Protein AF-0000000087743882 (afdb_homodimer)

Radius of gyration: 32.38 Å; Cα contacts (8 Å, |Δi|>4): 3368; chains: 2; bounding box: 68×99×79 Å

Solvent-accessible surface area (backbone atoms only — not comparable to full-atom values): 58977 Å² total; per-residue (Å²): 121,78,68,43,85,44,66,36,33,25,42,68,77,52,37,39,28,51,47,67,29,34,46,81,47,64,54,74,9,44,48,43,69,55,40,41,80,77,45,72,63,84,41,35,37,33,28,38,40,97,46,34,36,40,37,30,35,43,33,73,54,90,77,29,32,39,19,24,23,38,42,33,29,70,34,90,53,73,42,43,32,35,33,52,26,9,34,21,38,34,47,38,72,57,49,32,41,37,36,31,28,17,46,59,53,46,40,31,45,72,40,76,44,46,36,44,70,68,63,44,63,58,23,80,94,42,56,32,48,28,76,52,72,54,56,22,38,13,62,33,27,22,47,56,24,44,59,42,42,34,37,29,15,79,90,78,44,42,27,44,28,39,40,44,34,51,58,22,38,26,30,40,34,40,37,23,32,46,95,42,32,29,47,36,30,32,55,25,30,34,73,64,21,41,14,35,47,72,33,44,51,71,32,68,50,71,46,51,42,27,40,34,20,60,32,70,36,74,50,54,18,19,43,47,52,25,67,66,54,69,51,46,59,17,76,85,50,70,81,65,63,32,36,35,39,51,35,71,59,50,73,37,57,63,37,59,67,60,50,48,47,48,47,63,64,44,58,90,51,81,56,39,36,41,29,45,37,54,29,55,40,21,53,89,97,50,60,38,81,41,29,33,49,59,64,47,75,16,56,86,57,25,73,82,40,64,44,56,52,34,50,52,40,41,73,57,69,28,44,28,22,37,46,44,48,83,59,31,16,7,72,70,17,71,52,47,69,43,55,91,53,34,36,26,43,92,83,32,67,48,37,39,64,60,30,33,38,52,30,43,73,36,63,67,50,53,52,49,44,43,50,53,43,55,47,44,34,63,74,43,60,47,40,29,38,37,40,40,44,86,61,45,73,11,51,35,20,56,91,51,86,21,35,20,38,19,34,43,50,32,48,50,26,47,54,51,49,50,50,48,50,41,69,75,36,58,62,41,33,37,28,44,31,15,62,17,37,22,50,57,38,51,56,50,42,28,65,20,36,29,26,42,47,46,61,32,47,86,46,91,38,42,50,61,33,45,56,37,34,51,50,64,37,47,30,57,27,28,32,27,54,26,59,43,49,53,84,52,51,69,50,53,49,24,26,39,52,38,37,16,66,58,27,28,42,24,39,28,28,44,69,74,61,36,50,70,69,57,48,52,49,48,51,49,49,53,54,49,44,70,72,44,45,68,38,45,55,69,29,45,60,78,42,80,50,59,85,57,66,38,70,90,64,47,42,28,39,37,39,36,33,28,37,39,91,60,33,33,40,38,39,37,38,27,20,44,88,30,51,61,68,72,58,62,74,77,44,63,79,46,45,79,78,46,73,49,61,46,75,66,83,42,61,45,17,8,26,31,36,39,32,31,94,120,77,68,40,84,44,66,36,32,25,42,68,78,52,38,38,29,50,47,67,30,34,46,80,46,64,54,72,10,44,49,43,68,56,40,41,79,76,46,73,63,84,41,36,36,33,28,37,40,97,46,33,36,39,36,30,35,43,34,74,53,89,76,28,32,40,18,24,25,37,43,34,28,69,33,90,52,74,43,43,34,36,34,53,25,8,35,22,39,35,48,39,72,55,49,32,43,36,36,31,28,18,47,58,53,45,40,32,46,73,42,75,44,46,36,45,70,67,63,43,64,58,24,78,93,42,56,31,49,29,74,52,72,53,54,22,39,12,63,33,27,23,45,58,22,44,58,43,43,32,37,29,16,78,90,77,44,42,27,44,28,41,39,45,33,53,56,24,39,27,31,41,34,40,36,22,32,44,94,42,33,30,46,34,29,32,54,25,27,33,71,65,21,41,15,36,46,72,34,44,53,71,31,68,50,69,46,51,43,27,39,33,19,60,33,70,38,74,51,54,18,19,44,46,52,25,66,66,54,70,51,46,58,17,75,86,48,69,81,64,63,32,35,33,38,52,34,71,59,51,75,37,56,65,38,60,67,60,49,47,48,48,45,64,65,45,57,90,51,79,56,38,34,43,28,45,38,53,29,56,40,22,53,90,97,49,58,38,79,40,29,33,48,60,64,48,75,16,56,86,57,26,74,82,38,65,44,56,50,36,49,51,40,41,74,55,69,28,43,28,22,38,46,44,48,82,60,32,16,7,71,70,17,71,52,46,70,43,55,92,52,34,36,26,44,92,83,31,66,48,37,40,66,61,31,34,37,52,29,43,72,37,64,66,50,52,53,50,44,43,50,53,44,54,47,43,32,62,74,44,61,47,41,28,38,36,40,41,44,87,63,46,74,11,53,35,20,57,91,51,89,20,34,21,37,19,34,43,51,33,47,50,26,48,54,50,49,51,50,48,52,41,70,75,36,59,62,40,34,36,29,43,30,16,62,15,37,21,50,59,38,51,55,49,43,28,66,20,39,28,26,41,49,45,60,32,45,85,44,92,38,42,50,60,35,46,58,36,34,51,48,63,35,47,30,57,27,28,35,27,55,26,60,45,50,54,84,54,50,69,50,54,51,23,26,39,53,38,38,14,67,58,28,29,42,24,38,30,28,45,68,72,61,37,50,67,68,55,49,53,49,49,52,50,49,55,53,50,44,70,72,43,46,68,38,44,54,69,30,45,59,79,41,79,49,60,85,59,66,37,69,90,64,50,41,29,38,36,39,36,33,27,36,40,92,60,32,33,41,40,38,36,38,30,21,43,94,32,58,65,68,71,57,62,74,75,44,63,78,46,45,78,75,47,72,48,62,46,73,66,82,50,64,45,19,8,26,33,36,38,33,31,93

Secondary structure (DSSP, 8-state):
---EEE--EEETTSPBPTTTTTTT--TT-HHHHT-EEEEE-SSEEEEE-SSEEEEEEEEEETTEEEEEEEEEE-SSS-EEEEEEEEEEEEEE--SEEEEEEEETTEEEEEEEEETTTTT-SPPGGG-SPEEEEEEE-SS-S-BEEEEEEEEEETTTTEEEEEEEE-SS-EEEEEEESSSSEEEEEEE--HHHH---EEEPTT-EEEPPEEEEEEESSHHHHHHHHHHT------GGGTT--EEEETHHHHSS---HHHHHHHHHHHTTS-EEEEEE-TTTTPPTTS-GGGSTTS-PPPTTT-TT-HHHHHHHHHHTTPEEEEEE-TTEEETTSSGGG-GGGB-EETTEE-EETTEEEB-TT-HHHHHHHIIIIIIHHHHHT--EEEE---S---S--SSSSSHHHHHHHHHHHHHHHHHHHHHHSTT-EEEE-BTTBTT-SHHHHTT-SEEE--S-TTSTTHHHHHHHHTTTS-GGGEEEEEEE-TT--HHHHHHHHHHGGGSEEEEEE-GGGS-HHHHHHHHHHHHHHHHHHHHHHH-EEEEEEE----TTS-BSEEEEEEEETTEEEEEEEE-BT-----THHHHTT-EEEEEEE--SSSTT-EEEEEEE-/---EEE--EEETTSPBPTTTTTTT--TT-HHHHT-EEEEE-SSEEEEE-SSEEEEEEEEEETTEEEEEEEEEE-SSS-EEEEEEEEEEEEEE--SEEEEEEEETTEEEEEEEEETTTTT-SPPGGG-SPEEEEEEE-SS-S-BEEEEEEEEEETTTTEEEEEEEE-SS-EEEEEEESSSSEEEEEEE--HHHH---EEEPTT-EEEPPEEEEEEESSHHHHHHHHHHT------GGGTT--EEEETHHHHSS---HHHHHHHHHHHTTS-EEEEEE-TTTTPPTTS-GGGSTTS-PPPTTT-TT-HHHHHHHHHHTTPEEEEEE-TTEEETTSSGGG-GGGB-EETTEE-EETTEEEB-TT-HHHHHHHIIIIIIHHHHHT--EEEE---S---S--SSSSSHHHHHHHHHHHHHHHHHHHHHHSTT-EEEE-BTTBTT-SHHHHTT-SEEE--S-TTSTTHHHHHHHGGGTS-GGGEEEEEEE-TT--HHHHHHHHHHGGGSEEEEEE-TTTS-HHHHHHHHHHHHHHHHHHHHHHH-EEEEEEE----TTS-BSEEEEEEEETTEEEEEEEE-BT-----THHHHTT-EEEEEEE--SSSTT-EEEEEEE-

Foldseek 3Di:
DDKDKDKFWAWPPFAADDLPCPLPDRGPTVVRVQWDFDDDDPFWTWTDHPFKIKIWGFHDDVQKTKIKMKIWGAHQFKIKIQDIWRIKIPQDAFFKKWWFFDAAQFGQFIDIDGCVVVVQDADPVLRHKDKDKDADAFQLRHHGGAQKMKTANPVVLKIKMKAFQARHTKMWMWMGSDPDIMIIMFHDGCSGLVDMAIAHHGGMDMTGMMMMGMDRDLQVRLLVRQVPQAAQAFPVCVLQAEEEEACQAPVQQDALVLLLLVLVLCLPARHAEYEDEHNQCDEPPDDRQQAAEQLHGYCVRPVPDCLVSQVSSVVSVHAYEYEHQHQKGFQNYPRNVVQVQWFAAPRHFQDDPRMTGGQLLDVVSLVSCCVSPQVVCVVSRHQEYEHEAEDTSGSATDDHPTRSVRRSVSSVSVLVSLQVSCVSPVNHAYEYYYSACSRVRRNSRRSHQAYRNHPNQPALLQLVSLQSCSSGHQLARYEREQEDEQPDDQQLLQLSLLSRLSHRYYYYYSLSNHDPVSVVLVSVSSVVCSVCVVQSHPWRWDDWDAPDSDRNAGAEKTWIWTDDVQKIKIKMWAAPVHDDPPCCVVCPPWDFPDKGWDDRPDHSTIMMTIIGD/DDKDKDKFWAWPPFAADDLPCPLPDRGPTVVRVQWDFDDDDPFWTWTDHPFKIKIWGFHDDVQKTKIKMKIWGAHQFKIKIQDIWRIKIPQDAFFKKWWFFDDAQFGQFIDIDGCVVVVQDADPVLRHKDKDKDADAFQLRHHGGAQKMKTAHPVVLKIKMKAFQARHTKMWMWMGSDPDIMIIMFHDGCSGLVDMAIAHHGGMDMTGMMMMHMDRDLQVRLLVRQVPQAAQAFP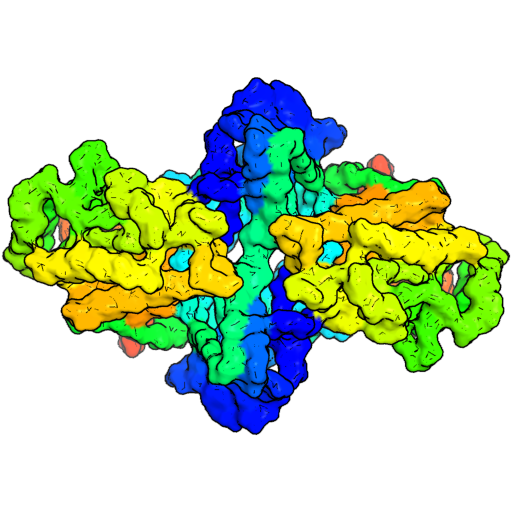VCVLQAEEEEACQAPVQQDALVLLLLVLVLCLPARHAEYEDEFNQCDEPPDDRQQAAEQLHGYCVRPVPDCLVSQVSSVVSVHAYEYEHQHQKGFQNYPRNVVQVQWFAAPRHFQDDPRMTGGQLLDPVSLVSCCVSPQVVCVVSRHQEYEHEAEDTSGSATDDHPTRSVRRSVSSVSVLVSLVVSCVSPVNRAYEYYYSACSRVGRNSRRSHQAYRNHPNQPALLQLVSLQSCSSGHQLARYEREQEDEQPDDQQSLQLSLLSRLSHRYYYYYSLSNHDPSSVVLVRVSSVVCSVCVVQSHPWRWDDWDADDSDRNAGAAKTWIWTDDVQKIKIKMWHAPVHDQPPCCVVCPPWDFPDKGWDDRPDHSTIMMTIIGD

Structure (mmCIF, N/CA/C/O backbone):
data_AF-0000000087743882-model_v1
#
loop_
_entity.id
_entity.type
_entity.pdbx_description
1 polymer Alpha-galactosidase
#
loop_
_atom_site.group_PDB
_atom_site.id
_atom_site.type_symbol
_atom_site.label_atom_id
_atom_site.label_alt_id
_atom_site.label_comp_id
_atom_site.label_asym_id
_atom_site.label_entity_id
_atom_site.label_seq_id
_atom_site.pdbx_PDB_ins_code
_atom_site.Cartn_x
_atom_site.Cartn_y
_atom_site.Cartn_z
_atom_site.occupancy
_atom_site.B_iso_or_equiv
_atom_site.auth_seq_id
_atom_site.auth_comp_id
_atom_site.auth_asym_id
_atom_site.auth_atom_id
_atom_site.pdbx_PDB_model_num
ATOM 1 N N . MET A 1 1 ? -28.25 -4.316 8.422 1 62.91 1 MET A N 1
ATOM 2 C CA . MET A 1 1 ? -28.641 -3.99 7.051 1 62.91 1 MET A CA 1
ATOM 3 C C . MET A 1 1 ? -28.016 -4.969 6.062 1 62.91 1 MET A C 1
ATOM 5 O O . MET A 1 1 ? -26.891 -5.434 6.273 1 62.91 1 MET A O 1
ATOM 9 N N . GLU A 1 2 ? -28.766 -5.387 5.074 1 79.06 2 GLU A N 1
ATOM 10 C CA . GLU A 1 2 ? -28.297 -6.324 4.059 1 79.06 2 GLU A CA 1
ATOM 11 C C . GLU A 1 2 ? -27.25 -5.68 3.162 1 79.06 2 GLU A C 1
ATOM 13 O O . GLU A 1 2 ? -27.312 -4.484 2.873 1 79.06 2 GLU A O 1
ATOM 18 N N . GLU A 1 3 ? -26.219 -6.473 2.826 1 83 3 GLU A N 1
ATOM 19 C CA . GLU A 1 3 ? -25.188 -6.012 1.894 1 83 3 GLU A CA 1
ATOM 20 C C . GLU A 1 3 ? -25.797 -5.605 0.556 1 83 3 GLU A C 1
ATOM 22 O O . GLU A 1 3 ? -26.75 -6.238 0.082 1 83 3 GLU A O 1
ATOM 27 N N . VAL A 1 4 ? -25.266 -4.516 0.013 1 85 4 VAL A N 1
ATOM 28 C CA . VAL A 1 4 ? -25.719 -3.994 -1.268 1 85 4 VAL A CA 1
ATOM 29 C C . VAL A 1 4 ? -24.625 -4.121 -2.311 1 85 4 VAL A C 1
ATOM 31 O O . VAL A 1 4 ? -23.5 -3.637 -2.102 1 85 4 VAL A O 1
ATOM 34 N N . TYR A 1 5 ? -24.922 -4.91 -3.295 1 87.69 5 TYR A N 1
ATOM 35 C CA . TYR A 1 5 ? -24.016 -5.004 -4.43 1 87.69 5 TYR A CA 1
ATOM 36 C C . TYR A 1 5 ? -24.172 -3.814 -5.367 1 87.69 5 TYR A C 1
ATOM 38 O O . TYR A 1 5 ? -25.281 -3.531 -5.828 1 87.69 5 TYR A O 1
ATOM 46 N N . ALA A 1 6 ? -23.016 -3.096 -5.523 1 93.94 6 ALA A N 1
ATOM 47 C CA . ALA A 1 6 ? -23 -1.857 -6.297 1 93.94 6 ALA A CA 1
ATOM 48 C C . ALA A 1 6 ? -21.797 -1.813 -7.238 1 93.94 6 ALA A C 1
ATOM 50 O O . ALA A 1 6 ? -21.375 -2.846 -7.766 1 93.94 6 ALA A O 1
ATOM 51 N N . PHE A 1 7 ? -21.438 -0.624 -7.672 1 97.31 7 PHE A N 1
ATOM 52 C CA . PHE A 1 7 ? -20.297 -0.404 -8.562 1 97.31 7 PHE A CA 1
ATOM 53 C C . PHE A 1 7 ? -19.625 0.923 -8.258 1 97.31 7 PHE A C 1
ATOM 55 O O . PHE A 1 7 ? -20.141 1.734 -7.492 1 97.31 7 PHE A O 1
ATOM 62 N N . GLN A 1 8 ? -18.438 1.075 -8.68 1 98.44 8 GLN A N 1
ATOM 63 C CA . GLN A 1 8 ? -17.75 2.361 -8.734 1 98.44 8 GLN A CA 1
ATOM 64 C C . GLN A 1 8 ? -17.266 2.668 -10.148 1 98.44 8 GLN A C 1
ATOM 66 O O . GLN A 1 8 ? -16.828 1.77 -10.867 1 98.44 8 GLN A O 1
ATOM 71 N N . VAL A 1 9 ? -17.344 3.854 -10.586 1 98.62 9 VAL A N 1
ATOM 72 C CA . VAL A 1 9 ? -16.891 4.309 -11.891 1 98.62 9 VAL A CA 1
ATOM 73 C C . VAL A 1 9 ? -16.375 5.742 -11.789 1 98.62 9 VAL A C 1
ATOM 75 O O . VAL A 1 9 ? -16.812 6.512 -10.938 1 98.62 9 VAL A O 1
ATOM 78 N N . LYS A 1 10 ? -15.391 6.117 -12.484 1 98.69 10 LYS A N 1
ATOM 79 C CA . LYS A 1 10 ? -14.898 7.484 -12.641 1 98.69 10 LYS A CA 1
ATOM 80 C C . LYS A 1 10 ? -14.734 7.844 -14.117 1 98.69 10 LYS A C 1
ATOM 82 O O . LYS A 1 10 ? -13.828 7.348 -14.781 1 98.69 10 LYS A O 1
ATOM 87 N N . VAL A 1 11 ? -15.609 8.664 -14.641 1 98.44 11 VAL A N 1
ATOM 88 C CA . VAL A 1 11 ? -15.5 9.195 -15.992 1 98.44 11 VAL A CA 1
ATOM 89 C C . VAL A 1 11 ? -14.57 10.414 -15.992 1 98.44 11 VAL A C 1
ATOM 91 O O . VAL A 1 11 ? -14.719 11.312 -15.164 1 98.44 11 VAL A O 1
ATOM 94 N N . ARG A 1 12 ? -13.594 10.43 -16.938 1 97.62 12 ARG A N 1
ATOM 95 C CA . ARG A 1 12 ? -12.656 11.539 -17.031 1 97.62 12 ARG A CA 1
ATOM 96 C C . ARG A 1 12 ? -13.391 12.859 -17.25 1 97.62 12 ARG A C 1
ATOM 98 O O . ARG A 1 12 ? -14.297 12.945 -18.062 1 97.62 12 ARG A O 1
ATOM 105 N N . GLY A 1 13 ? -13.016 13.844 -16.453 1 95.69 13 GLY A N 1
ATOM 106 C CA . GLY A 1 13 ? -13.656 15.148 -16.531 1 95.69 13 GLY A CA 1
ATOM 107 C C . GLY A 1 13 ? -14.672 15.398 -15.438 1 95.69 13 GLY A C 1
ATOM 108 O O . GLY A 1 13 ? -14.93 16.547 -15.07 1 95.69 13 GLY A O 1
ATOM 109 N N . ASP A 1 14 ? -15.312 14.281 -14.93 1 97.19 14 ASP A N 1
ATOM 110 C CA . ASP A 1 14 ? -16.234 14.422 -13.797 1 97.19 14 ASP A CA 1
ATOM 111 C C . ASP A 1 14 ? -15.477 14.773 -12.523 1 97.19 14 ASP A C 1
ATOM 113 O O . ASP A 1 14 ? -14.281 14.492 -12.398 1 97.19 14 ASP A O 1
ATOM 117 N N . SER A 1 15 ? -16.188 15.367 -11.578 1 97.62 15 SER A N 1
ATOM 118 C CA . SER A 1 15 ? -15.602 15.789 -10.305 1 97.62 15 SER A CA 1
ATOM 119 C C . SER A 1 15 ? -15.125 14.586 -9.5 1 97.62 15 SER A C 1
ATOM 121 O O . SER A 1 15 ? -15.719 13.508 -9.57 1 97.62 15 SER A O 1
ATOM 123 N N . PHE A 1 16 ? -14.023 14.789 -8.82 1 97.62 16 PHE A N 1
ATOM 124 C CA . PHE A 1 16 ? -13.555 13.805 -7.852 1 97.62 16 PHE A CA 1
ATOM 125 C C . PHE A 1 16 ? -14.344 13.906 -6.547 1 97.62 16 PHE A C 1
ATOM 127 O O . PHE A 1 16 ? -15.031 14.898 -6.312 1 97.62 16 PHE A O 1
ATOM 134 N N . ASN A 1 17 ? -14.211 12.797 -5.805 1 94.56 17 ASN A N 1
ATOM 135 C CA . ASN A 1 17 ? -14.875 12.805 -4.504 1 94.56 17 ASN A CA 1
ATOM 136 C C . ASN A 1 17 ? -14.133 13.688 -3.502 1 94.56 17 ASN A C 1
ATOM 138 O O . ASN A 1 17 ? -12.906 13.781 -3.537 1 94.56 17 ASN A O 1
ATOM 142 N N . GLY A 1 18 ? -14.898 14.344 -2.625 1 95.12 18 GLY A N 1
ATOM 143 C CA . GLY A 1 18 ? -14.312 15.023 -1.484 1 95.12 18 GLY A CA 1
ATOM 144 C C . GLY A 1 18 ? -13.898 14.086 -0.371 1 95.12 18 GLY A C 1
ATOM 145 O O . GLY A 1 18 ? -13.453 12.961 -0.633 1 95.12 18 GLY A O 1
ATOM 146 N N . HIS A 1 19 ? -13.883 14.641 0.815 1 95.62 19 HIS A N 1
ATOM 147 C CA . HIS A 1 19 ? -13.609 13.875 2.025 1 95.62 19 HIS A CA 1
ATOM 148 C C . HIS A 1 19 ? -12.164 13.391 2.059 1 95.62 19 HIS A C 1
ATOM 150 O O . HIS A 1 19 ? -11.867 12.344 2.625 1 95.62 19 HIS A O 1
ATOM 156 N N . TYR A 1 20 ? -11.32 14.055 1.33 1 97.06 20 TYR A N 1
ATOM 157 C CA . TYR A 1 20 ? -9.867 13.922 1.358 1 97.06 20 TYR A CA 1
ATOM 158 C C . TYR A 1 20 ? -9.422 12.625 0.704 1 97.06 20 TYR A C 1
ATOM 160 O O . TYR A 1 20 ? -8.438 12.016 1.126 1 97.06 20 TYR A O 1
ATOM 168 N N . THR A 1 21 ? -10.148 12.148 -0.32 1 96.69 21 THR A N 1
ATOM 169 C CA . THR A 1 21 ? -9.875 10.812 -0.832 1 96.69 21 THR A CA 1
ATOM 170 C C . THR A 1 21 ? -9.102 10.883 -2.148 1 96.69 21 THR A C 1
ATOM 172 O O . THR A 1 21 ? -8.523 9.891 -2.59 1 96.69 21 THR A O 1
ATOM 175 N N . ASN A 1 22 ? -9.164 12.078 -2.889 1 97 22 ASN A N 1
ATOM 176 C CA . ASN A 1 22 ? -8.539 12.172 -4.207 1 97 22 ASN A CA 1
ATOM 177 C C . ASN A 1 22 ? -7.047 11.867 -4.141 1 97 22 ASN A C 1
ATOM 179 O O . ASN A 1 22 ? -6.336 12.406 -3.291 1 97 22 ASN A O 1
ATOM 183 N N . GLY A 1 23 ? -6.566 10.992 -4.945 1 96.56 23 GLY A N 1
ATOM 184 C CA . GLY A 1 23 ? -5.188 10.539 -4.891 1 96.56 23 GLY A CA 1
ATOM 185 C C . GLY A 1 23 ? -5.027 9.195 -4.199 1 96.56 23 GLY A C 1
ATOM 186 O O . GLY A 1 23 ? -4.059 8.477 -4.449 1 96.56 23 GLY A O 1
ATOM 187 N N . ILE A 1 24 ? -5.988 8.828 -3.328 1 96.88 24 ILE A N 1
ATOM 188 C CA . ILE A 1 24 ? -5.992 7.52 -2.676 1 96.88 24 ILE A CA 1
ATOM 189 C C . ILE A 1 24 ? -7.035 6.617 -3.332 1 96.88 24 ILE A C 1
ATOM 191 O O . ILE A 1 24 ? -6.789 5.426 -3.537 1 96.88 24 ILE A O 1
ATOM 195 N N . SER A 1 25 ? -8.172 7.215 -3.672 1 97.5 25 SER A N 1
ATOM 196 C CA . SER A 1 25 ? -9.258 6.461 -4.285 1 97.5 25 SER A CA 1
ATOM 197 C C . SER A 1 25 ? -10.008 7.305 -5.312 1 97.5 25 SER A C 1
ATOM 199 O O . SER A 1 25 ? -10.172 8.516 -5.125 1 97.5 25 SER A O 1
ATOM 201 N N . LEU A 1 26 ? -10.453 6.684 -6.359 1 97.94 26 LEU A N 1
ATOM 202 C CA . LEU A 1 26 ? -11.312 7.328 -7.348 1 97.94 26 LEU A CA 1
ATOM 203 C C . LEU A 1 26 ? -12.773 6.957 -7.121 1 97.94 26 LEU A C 1
ATOM 205 O O . LEU A 1 26 ? -13.648 7.387 -7.871 1 97.94 26 LEU A O 1
ATOM 209 N N . ALA A 1 27 ? -13.016 6.227 -6.043 1 95.94 27 ALA A N 1
ATOM 210 C CA . ALA A 1 27 ? -14.375 5.781 -5.746 1 95.94 27 ALA A CA 1
ATOM 211 C C . ALA A 1 27 ? -15.242 6.949 -5.273 1 95.94 27 ALA A C 1
ATOM 213 O O . ALA A 1 27 ? -14.727 8.023 -4.953 1 95.94 27 ALA A O 1
ATOM 214 N N . ASN A 1 28 ? -16.469 6.789 -5.332 1 95.5 28 ASN A N 1
ATOM 215 C CA . ASN A 1 28 ? -17.469 7.73 -4.859 1 95.5 28 ASN A CA 1
ATOM 216 C C . ASN A 1 28 ? -17.391 9.062 -5.594 1 95.5 28 ASN A C 1
ATOM 218 O O . ASN A 1 28 ? -17.625 10.117 -5.004 1 95.5 28 ASN A O 1
ATOM 222 N N . SER A 1 29 ? -16.984 9.016 -6.824 1 95.69 29 SER A N 1
ATOM 223 C CA . SER A 1 29 ? -16.891 10.219 -7.645 1 95.69 29 SER A CA 1
ATOM 224 C C . SER A 1 29 ? -18.266 10.719 -8.062 1 95.69 29 SER A C 1
ATOM 226 O O . SER A 1 29 ? -19.266 10.055 -7.812 1 95.69 29 SER A O 1
ATOM 228 N N . GLU A 1 30 ? -18.266 11.875 -8.664 1 97 30 GLU A N 1
ATOM 229 C CA . GLU A 1 30 ? -19.484 12.43 -9.25 1 97 30 GLU A CA 1
ATOM 230 C C . GLU A 1 30 ? -20.094 11.469 -10.258 1 97 30 GLU A C 1
ATOM 232 O O . GLU A 1 30 ? -21.328 11.391 -10.375 1 97 30 GLU A O 1
ATOM 237 N N . SER A 1 31 ? -19.25 10.672 -10.969 1 97.94 31 SER A N 1
ATOM 238 C CA . SER A 1 31 ? -19.719 9.734 -11.984 1 97.94 31 SER A CA 1
ATOM 239 C C . SER A 1 31 ? -20.703 8.727 -11.398 1 97.94 31 SER A C 1
ATOM 241 O O . SER A 1 31 ? -21.641 8.305 -12.07 1 97.94 31 SER A O 1
ATOM 243 N N . VAL A 1 32 ? -20.422 8.266 -10.188 1 97.62 32 VAL A N 1
ATOM 244 C CA . VAL A 1 32 ? -21.312 7.328 -9.508 1 97.62 32 VAL A CA 1
ATOM 245 C C . VAL A 1 32 ? -22.594 8.047 -9.078 1 97.62 32 VAL A C 1
ATOM 247 O O . VAL A 1 32 ? -23.688 7.512 -9.242 1 97.62 32 VAL A O 1
ATOM 250 N N . ARG A 1 33 ? -22.453 9.258 -8.578 1 95.81 33 ARG A N 1
ATOM 251 C CA . ARG A 1 33 ? -23.578 10.016 -8.031 1 95.81 33 ARG A CA 1
ATOM 252 C C . ARG A 1 33 ? -24.562 10.398 -9.133 1 95.81 33 ARG A C 1
ATOM 254 O O . ARG A 1 33 ? -25.75 10.578 -8.867 1 95.81 33 ARG A O 1
ATOM 261 N N . ARG A 1 34 ? -24.078 10.516 -10.336 1 97.12 34 ARG A N 1
ATOM 262 C CA . ARG A 1 34 ? -24.922 10.875 -11.469 1 97.12 34 ARG A CA 1
ATOM 263 C C . ARG A 1 34 ? -25.828 9.711 -11.875 1 97.12 34 ARG A C 1
ATOM 265 O O . ARG A 1 34 ? -26.797 9.898 -12.609 1 97.12 34 ARG A O 1
ATOM 272 N N . CYS A 1 35 ? -25.5 8.547 -11.398 1 97.69 35 CYS A N 1
ATOM 273 C CA . CYS A 1 35 ? -26.219 7.352 -11.812 1 97.69 35 CYS A CA 1
ATOM 274 C C . CYS A 1 35 ? -27.484 7.164 -10.992 1 97.69 35 CYS A C 1
ATOM 276 O O . CYS A 1 35 ? -27.469 7.344 -9.773 1 97.69 35 CYS A O 1
ATOM 278 N N . LYS A 1 36 ? -28.562 6.875 -11.68 1 97.75 36 LYS A N 1
ATOM 279 C CA . LYS A 1 36 ? -29.812 6.492 -11.047 1 97.75 36 LYS A CA 1
ATOM 280 C C . LYS A 1 36 ? -30.156 5.035 -11.336 1 97.75 36 LYS A C 1
ATOM 282 O O . LYS A 1 36 ? -30.047 4.582 -12.477 1 97.75 36 LYS A O 1
ATOM 287 N N . GLN A 1 37 ? -30.484 4.332 -10.305 1 97.75 37 GLN A N 1
ATOM 288 C CA . GLN A 1 37 ? -30.922 2.955 -10.5 1 97.75 37 GLN A CA 1
ATOM 289 C C . GLN A 1 37 ? -32.219 2.902 -11.312 1 97.75 37 GLN A C 1
ATOM 291 O O . GLN A 1 37 ? -33.219 3.529 -10.953 1 97.75 37 GLN A O 1
ATOM 296 N N . VAL A 1 38 ? -32.25 2.146 -12.367 1 98 38 VAL A N 1
ATOM 297 C CA . VAL A 1 38 ? -33.438 2.135 -13.219 1 98 38 VAL A CA 1
ATOM 298 C C . VAL A 1 38 ? -34.031 0.728 -13.258 1 98 38 VAL A C 1
ATOM 300 O O . VAL A 1 38 ? -35.188 0.545 -13.648 1 98 38 VAL A O 1
ATOM 303 N N . TYR A 1 39 ? -33.25 -0.217 -12.93 1 97.75 39 TYR A N 1
ATOM 304 C CA . TYR A 1 39 ? -33.688 -1.604 -12.945 1 97.75 39 TYR A CA 1
ATOM 305 C C . TYR A 1 39 ? -32.875 -2.449 -11.969 1 97.75 39 TYR A C 1
ATOM 307 O O . TYR A 1 39 ? -31.688 -2.215 -11.766 1 97.75 39 TYR A O 1
ATOM 315 N N . LYS A 1 40 ? -33.531 -3.357 -11.305 1 97.31 40 LYS A N 1
ATOM 316 C CA . LYS A 1 40 ? -32.875 -4.297 -10.406 1 97.31 40 LYS A CA 1
ATOM 317 C C . LYS A 1 40 ? -33.594 -5.641 -10.383 1 97.31 40 LYS A C 1
ATOM 319 O O . LYS A 1 40 ? -34.812 -5.691 -10.359 1 97.31 40 LYS A O 1
ATOM 324 N N . ASP A 1 41 ? -32.906 -6.719 -10.469 1 96.81 41 ASP A N 1
ATOM 325 C CA . ASP A 1 41 ? -33.406 -8.062 -10.188 1 96.81 41 ASP A CA 1
ATOM 326 C C . ASP A 1 41 ? -32.375 -8.867 -9.391 1 96.81 41 ASP A C 1
ATOM 328 O O . ASP A 1 41 ? -31.484 -8.297 -8.742 1 96.81 41 ASP A O 1
ATOM 332 N N . ASP A 1 42 ? -32.5 -10.141 -9.359 1 95 42 ASP A N 1
ATOM 333 C CA . ASP A 1 42 ? -31.688 -10.977 -8.492 1 95 42 ASP A CA 1
ATOM 334 C C . ASP A 1 42 ? -30.266 -11.086 -9.031 1 95 42 ASP A C 1
ATOM 336 O O . ASP A 1 42 ? -29.344 -11.469 -8.297 1 95 42 ASP A O 1
ATOM 340 N N . GLU A 1 43 ? -30.047 -10.695 -10.281 1 97.81 43 GLU A N 1
ATOM 341 C CA . GLU A 1 43 ? -28.75 -10.984 -10.906 1 97.81 43 GLU A CA 1
ATOM 342 C C . GLU A 1 43 ? -28.031 -9.695 -11.305 1 97.81 43 GLU A C 1
ATOM 344 O O . GLU A 1 43 ? -26.828 -9.711 -11.57 1 97.81 43 GLU A O 1
ATOM 349 N N . LYS A 1 44 ? -28.75 -8.602 -11.383 1 98.19 44 LYS A N 1
ATOM 350 C CA . LYS A 1 44 ? -28.109 -7.387 -11.859 1 98.19 44 LYS A CA 1
ATOM 351 C C . LYS A 1 44 ? -28.859 -6.145 -11.391 1 98.19 44 LYS A C 1
ATOM 353 O O . LYS A 1 44 ? -30.047 -6.223 -11.047 1 98.19 44 LYS A O 1
ATOM 358 N N . THR A 1 45 ? -28.203 -5.094 -11.273 1 98.38 45 THR A N 1
ATOM 359 C CA . THR A 1 45 ? -28.734 -3.748 -11.086 1 98.38 45 THR A CA 1
ATOM 360 C C . THR A 1 45 ? -28.25 -2.816 -12.188 1 98.38 45 THR A C 1
ATOM 362 O O . THR A 1 45 ? -27.062 -2.781 -12.5 1 98.38 45 THR A O 1
ATOM 365 N N . VAL A 1 46 ? -29.141 -2.096 -12.82 1 98.5 46 VAL A N 1
ATOM 366 C CA . VAL A 1 46 ? -28.828 -1.201 -13.93 1 98.5 46 VAL A CA 1
ATOM 367 C C . VAL A 1 46 ? -28.938 0.251 -13.469 1 98.5 46 VAL A C 1
ATOM 369 O O . VAL A 1 46 ? -29.938 0.64 -12.859 1 98.5 46 VAL A O 1
ATOM 372 N N . TYR A 1 47 ? -27.953 0.97 -13.719 1 98.44 47 TYR A N 1
ATOM 373 C CA . TYR A 1 47 ? -27.891 2.396 -13.422 1 98.44 47 TYR A CA 1
ATOM 374 C C . TYR A 1 47 ? -27.719 3.215 -14.695 1 98.44 47 TYR A C 1
ATOM 376 O O . TYR A 1 47 ? -27.078 2.773 -15.648 1 98.44 47 TYR A O 1
ATOM 384 N N . GLU A 1 48 ? -28.297 4.414 -14.719 1 98.25 48 GLU A N 1
ATOM 385 C CA . GLU A 1 48 ? -28.188 5.281 -15.891 1 98.25 48 GLU A CA 1
ATOM 386 C C . GLU A 1 48 ? -27.812 6.707 -15.484 1 98.25 48 GLU A C 1
ATOM 388 O O . GLU A 1 48 ? -28.297 7.211 -14.469 1 98.25 48 GLU A O 1
ATOM 393 N N . ALA A 1 49 ? -26.875 7.234 -16.125 1 97.88 49 ALA A N 1
ATOM 394 C CA . ALA A 1 49 ? -26.609 8.672 -16.125 1 97.88 49 ALA A CA 1
ATOM 395 C C . ALA A 1 49 ? -27 9.305 -17.453 1 97.88 49 ALA A C 1
ATOM 397 O O . ALA A 1 49 ? -27.609 8.648 -18.312 1 97.88 49 ALA A O 1
ATOM 398 N N . ASP A 1 50 ? -26.734 10.641 -17.703 1 95.12 50 ASP A N 1
ATOM 399 C CA . ASP A 1 50 ? -27.156 11.359 -18.906 1 95.12 50 ASP A CA 1
ATOM 400 C C . ASP A 1 50 ? -26.5 10.766 -20.156 1 95.12 50 ASP A C 1
ATOM 402 O O . ASP A 1 50 ? -27.109 10.758 -21.219 1 95.12 50 ASP A O 1
ATOM 406 N N . ASN A 1 51 ? -25.312 10.281 -19.984 1 96.12 51 ASN A N 1
ATOM 407 C CA . ASN A 1 51 ? -24.609 9.93 -21.203 1 96.12 51 ASN A CA 1
ATOM 408 C C . ASN A 1 51 ? -24.062 8.508 -21.156 1 96.12 51 ASN A C 1
ATOM 410 O O . ASN A 1 51 ? -23.375 8.062 -22.078 1 96.12 51 ASN A O 1
ATOM 414 N N . TYR A 1 52 ? -24.266 7.699 -20.156 1 98.62 52 TYR A N 1
ATOM 415 C CA . TYR A 1 52 ? -23.797 6.32 -20.078 1 98.62 52 TYR A CA 1
ATOM 416 C C . TYR A 1 52 ? -24.703 5.488 -19.172 1 98.62 52 TYR A C 1
ATOM 418 O O . TYR A 1 52 ? -25.547 6.031 -18.453 1 98.62 52 TYR A O 1
ATOM 426 N N . LYS A 1 53 ? -24.609 4.238 -19.328 1 98.62 53 LYS A N 1
ATOM 427 C CA . LYS A 1 53 ? -25.297 3.219 -18.547 1 98.62 53 LYS A CA 1
ATOM 428 C C . LYS A 1 53 ? -24.297 2.25 -17.906 1 98.62 53 LYS A C 1
ATOM 430 O O . LYS A 1 53 ? -23.297 1.875 -18.531 1 98.62 53 LYS A O 1
ATOM 435 N N . VAL A 1 54 ? -24.531 1.912 -16.625 1 98.81 54 VAL A N 1
ATOM 436 C CA . VAL A 1 54 ? -23.688 0.953 -15.93 1 98.81 54 VAL A CA 1
ATOM 437 C C . VAL A 1 54 ? -24.547 -0.19 -15.383 1 98.81 54 VAL A C 1
ATOM 439 O O . VAL A 1 54 ? -25.531 0.043 -14.68 1 98.81 54 VAL A O 1
ATOM 442 N N . THR A 1 55 ? -24.219 -1.36 -15.719 1 98.81 55 THR A N 1
ATOM 443 C CA . THR A 1 55 ? -24.891 -2.541 -15.188 1 98.81 55 THR A CA 1
ATOM 444 C C . THR A 1 55 ? -23.953 -3.309 -14.25 1 98.81 55 THR A C 1
ATOM 446 O O . THR A 1 55 ? -22.891 -3.762 -14.656 1 98.81 55 THR A O 1
ATOM 449 N N . ALA A 1 56 ? -24.344 -3.395 -13 1 98.69 56 ALA A N 1
ATOM 450 C CA . ALA A 1 56 ? -23.625 -4.215 -12.023 1 98.69 56 ALA A CA 1
ATOM 451 C C . ALA A 1 56 ? -24.25 -5.605 -11.922 1 98.69 56 ALA A C 1
ATOM 453 O O . ALA A 1 56 ? -25.375 -5.754 -11.461 1 98.69 56 ALA A O 1
ATOM 454 N N . TYR A 1 57 ? -23.531 -6.523 -12.359 1 98.75 57 TYR A N 1
ATOM 455 C CA . TYR A 1 57 ? -23.984 -7.906 -12.273 1 98.75 57 TYR A CA 1
ATOM 456 C C . TYR A 1 57 ? -23.547 -8.539 -10.961 1 98.75 57 TYR A C 1
ATOM 458 O O . TYR A 1 57 ? -22.438 -8.32 -10.492 1 98.75 57 TYR A O 1
ATOM 466 N N . HIS A 1 58 ? -24.359 -9.242 -10.266 1 98.38 58 HIS A N 1
ATOM 467 C CA . HIS A 1 58 ? -24.156 -10.023 -9.047 1 98.38 58 HIS A CA 1
ATOM 468 C C . HIS A 1 58 ? -24.891 -11.359 -9.125 1 98.38 58 HIS A C 1
ATOM 470 O O . HIS A 1 58 ? -25.859 -11.586 -8.383 1 98.38 58 HIS A O 1
ATOM 476 N N . ILE A 1 59 ? -24.453 -12.266 -9.812 1 98.5 59 ILE A N 1
ATOM 477 C CA . ILE A 1 59 ? -25.141 -13.484 -10.219 1 98.5 59 ILE A CA 1
ATOM 478 C C . ILE A 1 59 ? -24.859 -14.594 -9.211 1 98.5 59 ILE A C 1
ATOM 480 O O . ILE A 1 59 ? -23.719 -15.039 -9.07 1 98.5 59 ILE A O 1
ATOM 484 N N . PRO A 1 60 ? -25.875 -15.062 -8.562 1 97.75 60 PRO A N 1
ATOM 485 C CA . PRO A 1 60 ? -25.656 -16.203 -7.676 1 97.75 60 PRO A CA 1
ATOM 486 C C . PRO A 1 60 ? -25.219 -17.453 -8.43 1 97.75 60 PRO A C 1
ATOM 488 O O . PRO A 1 60 ? -25.828 -17.812 -9.445 1 97.75 60 PRO A O 1
ATOM 491 N N . LYS A 1 61 ? -24.203 -18 -8.016 1 97.12 61 LYS A N 1
ATOM 492 C CA . LYS A 1 61 ? -23.672 -19.266 -8.516 1 97.12 61 LYS A CA 1
ATOM 493 C C . LYS A 1 61 ? -23.344 -20.219 -7.371 1 97.12 61 LYS A C 1
ATOM 495 O O . LYS A 1 61 ? -22.203 -20.281 -6.914 1 97.12 61 LYS A O 1
ATOM 500 N N . GLY A 1 62 ? -24.297 -21.094 -6.992 1 95.38 62 GLY A N 1
ATOM 501 C CA . GLY A 1 62 ? -24.078 -21.953 -5.844 1 95.38 62 GLY A CA 1
ATOM 502 C C . GLY A 1 62 ? -23.906 -21.188 -4.543 1 95.38 62 GLY A C 1
ATOM 503 O O . GLY A 1 62 ? -24.781 -20.422 -4.145 1 95.38 62 GLY A O 1
ATOM 504 N N . ASP A 1 63 ? -22.688 -21.391 -4.027 1 96.38 63 ASP A N 1
ATOM 505 C CA . ASP A 1 63 ? -22.422 -20.828 -2.709 1 96.38 63 ASP A CA 1
ATOM 506 C C . ASP A 1 63 ? -21.734 -19.469 -2.83 1 96.38 63 ASP A C 1
ATOM 508 O O . ASP A 1 63 ? -21.281 -18.906 -1.83 1 96.38 63 ASP A O 1
ATOM 512 N N . VAL A 1 64 ? -21.625 -18.984 -4.078 1 98.44 64 VAL A N 1
ATOM 513 C CA . VAL A 1 64 ? -20.922 -17.734 -4.27 1 98.44 64 VAL A CA 1
ATOM 514 C C . VAL A 1 64 ? -21.734 -16.797 -5.152 1 98.44 64 VAL A C 1
ATOM 516 O O . VAL A 1 64 ? -22.797 -17.172 -5.66 1 98.44 64 VAL A O 1
ATOM 519 N N . ILE A 1 65 ? -21.359 -15.547 -5.176 1 98.69 65 ILE A N 1
ATOM 520 C CA . ILE A 1 65 ? -21.922 -14.539 -6.062 1 98.69 65 ILE A CA 1
ATOM 521 C C . ILE A 1 65 ? -20.859 -14.055 -7.043 1 98.69 65 ILE A C 1
ATOM 523 O O . ILE A 1 65 ? -19.812 -13.555 -6.637 1 98.69 65 ILE A O 1
ATOM 527 N N . GLN A 1 66 ? -21.094 -14.312 -8.312 1 98.69 66 GLN A N 1
ATOM 528 C CA . GLN A 1 66 ? -20.219 -13.781 -9.344 1 98.69 66 GLN A CA 1
ATOM 529 C C . GLN A 1 66 ? -20.578 -12.344 -9.688 1 98.69 66 GLN A C 1
ATOM 531 O O . GLN A 1 66 ? -21.734 -12.039 -9.953 1 98.69 66 GLN A O 1
ATOM 536 N N . CYS A 1 67 ? -19.578 -11.469 -9.711 1 98.81 67 CYS A N 1
ATOM 537 C CA . CYS A 1 67 ? -19.797 -10.055 -9.961 1 98.81 67 CYS A CA 1
ATOM 538 C C . CYS A 1 67 ? -18.984 -9.57 -11.148 1 98.81 67 CYS A C 1
ATOM 540 O O . CYS A 1 67 ? -17.859 -10.016 -11.359 1 98.81 67 CYS A O 1
ATOM 542 N N . TYR A 1 68 ? -19.438 -8.758 -11.938 1 98.81 68 TYR A N 1
ATOM 543 C CA . TYR A 1 68 ? -18.75 -7.934 -12.93 1 98.81 68 TYR A CA 1
ATOM 544 C C . TYR A 1 68 ? -19.594 -6.719 -13.305 1 98.81 68 TYR A C 1
ATOM 546 O O . TYR A 1 68 ? -20.766 -6.621 -12.914 1 98.81 68 TYR A O 1
ATOM 554 N N . THR A 1 69 ? -19.031 -5.73 -13.922 1 98.88 69 THR A N 1
ATOM 555 C CA . THR A 1 69 ? -19.703 -4.492 -14.289 1 98.88 69 THR A CA 1
ATOM 556 C C . THR A 1 69 ? -19.578 -4.227 -15.789 1 98.88 69 THR A C 1
ATOM 558 O O . THR A 1 69 ? -18.516 -4.488 -16.375 1 98.88 69 THR A O 1
ATOM 561 N N . VAL A 1 70 ? -20.594 -3.787 -16.422 1 98.88 70 VAL A N 1
ATOM 562 C CA . VAL A 1 70 ? -20.594 -3.383 -17.828 1 98.88 70 VAL A CA 1
ATOM 563 C C . VAL A 1 70 ? -20.875 -1.887 -17.938 1 98.88 70 VAL A C 1
ATOM 565 O O . VAL A 1 70 ? -21.859 -1.396 -17.391 1 98.88 70 VAL A O 1
ATOM 568 N N . PHE A 1 71 ? -19.984 -1.172 -18.531 1 98.88 71 PHE A N 1
ATOM 569 C CA . PHE A 1 71 ? -20.172 0.239 -18.859 1 98.88 71 PHE A CA 1
ATOM 570 C C . PHE A 1 71 ? -20.547 0.414 -20.328 1 98.88 71 PHE A C 1
ATOM 572 O O . PHE A 1 71 ? -19.859 -0.086 -21.219 1 98.88 71 PHE A O 1
ATOM 579 N N . GLU A 1 72 ? -21.594 1.089 -20.609 1 98.81 72 GLU A N 1
ATOM 580 C CA . GLU A 1 72 ? -22.047 1.362 -21.969 1 98.81 72 GLU A CA 1
ATOM 581 C C . GLU A 1 72 ? -22.094 2.863 -22.234 1 98.81 72 GLU A C 1
ATOM 583 O O . GLU A 1 72 ? -22.734 3.615 -21.5 1 98.81 72 GLU A O 1
ATOM 588 N N . ASN A 1 73 ? -21.453 3.32 -23.266 1 98.81 73 ASN A N 1
ATOM 589 C CA . ASN A 1 73 ? -21.531 4.707 -23.719 1 98.81 73 ASN A CA 1
ATOM 590 C C . ASN A 1 73 ? -22.781 4.953 -24.562 1 98.81 73 ASN A C 1
ATOM 592 O O . ASN A 1 73 ? -22.875 4.52 -25.703 1 98.81 73 ASN A O 1
ATOM 596 N N . THR A 1 74 ? -23.688 5.672 -24 1 98.31 74 THR A N 1
ATOM 597 C CA . THR A 1 74 ? -24.953 5.902 -24.688 1 98.31 74 THR A CA 1
ATOM 598 C C . THR A 1 74 ? -24.953 7.273 -25.359 1 98.31 74 THR A C 1
ATOM 600 O O . THR A 1 74 ? -26 7.727 -25.828 1 98.31 74 THR A O 1
ATOM 603 N N . SER A 1 75 ? -23.906 7.965 -25.328 1 97.56 75 SER A N 1
ATOM 604 C CA . SER A 1 75 ? -23.812 9.297 -25.922 1 97.56 75 SER A CA 1
ATOM 605 C C . SER A 1 75 ? -23.188 9.234 -27.312 1 97.56 75 SER A C 1
ATOM 607 O O . SER A 1 75 ? -22.906 8.156 -27.828 1 97.56 75 SER A O 1
ATOM 609 N N . SER A 1 76 ? -23.047 10.414 -28 1 97.62 76 SER A N 1
ATOM 610 C CA . SER A 1 76 ? -22.5 10.508 -29.359 1 97.62 76 SER A CA 1
ATOM 611 C C . SER A 1 76 ? -21 10.828 -29.312 1 97.62 76 SER A C 1
ATOM 613 O O . SER A 1 76 ? -20.344 10.883 -30.359 1 97.62 76 SER A O 1
ATOM 615 N N . LYS A 1 77 ? -20.5 10.992 -28.125 1 97.5 77 LYS A N 1
ATOM 616 C CA . LYS A 1 77 ? -19.078 11.328 -27.969 1 97.5 77 LYS A CA 1
ATOM 617 C C . LYS A 1 77 ? -18.328 10.203 -27.266 1 97.5 77 LYS A C 1
ATOM 619 O O . LYS A 1 77 ? -18.938 9.344 -26.625 1 97.5 77 LYS A O 1
ATOM 624 N N . ASP A 1 78 ? -17.031 10.242 -27.453 1 98.12 78 ASP A N 1
ATOM 625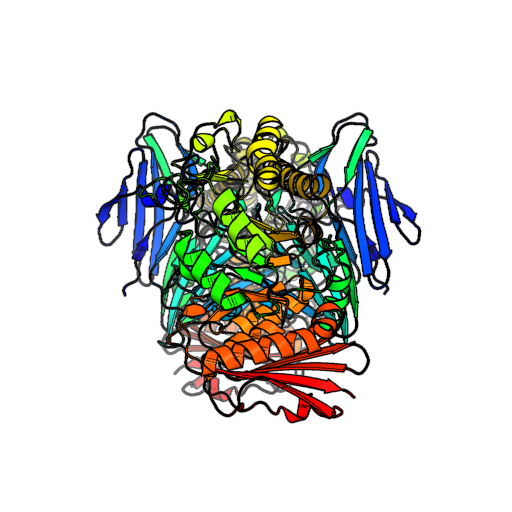 C CA . ASP A 1 78 ? -16.188 9.289 -26.734 1 98.12 78 ASP A CA 1
ATOM 626 C C . ASP A 1 78 ? -16.172 9.594 -25.25 1 98.12 78 ASP A C 1
ATOM 628 O O . ASP A 1 78 ? -16.203 10.758 -24.844 1 98.12 78 ASP A O 1
ATOM 632 N N . ILE A 1 79 ? -16.188 8.555 -24.438 1 98.44 79 ILE A N 1
ATOM 633 C CA . ILE A 1 79 ? -16.078 8.695 -23 1 98.44 79 ILE A CA 1
ATOM 634 C C . ILE A 1 79 ? -14.859 7.914 -22.5 1 98.44 79 ILE A C 1
ATOM 636 O O . ILE A 1 79 ? -14.695 6.734 -22.828 1 98.44 79 ILE A O 1
ATOM 640 N N . THR A 1 80 ? -13.953 8.586 -21.812 1 98.69 80 THR A N 1
ATOM 641 C CA . THR A 1 80 ? -12.828 7.898 -21.172 1 98.69 80 THR A CA 1
ATOM 642 C C . THR A 1 80 ? -13.141 7.617 -19.703 1 98.69 80 THR A C 1
ATOM 644 O O . THR A 1 80 ? -13.562 8.516 -18.969 1 98.69 80 THR A O 1
ATOM 647 N N . ILE A 1 81 ? -12.984 6.379 -19.266 1 98.75 81 ILE A N 1
ATOM 648 C CA . ILE A 1 81 ? -13.18 6.039 -17.859 1 98.75 81 ILE A CA 1
ATOM 649 C C . ILE A 1 81 ? -11.836 5.73 -17.203 1 98.75 81 ILE A C 1
ATOM 651 O O . ILE A 1 81 ? -10.977 5.086 -17.812 1 98.75 81 ILE A O 1
ATOM 655 N N . ASP A 1 82 ? -11.625 6.273 -15.977 1 98.69 82 ASP A N 1
ATOM 656 C CA . ASP A 1 82 ? -10.391 6.125 -15.219 1 98.69 82 ASP A CA 1
ATOM 657 C C . ASP A 1 82 ? -10.523 5.055 -14.141 1 98.69 82 ASP A C 1
ATOM 659 O O . ASP A 1 82 ? -9.547 4.688 -13.492 1 98.69 82 ASP A O 1
ATOM 663 N N . LEU A 1 83 ? -11.688 4.574 -13.891 1 98.81 83 LEU A N 1
ATOM 664 C CA . LEU A 1 83 ? -12 3.531 -12.922 1 98.81 83 LEU A CA 1
ATOM 665 C C . LEU A 1 83 ? -13.289 2.809 -13.289 1 98.81 83 LEU A C 1
ATOM 667 O O . LEU A 1 83 ? -14.273 3.447 -13.672 1 98.81 83 LEU A O 1
ATOM 671 N N . LEU A 1 84 ? -13.312 1.584 -13.242 1 98.81 84 LEU A N 1
ATOM 672 C CA . LEU A 1 84 ? -14.508 0.757 -13.266 1 98.81 84 LEU A CA 1
ATOM 673 C C . LEU A 1 84 ? -14.336 -0.483 -12.398 1 98.81 84 LEU A C 1
ATOM 675 O O . LEU A 1 84 ? -13.5 -1.339 -12.688 1 98.81 84 LEU A O 1
ATOM 679 N N . SER A 1 85 ? -15.07 -0.593 -11.336 1 98.81 85 SER A N 1
ATOM 680 C CA . SER A 1 85 ? -14.922 -1.712 -10.414 1 98.81 85 SER A CA 1
ATOM 681 C C . SER A 1 85 ? -15.641 -2.955 -10.93 1 98.81 85 SER A C 1
ATOM 683 O O . SER A 1 85 ? -16.688 -2.854 -11.578 1 98.81 85 SER A O 1
ATOM 685 N N . SER A 1 86 ? -15.062 -4.141 -10.633 1 98.88 86 SER A N 1
ATOM 686 C CA . SER A 1 86 ? -15.734 -5.406 -10.906 1 98.88 86 SER A CA 1
ATOM 687 C C . SER A 1 86 ? -16.844 -5.664 -9.891 1 98.88 86 SER A C 1
ATOM 689 O O . SER A 1 86 ? -17.828 -6.336 -10.203 1 98.88 86 SER A O 1
ATOM 691 N N . PHE A 1 87 ? -16.641 -5.23 -8.695 1 98.69 87 PHE A N 1
ATOM 692 C CA . PHE A 1 87 ? -17.594 -5.387 -7.602 1 98.69 87 PHE A CA 1
ATOM 693 C C . PHE A 1 87 ? -17.484 -4.238 -6.609 1 98.69 87 PHE A C 1
ATOM 695 O O . PHE A 1 87 ? -16.438 -3.59 -6.523 1 98.69 87 PHE A O 1
ATOM 702 N N . CYS A 1 88 ? -18.484 -3.918 -5.965 1 98.5 88 CYS A N 1
ATOM 703 C CA . CYS A 1 88 ? -18.531 -3.092 -4.766 1 98.5 88 CYS A CA 1
ATOM 704 C C . CYS A 1 88 ? -19.641 -3.555 -3.83 1 98.5 88 CYS A C 1
ATOM 706 O O . CYS A 1 88 ? -20.812 -3.619 -4.227 1 98.5 88 CYS A O 1
ATOM 708 N N . ILE A 1 89 ? -19.281 -3.914 -2.664 1 98.19 89 ILE A N 1
ATOM 709 C CA . ILE A 1 89 ? -20.25 -4.348 -1.656 1 98.19 89 ILE A CA 1
ATOM 710 C C . ILE A 1 89 ? -20.281 -3.334 -0.514 1 98.19 89 ILE A C 1
ATOM 712 O O . ILE A 1 89 ? -19.266 -3.074 0.13 1 98.19 89 ILE A O 1
ATOM 716 N N . ASP A 1 90 ? -21.438 -2.777 -0.273 1 96.44 90 ASP A N 1
ATOM 717 C CA . ASP A 1 90 ? -21.641 -1.803 0.793 1 96.44 90 ASP A CA 1
ATOM 718 C C . ASP A 1 90 ? -22.297 -2.451 2.012 1 96.44 90 ASP A C 1
ATOM 720 O O . ASP A 1 90 ? -22.781 -3.58 1.934 1 96.44 90 ASP A O 1
ATOM 724 N N . ASN A 1 91 ? -22.266 -1.766 3.125 1 96.5 91 ASN A N 1
ATOM 725 C CA . ASN A 1 91 ? -22.969 -2.123 4.352 1 96.5 91 ASN A CA 1
ATOM 726 C C . ASN A 1 91 ? -22.422 -3.408 4.961 1 96.5 91 ASN A C 1
ATOM 728 O O . ASN A 1 91 ? -23.172 -4.289 5.367 1 96.5 91 ASN A O 1
ATOM 732 N N . ILE A 1 92 ? -21.109 -3.508 4.938 1 97.5 92 ILE A N 1
ATOM 733 C CA . ILE A 1 92 ? -20.484 -4.668 5.551 1 97.5 92 ILE A CA 1
ATOM 734 C C . ILE A 1 92 ? -20.078 -4.336 6.988 1 97.5 92 ILE A C 1
ATOM 736 O O . ILE A 1 92 ? -19.219 -3.477 7.215 1 97.5 92 ILE A O 1
ATOM 740 N N . GLU A 1 93 ? -20.672 -4.98 7.926 1 96.44 93 GLU A N 1
ATOM 741 C CA . GLU A 1 93 ? -20.203 -4.883 9.305 1 96.44 93 GLU A CA 1
ATOM 742 C C . GLU A 1 93 ? -18.969 -5.754 9.531 1 96.44 93 GLU A C 1
ATOM 744 O O . GLU A 1 93 ? -19.047 -6.984 9.453 1 96.44 93 GLU A O 1
ATOM 749 N N . ALA A 1 94 ? -17.844 -5.141 9.742 1 96.81 94 ALA A N 1
ATOM 750 C CA . ALA A 1 94 ? -16.594 -5.875 9.922 1 96.81 94 ALA A CA 1
ATOM 751 C C . ALA A 1 94 ? -15.602 -5.074 10.766 1 96.81 94 ALA A C 1
ATOM 753 O O . ALA A 1 94 ? -15.703 -3.848 10.844 1 96.81 94 ALA A O 1
ATOM 754 N N . ASP A 1 95 ? -14.648 -5.766 11.414 1 96.75 95 ASP A N 1
ATOM 755 C CA . ASP A 1 95 ? -13.633 -5.074 12.195 1 96.75 95 ASP A CA 1
ATOM 756 C C . ASP A 1 95 ? -12.25 -5.672 11.961 1 96.75 95 ASP A C 1
ATOM 758 O O . ASP A 1 95 ? -11.258 -5.195 12.516 1 96.75 95 ASP A O 1
ATOM 762 N N . VAL A 1 96 ? -12.156 -6.723 11.148 1 98.31 96 VAL A N 1
ATOM 763 C CA . VAL A 1 96 ? -10.875 -7.352 10.844 1 98.31 96 VAL A CA 1
ATOM 764 C C . VAL A 1 96 ? -10.742 -7.555 9.336 1 98.31 96 VAL A C 1
ATOM 766 O O . VAL A 1 96 ? -11.719 -7.91 8.672 1 98.31 96 VAL A O 1
ATOM 769 N N . LEU A 1 97 ? -9.594 -7.285 8.781 1 98.75 97 LEU A N 1
ATOM 770 C CA . LEU A 1 97 ? -9.258 -7.508 7.375 1 98.75 97 LEU A CA 1
ATOM 771 C C . LEU A 1 97 ? -8.172 -8.57 7.242 1 98.75 97 LEU A C 1
ATOM 773 O O . LEU A 1 97 ? -7.109 -8.469 7.859 1 98.75 97 LEU A O 1
ATOM 777 N N . HIS A 1 98 ? -8.492 -9.672 6.547 1 98.81 98 HIS A N 1
ATOM 778 C CA . HIS A 1 98 ? -7.531 -10.711 6.191 1 98.81 98 HIS A CA 1
ATOM 779 C C . HIS A 1 98 ? -7.086 -10.57 4.738 1 98.81 98 HIS A C 1
ATOM 781 O O . HIS A 1 98 ? -7.918 -10.453 3.84 1 98.81 98 HIS A O 1
ATOM 787 N N . ARG A 1 99 ? -5.789 -10.539 4.488 1 98.62 99 ARG A N 1
ATOM 788 C CA . ARG A 1 99 ? -5.199 -10.523 3.154 1 98.62 99 ARG A CA 1
ATOM 789 C C . ARG A 1 99 ? -4.129 -11.609 3.021 1 98.62 99 ARG A C 1
ATOM 791 O O . ARG A 1 99 ? -3.549 -12.039 4.02 1 98.62 99 ARG A O 1
ATOM 798 N N . ALA A 1 100 ? -3.939 -12.086 1.829 1 98.5 100 ALA A N 1
ATOM 799 C CA . ALA A 1 100 ? -2.879 -13.047 1.558 1 98.5 100 ALA A CA 1
ATOM 800 C C . ALA A 1 100 ? -1.716 -12.391 0.819 1 98.5 100 ALA A C 1
ATOM 802 O O . ALA A 1 100 ? -1.887 -11.875 -0.287 1 98.5 100 ALA A O 1
ATOM 803 N N . THR A 1 101 ? -0.52 -12.422 1.423 1 97.94 101 THR A N 1
ATOM 804 C CA . THR A 1 101 ? 0.667 -11.852 0.796 1 97.94 101 THR A CA 1
ATOM 805 C C . THR A 1 101 ? 1.407 -12.906 -0.022 1 97.94 101 THR A C 1
ATOM 807 O O . THR A 1 101 ? 1.144 -14.102 0.112 1 97.94 101 THR A O 1
ATOM 810 N N . SER A 1 102 ? 2.262 -12.383 -0.934 1 97.44 102 SER A N 1
ATOM 811 C CA . SER A 1 102 ? 3.035 -13.32 -1.742 1 97.44 102 SER A CA 1
ATOM 812 C C . SER A 1 102 ? 4.312 -12.672 -2.268 1 97.44 102 SER A C 1
ATOM 814 O O . SER A 1 102 ? 4.277 -11.57 -2.807 1 97.44 102 SER A O 1
ATOM 816 N N . PHE A 1 103 ? 5.43 -13.312 -2.055 1 97.12 103 PHE A N 1
ATOM 817 C CA . PHE A 1 103 ? 6.707 -13.062 -2.715 1 97.12 103 PHE A CA 1
ATOM 818 C C . PHE A 1 103 ? 7.312 -14.367 -3.221 1 97.12 103 PHE A C 1
ATOM 820 O O . PHE A 1 103 ? 6.789 -15.453 -2.949 1 97.12 103 PHE A O 1
ATOM 827 N N . TRP A 1 104 ? 8.375 -14.273 -4.02 1 97.5 104 TRP A N 1
ATOM 828 C CA . TRP A 1 104 ? 9.023 -15.469 -4.555 1 97.5 104 TRP A CA 1
ATOM 829 C C . TRP A 1 104 ? 9.43 -16.422 -3.432 1 97.5 104 TRP A C 1
ATOM 831 O O . TRP A 1 104 ? 10.148 -16.031 -2.508 1 97.5 104 TRP A O 1
ATOM 841 N N . SER A 1 105 ? 8.906 -17.625 -3.434 1 96.88 105 SER A N 1
ATOM 842 C CA . SER A 1 105 ? 9.195 -18.703 -2.496 1 96.88 105 SER A CA 1
ATOM 843 C C . SER A 1 105 ? 8.57 -18.438 -1.132 1 96.88 105 SER A C 1
ATOM 845 O O . SER A 1 105 ? 9.07 -18.906 -0.11 1 96.88 105 SER A O 1
ATOM 847 N N . ALA A 1 106 ? 7.527 -17.594 -1.096 1 97.06 106 ALA A N 1
ATOM 848 C CA . ALA A 1 106 ? 6.801 -17.25 0.127 1 97.06 106 ALA A CA 1
ATOM 849 C C . ALA A 1 106 ? 5.348 -16.906 -0.175 1 97.06 106 ALA A C 1
ATOM 851 O O . ALA A 1 106 ? 4.855 -15.852 0.224 1 97.06 106 ALA A O 1
ATOM 852 N N . GLU A 1 107 ? 4.656 -17.812 -0.802 1 97.69 107 GLU A N 1
ATOM 853 C CA . GLU A 1 107 ? 3.305 -17.562 -1.286 1 97.69 107 GLU A CA 1
ATOM 854 C C . GLU A 1 107 ? 2.273 -17.766 -0.18 1 97.69 107 GLU A C 1
ATOM 856 O O . GLU A 1 107 ? 2.393 -18.703 0.616 1 97.69 107 GLU A O 1
ATOM 861 N N . GLY A 1 108 ? 1.337 -16.844 -0.185 1 97.56 108 GLY A N 1
ATOM 862 C CA . GLY A 1 108 ? 0.09 -17.094 0.522 1 97.56 108 GLY A CA 1
ATOM 863 C C . GLY A 1 108 ? 0.165 -16.75 1.999 1 97.56 108 GLY A C 1
ATOM 864 O O . GLY A 1 108 ? -0.735 -17.094 2.768 1 97.56 108 GLY A O 1
ATOM 865 N N . LYS A 1 109 ? 1.219 -16.125 2.459 1 97.31 109 LYS A N 1
ATOM 866 C CA . LYS A 1 109 ? 1.305 -15.75 3.867 1 97.31 109 LYS A CA 1
ATOM 867 C C . LYS A 1 109 ? 0.145 -14.836 4.262 1 97.31 109 LYS A C 1
ATOM 869 O O . LYS A 1 109 ? -0.112 -13.828 3.602 1 97.31 109 LYS A O 1
ATOM 874 N N . LEU A 1 110 ? -0.532 -15.234 5.348 1 97.62 110 LEU A N 1
ATOM 875 C CA . LEU A 1 110 ? -1.724 -14.508 5.777 1 97.62 110 LEU A CA 1
ATOM 876 C C . LEU A 1 110 ? -1.346 -13.281 6.594 1 97.62 110 LEU A C 1
ATOM 878 O O . LEU A 1 110 ? -0.459 -13.344 7.445 1 97.62 110 LEU A O 1
ATOM 882 N N . LEU A 1 111 ? -1.908 -12.133 6.285 1 97.44 111 LEU A N 1
ATOM 883 C CA . LEU A 1 111 ? -1.837 -10.914 7.078 1 97.44 111 LEU A CA 1
ATOM 884 C C . LEU A 1 111 ? -3.211 -10.539 7.625 1 97.44 111 LEU A C 1
ATOM 886 O O . LEU A 1 111 ? -4.129 -10.242 6.855 1 97.44 111 LEU A O 1
ATOM 890 N N . THR A 1 112 ? -3.428 -10.617 8.867 1 97.5 112 THR A N 1
ATOM 891 C CA . THR A 1 112 ? -4.672 -10.305 9.562 1 97.5 112 THR A CA 1
ATOM 892 C C . THR A 1 112 ? -4.512 -9.055 10.43 1 97.5 112 THR A C 1
ATOM 894 O O . THR A 1 112 ? -3.631 -9 11.289 1 97.5 112 THR A O 1
ATOM 897 N N . GLN A 1 113 ? -5.324 -8.047 10.18 1 97.38 113 GLN A N 1
ATOM 898 C CA . GLN A 1 113 ? -5.199 -6.789 10.906 1 97.38 113 GLN A CA 1
ATOM 899 C C . GLN A 1 113 ? -6.57 -6.258 11.32 1 97.38 113 GLN A C 1
ATOM 901 O O . GLN A 1 113 ? -7.531 -6.348 10.562 1 97.38 113 GLN A O 1
ATOM 906 N N . LYS A 1 114 ? -6.656 -5.742 12.516 1 96.75 114 LYS A N 1
ATOM 907 C CA . LYS A 1 114 ? -7.852 -5.008 12.914 1 96.75 114 LYS A CA 1
ATOM 908 C C . LYS A 1 114 ? -7.984 -3.703 12.133 1 96.75 114 LYS A C 1
ATOM 910 O O . LYS A 1 114 ? -6.984 -3.029 11.867 1 96.75 114 LYS A O 1
ATOM 915 N N . LEU A 1 115 ? -9.227 -3.344 11.773 1 97.06 115 LEU A N 1
ATOM 916 C CA . LEU A 1 115 ? -9.461 -2.076 11.086 1 97.06 115 LEU A CA 1
ATOM 917 C C . LEU A 1 115 ? -9.023 -0.901 11.953 1 97.06 115 LEU A C 1
ATOM 919 O O . LEU A 1 115 ? -8.547 0.111 11.438 1 97.06 115 LEU A O 1
ATOM 923 N N . THR A 1 116 ? -9.078 -1.021 13.273 1 95.56 116 THR A N 1
ATOM 924 C CA . THR A 1 116 ? -8.656 0.035 14.188 1 95.56 116 THR A CA 1
ATOM 925 C C . THR A 1 116 ? -7.141 0.219 14.133 1 95.56 116 THR A C 1
ATOM 927 O O . THR A 1 116 ? -6.641 1.34 14.258 1 95.56 116 THR A O 1
ATOM 930 N N . ASP A 1 117 ? -6.402 -0.885 13.938 1 94.88 117 ASP A N 1
ATOM 931 C CA . ASP A 1 117 ? -4.953 -0.797 13.797 1 94.88 117 ASP A CA 1
ATOM 932 C C . ASP A 1 117 ? -4.566 -0.07 12.508 1 94.88 117 ASP A C 1
ATOM 934 O O . ASP A 1 117 ? -3.5 0.54 12.43 1 94.88 117 ASP A O 1
ATOM 938 N N . LEU A 1 118 ? -5.508 -0.123 11.562 1 96.69 118 LEU A N 1
ATOM 939 C CA . LEU A 1 118 ? -5.262 0.494 10.266 1 96.69 118 LEU A CA 1
ATOM 940 C C . LEU A 1 118 ? -5.82 1.912 10.227 1 96.69 118 LEU A C 1
ATOM 942 O O . LEU A 1 118 ? -5.953 2.5 9.148 1 96.69 118 LEU A O 1
ATOM 946 N N . ASN A 1 119 ? -6.172 2.439 11.375 1 97.31 119 ASN A N 1
ATOM 947 C CA . ASN A 1 119 ? -6.664 3.811 11.477 1 97.31 119 ASN A CA 1
ATOM 948 C C . ASN A 1 119 ? -7.953 4 10.68 1 97.31 119 ASN A C 1
ATOM 950 O O . ASN A 1 119 ? -8.125 5.016 10 1 97.31 119 ASN A O 1
ATOM 954 N N . MET A 1 120 ? -8.883 3.025 10.797 1 96.75 120 MET A N 1
ATOM 955 C CA . MET A 1 120 ? -10.062 3.043 9.93 1 96.75 120 MET A CA 1
ATOM 956 C C . MET A 1 120 ? -11.32 3.348 10.727 1 96.75 120 MET A C 1
ATOM 958 O O . MET A 1 120 ? -12.438 3.119 10.25 1 96.75 120 MET A O 1
ATOM 962 N N . GLU A 1 121 ? -11.141 3.852 11.977 1 93.69 121 GLU A N 1
ATOM 963 C CA . GLU A 1 121 ? -12.32 4.301 12.703 1 93.69 121 GLU A CA 1
ATOM 964 C C . GLU A 1 121 ? -12.914 5.559 12.07 1 93.69 121 GLU A C 1
ATOM 966 O O . GLU A 1 121 ? -12.172 6.445 11.641 1 93.69 121 GLU A O 1
ATOM 971 N N . PRO A 1 122 ? -14.234 5.59 12.023 1 94.94 122 PRO A N 1
ATOM 972 C CA . PRO A 1 122 ? -14.828 6.789 11.422 1 94.94 122 PRO A CA 1
ATOM 973 C C . PRO A 1 122 ? -14.406 8.07 12.141 1 94.94 122 PRO A C 1
ATOM 975 O O . PRO A 1 122 ? -14.242 8.078 13.359 1 94.94 122 PRO A O 1
ATOM 978 N N . SER A 1 123 ? -14.195 9.102 11.375 1 93.81 123 SER A N 1
ATOM 979 C CA . SER A 1 123 ? -13.938 10.414 11.969 1 93.81 123 SER A CA 1
ATOM 980 C C . SER A 1 123 ? -15.188 10.977 12.625 1 93.81 123 SER A C 1
ATOM 982 O O . SER A 1 123 ? -16.297 10.477 12.414 1 93.81 123 SER A O 1
ATOM 984 N N . TRP A 1 124 ? -14.906 11.922 13.461 1 90.19 124 TRP A N 1
ATOM 985 C CA . TRP A 1 124 ? -16.062 12.578 14.055 1 90.19 124 TRP A CA 1
ATOM 986 C C . TRP A 1 124 ? -16.953 13.195 12.977 1 90.19 124 TRP A C 1
ATOM 988 O O . TRP A 1 124 ? -16.5 13.438 11.852 1 90.19 124 TRP A O 1
ATOM 998 N N . ASN A 1 125 ? -18.188 13.258 13.133 1 88.56 125 ASN A N 1
ATOM 999 C CA . ASN A 1 125 ? -19.219 13.734 12.227 1 88.56 125 ASN A CA 1
ATOM 1000 C C . ASN A 1 125 ? -19.281 12.898 10.953 1 88.56 125 ASN A C 1
ATOM 1002 O O . ASN A 1 125 ? -20 13.234 10.008 1 88.56 125 ASN A O 1
ATOM 1006 N N . LYS A 1 126 ? -18.406 11.859 10.836 1 92.31 126 LYS A N 1
ATOM 1007 C CA . LYS A 1 126 ? -18.422 10.914 9.719 1 92.31 126 LYS A CA 1
ATOM 1008 C C . LYS A 1 126 ? -18.141 11.633 8.398 1 92.31 126 LYS A C 1
ATOM 1010 O O . LYS A 1 126 ? -18.766 11.336 7.379 1 92.31 126 LYS A O 1
ATOM 1015 N N . HIS A 1 127 ? -17.203 12.57 8.453 1 92.88 127 HIS A N 1
ATOM 1016 C CA . HIS A 1 127 ? -16.922 13.406 7.289 1 92.88 127 HIS A CA 1
ATOM 1017 C C . HIS A 1 127 ? -15.742 12.852 6.492 1 92.88 127 HIS A C 1
ATOM 1019 O O . HIS A 1 127 ? -15.805 12.766 5.262 1 92.88 127 HIS A O 1
ATOM 1025 N N . GLY A 1 128 ? -14.656 12.516 7.121 1 94.88 128 GLY A N 1
ATOM 1026 C CA . GLY A 1 128 ? -13.469 12.008 6.453 1 94.88 128 GLY A CA 1
ATOM 1027 C C . GLY A 1 128 ? -13.555 10.531 6.117 1 94.88 128 GLY A C 1
ATOM 1028 O O . GLY A 1 128 ? -13.914 9.711 6.969 1 94.88 128 GLY A O 1
ATOM 1029 N N . THR A 1 129 ? -13.266 10.156 4.855 1 96.75 129 THR A N 1
ATOM 1030 C CA . THR A 1 129 ? -13.312 8.758 4.441 1 96.75 129 THR A CA 1
ATOM 1031 C C . THR A 1 129 ? -11.984 8.062 4.742 1 96.75 129 THR A C 1
ATOM 1033 O O . THR A 1 129 ? -10.914 8.602 4.453 1 96.75 129 THR A O 1
ATOM 1036 N N . ARG A 1 130 ? -12.07 6.918 5.418 1 97.44 130 ARG A N 1
ATOM 1037 C CA . ARG A 1 130 ? -10.922 6.047 5.633 1 97.44 130 ARG A CA 1
ATOM 1038 C C . ARG A 1 130 ? -10.773 5.051 4.488 1 97.44 130 ARG A C 1
ATOM 1040 O O . ARG A 1 130 ? -11.766 4.523 3.982 1 97.44 130 ARG A O 1
ATOM 1047 N N . ILE A 1 131 ? -9.539 4.848 4.023 1 97.56 131 ILE A N 1
ATOM 1048 C CA . ILE A 1 131 ? -9.328 3.957 2.891 1 97.56 131 ILE A CA 1
ATOM 1049 C C . ILE A 1 131 ? -8.133 3.049 3.162 1 97.56 131 ILE A C 1
ATOM 1051 O O . ILE A 1 131 ? -7.074 3.518 3.584 1 97.56 131 ILE A O 1
ATOM 1055 N N . GLU A 1 132 ? -8.25 1.772 3.072 1 98 132 GLU A N 1
ATOM 1056 C CA . GLU A 1 132 ? -7.18 0.788 2.924 1 98 132 GLU A CA 1
ATOM 1057 C C . GLU A 1 132 ? -7.199 0.159 1.534 1 98 132 GLU A C 1
ATOM 1059 O O . GLU A 1 132 ? -8.164 -0.511 1.163 1 98 132 GLU A O 1
ATOM 1064 N N . LYS A 1 133 ? -6.199 0.469 0.757 1 98 133 LYS A N 1
ATOM 1065 C CA . LYS A 1 133 ? -6.117 0.018 -0.629 1 98 133 LYS A CA 1
ATOM 1066 C C . LYS A 1 133 ? -4.867 -0.825 -0.861 1 98 133 LYS A C 1
ATOM 1068 O O . LYS A 1 133 ? -3.793 -0.508 -0.343 1 98 133 LYS A O 1
ATOM 1073 N N . PHE A 1 134 ? -4.934 -1.967 -1.553 1 98.25 134 PHE A N 1
ATOM 1074 C CA . PHE A 1 134 ? -3.803 -2.787 -1.967 1 98.25 134 PHE A CA 1
ATOM 1075 C C . PHE A 1 134 ? -4.055 -3.406 -3.336 1 98.25 134 PHE A C 1
ATOM 1077 O O . PHE A 1 134 ? -5.188 -3.412 -3.82 1 98.25 134 PHE A O 1
ATOM 1084 N N . GLY A 1 135 ? -3.039 -3.844 -3.959 1 98.31 135 GLY A N 1
ATOM 1085 C CA . GLY A 1 135 ? -3.139 -4.418 -5.289 1 98.31 135 GLY A CA 1
ATOM 1086 C C . GLY A 1 135 ? -1.794 -4.812 -5.871 1 98.31 135 GLY A C 1
ATOM 1087 O O . GLY A 1 135 ? -0.803 -4.914 -5.145 1 98.31 135 GLY A O 1
ATOM 1088 N N . GLN A 1 136 ? -1.842 -5.094 -7.102 1 97.88 136 GLN A N 1
ATOM 1089 C CA . GLN A 1 136 ? -0.648 -5.527 -7.82 1 97.88 136 GLN A CA 1
ATOM 1090 C C . GLN A 1 136 ? -0.588 -4.906 -9.211 1 97.88 136 GLN A C 1
ATOM 1092 O O . GLN A 1 136 ? -1.605 -4.824 -9.906 1 97.88 136 GLN A O 1
ATOM 1097 N N . ILE A 1 137 ? 0.59 -4.43 -9.594 1 98.31 137 ILE A N 1
ATOM 1098 C CA . ILE A 1 137 ? 0.84 -3.842 -10.906 1 98.31 137 ILE A CA 1
ATOM 1099 C C . ILE A 1 137 ? 1.715 -4.781 -11.734 1 98.31 137 ILE A C 1
ATOM 1101 O O . ILE A 1 137 ? 2.809 -5.156 -11.312 1 98.31 137 ILE A O 1
ATOM 1105 N N . GLY A 1 138 ? 1.208 -5.148 -12.914 1 98.44 138 GLY A N 1
ATOM 1106 C CA . GLY A 1 138 ? 2.059 -5.891 -13.836 1 98.44 138 GLY A CA 1
ATOM 1107 C C . GLY A 1 138 ? 1.424 -7.176 -14.328 1 98.44 138 GLY A C 1
ATOM 1108 O O . GLY A 1 138 ? 0.215 -7.371 -14.188 1 98.44 138 GLY A O 1
ATOM 1109 N N . SER A 1 139 ? 2.234 -8.023 -14.992 1 98.62 139 SER A N 1
ATOM 1110 C CA . SER A 1 139 ? 1.78 -9.25 -15.641 1 98.62 139 SER A CA 1
ATOM 1111 C C . SER A 1 139 ? 1.981 -10.461 -14.727 1 98.62 139 SER A C 1
ATOM 1113 O O . SER A 1 139 ? 1.752 -11.594 -15.141 1 98.62 139 SER A O 1
ATOM 1115 N N . MET A 1 140 ? 2.504 -10.234 -13.508 1 98.56 140 MET A N 1
ATOM 1116 C CA . MET A 1 140 ? 2.48 -11.18 -12.398 1 98.56 140 MET A CA 1
ATOM 1117 C C . MET A 1 140 ? 1.468 -10.75 -11.344 1 98.56 140 MET A C 1
ATOM 1119 O O . MET A 1 140 ? 1.806 -10.023 -10.414 1 98.56 140 MET A O 1
ATOM 1123 N N . PRO A 1 141 ? 0.262 -11.242 -11.508 1 98.25 141 PRO A N 1
ATOM 1124 C CA . PRO A 1 141 ? -0.847 -10.719 -10.711 1 98.25 141 PRO A CA 1
ATOM 1125 C C . PRO A 1 141 ? -0.755 -11.109 -9.234 1 98.25 141 PRO A C 1
ATOM 1127 O O . PRO A 1 141 ? -1.504 -10.586 -8.406 1 98.25 141 PRO A O 1
ATOM 1130 N N . VAL A 1 142 ? 0.183 -12.023 -8.891 1 98.25 142 VAL A N 1
ATOM 1131 C CA . VAL A 1 142 ? 0.402 -12.445 -7.512 1 98.25 142 VAL A CA 1
ATOM 1132 C C . VAL A 1 142 ? 1.832 -12.109 -7.094 1 98.25 142 VAL A C 1
ATOM 1134 O O . VAL A 1 142 ? 2.697 -12.984 -7.062 1 98.25 142 VAL A O 1
ATOM 1137 N N . ARG A 1 143 ? 2.088 -10.977 -6.84 1 96.44 143 ARG A N 1
ATOM 1138 C CA . ARG A 1 143 ? 3.354 -10.406 -6.387 1 96.44 143 ARG A CA 1
ATOM 1139 C C . ARG A 1 143 ? 3.127 -9.344 -5.324 1 96.44 143 ARG A C 1
ATOM 1141 O O . ARG A 1 143 ? 2.668 -8.242 -5.629 1 96.44 143 ARG A O 1
ATOM 1148 N N . LYS A 1 144 ? 3.426 -9.625 -4.098 1 96.38 144 LYS A N 1
ATOM 1149 C CA . LYS A 1 144 ? 3.131 -8.906 -2.859 1 96.38 144 LYS A CA 1
ATOM 1150 C C . LYS A 1 144 ? 1.757 -9.289 -2.316 1 96.38 144 LYS A C 1
ATOM 1152 O O . LYS A 1 144 ? 1.602 -9.523 -1.116 1 96.38 144 LYS A O 1
ATOM 1157 N N . TRP A 1 145 ? 0.762 -9.32 -3.238 1 98.38 145 TRP A N 1
ATOM 1158 C CA . TRP A 1 145 ? -0.586 -9.656 -2.787 1 98.38 145 TRP A CA 1
ATOM 1159 C C . TRP A 1 145 ? -1.233 -10.68 -3.711 1 98.38 145 TRP A C 1
ATOM 1161 O O . TRP A 1 145 ? -1.059 -10.625 -4.93 1 98.38 145 TRP A O 1
ATOM 1171 N N . PHE A 1 146 ? -2.002 -11.578 -3.115 1 98.75 146 PHE A N 1
ATOM 1172 C CA . PHE A 1 146 ? -3.039 -12.281 -3.867 1 98.75 146 PHE A CA 1
ATOM 1173 C C . PHE A 1 146 ? -4.258 -11.391 -4.062 1 98.75 146 PHE A C 1
ATOM 1175 O O . PHE A 1 146 ? -4.566 -10.555 -3.213 1 98.75 146 PHE A O 1
ATOM 1182 N N . PRO A 1 147 ? -4.965 -11.469 -5.207 1 98.81 147 PRO A N 1
ATOM 1183 C CA . PRO A 1 147 ? -6.219 -10.727 -5.367 1 98.81 147 PRO A CA 1
ATOM 1184 C C . PRO A 1 147 ? -7.355 -11.305 -4.527 1 98.81 147 PRO A C 1
ATOM 1186 O O . PRO A 1 147 ? -8.383 -11.719 -5.07 1 98.81 147 PRO A O 1
ATOM 1189 N N . TYR A 1 148 ? -7.164 -11.289 -3.219 1 98.81 148 TYR A N 1
ATOM 1190 C CA . TYR A 1 148 ? -7.957 -11.945 -2.189 1 98.81 148 TYR A CA 1
ATOM 1191 C C . TYR A 1 148 ? -8.07 -11.07 -0.944 1 98.81 148 TYR A C 1
ATOM 1193 O O . TYR A 1 148 ? -7.082 -10.477 -0.506 1 98.81 148 TYR A O 1
ATOM 1201 N N . ALA A 1 149 ? -9.289 -10.898 -0.466 1 98.94 149 ALA A N 1
ATOM 1202 C CA . ALA A 1 149 ? -9.539 -10.203 0.796 1 98.94 149 ALA A CA 1
ATOM 1203 C C . ALA A 1 149 ? -10.742 -10.797 1.52 1 98.94 149 ALA A C 1
ATOM 1205 O O . ALA A 1 149 ? -11.742 -11.156 0.888 1 98.94 149 ALA A O 1
ATOM 1206 N N . VAL A 1 150 ? -10.664 -10.945 2.818 1 98.94 150 VAL A N 1
ATOM 1207 C CA . VAL A 1 150 ? -11.781 -11.391 3.643 1 98.94 150 VAL A CA 1
ATOM 1208 C C . VAL A 1 150 ? -11.977 -10.438 4.816 1 98.94 150 VAL A C 1
ATOM 1210 O O . VAL A 1 150 ? -11.008 -10.07 5.492 1 98.94 150 VAL A O 1
ATOM 1213 N N . LEU A 1 151 ? -13.164 -9.938 5 1 98.81 151 LEU A N 1
ATOM 1214 C CA . LEU A 1 151 ? -13.555 -9.133 6.156 1 98.81 151 LEU A CA 1
ATOM 1215 C C . LEU A 1 151 ? -14.273 -9.984 7.191 1 98.81 151 LEU A C 1
ATOM 1217 O O . LEU A 1 151 ? -15.07 -10.859 6.836 1 98.81 151 LEU A O 1
ATOM 1221 N N . GLU A 1 152 ? -13.953 -9.781 8.391 1 98.75 152 GLU A N 1
ATOM 1222 C CA . GLU A 1 152 ? -14.523 -10.531 9.516 1 98.75 152 GLU A CA 1
ATOM 1223 C C . GLU A 1 152 ? -15.227 -9.602 10.492 1 98.75 152 GLU A C 1
ATOM 1225 O O . GLU A 1 152 ? -14.734 -8.508 10.789 1 98.75 152 GLU A O 1
ATOM 1230 N N . ASN A 1 153 ? -16.422 -9.906 10.891 1 97.88 153 ASN A N 1
ATOM 1231 C CA . ASN A 1 153 ? -17.109 -9.32 12.031 1 97.88 153 ASN A CA 1
ATOM 1232 C C . ASN A 1 153 ? -16.953 -10.18 13.281 1 97.88 153 ASN A C 1
ATOM 1234 O O . ASN A 1 153 ? -17.688 -11.156 13.461 1 97.88 153 ASN A O 1
ATOM 1238 N N . ASN A 1 154 ? -16.094 -9.781 14.18 1 96.44 154 ASN A N 1
ATOM 1239 C CA . ASN A 1 154 ? -15.789 -10.586 15.352 1 96.44 154 ASN A CA 1
ATOM 1240 C C . ASN A 1 154 ? -17 -10.742 16.266 1 96.44 154 ASN A C 1
ATOM 1242 O O . ASN A 1 154 ? -17.156 -11.766 16.938 1 96.44 154 ASN A O 1
ATOM 1246 N N . ALA A 1 155 ? -17.812 -9.75 16.281 1 95.12 155 ALA A N 1
ATOM 1247 C CA . ALA A 1 155 ? -18.969 -9.766 17.172 1 95.12 155 ALA A CA 1
ATOM 1248 C C . ALA A 1 155 ? -19.969 -10.844 16.766 1 95.12 155 ALA A C 1
ATOM 1250 O O . ALA A 1 155 ? -20.562 -11.508 17.609 1 95.12 155 ALA A O 1
ATOM 1251 N N . THR A 1 156 ? -20.141 -11.016 15.445 1 96.06 156 THR A N 1
ATOM 1252 C CA . THR A 1 156 ? -21.172 -11.938 14.961 1 96.06 156 THR A CA 1
ATOM 1253 C C . THR A 1 156 ? -20.547 -13.234 14.461 1 96.06 156 THR A C 1
ATOM 1255 O O . THR A 1 156 ? -21.234 -14.242 14.297 1 96.06 156 THR A O 1
ATOM 1258 N N . GLY A 1 157 ? -19.281 -13.227 14.211 1 96.81 157 GLY A N 1
ATOM 1259 C CA . GLY A 1 157 ? -18.609 -14.391 13.664 1 96.81 157 GLY A CA 1
ATOM 1260 C C . GLY A 1 157 ? -18.875 -14.586 12.18 1 96.81 157 GLY A C 1
ATOM 1261 O O . GLY A 1 157 ? -18.703 -15.688 11.648 1 96.81 157 GLY A O 1
ATOM 1262 N N . GLU A 1 158 ? -19.328 -13.531 11.508 1 97.69 158 GLU A N 1
ATOM 1263 C CA . GLU A 1 158 ? -19.609 -13.594 10.078 1 97.69 158 GLU A CA 1
ATOM 1264 C C . GLU A 1 158 ? -18.406 -13.133 9.266 1 97.69 158 GLU A C 1
ATOM 1266 O O . GLU A 1 158 ? -17.656 -12.25 9.695 1 97.69 158 GLU A O 1
ATOM 1271 N N . PHE A 1 159 ? -18.234 -13.758 8.125 1 98.56 159 PHE A N 1
ATOM 1272 C CA . PHE A 1 159 ? -17.141 -13.453 7.211 1 98.56 159 PHE A CA 1
ATOM 1273 C C . PHE A 1 159 ? -17.672 -13.188 5.805 1 98.56 159 PHE A C 1
ATOM 1275 O O . PHE A 1 159 ? -18.625 -13.836 5.359 1 98.56 159 PHE A O 1
ATOM 1282 N N . ILE A 1 160 ? -17.094 -12.25 5.074 1 98.69 160 ILE A N 1
ATOM 1283 C CA . ILE A 1 160 ? -17.344 -12.031 3.654 1 98.69 160 ILE A CA 1
ATOM 1284 C C . ILE A 1 160 ? -16.016 -11.859 2.92 1 98.69 160 ILE A C 1
ATOM 1286 O O . ILE A 1 160 ? -15.148 -11.102 3.359 1 98.69 160 ILE A O 1
ATOM 1290 N N . GLY A 1 161 ? -15.812 -12.641 1.92 1 98.62 161 GLY A N 1
ATOM 1291 C CA . GLY A 1 161 ? -14.555 -12.617 1.185 1 98.62 161 GLY A CA 1
ATOM 1292 C C . GLY A 1 161 ? -14.742 -12.461 -0.312 1 98.62 161 GLY A C 1
ATOM 1293 O O . GLY A 1 161 ? -15.859 -12.594 -0.82 1 98.62 161 GLY A O 1
ATOM 1294 N N . VAL A 1 162 ? -13.656 -12.055 -1.005 1 98.88 162 VAL A N 1
ATOM 1295 C CA . VAL A 1 162 ? -13.695 -11.836 -2.447 1 98.88 162 VAL A CA 1
ATOM 1296 C C . VAL A 1 162 ? -12.398 -12.344 -3.078 1 98.88 162 VAL A C 1
ATOM 1298 O O . VAL A 1 162 ? -11.344 -12.336 -2.439 1 98.88 162 VAL A O 1
ATOM 1301 N N . GLN A 1 163 ? -12.461 -12.82 -4.246 1 98.81 163 GLN A N 1
ATOM 1302 C CA . GLN A 1 163 ? -11.336 -13.055 -5.141 1 98.81 163 GLN A CA 1
ATOM 1303 C C . GLN A 1 163 ? -11.578 -12.422 -6.512 1 98.81 163 GLN A C 1
ATOM 1305 O O . GLN A 1 163 ? -12.672 -12.531 -7.066 1 98.81 163 GLN A O 1
ATOM 1310 N N . ILE A 1 164 ? -10.602 -11.719 -7.023 1 98.88 164 ILE A N 1
ATOM 1311 C CA . ILE A 1 164 ? -10.695 -11.086 -8.336 1 98.88 164 ILE A CA 1
ATOM 1312 C C . ILE A 1 164 ? -10.055 -11.992 -9.391 1 98.88 164 ILE A C 1
ATOM 1314 O O . ILE A 1 164 ? -9.008 -12.594 -9.148 1 98.88 164 ILE A O 1
ATOM 1318 N N . TYR A 1 165 ? -10.734 -12.109 -10.5 1 98.81 165 TYR A N 1
ATOM 1319 C CA . TYR A 1 165 ? -10.234 -12.836 -11.656 1 98.81 165 TYR A CA 1
ATOM 1320 C C . TYR A 1 165 ? -9.617 -11.891 -12.68 1 98.81 165 TYR A C 1
ATOM 1322 O O . TYR A 1 165 ? -10.242 -11.562 -13.688 1 98.81 165 TYR A O 1
ATOM 1330 N N . CYS A 1 166 ? -8.398 -11.469 -12.438 1 98.69 166 CYS A N 1
ATOM 1331 C CA . CYS A 1 166 ? -7.68 -10.5 -13.266 1 98.69 166 CYS A CA 1
ATOM 1332 C C . CYS A 1 166 ? -6.191 -10.828 -13.32 1 98.69 166 CYS A C 1
ATOM 1334 O O . CYS A 1 166 ? -5.484 -10.68 -12.328 1 98.69 166 CYS A O 1
ATOM 1336 N N . ALA A 1 167 ? -5.672 -11.156 -14.516 1 98.56 167 ALA A N 1
ATOM 1337 C CA . ALA A 1 167 ? -4.309 -11.672 -14.648 1 98.56 167 ALA A CA 1
ATOM 1338 C C . ALA A 1 167 ? -3.307 -10.539 -14.82 1 98.56 167 ALA A C 1
ATOM 1340 O O . ALA A 1 167 ? -2.094 -10.766 -14.82 1 98.56 167 ALA A O 1
ATOM 1341 N N . SER A 1 168 ? -3.779 -9.328 -15 1 98.31 168 SER A N 1
ATOM 1342 C CA . SER A 1 168 ? -2.936 -8.141 -15.078 1 98.31 168 SER A CA 1
ATOM 1343 C C . SER A 1 168 ? -3.035 -7.312 -13.797 1 98.31 168 SER A C 1
ATOM 1345 O O . SER A 1 168 ? -3.141 -7.867 -12.703 1 98.31 168 SER A O 1
ATOM 1347 N N . SER A 1 169 ? -2.945 -5.953 -13.883 1 98.81 169 SER A N 1
ATOM 1348 C CA . SER A 1 169 ? -2.982 -5.102 -12.703 1 98.81 169 SER A CA 1
ATOM 1349 C C . SER A 1 169 ? -4.375 -5.07 -12.086 1 98.81 169 SER A C 1
ATOM 1351 O O . SER A 1 169 ? -5.375 -4.957 -12.805 1 98.81 169 SER A O 1
ATOM 1353 N N . TRP A 1 170 ? -4.512 -5.23 -10.805 1 98.88 170 TRP A N 1
ATOM 1354 C CA . TRP A 1 170 ? -5.777 -5.211 -10.078 1 98.88 170 TRP A CA 1
ATOM 1355 C C . TRP A 1 170 ? -5.633 -4.461 -8.758 1 98.88 170 TRP A C 1
ATOM 1357 O O . TRP A 1 170 ? -4.516 -4.168 -8.32 1 98.88 170 TRP A O 1
ATOM 1367 N N . GLN A 1 171 ? -6.73 -4.02 -8.172 1 98.81 171 GLN A N 1
ATOM 1368 C CA . GLN A 1 171 ? -6.723 -3.396 -6.848 1 98.81 171 GLN A CA 1
ATOM 1369 C C . GLN A 1 171 ? -7.969 -3.781 -6.055 1 98.81 171 GLN A C 1
ATOM 1371 O O . GLN A 1 171 ? -9 -4.141 -6.637 1 98.81 171 GLN A O 1
ATOM 1376 N N . ILE A 1 172 ? -7.891 -3.781 -4.762 1 98.88 172 ILE A N 1
ATOM 1377 C CA . ILE A 1 172 ? -8.977 -3.918 -3.803 1 98.88 172 ILE A CA 1
ATOM 1378 C C . ILE A 1 172 ? -8.906 -2.795 -2.773 1 98.88 172 ILE A C 1
ATOM 1380 O O . ILE A 1 172 ? -7.812 -2.412 -2.34 1 98.88 172 ILE A O 1
ATOM 1384 N N . GLU A 1 173 ? -9.977 -2.215 -2.428 1 98.25 173 GLU A N 1
ATOM 1385 C CA . GLU A 1 173 ? -10 -1.193 -1.386 1 98.25 173 GLU A CA 1
ATOM 1386 C C . GLU A 1 173 ? -11.133 -1.449 -0.391 1 98.25 173 GLU A C 1
ATOM 1388 O O . GLU A 1 173 ? -12.211 -1.902 -0.773 1 98.25 173 GLU A O 1
ATOM 1393 N N . VAL A 1 174 ? -10.859 -1.276 0.84 1 98.19 174 VAL A N 1
ATOM 1394 C CA . VAL A 1 174 ? -11.836 -1.134 1.915 1 98.19 174 VAL A CA 1
ATOM 1395 C C . VAL A 1 174 ? -11.953 0.336 2.311 1 98.19 174 VAL A C 1
ATOM 1397 O O . VAL A 1 174 ? -10.945 1.009 2.539 1 98.19 174 VAL A O 1
ATOM 1400 N N . PHE A 1 175 ? -13.109 0.875 2.236 1 96.12 175 PHE A N 1
ATOM 1401 C CA . PHE A 1 175 ? -13.227 2.26 2.678 1 96.12 175 PHE A CA 1
ATOM 1402 C C . PHE A 1 175 ? -14.43 2.438 3.588 1 96.12 175 PHE A C 1
ATOM 1404 O O . PHE A 1 175 ? -15.336 1.602 3.594 1 96.12 175 PHE A O 1
ATOM 1411 N N . ARG A 1 176 ? -14.352 3.441 4.414 1 95.81 176 ARG A N 1
ATOM 1412 C CA . ARG A 1 176 ? -15.328 3.703 5.469 1 95.81 176 ARG A CA 1
ATOM 1413 C C . ARG A 1 176 ? -15.492 5.203 5.703 1 95.81 176 ARG A C 1
ATOM 1415 O O . ARG A 1 176 ? -14.539 5.883 6.086 1 95.81 176 ARG A O 1
ATOM 1422 N N . THR A 1 177 ? -16.594 5.699 5.391 1 93.19 177 THR A N 1
ATOM 1423 C CA . THR A 1 177 ? -16.922 7.055 5.809 1 93.19 177 THR A CA 1
ATOM 1424 C C . THR A 1 177 ? -17.703 7.039 7.121 1 93.19 177 THR A C 1
ATOM 1426 O O . THR A 1 177 ? -17.359 7.75 8.062 1 93.19 177 THR A O 1
ATOM 1429 N N . ALA A 1 178 ? -18.672 6.285 7.074 1 90.56 178 ALA A N 1
ATOM 1430 C CA . ALA A 1 178 ? -19.469 5.957 8.25 1 90.56 178 ALA A CA 1
ATOM 1431 C C . ALA A 1 178 ? -19.609 4.445 8.414 1 90.56 178 ALA A C 1
ATOM 1433 O O . ALA A 1 178 ? -19.078 3.674 7.617 1 90.56 178 ALA A O 1
ATOM 1434 N N . ASP A 1 179 ? -20.078 4.008 9.578 1 82.06 179 ASP A N 1
ATOM 1435 C CA . ASP A 1 179 ? -20.359 2.584 9.703 1 82.06 179 ASP A CA 1
ATOM 1436 C C . ASP A 1 179 ? -21.531 2.184 8.797 1 82.06 179 ASP A C 1
ATOM 1438 O O . ASP A 1 179 ? -22.5 2.932 8.648 1 82.06 179 ASP A O 1
ATOM 1442 N N . PRO A 1 180 ? -21.453 1.054 8.039 1 92.69 180 PRO A N 1
ATOM 1443 C CA . PRO A 1 180 ? -20.438 0.001 7.973 1 92.69 180 PRO A CA 1
ATOM 1444 C C . PRO A 1 180 ? -19.406 0.247 6.875 1 92.69 180 PRO A C 1
ATOM 1446 O O . PRO A 1 180 ? -19.375 1.328 6.281 1 92.69 180 PRO A O 1
ATOM 1449 N N . VAL A 1 181 ? -18.484 -0.735 6.547 1 96.25 181 VAL A N 1
ATOM 1450 C CA . VAL A 1 181 ? -17.422 -0.561 5.562 1 96.25 181 VAL A CA 1
ATOM 1451 C C . VAL A 1 181 ? -17.922 -1.016 4.188 1 96.25 181 VAL A C 1
ATOM 1453 O O . VAL A 1 181 ? -18.953 -1.667 4.078 1 96.25 181 VAL A O 1
ATOM 1456 N N . SER A 1 182 ? -17.266 -0.565 3.176 1 97.62 182 SER A N 1
ATOM 1457 C CA . SER A 1 182 ? -17.438 -1.024 1.801 1 97.62 182 SER A CA 1
ATOM 1458 C C . SER A 1 182 ? -16.188 -1.744 1.296 1 97.62 182 SER A C 1
ATOM 1460 O O . SER A 1 182 ? -15.078 -1.42 1.702 1 97.62 182 SER A O 1
ATOM 1462 N N . LEU A 1 183 ? -16.375 -2.762 0.578 1 98.56 183 LEU A N 1
ATOM 1463 C CA . LEU A 1 183 ? -15.336 -3.525 -0.096 1 98.56 183 LEU A CA 1
ATOM 1464 C C . LEU A 1 183 ? -15.492 -3.441 -1.611 1 98.56 183 LEU A C 1
ATOM 1466 O O . LEU A 1 183 ? -16.547 -3.793 -2.15 1 98.56 183 LEU A O 1
ATOM 1470 N N . CYS A 1 184 ? -14.469 -2.867 -2.291 1 98.5 184 CYS A N 1
ATOM 1471 C CA . CYS A 1 184 ? -14.547 -2.629 -3.729 1 98.5 184 CYS A CA 1
ATOM 1472 C C . CYS A 1 184 ? -13.258 -3.049 -4.426 1 98.5 184 CYS A C 1
ATOM 1474 O O . CYS A 1 184 ? -12.188 -3.016 -3.824 1 98.5 184 CYS A O 1
ATOM 1476 N N . GLY A 1 185 ? -13.398 -3.553 -5.715 1 98.62 185 GLY A N 1
ATOM 1477 C CA . GLY A 1 185 ? -12.172 -3.91 -6.418 1 98.62 185 GLY A CA 1
ATOM 1478 C C . GLY A 1 185 ? -12.414 -4.328 -7.855 1 98.62 185 GLY A C 1
ATOM 1479 O O . GLY A 1 185 ? -13.555 -4.348 -8.32 1 98.62 185 GLY A O 1
ATOM 1480 N N . GLY A 1 186 ? -11.414 -4.645 -8.594 1 98.56 186 GLY A N 1
ATOM 1481 C CA . GLY A 1 186 ? -11.352 -4.996 -10.008 1 98.56 186 GLY A CA 1
ATOM 1482 C C . GLY A 1 186 ? -10.047 -4.578 -10.664 1 98.56 186 GLY A C 1
ATOM 1483 O O . GLY A 1 186 ? -8.961 -4.883 -10.164 1 98.56 186 GLY A O 1
ATOM 1484 N N . LEU A 1 187 ? -10.156 -3.887 -11.773 1 98.06 187 LEU A N 1
ATOM 1485 C CA . LEU A 1 187 ? -9 -3.346 -12.469 1 98.06 187 LEU A CA 1
ATOM 1486 C C . LEU A 1 187 ? -8.312 -2.271 -11.625 1 98.06 187 LEU A C 1
ATOM 1488 O O . LEU A 1 187 ? -8.977 -1.518 -10.914 1 98.06 187 LEU A O 1
ATOM 1492 N N . ALA A 1 188 ? -6.938 -2.279 -11.703 1 98.5 188 ALA A N 1
ATOM 1493 C CA . ALA A 1 188 ? -6.25 -1.117 -11.148 1 98.5 188 ALA A CA 1
ATOM 1494 C C . ALA A 1 188 ? -6.617 0.154 -11.906 1 98.5 188 ALA A C 1
ATOM 1496 O O . ALA A 1 188 ? -6.656 0.159 -13.141 1 98.5 188 ALA A O 1
ATOM 1497 N N . ASP A 1 189 ? -6.988 1.203 -11.227 1 98.62 189 ASP A N 1
ATOM 1498 C CA . ASP A 1 189 ? -7.5 2.426 -11.836 1 98.62 189 ASP A CA 1
ATOM 1499 C C . ASP A 1 189 ? -6.363 3.277 -12.398 1 98.62 189 ASP A C 1
ATOM 1501 O O . ASP A 1 189 ? -5.215 2.83 -12.453 1 98.62 189 ASP A O 1
ATOM 1505 N N . PHE A 1 190 ? -6.66 4.453 -12.93 1 98.56 190 PHE A N 1
ATOM 1506 C CA . PHE A 1 190 ? -5.691 5.336 -13.57 1 98.56 190 PHE A CA 1
ATOM 1507 C C . PHE A 1 190 ? -4.598 5.738 -12.594 1 98.56 190 PHE A C 1
ATOM 1509 O O . PHE A 1 190 ? -3.412 5.715 -12.938 1 98.56 190 PHE A O 1
ATOM 1516 N N . ASP A 1 191 ? -4.973 6.133 -11.352 1 98.31 191 ASP A N 1
ATOM 1517 C CA . ASP A 1 191 ? -4.023 6.645 -10.367 1 98.31 191 ASP A CA 1
ATOM 1518 C C . ASP A 1 191 ? -3.037 5.559 -9.938 1 98.31 191 ASP A C 1
ATOM 1520 O O . ASP A 1 191 ? -1.856 5.836 -9.719 1 98.31 191 ASP A O 1
ATOM 1524 N N . TYR A 1 192 ? -3.463 4.301 -9.898 1 97.88 192 TYR A N 1
ATOM 1525 C CA . TYR A 1 192 ? -2.664 3.215 -9.336 1 97.88 192 TYR A CA 1
ATOM 1526 C C . TYR A 1 192 ? -2 2.402 -10.438 1 97.88 192 TYR A C 1
ATOM 1528 O O . TYR A 1 192 ? -0.788 2.178 -10.414 1 97.88 192 TYR A O 1
ATOM 1536 N N . GLY A 1 193 ? -2.738 1.996 -11.406 1 98.38 193 GLY A N 1
ATOM 1537 C CA . GLY A 1 193 ? -2.238 1.08 -12.414 1 98.38 193 GLY A CA 1
ATOM 1538 C C . GLY A 1 193 ? -2.111 1.718 -13.789 1 98.38 193 GLY A C 1
ATOM 1539 O O . GLY A 1 193 ? -2.012 1.018 -14.797 1 98.38 193 GLY A O 1
ATOM 1540 N N . HIS A 1 194 ? -2.225 3.064 -13.906 1 98.56 194 HIS A N 1
ATOM 1541 C CA . HIS A 1 194 ? -2.121 3.793 -15.172 1 98.56 194 HIS A CA 1
ATOM 1542 C C . HIS A 1 194 ? -3.137 3.281 -16.188 1 98.56 194 HIS A C 1
ATOM 1544 O O . HIS A 1 194 ? -2.818 3.133 -17.359 1 98.56 194 HIS A O 1
ATOM 1550 N N . TRP A 1 195 ? -4.332 2.977 -15.758 1 98.81 195 TRP A N 1
ATOM 1551 C CA . TRP A 1 195 ? -5.336 2.408 -16.656 1 98.81 195 TRP A CA 1
ATOM 1552 C C . TRP A 1 195 ? -6.438 3.42 -16.953 1 98.81 195 TRP A C 1
ATOM 1554 O O . TRP A 1 195 ? -6.984 4.039 -16.031 1 98.81 195 TRP A O 1
ATOM 1564 N N . CYS A 1 196 ? -6.711 3.684 -18.062 1 98.69 196 CYS A N 1
ATOM 1565 C CA . CYS A 1 196 ? -7.941 4.297 -18.547 1 98.69 196 CYS A CA 1
ATOM 1566 C C . CYS A 1 196 ? -8.398 3.654 -19.844 1 98.69 196 CYS A C 1
ATOM 1568 O O . CYS A 1 196 ? -7.598 3.023 -20.547 1 98.69 196 CYS A O 1
ATOM 1570 N N . LYS A 1 197 ? -9.609 3.686 -20.125 1 98.62 197 LYS A N 1
ATOM 1571 C CA . LYS A 1 197 ? -10.211 3.113 -21.328 1 98.62 197 LYS A CA 1
ATOM 1572 C C . LYS A 1 197 ? -11.156 4.102 -22 1 98.62 197 LYS A C 1
ATOM 1574 O O . LYS A 1 197 ? -12.023 4.688 -21.328 1 98.62 197 LYS A O 1
ATOM 1579 N N . CYS A 1 198 ? -10.922 4.324 -23.234 1 98.62 198 CYS A N 1
ATOM 1580 C CA . CYS A 1 198 ? -11.836 5.137 -24.031 1 98.62 198 CYS A CA 1
ATOM 1581 C C . CYS A 1 198 ? -12.93 4.281 -24.641 1 98.62 198 CYS A C 1
ATOM 1583 O O . CYS A 1 198 ? -12.648 3.332 -25.375 1 98.62 198 CYS A O 1
ATOM 1585 N N . ILE A 1 199 ? -14.148 4.531 -24.281 1 98.75 199 ILE A N 1
ATOM 1586 C CA . ILE A 1 199 ? -15.312 3.832 -24.812 1 98.75 199 ILE A CA 1
ATOM 1587 C C . ILE A 1 199 ? -15.992 4.695 -25.859 1 98.75 199 ILE A C 1
ATOM 1589 O O . ILE A 1 199 ? -16.578 5.738 -25.547 1 98.75 199 ILE A O 1
ATOM 1593 N N . ARG A 1 200 ? -16.016 4.203 -27.156 1 98.12 200 ARG A N 1
ATOM 1594 C CA . ARG A 1 200 ? -16.594 4.977 -28.25 1 98.12 200 ARG A CA 1
ATOM 1595 C C . ARG A 1 200 ? -18.125 4.973 -28.172 1 98.12 200 ARG A C 1
ATOM 1597 O O . ARG A 1 200 ? -18.703 4.148 -27.469 1 98.12 200 ARG A O 1
ATOM 1604 N N . SER A 1 201 ? -18.641 5.914 -28.922 1 98.19 201 SER A N 1
ATOM 1605 C CA . SER A 1 201 ? -20.094 6.016 -28.969 1 98.19 201 SER A CA 1
ATOM 1606 C C . SER A 1 201 ? -20.734 4.672 -29.297 1 98.19 201 SER A C 1
ATOM 1608 O O . SER A 1 201 ? -20.359 4.02 -30.266 1 98.19 201 SER A O 1
ATOM 1610 N N . GLY A 1 202 ? -21.594 4.211 -28.438 1 98 202 GLY A N 1
ATOM 1611 C CA . GLY A 1 202 ? -22.344 2.99 -28.672 1 98 202 GLY A CA 1
ATOM 1612 C C . GLY A 1 202 ? -21.609 1.742 -28.219 1 98 202 GLY A C 1
ATOM 1613 O O . GLY A 1 202 ? -22.172 0.649 -28.203 1 98 202 GLY A O 1
ATOM 1614 N N . GLU A 1 203 ? -20.422 1.897 -27.766 1 98.56 203 GLU A N 1
ATOM 1615 C CA . GLU A 1 203 ? -19.625 0.746 -27.359 1 98.56 203 GLU A CA 1
ATOM 1616 C C . GLU A 1 203 ? -19.734 0.496 -25.859 1 98.56 203 GLU A C 1
ATOM 1618 O O . GLU A 1 203 ? -20.328 1.301 -25.125 1 98.56 203 GLU A O 1
ATOM 1623 N N . SER A 1 204 ? -19.312 -0.651 -25.438 1 98.75 204 SER A N 1
ATOM 1624 C CA . SER A 1 204 ? -19.344 -1.042 -24.031 1 98.75 204 SER A CA 1
ATOM 1625 C C . SER A 1 204 ? -18.016 -1.654 -23.594 1 98.75 204 SER A C 1
ATOM 1627 O O . SER A 1 204 ? -17.172 -1.999 -24.438 1 98.75 204 SER A O 1
ATOM 1629 N N . PHE A 1 205 ? -17.812 -1.67 -22.375 1 98.81 205 PHE A N 1
ATOM 1630 C CA . PHE A 1 205 ? -16.672 -2.334 -21.75 1 98.81 205 PHE A CA 1
ATOM 1631 C C . PHE A 1 205 ? -17.109 -3.172 -20.562 1 98.81 205 PHE A C 1
ATOM 1633 O O . PHE A 1 205 ? -17.938 -2.732 -19.766 1 98.81 205 PHE A O 1
ATOM 1640 N N . THR A 1 206 ? -16.609 -4.383 -20.484 1 98.81 206 THR A N 1
ATOM 1641 C CA . THR A 1 206 ? -16.906 -5.301 -19.391 1 98.81 206 THR A CA 1
ATOM 1642 C C . THR A 1 206 ? -15.664 -5.547 -18.531 1 98.81 206 THR A C 1
ATOM 1644 O O . THR A 1 206 ? -14.594 -5.836 -19.062 1 98.81 206 THR A O 1
ATOM 1647 N N . THR A 1 207 ? -15.797 -5.402 -17.266 1 98.81 207 THR A N 1
ATOM 1648 C CA . THR A 1 207 ? -14.688 -5.629 -16.344 1 98.81 207 THR A CA 1
ATOM 1649 C C . THR A 1 207 ? -14.383 -7.121 -16.234 1 98.81 207 THR A C 1
ATOM 1651 O O . THR A 1 207 ? -15.211 -7.957 -16.594 1 98.81 207 THR A O 1
ATOM 1654 N N . PRO A 1 208 ? -13.125 -7.461 -15.703 1 98.62 208 PRO A N 1
ATOM 1655 C CA . PRO A 1 208 ? -12.953 -8.828 -15.203 1 98.62 208 PRO A CA 1
ATOM 1656 C C . PRO A 1 208 ? -13.961 -9.188 -14.117 1 98.62 208 PRO A C 1
ATOM 1658 O O . PRO A 1 208 ? -14.586 -8.305 -13.531 1 98.62 208 PRO A O 1
ATOM 1661 N N . ARG A 1 209 ? -14.18 -10.43 -13.867 1 98.31 209 ARG A N 1
ATOM 1662 C CA . ARG A 1 209 ? -15.164 -10.812 -12.859 1 98.31 209 ARG A CA 1
ATOM 1663 C C . ARG A 1 209 ? -14.508 -10.938 -11.484 1 98.31 209 ARG A C 1
ATOM 1665 O O . ARG A 1 209 ? -13.281 -10.984 -11.375 1 98.31 209 ARG A O 1
ATOM 1672 N N . ALA A 1 210 ? -15.234 -10.891 -10.5 1 98.81 210 ALA A N 1
ATOM 1673 C CA . ALA A 1 210 ? -14.914 -11.219 -9.117 1 98.81 210 ALA A CA 1
ATOM 1674 C C . ALA A 1 210 ? -15.938 -12.18 -8.523 1 98.81 210 ALA A C 1
ATOM 1676 O O . ALA A 1 210 ? -17.062 -12.273 -9.008 1 98.81 210 ALA A O 1
ATOM 1677 N N . VAL A 1 211 ? -15.523 -12.898 -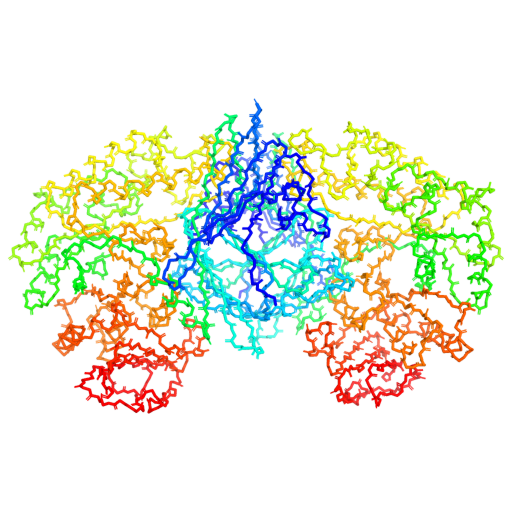7.543 1 98.88 211 VAL A N 1
ATOM 1678 C CA . VAL A 1 211 ? -16.422 -13.836 -6.871 1 98.88 211 VAL A CA 1
ATOM 1679 C C . VAL A 1 211 ? -16.438 -13.547 -5.371 1 98.88 211 VAL A C 1
ATOM 1681 O O . VAL A 1 211 ? -15.391 -13.359 -4.75 1 98.88 211 VAL A O 1
ATOM 1684 N N . VAL A 1 212 ? -17.625 -13.461 -4.824 1 98.81 212 VAL A N 1
ATOM 1685 C CA . VAL A 1 212 ? -17.828 -13.125 -3.422 1 98.81 212 VAL A CA 1
ATOM 1686 C C . VAL A 1 212 ? -18.438 -14.328 -2.689 1 98.81 212 VAL A C 1
ATOM 1688 O O . VAL A 1 212 ? -19.297 -15.023 -3.229 1 98.81 212 VAL A O 1
ATOM 1691 N N . ALA A 1 213 ? -17.953 -14.57 -1.502 1 98.81 213 ALA A N 1
ATOM 1692 C CA . ALA A 1 213 ? -18.5 -15.641 -0.668 1 98.81 213 ALA A CA 1
ATOM 1693 C C . ALA A 1 213 ? -18.688 -15.172 0.77 1 98.81 213 ALA A C 1
ATOM 1695 O O . ALA A 1 213 ? -17.984 -14.281 1.243 1 98.81 213 ALA A O 1
ATOM 1696 N N . LYS A 1 214 ? -19.641 -15.727 1.469 1 98.25 214 LYS A N 1
ATOM 1697 C CA . LYS A 1 214 ? -19.891 -15.508 2.889 1 98.25 214 LYS A CA 1
ATOM 1698 C C . LYS A 1 214 ? -19.766 -16.812 3.68 1 98.25 214 LYS A C 1
ATOM 1700 O O . LYS A 1 214 ? -19.875 -17.891 3.111 1 98.25 214 LYS A O 1
ATOM 1705 N N . GLY A 1 215 ? -19.453 -16.672 4.922 1 98.25 215 GLY A N 1
ATOM 1706 C CA . GLY A 1 215 ? -19.359 -17.859 5.758 1 98.25 215 GLY A CA 1
ATOM 1707 C C . GLY A 1 215 ? -19.141 -17.531 7.227 1 98.25 215 GLY A C 1
ATOM 1708 O O . GLY A 1 215 ? -19.281 -16.375 7.641 1 98.25 215 GLY A O 1
ATOM 1709 N N . LYS A 1 216 ? -18.828 -18.594 7.984 1 98.12 216 LYS A N 1
ATOM 1710 C CA . LYS A 1 216 ? -18.719 -18.469 9.438 1 98.12 216 LYS A CA 1
ATOM 1711 C C . LYS A 1 216 ? -17.281 -18.641 9.906 1 98.12 216 LYS A C 1
ATOM 1713 O O . LYS A 1 216 ? -17.016 -18.625 11.102 1 98.12 216 LYS A O 1
ATOM 1718 N N . SER A 1 217 ? -16.406 -18.812 9.008 1 98.25 217 SER A N 1
ATOM 1719 C CA . SER A 1 217 ? -14.977 -18.859 9.289 1 98.25 217 SER A CA 1
ATOM 1720 C C . SER A 1 217 ? -14.156 -18.453 8.062 1 98.25 217 SER A C 1
ATOM 1722 O O . SER A 1 217 ? -14.672 -18.438 6.945 1 98.25 217 SER A O 1
ATOM 1724 N N . LEU A 1 218 ? -12.938 -18.062 8.328 1 98.56 218 LEU A N 1
ATOM 1725 C CA . LEU A 1 218 ? -12.023 -17.703 7.246 1 98.56 218 LEU A CA 1
ATOM 172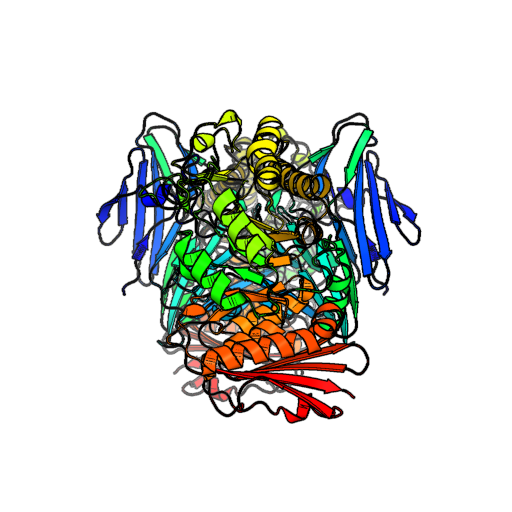6 C C . LEU A 1 218 ? -11.844 -18.859 6.273 1 98.56 218 LEU A C 1
ATOM 1728 O O . LEU A 1 218 ? -11.867 -18.656 5.059 1 98.56 218 LEU A O 1
ATOM 1732 N N . LEU A 1 219 ? -11.711 -20.078 6.758 1 98.62 219 LEU A N 1
ATOM 1733 C CA . LEU A 1 219 ? -11.469 -21.25 5.914 1 98.62 219 LEU A CA 1
ATOM 1734 C C . LEU A 1 219 ? -12.719 -21.625 5.121 1 98.62 219 LEU A C 1
ATOM 1736 O O . LEU A 1 219 ? -12.617 -22.062 3.977 1 98.62 219 LEU A O 1
ATOM 1740 N N . GLU A 1 220 ? -13.891 -21.453 5.676 1 98.62 220 GLU A N 1
ATOM 1741 C CA . GLU A 1 220 ? -15.125 -21.734 4.938 1 98.62 220 GLU A CA 1
ATOM 1742 C C . GLU A 1 220 ? -15.266 -20.797 3.74 1 98.62 220 GLU A C 1
ATOM 1744 O O . GLU A 1 220 ? -15.57 -21.25 2.631 1 98.62 220 GLU A O 1
ATOM 1749 N N . VAL A 1 221 ? -15.078 -19.484 4.02 1 98.75 221 VAL A N 1
ATOM 1750 C CA . VAL A 1 221 ? -15.172 -18.5 2.951 1 98.75 221 VAL A CA 1
ATOM 1751 C C . VAL A 1 221 ? -14.141 -18.797 1.871 1 98.75 221 VAL A C 1
ATOM 1753 O O . VAL A 1 221 ? -14.445 -18.75 0.677 1 98.75 221 VAL A O 1
ATOM 1756 N N . SER A 1 222 ? -12.945 -19.125 2.287 1 98.75 222 SER A N 1
ATOM 1757 C CA . SER A 1 222 ? -11.875 -19.438 1.35 1 98.75 222 SER A CA 1
ATOM 1758 C C . SER A 1 222 ? -12.211 -20.672 0.519 1 98.75 222 SER A C 1
ATOM 1760 O O . SER A 1 222 ? -11.945 -20.719 -0.684 1 98.75 222 SER A O 1
ATOM 1762 N N . ASP A 1 223 ? -12.758 -21.656 1.165 1 98.44 223 ASP A N 1
ATOM 1763 C CA . ASP A 1 223 ? -13.125 -22.891 0.462 1 98.44 223 ASP A CA 1
ATOM 1764 C C . ASP A 1 223 ? -14.164 -22.609 -0.621 1 98.44 223 ASP A C 1
ATOM 1766 O O . ASP A 1 223 ? -14.086 -23.156 -1.723 1 98.44 223 ASP A O 1
ATOM 1770 N N . LYS A 1 224 ? -15.172 -21.797 -0.27 1 98.69 224 LYS A N 1
ATOM 1771 C CA . LYS A 1 224 ? -16.203 -21.453 -1.244 1 98.69 224 LYS A CA 1
ATOM 1772 C C . LYS A 1 224 ? -15.594 -20.703 -2.436 1 98.69 224 LYS A C 1
ATOM 1774 O O . LYS A 1 224 ? -15.961 -20.969 -3.584 1 98.69 224 LYS A O 1
ATOM 1779 N N . LEU A 1 225 ? -14.695 -19.781 -2.172 1 98.75 225 LEU A N 1
ATOM 1780 C CA . LEU A 1 225 ? -14.039 -19.016 -3.232 1 98.75 225 LEU A CA 1
ATOM 1781 C C . LEU A 1 225 ? -13.211 -19.938 -4.125 1 98.75 225 LEU A C 1
ATOM 1783 O O . LEU A 1 225 ? -13.25 -19.812 -5.352 1 98.75 225 LEU A O 1
ATOM 1787 N N . VAL A 1 226 ? -12.484 -20.812 -3.514 1 98.25 226 VAL A N 1
ATOM 1788 C CA . VAL A 1 226 ? -11.586 -21.719 -4.227 1 98.25 226 VAL A CA 1
ATOM 1789 C C . VAL A 1 226 ? -12.398 -22.703 -5.066 1 98.25 226 VAL A C 1
ATOM 1791 O O . VAL A 1 226 ? -12.062 -22.969 -6.223 1 98.25 226 VAL A O 1
ATOM 1794 N N . LYS A 1 227 ? -13.477 -23.203 -4.566 1 97.75 227 LYS A N 1
ATOM 1795 C CA . LYS A 1 227 ? -14.312 -24.172 -5.266 1 97.75 227 LYS A CA 1
ATOM 1796 C C . LYS A 1 227 ? -15.078 -23.516 -6.414 1 97.75 227 LYS A C 1
ATOM 1798 O O . LYS A 1 227 ? -15.562 -24.203 -7.316 1 97.75 227 LYS A O 1
ATOM 1803 N N . ALA A 1 228 ? -15.172 -22.188 -6.312 1 98.12 228 ALA A N 1
ATOM 1804 C CA . ALA A 1 228 ? -15.844 -21.453 -7.387 1 98.12 228 ALA A CA 1
ATOM 1805 C C . ALA A 1 228 ? -14.961 -21.375 -8.625 1 98.12 228 ALA A C 1
ATOM 1807 O O . ALA A 1 228 ? -15.445 -21.062 -9.719 1 98.12 228 ALA A O 1
ATOM 1808 N N . GLN A 1 229 ? -13.664 -21.641 -8.43 1 97.44 229 GLN A N 1
ATOM 1809 C CA . GLN A 1 229 ? -12.766 -21.672 -9.578 1 97.44 229 GLN A CA 1
ATOM 1810 C C . GLN A 1 229 ? -13.055 -22.875 -10.477 1 97.44 229 GLN A C 1
ATOM 1812 O O . GLN A 1 229 ? -13.305 -23.969 -9.984 1 97.44 229 GLN A O 1
ATOM 1817 N N . ASN A 1 230 ? -13.211 -22.781 -11.734 1 94.88 230 ASN A N 1
ATOM 1818 C CA . ASN A 1 230 ? -13.594 -23.828 -12.672 1 94.88 230 ASN A CA 1
ATOM 1819 C C . ASN A 1 230 ? -12.477 -24.125 -13.672 1 94.88 230 ASN A C 1
ATOM 1821 O O . ASN A 1 230 ? -12.594 -23.797 -14.859 1 94.88 230 ASN A O 1
ATOM 1825 N N . PRO A 1 231 ? -11.492 -24.844 -13.156 1 96.69 231 PRO A N 1
ATOM 1826 C CA . PRO A 1 231 ? -10.328 -25.062 -14.016 1 96.69 231 PRO A CA 1
ATOM 1827 C C . PRO A 1 231 ? -10.617 -26.047 -15.156 1 96.69 231 PRO A C 1
ATOM 1829 O O . PRO A 1 231 ? -11.414 -26.969 -14.984 1 96.69 231 PRO A O 1
ATOM 1832 N N . ARG A 1 232 ? -9.969 -25.766 -16.266 1 95.5 232 ARG A N 1
ATOM 1833 C CA . ARG A 1 232 ? -9.898 -26.75 -17.344 1 95.5 232 ARG A CA 1
ATOM 1834 C C . ARG A 1 232 ? -8.891 -27.844 -17.031 1 95.5 232 ARG A C 1
ATOM 1836 O O . ARG A 1 232 ? -7.695 -27.703 -17.312 1 95.5 232 ARG A O 1
ATOM 1843 N N . ILE A 1 233 ? -9.398 -29.031 -16.547 1 96.31 233 ILE A N 1
ATOM 1844 C CA . ILE A 1 233 ? -8.531 -30.172 -16.266 1 96.31 233 ILE A CA 1
ATOM 1845 C C . ILE A 1 233 ? -8.602 -31.156 -17.422 1 96.31 233 ILE A C 1
ATOM 1847 O O . ILE A 1 233 ? -9.688 -31.625 -17.797 1 96.31 233 ILE A O 1
ATOM 1851 N N . ALA A 1 234 ? -7.434 -31.5 -18.078 1 96.06 234 ALA A N 1
ATOM 1852 C CA . ALA A 1 234 ? -7.406 -32.5 -19.125 1 96.06 234 ALA A CA 1
ATOM 1853 C C . ALA A 1 234 ? -7.93 -33.844 -18.609 1 96.06 234 ALA A C 1
ATOM 1855 O O . ALA A 1 234 ? -7.676 -34.219 -17.453 1 96.06 234 ALA A O 1
ATOM 1856 N N . ASP A 1 235 ? -8.586 -34.625 -19.469 1 95.5 235 ASP A N 1
ATOM 1857 C CA . ASP A 1 235 ? -9.188 -35.906 -19.062 1 95.5 235 ASP A CA 1
ATOM 1858 C C . ASP A 1 235 ? -8.141 -36.844 -18.469 1 95.5 235 ASP A C 1
ATOM 1860 O O . ASP A 1 235 ? -8.391 -37.5 -17.469 1 95.5 235 ASP A O 1
ATOM 1864 N N . VAL A 1 236 ? -7.023 -36.812 -19.047 1 95.88 236 VAL A N 1
ATOM 1865 C CA . VAL A 1 236 ? -5.953 -37.719 -18.656 1 95.88 236 VAL A CA 1
ATOM 1866 C C . VAL A 1 236 ? -5.418 -37.344 -17.281 1 95.88 236 VAL A C 1
ATOM 1868 O O . VAL A 1 236 ? -4.762 -38.156 -16.609 1 95.88 236 VAL A O 1
ATOM 1871 N N . ASP A 1 237 ? -5.789 -36.156 -16.797 1 97.25 237 ASP A N 1
ATOM 1872 C CA . ASP A 1 237 ? -5.207 -35.625 -15.562 1 97.25 237 ASP A CA 1
ATOM 1873 C C . ASP A 1 237 ? -6.25 -35.562 -14.445 1 97.25 237 ASP A C 1
ATOM 1875 O O . ASP A 1 237 ? -5.953 -35.094 -13.344 1 97.25 237 ASP A O 1
ATOM 1879 N N . LYS A 1 238 ? -7.434 -36.031 -14.617 1 96.56 238 LYS A N 1
ATOM 1880 C CA . LYS A 1 238 ? -8.562 -35.875 -13.711 1 96.56 238 LYS A CA 1
ATOM 1881 C C . LYS A 1 238 ? -8.359 -36.688 -12.43 1 96.56 238 LYS A C 1
ATOM 1883 O O . LYS A 1 238 ? -8.938 -36.344 -11.391 1 96.56 238 LYS A O 1
ATOM 1888 N N . ASP A 1 239 ? -7.559 -37.719 -12.5 1 96.75 239 ASP A N 1
ATOM 1889 C CA . ASP A 1 239 ? -7.355 -38.562 -11.336 1 96.75 239 ASP A CA 1
ATOM 1890 C C . ASP A 1 239 ? -6.094 -38.156 -10.57 1 96.75 239 ASP A C 1
ATOM 1892 O O . ASP A 1 239 ? -5.559 -38.938 -9.781 1 96.75 239 ASP A O 1
ATOM 1896 N N . MET A 1 240 ? -5.543 -37 -10.805 1 97.69 240 MET A N 1
ATOM 1897 C CA . MET A 1 240 ? -4.445 -36.344 -10.094 1 97.69 240 MET A CA 1
ATOM 1898 C C . MET A 1 240 ? -3.213 -37.25 -10.062 1 97.69 240 MET A C 1
ATOM 1900 O O . MET A 1 240 ? -2.672 -37.531 -8.992 1 97.69 240 MET A O 1
ATOM 1904 N N . PRO A 1 241 ? -2.752 -37.625 -11.211 1 97.75 241 PRO A N 1
ATOM 1905 C CA . PRO A 1 241 ? -1.559 -38.469 -11.227 1 97.75 241 PRO A CA 1
ATOM 1906 C C . PRO A 1 241 ? -0.312 -37.75 -10.727 1 97.75 241 PRO A C 1
ATOM 1908 O O . PRO A 1 241 ? -0.297 -36.531 -10.648 1 97.75 241 PRO A O 1
ATOM 1911 N N . ILE A 1 242 ? 0.672 -38.531 -10.312 1 98.38 242 ILE A N 1
ATOM 1912 C CA . ILE A 1 242 ? 1.942 -38.031 -9.812 1 98.38 242 ILE A CA 1
ATOM 1913 C C . ILE A 1 242 ? 2.826 -37.594 -10.984 1 98.38 242 ILE A C 1
ATOM 1915 O O . ILE A 1 242 ? 2.857 -38.25 -12.023 1 98.38 242 ILE A O 1
ATOM 1919 N N . ILE A 1 243 ? 3.5 -36.469 -10.82 1 98.19 243 ILE A N 1
ATOM 1920 C CA . ILE A 1 243 ? 4.422 -35.906 -11.805 1 98.19 243 ILE A CA 1
ATOM 1921 C C . ILE A 1 243 ? 5.859 -36.062 -11.305 1 98.19 243 ILE A C 1
ATOM 1923 O O . ILE A 1 243 ? 6.121 -35.938 -10.109 1 98.19 243 ILE A O 1
ATOM 1927 N N . TYR A 1 244 ? 6.742 -36.406 -12.141 1 98.56 244 TYR A N 1
ATOM 1928 C CA . TYR A 1 244 ? 8.172 -36.25 -11.898 1 98.56 244 TYR A CA 1
ATOM 1929 C C . TYR A 1 244 ? 8.758 -35.188 -12.797 1 98.56 244 TYR A C 1
ATOM 1931 O O . TYR A 1 244 ? 8.602 -35.219 -14.023 1 98.56 244 TYR A O 1
ATOM 1939 N N . ASN A 1 245 ? 9.336 -34.156 -12.273 1 98.38 245 ASN A N 1
ATOM 1940 C CA . ASN A 1 245 ? 10.047 -33.125 -13.008 1 98.38 245 ASN A CA 1
ATOM 1941 C C . ASN A 1 245 ? 11.562 -33.25 -12.852 1 98.38 245 ASN A C 1
ATOM 1943 O O . ASN A 1 245 ? 12.078 -33.188 -11.727 1 98.38 245 ASN A O 1
ATOM 1947 N N . GLU A 1 246 ? 12.266 -33.375 -13.844 1 96.75 246 GLU A N 1
ATOM 1948 C CA . GLU A 1 246 ? 13.68 -33.719 -13.773 1 96.75 246 GLU A CA 1
ATOM 1949 C C . GLU A 1 246 ? 14.539 -32.531 -13.414 1 96.75 246 GLU A C 1
ATOM 1951 O O . GLU A 1 246 ? 15.75 -32.625 -13.242 1 96.75 246 GLU A O 1
ATOM 1956 N N . TYR A 1 247 ? 14 -31.266 -13.289 1 96.19 247 TYR A N 1
ATOM 1957 C CA . TYR A 1 247 ? 14.727 -30.016 -13.148 1 96.19 247 TYR A CA 1
ATOM 1958 C C . TYR A 1 247 ? 15.75 -30.109 -12.023 1 96.19 247 TYR A C 1
ATOM 1960 O O . TYR A 1 247 ? 16.906 -29.703 -12.195 1 96.19 247 TYR A O 1
ATOM 1968 N N . CYS A 1 248 ? 15.344 -30.562 -10.867 1 95.25 248 CYS A N 1
ATOM 1969 C CA . CYS A 1 248 ? 16.188 -30.547 -9.68 1 95.25 248 CYS A CA 1
ATOM 1970 C C . CYS A 1 248 ? 17.266 -31.625 -9.766 1 95.25 248 CYS A C 1
ATOM 1972 O O . CYS A 1 248 ? 18.016 -31.844 -8.805 1 95.25 248 CYS A O 1
ATOM 1974 N N . THR A 1 249 ? 17.391 -32.312 -10.898 1 94.69 249 THR A N 1
ATOM 1975 C CA . THR A 1 249 ? 18.484 -33.25 -11.133 1 94.69 249 THR A CA 1
ATOM 1976 C C . THR A 1 249 ? 19.609 -32.594 -11.898 1 94.69 249 THR A C 1
ATOM 1978 O O . THR A 1 249 ? 20.797 -32.844 -11.648 1 94.69 249 THR A O 1
ATOM 1981 N N . THR A 1 250 ? 19.203 -31.719 -12.875 1 92.31 250 THR A N 1
ATOM 1982 C CA . THR A 1 250 ? 20.219 -31.203 -13.781 1 92.31 250 THR A CA 1
ATOM 1983 C C . THR A 1 250 ? 20.25 -29.672 -13.734 1 92.31 250 THR A C 1
ATOM 1985 O O . THR A 1 250 ? 21.203 -29.062 -14.227 1 92.31 250 THR A O 1
ATOM 1988 N N . TRP A 1 251 ? 19.234 -29.062 -13.203 1 92.12 251 TRP A N 1
ATOM 1989 C CA . TRP A 1 251 ? 19.109 -27.609 -13.086 1 92.12 251 TRP A CA 1
ATOM 1990 C C . TRP A 1 251 ? 19.234 -26.938 -14.453 1 92.12 251 TRP A C 1
ATOM 1992 O O . TRP A 1 251 ? 19.969 -25.953 -14.609 1 92.12 251 TRP A O 1
ATOM 2002 N N . GLY A 1 252 ? 18.609 -27.578 -15.477 1 92.88 252 GLY A N 1
ATOM 2003 C CA . GLY A 1 252 ? 18.5 -26.953 -16.797 1 92.88 252 GLY A CA 1
ATOM 2004 C C . GLY A 1 252 ? 19.438 -27.562 -17.812 1 92.88 252 GLY A C 1
ATOM 2005 O O . GLY A 1 252 ? 19.797 -26.906 -18.797 1 92.88 252 GLY A O 1
ATOM 2006 N N . ASN A 1 253 ? 19.922 -28.734 -17.547 1 92.25 253 ASN A N 1
ATOM 2007 C CA . ASN A 1 253 ? 20.75 -29.5 -18.484 1 92.25 253 ASN A CA 1
ATOM 2008 C C . ASN A 1 253 ? 20.203 -30.922 -18.672 1 92.25 253 ASN A C 1
ATOM 2010 O O . ASN A 1 253 ? 20.938 -31.891 -18.453 1 92.25 253 ASN A O 1
ATOM 2014 N N . PRO A 1 254 ? 19.016 -31.031 -19.281 1 93.94 254 PRO A N 1
ATOM 2015 C CA . PRO A 1 254 ? 18.469 -32.375 -19.484 1 93.94 254 PRO A CA 1
ATOM 2016 C C . PRO A 1 254 ? 19.203 -33.156 -20.578 1 93.94 254 PRO A C 1
ATOM 2018 O O . PRO A 1 254 ? 19.484 -32.594 -21.641 1 93.94 254 PRO A O 1
ATOM 2021 N N . THR A 1 255 ? 19.594 -34.406 -20.297 1 90.81 255 THR A N 1
ATOM 2022 C CA . THR A 1 255 ? 20.25 -35.281 -21.25 1 90.81 255 THR A CA 1
ATOM 2023 C C . THR A 1 255 ? 19.484 -36.594 -21.375 1 90.81 255 THR A C 1
ATOM 2025 O O . THR A 1 255 ? 18.734 -36.969 -20.469 1 90.81 255 THR A O 1
ATOM 2028 N N . LEU A 1 256 ? 19.734 -37.25 -22.5 1 93.56 256 LEU A N 1
ATOM 2029 C CA . LEU A 1 256 ? 19.109 -38.562 -22.719 1 93.56 256 LEU A CA 1
ATOM 2030 C C . LEU A 1 256 ? 19.516 -39.531 -21.625 1 93.56 256 LEU A C 1
ATOM 2032 O O . LEU A 1 256 ? 18.688 -40.312 -21.156 1 93.56 256 LEU A O 1
ATOM 2036 N N . ASP A 1 257 ? 20.766 -39.531 -21.25 1 93.88 257 ASP A N 1
ATOM 2037 C CA . ASP A 1 257 ? 21.266 -40.438 -20.234 1 93.88 257 ASP A CA 1
ATOM 2038 C C . ASP A 1 257 ? 20.594 -40.219 -18.891 1 93.88 257 ASP A C 1
ATOM 2040 O O . ASP A 1 257 ? 20.172 -41.156 -18.234 1 93.88 257 ASP A O 1
ATOM 2044 N N . ASN A 1 258 ? 20.547 -39 -18.469 1 94.31 258 ASN A N 1
ATOM 2045 C CA . ASN A 1 258 ? 19.906 -38.688 -17.203 1 94.31 258 ASN A CA 1
ATOM 2046 C C . ASN A 1 258 ? 18.422 -39.062 -17.219 1 94.31 258 ASN A C 1
ATOM 2048 O O . ASN A 1 258 ? 17.906 -39.625 -16.234 1 94.31 258 ASN A O 1
ATOM 2052 N N . VAL A 1 259 ? 17.75 -38.781 -18.297 1 96.25 259 VAL A N 1
ATOM 2053 C CA . VAL A 1 259 ? 16.328 -39.094 -18.422 1 96.25 259 VAL A CA 1
ATOM 2054 C C . VAL A 1 259 ? 16.125 -40.625 -18.406 1 96.25 259 VAL A C 1
ATOM 2056 O O . VAL A 1 259 ? 15.172 -41.125 -17.812 1 96.25 259 VAL A O 1
ATOM 2059 N N . LYS A 1 260 ? 17.047 -41.281 -19.031 1 96.75 260 LYS A N 1
ATOM 2060 C CA . LYS A 1 260 ? 16.953 -42.75 -19.031 1 96.75 260 LYS A CA 1
ATOM 2061 C C . LYS A 1 260 ? 17.062 -43.312 -17.609 1 96.75 260 LYS A C 1
ATOM 2063 O O . LYS A 1 260 ? 16.297 -44.188 -17.219 1 96.75 260 LYS A O 1
ATOM 2068 N N . LYS A 1 261 ? 18.016 -42.781 -16.844 1 96.94 261 LYS A N 1
ATOM 2069 C CA . LYS A 1 261 ? 18.172 -43.188 -15.461 1 96.94 261 LYS A CA 1
ATOM 2070 C C . LYS A 1 261 ? 16.891 -42.969 -14.664 1 96.94 261 LYS A C 1
ATOM 2072 O O . LYS A 1 261 ? 16.484 -43.812 -13.852 1 96.94 261 LYS A O 1
ATOM 2077 N N . ILE A 1 262 ? 16.281 -41.844 -14.906 1 97.69 262 ILE A N 1
ATOM 2078 C CA . ILE A 1 262 ? 15.031 -41.5 -14.227 1 97.69 262 ILE A CA 1
ATOM 2079 C C . ILE A 1 262 ? 13.93 -42.469 -14.633 1 97.69 262 ILE A C 1
ATOM 2081 O O . ILE A 1 262 ? 13.203 -43 -13.781 1 97.69 262 ILE A O 1
ATOM 2085 N N . CYS A 1 263 ? 13.797 -42.75 -15.961 1 97.94 263 CYS A N 1
ATOM 2086 C CA . CYS A 1 263 ? 12.797 -43.688 -16.469 1 97.94 263 CYS A CA 1
ATOM 2087 C C . CYS A 1 263 ? 12.953 -45.062 -15.836 1 97.94 263 CYS A C 1
ATOM 2089 O O . CYS A 1 263 ? 11.969 -45.656 -15.414 1 97.94 263 CYS A O 1
ATOM 2091 N N . GLU A 1 264 ? 14.156 -45.5 -15.758 1 97.62 264 GLU A N 1
ATOM 2092 C CA . GLU A 1 264 ? 14.43 -46.812 -15.172 1 97.62 264 GLU A CA 1
ATOM 2093 C C . GLU A 1 264 ? 14.016 -46.844 -13.711 1 97.62 264 GLU A C 1
ATOM 2095 O O . GLU A 1 264 ? 13.438 -47.844 -13.258 1 97.62 264 GLU A O 1
ATOM 2100 N N . ALA A 1 265 ? 14.32 -45.812 -13.055 1 96.19 265 ALA A N 1
ATOM 2101 C CA . ALA A 1 265 ? 13.969 -45.75 -11.641 1 96.19 265 ALA A CA 1
ATOM 2102 C C . ALA A 1 265 ? 12.453 -45.688 -11.453 1 96.19 265 ALA A C 1
ATOM 2104 O O . ALA A 1 265 ? 11.93 -46.219 -10.477 1 96.19 265 ALA A O 1
ATOM 2105 N N . LEU A 1 266 ? 11.672 -45.125 -12.414 1 97.12 266 LEU A N 1
ATOM 2106 C CA . LEU A 1 266 ? 10.242 -44.875 -12.281 1 97.12 266 LEU A CA 1
ATOM 2107 C C . LEU A 1 266 ? 9.438 -46.062 -12.805 1 97.12 266 LEU A C 1
ATOM 2109 O O . LEU A 1 266 ? 8.219 -46.125 -12.656 1 97.12 266 LEU A O 1
ATOM 2113 N N . LYS A 1 267 ? 9.945 -47.062 -13.586 1 92.38 267 LYS A N 1
ATOM 2114 C CA . LYS A 1 267 ? 9.289 -48.156 -14.312 1 92.38 267 LYS A CA 1
ATOM 2115 C C . LYS A 1 267 ? 8.258 -48.875 -13.445 1 92.38 267 LYS A C 1
ATOM 2117 O O . LYS A 1 267 ? 7.18 -49.219 -13.922 1 92.38 267 LYS A O 1
ATOM 2122 N N . ASP A 1 268 ? 8.289 -49.062 -12.242 1 87.81 268 ASP A N 1
ATOM 2123 C CA . ASP A 1 268 ? 7.355 -49.812 -11.406 1 87.81 268 ASP A CA 1
ATOM 2124 C C . ASP A 1 268 ? 6.723 -48.906 -10.352 1 87.81 268 ASP A C 1
ATOM 2126 O O . ASP A 1 268 ? 6.332 -49.375 -9.281 1 87.81 268 ASP A O 1
ATOM 2130 N N . THR A 1 269 ? 6.621 -47.656 -10.75 1 95.19 269 THR A N 1
ATOM 2131 C CA . THR A 1 269 ? 5.93 -46.719 -9.883 1 95.19 269 THR A CA 1
ATOM 2132 C C . THR A 1 269 ? 4.629 -46.25 -10.523 1 95.19 269 THR A C 1
ATOM 2134 O O . THR A 1 269 ? 4.355 -46.562 -11.688 1 95.19 269 THR A O 1
ATOM 2137 N N . LYS A 1 270 ? 3.826 -45.5 -9.789 1 95.88 270 LYS A N 1
ATOM 2138 C CA . LYS A 1 270 ? 2.553 -44.969 -10.281 1 95.88 270 LYS A CA 1
ATOM 2139 C C . LYS A 1 270 ? 2.723 -43.562 -10.859 1 95.88 270 LYS A C 1
ATOM 2141 O O . LYS A 1 270 ? 1.738 -42.875 -11.094 1 95.88 270 LYS A O 1
ATOM 2146 N N . VAL A 1 271 ? 3.934 -43.156 -11.062 1 98.12 271 VAL A N 1
ATOM 2147 C CA . VAL A 1 271 ? 4.188 -41.875 -11.688 1 98.12 271 VAL A CA 1
ATOM 2148 C C . VAL A 1 271 ? 3.717 -41.875 -13.141 1 98.12 271 VAL A C 1
ATOM 2150 O O . VAL A 1 271 ? 3.92 -42.875 -13.844 1 98.12 271 VAL A O 1
ATOM 2153 N N . ARG A 1 272 ? 3.037 -40.844 -13.602 1 98.19 272 ARG A N 1
ATOM 2154 C CA . ARG A 1 272 ? 2.451 -40.844 -14.938 1 98.19 272 ARG A CA 1
ATOM 2155 C C . ARG A 1 272 ? 3.232 -39.906 -15.875 1 98.19 272 ARG A C 1
ATOM 2157 O O . ARG A 1 272 ? 3.395 -40.219 -17.062 1 98.19 272 ARG A O 1
ATOM 2164 N N . TYR A 1 273 ? 3.67 -38.781 -15.359 1 98.5 273 TYR A N 1
ATOM 2165 C CA . TYR A 1 273 ? 4.305 -37.781 -16.203 1 98.5 273 TYR A CA 1
ATOM 2166 C C . TYR A 1 273 ? 5.793 -37.656 -15.898 1 98.5 273 TYR A C 1
ATOM 2168 O O . TYR A 1 273 ? 6.199 -37.719 -14.734 1 98.5 273 TYR A O 1
ATOM 2176 N N . LEU A 1 274 ? 6.613 -37.562 -16.844 1 98.69 274 LEU A N 1
ATOM 2177 C CA . LEU A 1 274 ? 8 -37.125 -16.734 1 98.69 274 LEU A CA 1
ATOM 2178 C C . LEU A 1 274 ? 8.25 -35.844 -17.516 1 98.69 274 LEU A C 1
ATOM 2180 O O . LEU A 1 274 ? 8.211 -35.875 -18.75 1 98.69 274 LEU A O 1
ATOM 2184 N N . VAL A 1 275 ? 8.492 -34.75 -16.844 1 98.5 275 VAL A N 1
ATOM 2185 C CA . VAL A 1 275 ? 8.602 -33.438 -17.469 1 98.5 275 VAL A CA 1
ATOM 2186 C C . VAL A 1 275 ? 10.078 -33.062 -17.641 1 98.5 275 VAL A C 1
ATOM 2188 O O . VAL A 1 275 ? 10.844 -33.062 -16.688 1 98.5 275 VAL A O 1
ATOM 2191 N N . ILE A 1 276 ? 10.422 -32.812 -18.891 1 97.75 276 ILE A N 1
ATOM 2192 C CA . ILE A 1 276 ? 11.719 -32.25 -19.219 1 97.75 276 ILE A CA 1
ATOM 2193 C C . ILE A 1 276 ? 11.656 -30.719 -19.047 1 97.75 276 ILE A C 1
ATOM 2195 O O . ILE A 1 276 ? 10.992 -30.031 -19.828 1 97.75 276 ILE A O 1
ATOM 2199 N N . ASP A 1 277 ? 12.359 -30.219 -18.094 1 97.31 277 ASP A N 1
ATOM 2200 C CA . ASP A 1 277 ? 12.242 -28.812 -17.703 1 97.31 277 ASP A CA 1
ATOM 2201 C C . ASP A 1 277 ? 13.18 -27.953 -18.547 1 97.31 277 ASP A C 1
ATOM 2203 O O . ASP A 1 277 ? 13.547 -28.312 -19.656 1 97.31 277 ASP A O 1
ATOM 2207 N N . SER A 1 278 ? 13.445 -26.766 -18.141 1 96.69 278 SER A N 1
ATOM 2208 C CA . SER A 1 278 ? 14.18 -25.781 -18.906 1 96.69 278 SER A CA 1
ATOM 2209 C C . SER A 1 278 ? 15.523 -26.328 -19.391 1 96.69 278 SER A C 1
ATOM 2211 O O . SER A 1 278 ? 16.062 -27.266 -18.797 1 96.69 278 SER A O 1
ATOM 2213 N N . GLY A 1 279 ? 15.984 -25.781 -20.516 1 96.38 279 GLY A N 1
ATOM 2214 C CA . GLY A 1 279 ? 17.344 -26.031 -20.969 1 96.38 279 GLY A CA 1
ATOM 2215 C C . GLY A 1 279 ? 17.406 -26.875 -22.234 1 96.38 279 GLY A C 1
ATOM 2216 O O . GLY A 1 279 ? 18.422 -26.891 -22.906 1 96.38 279 GLY A O 1
ATOM 2217 N N . TRP A 1 280 ? 16.297 -27.547 -22.625 1 96.75 280 TRP A N 1
ATOM 2218 C CA . TRP A 1 280 ? 16.281 -28.453 -23.766 1 96.75 280 TRP A CA 1
ATOM 2219 C C . TRP A 1 280 ? 16.594 -27.703 -25.062 1 96.75 280 TRP A C 1
ATOM 2221 O O . TRP A 1 280 ? 17.016 -28.328 -26.047 1 96.75 280 TRP A O 1
ATOM 2231 N N . TYR A 1 281 ? 16.453 -26.375 -25.078 1 96.81 281 TYR A N 1
ATOM 2232 C CA . TYR A 1 281 ? 16.609 -25.516 -26.234 1 96.81 281 TYR A CA 1
ATOM 2233 C C . TYR A 1 281 ? 17.922 -24.75 -26.188 1 96.81 281 TYR A C 1
ATOM 2235 O O . TYR A 1 281 ? 18.219 -23.953 -27.078 1 96.81 281 TYR A O 1
ATOM 2243 N N . LYS A 1 282 ? 18.672 -24.844 -25.062 1 94.94 282 LYS A N 1
ATOM 2244 C CA . LYS A 1 282 ? 19.797 -23.938 -24.828 1 94.94 282 LYS A CA 1
ATOM 2245 C C . LYS A 1 282 ? 20.875 -24.109 -25.891 1 94.94 282 LYS A C 1
ATOM 2247 O O . LYS A 1 282 ? 21.078 -25.219 -26.391 1 94.94 282 LYS A O 1
ATOM 2252 N N . GLN A 1 283 ? 21.578 -23.109 -26.266 1 93.31 283 GLN A N 1
ATOM 2253 C CA . GLN A 1 283 ? 22.719 -23.109 -27.172 1 93.31 283 GLN A CA 1
ATOM 2254 C C . GLN A 1 283 ? 23.938 -23.734 -26.484 1 93.31 283 GLN A C 1
ATOM 2256 O O . GLN A 1 283 ? 24.031 -23.75 -25.266 1 93.31 283 GLN A O 1
ATOM 2261 N N . PRO A 1 284 ? 24.859 -24.297 -27.297 1 91 284 PRO A N 1
ATOM 2262 C CA . PRO A 1 284 ? 26.047 -24.891 -26.719 1 91 284 PRO A CA 1
ATOM 2263 C C . PRO A 1 284 ? 26.828 -23.922 -25.828 1 91 284 PRO A C 1
ATOM 2265 O O . PRO A 1 284 ? 27.078 -22.781 -26.219 1 91 284 PRO A O 1
ATOM 2268 N N . ASP A 1 285 ? 27.141 -24.312 -24.656 1 90.56 285 ASP A N 1
ATOM 2269 C CA . ASP A 1 285 ? 27.984 -23.641 -23.672 1 90.56 285 ASP A CA 1
ATOM 2270 C C . ASP A 1 285 ? 27.328 -22.344 -23.203 1 90.56 285 ASP A C 1
ATOM 2272 O O . ASP A 1 285 ? 28.016 -21.375 -22.859 1 90.56 285 ASP A O 1
ATOM 2276 N N . LYS A 1 286 ? 26.047 -22.281 -23.297 1 94.5 286 LYS A N 1
ATOM 2277 C CA . LYS A 1 286 ? 25.328 -21.109 -22.812 1 94.5 286 LYS A CA 1
ATOM 2278 C C . LYS A 1 286 ? 24.375 -21.484 -21.688 1 94.5 286 LYS A C 1
ATOM 2280 O O . LYS A 1 286 ? 24.062 -22.672 -21.5 1 94.5 286 LYS A O 1
ATOM 2285 N N . PHE A 1 287 ? 24.031 -20.484 -20.906 1 93.88 287 PHE A N 1
ATOM 2286 C CA . PHE A 1 287 ? 23.016 -20.703 -19.891 1 93.88 287 PHE A CA 1
ATOM 2287 C C . PHE A 1 287 ? 21.625 -20.719 -20.5 1 93.88 287 PHE A C 1
ATOM 2289 O O . PHE A 1 287 ? 21.328 -19.922 -21.406 1 93.88 287 PHE A O 1
ATOM 2296 N N . TRP A 1 288 ? 20.75 -21.594 -19.984 1 94.69 288 TRP A N 1
ATOM 2297 C CA . TRP A 1 288 ? 19.422 -21.766 -20.578 1 94.69 288 TRP A CA 1
ATOM 2298 C C . TRP A 1 288 ? 18.625 -20.469 -20.516 1 94.69 288 TRP A C 1
ATOM 2300 O O . TRP A 1 288 ? 17.859 -20.172 -21.422 1 94.69 288 TRP A O 1
ATOM 2310 N N . TRP A 1 289 ? 18.797 -19.562 -19.453 1 94.94 289 TRP A N 1
ATOM 2311 C CA . TRP A 1 289 ? 17.984 -18.375 -19.266 1 94.94 289 TRP A CA 1
ATOM 2312 C C . TRP A 1 289 ? 18.422 -17.266 -20.219 1 94.94 289 TRP A C 1
ATOM 2314 O O . TRP A 1 289 ? 17.688 -16.281 -20.406 1 94.94 289 TRP A O 1
ATOM 2324 N N . ASP A 1 290 ? 19.562 -17.406 -20.922 1 96 290 ASP A N 1
ATOM 2325 C CA . ASP A 1 290 ? 20.031 -16.406 -21.859 1 96 290 ASP A CA 1
ATOM 2326 C C . ASP A 1 290 ? 19.562 -16.734 -23.281 1 96 290 ASP A C 1
ATOM 2328 O O . ASP A 1 290 ? 19.688 -15.906 -24.188 1 96 290 ASP A O 1
ATOM 2332 N N . THR A 1 291 ? 19.031 -17.953 -23.453 1 96.19 291 THR A N 1
ATOM 2333 C CA . THR A 1 291 ? 18.75 -18.422 -24.797 1 96.19 291 THR A CA 1
ATOM 2334 C C . THR A 1 291 ? 17.25 -18.609 -25 1 96.19 291 THR A C 1
ATOM 2336 O O . THR A 1 291 ? 16.828 -19.188 -26.016 1 96.19 291 THR A O 1
ATOM 2339 N N . ILE A 1 292 ? 16.422 -18.109 -24.172 1 97.44 292 ILE A N 1
ATOM 2340 C CA . ILE A 1 292 ? 14.969 -18.188 -24.266 1 97.44 292 ILE A CA 1
ATOM 2341 C C . ILE A 1 292 ? 14.492 -17.438 -25.5 1 97.44 292 ILE A C 1
ATOM 2343 O O . ILE A 1 292 ? 14.906 -16.312 -25.75 1 97.44 292 ILE A O 1
ATOM 2347 N N . GLY A 1 293 ? 13.578 -18.062 -26.312 1 97.44 293 GLY A N 1
ATOM 2348 C CA . GLY A 1 293 ? 12.938 -17.297 -27.359 1 97.44 293 GLY A CA 1
ATOM 2349 C C . GLY A 1 293 ? 12.805 -18.078 -28.672 1 97.44 293 GLY A C 1
ATOM 2350 O O . GLY A 1 293 ? 11.711 -18.188 -29.219 1 97.44 293 GLY A O 1
ATOM 2351 N N . ASP A 1 294 ? 13.891 -18.688 -29.125 1 96.75 294 ASP A N 1
ATOM 2352 C CA . ASP A 1 294 ? 13.891 -19.281 -30.453 1 96.75 294 ASP A CA 1
ATOM 2353 C C . ASP A 1 294 ? 13.273 -20.688 -30.422 1 96.75 294 ASP A C 1
ATOM 2355 O O . ASP A 1 294 ? 12.719 -21.141 -31.422 1 96.75 294 ASP A O 1
ATOM 2359 N N . TRP A 1 295 ? 13.391 -21.406 -29.391 1 97.44 295 TRP A N 1
ATOM 2360 C CA . TRP A 1 295 ? 12.766 -22.688 -29.078 1 97.44 295 TRP A CA 1
ATOM 2361 C C . TRP A 1 295 ? 13.141 -23.734 -30.125 1 97.44 295 TRP A C 1
ATOM 2363 O O . TRP A 1 295 ? 12.281 -24.484 -30.609 1 97.44 295 TRP A O 1
ATOM 2373 N N . ASP A 1 296 ? 14.367 -23.688 -30.578 1 95.19 296 ASP A N 1
ATOM 2374 C CA . ASP A 1 296 ? 14.938 -24.797 -31.344 1 95.19 296 ASP A CA 1
ATOM 2375 C C . ASP A 1 296 ? 15.633 -25.797 -30.438 1 95.19 296 ASP A C 1
ATOM 2377 O O . ASP A 1 296 ? 16.312 -25.422 -29.484 1 95.19 296 ASP A O 1
ATOM 2381 N N . GLU A 1 297 ? 15.383 -27.109 -30.672 1 93.81 297 GLU A N 1
ATOM 2382 C CA . GLU A 1 297 ? 16 -28.141 -29.844 1 93.81 297 GLU A CA 1
ATOM 2383 C C . GLU A 1 297 ? 17.531 -28.062 -29.922 1 93.81 297 GLU A C 1
ATOM 2385 O O . GLU A 1 297 ? 18.094 -27.797 -30.984 1 93.81 297 GLU A O 1
ATOM 2390 N N . SER A 1 298 ? 18.172 -28.203 -28.797 1 93.75 298 SER A N 1
ATOM 2391 C CA . SER A 1 298 ? 19.625 -28.172 -28.734 1 93.75 298 SER A CA 1
ATOM 2392 C C . SER A 1 298 ? 20.219 -29.391 -29.438 1 93.75 298 SER A C 1
ATOM 2394 O O . SER A 1 298 ? 19.969 -30.531 -29.047 1 93.75 298 SER A O 1
ATOM 2396 N N . PRO A 1 299 ? 21.078 -29.219 -30.391 1 89.75 299 PRO A N 1
ATOM 2397 C CA . PRO A 1 299 ? 21.688 -30.375 -31.047 1 89.75 299 PRO A CA 1
ATOM 2398 C C . PRO A 1 299 ? 22.703 -31.109 -30.156 1 89.75 299 PRO A C 1
ATOM 2400 O O . PRO A 1 299 ? 22.953 -32.281 -30.359 1 89.75 299 PRO A O 1
ATOM 2403 N N . GLU A 1 300 ? 23.266 -30.359 -29.25 1 90.5 300 GLU A N 1
ATOM 2404 C CA . GLU A 1 300 ? 24.203 -30.938 -28.297 1 90.5 300 GLU A CA 1
ATOM 2405 C C . GLU A 1 300 ? 23.5 -31.891 -27.328 1 90.5 300 GLU A C 1
ATOM 2407 O O . GLU A 1 300 ? 24.016 -32.969 -27.047 1 90.5 300 GLU A O 1
ATOM 2412 N N . LEU A 1 301 ? 22.359 -31.5 -26.891 1 91.44 301 LEU A N 1
ATOM 2413 C CA . LEU A 1 301 ? 21.625 -32.281 -25.891 1 91.44 301 LEU A CA 1
ATOM 2414 C C . LEU A 1 301 ? 20.844 -33.406 -26.562 1 91.44 301 LEU A C 1
ATOM 2416 O O . LEU A 1 301 ? 20.656 -34.469 -25.953 1 91.44 301 LEU A O 1
ATOM 2420 N N . PHE A 1 302 ? 20.422 -33.094 -27.797 1 92.94 302 PHE A N 1
ATOM 2421 C CA . PHE A 1 302 ? 19.594 -34.062 -28.531 1 92.94 302 PHE A CA 1
ATOM 2422 C C . PHE A 1 302 ? 20.125 -34.25 -29.953 1 92.94 302 PHE A C 1
ATOM 2424 O O . PHE A 1 302 ? 19.484 -33.844 -30.922 1 92.94 302 PHE A O 1
ATOM 2431 N N . PRO A 1 303 ? 21.203 -34.938 -30.047 1 90.19 303 PRO A N 1
ATOM 2432 C CA . PRO A 1 303 ? 21.859 -35.094 -31.359 1 90.19 303 PRO A CA 1
ATOM 2433 C C . PRO A 1 303 ? 20.953 -35.781 -32.375 1 90.19 303 PRO A C 1
ATOM 2435 O O . PRO A 1 303 ? 21.078 -35.5 -33.594 1 90.19 303 PRO A O 1
ATOM 2438 N N . ASN A 1 304 ? 20.047 -36.656 -31.953 1 93.06 304 ASN A N 1
ATOM 2439 C CA . ASN A 1 304 ? 19.141 -37.344 -32.844 1 93.06 304 ASN A CA 1
ATOM 2440 C C . ASN A 1 304 ? 17.734 -36.75 -32.781 1 93.06 304 ASN A C 1
ATOM 2442 O O . ASN A 1 304 ? 16.766 -37.406 -33.188 1 93.06 304 ASN A O 1
ATOM 2446 N N . GLY A 1 305 ? 17.688 -35.562 -32.188 1 92.81 305 GLY A N 1
ATOM 2447 C CA . GLY A 1 305 ? 16.391 -34.938 -32.031 1 92.81 305 GLY A CA 1
ATOM 2448 C C . GLY A 1 305 ? 15.727 -35.25 -30.703 1 92.81 305 GLY A C 1
ATOM 2449 O O . GLY A 1 305 ? 15.969 -36.312 -30.125 1 92.81 305 GLY A O 1
ATOM 2450 N N . ILE A 1 306 ? 14.812 -34.438 -30.297 1 95.38 306 ILE A N 1
ATOM 2451 C CA . ILE A 1 306 ? 14.18 -34.562 -28.984 1 95.38 306 ILE A CA 1
ATOM 2452 C C . ILE A 1 306 ? 13.156 -35.719 -29.016 1 95.38 306 ILE A C 1
ATOM 2454 O O . ILE A 1 306 ? 12.789 -36.25 -27.969 1 95.38 306 ILE A O 1
ATOM 2458 N N . LYS A 1 307 ? 12.719 -36.062 -30.219 1 95.81 307 LYS A N 1
ATOM 2459 C CA . LYS A 1 307 ? 11.766 -37.156 -30.375 1 95.81 307 LYS A CA 1
ATOM 2460 C C . LYS A 1 307 ? 12.336 -38.469 -29.828 1 95.81 307 LYS A C 1
ATOM 2462 O O . LYS A 1 307 ? 11.594 -39.312 -29.297 1 95.81 307 LYS A O 1
ATOM 2467 N N . GLU A 1 308 ? 13.648 -38.688 -30 1 96.19 308 GLU A N 1
ATOM 2468 C CA . GLU A 1 308 ? 14.281 -39.875 -29.406 1 96.19 308 GLU A CA 1
ATOM 2469 C C . GLU A 1 308 ? 14.016 -39.938 -27.906 1 96.19 308 GLU A C 1
ATOM 2471 O O . GLU A 1 308 ? 13.719 -41.031 -27.375 1 96.19 308 GLU A O 1
ATOM 2476 N N . MET A 1 309 ? 14.156 -38.875 -27.281 1 95.75 309 MET A N 1
ATOM 2477 C CA . MET A 1 309 ? 13.922 -38.781 -25.844 1 95.75 309 MET A CA 1
ATOM 2478 C C . MET A 1 309 ? 12.453 -39.062 -25.516 1 95.75 309 MET A C 1
ATOM 2480 O O . MET A 1 309 ? 12.148 -39.812 -24.609 1 95.75 309 MET A O 1
ATOM 2484 N N . THR A 1 310 ? 11.492 -38.469 -26.266 1 97.38 310 THR A N 1
ATOM 2485 C CA . THR A 1 310 ? 10.07 -38.656 -25.984 1 97.38 310 THR A CA 1
ATOM 2486 C C . THR A 1 310 ? 9.664 -40.094 -26.219 1 97.38 310 THR A C 1
ATOM 2488 O O . THR A 1 310 ? 8.867 -40.656 -25.469 1 97.38 310 THR A O 1
ATOM 2491 N N . ASP A 1 311 ? 10.211 -40.656 -27.25 1 97.62 311 ASP A N 1
ATOM 2492 C CA . ASP A 1 311 ? 9.922 -42.062 -27.531 1 97.62 311 ASP A CA 1
ATOM 2493 C C . ASP A 1 311 ? 10.438 -42.969 -26.406 1 97.62 311 ASP A C 1
ATOM 2495 O O . ASP A 1 311 ? 9.781 -43.938 -26.016 1 97.62 311 ASP A O 1
ATOM 2499 N N . MET A 1 312 ? 11.578 -42.688 -26 1 96.94 312 MET A N 1
ATOM 2500 C CA . MET A 1 312 ? 12.141 -43.438 -24.875 1 96.94 312 MET A CA 1
ATOM 2501 C C . MET A 1 312 ? 11.258 -43.312 -23.641 1 96.94 312 MET A C 1
ATOM 2503 O O . MET A 1 312 ? 10.93 -44.312 -23 1 96.94 312 MET A O 1
ATOM 2507 N N . ILE A 1 313 ? 10.805 -42.156 -23.266 1 98.25 313 ILE A N 1
ATOM 2508 C CA . ILE A 1 313 ? 9.945 -41.938 -22.109 1 98.25 313 ILE A CA 1
ATOM 2509 C C . ILE A 1 313 ? 8.656 -42.719 -22.25 1 98.25 313 ILE A C 1
ATOM 2511 O O . ILE A 1 313 ? 8.234 -43.406 -21.328 1 98.25 313 ILE A O 1
ATOM 2515 N N . LYS A 1 314 ? 8.102 -42.75 -23.469 1 98.06 314 LYS A N 1
ATOM 2516 C CA . LYS A 1 314 ? 6.863 -43.469 -23.75 1 98.06 314 LYS A CA 1
ATOM 2517 C C . LYS A 1 314 ? 7.066 -44.969 -23.625 1 98.06 314 LYS A C 1
ATOM 2519 O O . LYS A 1 314 ? 6.156 -45.688 -23.219 1 98.06 314 LYS A O 1
ATOM 2524 N N . SER A 1 315 ? 8.219 -45.406 -24.016 1 97.88 315 SER A N 1
ATOM 2525 C CA . SER A 1 315 ? 8.508 -46.812 -23.969 1 97.88 315 SER A CA 1
ATOM 2526 C C . SER A 1 315 ? 8.508 -47.344 -22.531 1 97.88 315 SER A C 1
ATOM 2528 O O . SER A 1 315 ? 8.328 -48.531 -22.297 1 97.88 315 SER A O 1
ATOM 2530 N N . TYR A 1 316 ? 8.703 -46.5 -21.594 1 97.81 316 TYR A N 1
ATOM 2531 C CA . TYR A 1 316 ? 8.648 -46.844 -20.188 1 97.81 316 TYR A CA 1
ATOM 2532 C C . TYR A 1 316 ? 7.246 -46.656 -19.625 1 97.81 316 TYR A C 1
ATOM 2534 O O . TYR A 1 316 ? 7.027 -46.781 -18.422 1 97.81 316 TYR A O 1
ATOM 2542 N N . GLY A 1 317 ? 6.309 -46.25 -20.484 1 96.88 317 GLY A N 1
ATOM 2543 C CA . GLY A 1 317 ? 4.918 -46.094 -20.094 1 96.88 317 GLY A CA 1
ATOM 2544 C C . GLY A 1 317 ? 4.609 -44.75 -19.484 1 96.88 317 GLY A C 1
ATOM 2545 O O . GLY A 1 317 ? 3.557 -44.562 -18.875 1 96.88 317 GLY A O 1
ATOM 2546 N N . LEU A 1 318 ? 5.461 -43.781 -19.562 1 98.25 318 LEU A N 1
ATOM 2547 C CA . LEU A 1 318 ? 5.273 -42.438 -19.016 1 98.25 318 LEU A CA 1
ATOM 2548 C C . LEU A 1 318 ? 4.82 -41.469 -20.109 1 98.25 318 LEU A C 1
ATOM 2550 O O . LEU A 1 318 ? 5.055 -41.719 -21.297 1 98.25 318 LEU A O 1
ATOM 2554 N N . ILE A 1 319 ? 4.07 -40.438 -19.812 1 98.25 319 ILE A N 1
ATOM 2555 C CA . ILE A 1 319 ? 3.715 -39.344 -20.719 1 98.25 319 ILE A CA 1
ATOM 2556 C C . ILE A 1 319 ? 4.773 -38.25 -20.641 1 98.25 319 ILE A C 1
ATOM 2558 O O . ILE A 1 319 ? 5.02 -37.688 -19.578 1 98.25 319 ILE A O 1
ATOM 2562 N N . PRO A 1 320 ? 5.461 -37.938 -21.719 1 98.62 320 PRO A N 1
ATOM 2563 C CA . PRO A 1 320 ? 6.5 -36.906 -21.688 1 98.62 320 PRO A CA 1
ATOM 2564 C C . PRO A 1 320 ? 5.922 -35.5 -21.594 1 98.62 320 PRO A C 1
ATOM 2566 O O . PRO A 1 320 ? 4.898 -35.188 -22.203 1 98.62 320 PRO A O 1
ATOM 2569 N N . GLY A 1 321 ? 6.48 -34.656 -20.766 1 98.62 321 GLY A N 1
ATOM 2570 C CA . GLY A 1 321 ? 6.191 -33.219 -20.641 1 98.62 321 GLY A CA 1
ATOM 2571 C C . GLY A 1 321 ? 7.387 -32.344 -20.953 1 98.62 321 GLY A C 1
ATOM 2572 O O . GLY A 1 321 ? 8.531 -32.812 -20.922 1 98.62 321 GLY A O 1
ATOM 2573 N N . ILE A 1 322 ? 7.121 -31.094 -21.234 1 98.62 322 ILE A N 1
ATOM 2574 C CA . ILE A 1 322 ? 8.219 -30.203 -21.609 1 98.62 322 ILE A CA 1
ATOM 2575 C C . ILE A 1 322 ? 7.953 -28.797 -21.078 1 98.62 322 ILE A C 1
ATOM 2577 O O . ILE A 1 322 ? 6.797 -28.391 -20.906 1 98.62 322 ILE A O 1
ATOM 2581 N N . TRP A 1 323 ? 9.023 -28.094 -20.781 1 98.44 323 TRP A N 1
ATOM 2582 C CA . TRP A 1 323 ? 8.984 -26.734 -20.234 1 98.44 323 TRP A CA 1
ATOM 2583 C C . TRP A 1 323 ? 9.109 -25.703 -21.344 1 98.44 323 TRP A C 1
ATOM 2585 O O . TRP A 1 323 ? 9.891 -25.875 -22.281 1 98.44 323 TRP A O 1
ATOM 2595 N N . PHE A 1 324 ? 8.289 -24.625 -21.266 1 98.5 324 PHE A N 1
ATOM 2596 C CA . PHE A 1 324 ? 8.406 -23.453 -22.109 1 98.5 324 PHE A CA 1
ATOM 2597 C C . PHE A 1 324 ? 8.273 -22.172 -21.281 1 98.5 324 PHE A C 1
ATOM 2599 O O . PHE A 1 324 ? 7.613 -22.172 -20.234 1 98.5 324 PHE A O 1
ATOM 2606 N N . GLU A 1 325 ? 8.836 -21.125 -21.688 1 98.19 325 GLU A N 1
ATOM 2607 C CA . GLU A 1 325 ? 8.578 -19.734 -21.312 1 98.19 325 GLU A CA 1
ATOM 2608 C C . GLU A 1 325 ? 8.383 -18.859 -22.531 1 98.19 325 GLU A C 1
ATOM 2610 O O . GLU A 1 325 ? 9.164 -17.922 -22.766 1 98.19 325 GLU A O 1
ATOM 2615 N N . PHE A 1 326 ? 7.328 -19.078 -23.234 1 98.25 326 PHE A N 1
ATOM 2616 C CA . PHE A 1 326 ? 7.238 -18.688 -24.641 1 98.25 326 PHE A CA 1
ATOM 2617 C C . PHE A 1 326 ? 6.859 -17.219 -24.766 1 98.25 326 PHE A C 1
ATOM 2619 O O . PHE A 1 326 ? 6.891 -16.656 -25.859 1 98.25 326 PHE A O 1
ATOM 2626 N N . GLU A 1 327 ? 6.539 -16.484 -23.641 1 98.44 327 GLU A N 1
ATOM 2627 C CA . GLU A 1 327 ? 6.109 -15.094 -23.734 1 98.44 327 GLU A CA 1
ATOM 2628 C C . GLU A 1 327 ? 7.309 -14.156 -23.797 1 98.44 327 GLU A C 1
ATOM 2630 O O . GLU A 1 327 ? 7.141 -12.938 -23.906 1 98.44 327 GLU A O 1
ATOM 2635 N N . LYS A 1 328 ? 8.531 -14.719 -23.797 1 97.75 328 LYS A N 1
ATOM 2636 C CA . LYS A 1 328 ? 9.695 -13.859 -23.609 1 97.75 328 LYS A CA 1
ATOM 2637 C C . LYS A 1 328 ? 10.797 -14.203 -24.625 1 97.75 328 LYS A C 1
ATOM 2639 O O . LYS A 1 328 ? 10.742 -15.25 -25.266 1 97.75 328 LYS A O 1
ATOM 2644 N N . ALA A 1 329 ? 11.719 -13.266 -24.75 1 98.25 329 ALA A N 1
ATOM 2645 C CA . ALA A 1 329 ? 12.938 -13.422 -25.547 1 98.25 329 ALA A CA 1
ATOM 2646 C C . ALA A 1 329 ? 14.164 -12.945 -24.766 1 98.25 329 ALA A C 1
ATOM 2648 O O . ALA A 1 329 ? 14.148 -11.859 -24.172 1 98.25 329 ALA A O 1
ATOM 2649 N N . ALA A 1 330 ? 15.148 -13.797 -24.688 1 98 330 ALA A N 1
ATOM 2650 C CA . ALA A 1 330 ? 16.359 -13.445 -23.953 1 98 330 ALA A CA 1
ATOM 2651 C C . ALA A 1 330 ? 17.469 -12.984 -24.906 1 98 330 ALA A C 1
ATOM 2653 O O . ALA A 1 330 ? 17.344 -13.125 -26.125 1 98 330 ALA A O 1
ATOM 2654 N N . THR A 1 331 ? 18.531 -12.469 -24.406 1 97.25 331 THR A N 1
ATOM 2655 C CA . THR A 1 331 ? 19.531 -11.664 -25.094 1 97.25 331 THR A CA 1
ATOM 2656 C C . THR A 1 331 ? 20.219 -12.477 -26.203 1 97.25 331 THR A C 1
ATOM 2658 O O . THR A 1 331 ? 20.656 -11.914 -27.203 1 97.25 331 THR A O 1
ATOM 2661 N N . LEU A 1 332 ? 20.297 -13.797 -26.141 1 97.38 332 LEU A N 1
ATOM 2662 C CA . LEU A 1 332 ? 21.047 -14.586 -27.109 1 97.38 332 LEU A CA 1
ATOM 2663 C C . LEU A 1 332 ? 20.125 -15.203 -28.141 1 97.38 332 LEU A C 1
ATOM 2665 O O . LEU A 1 332 ? 20.578 -15.914 -29.047 1 97.38 332 LEU A O 1
ATOM 2669 N N . SER A 1 333 ? 18.844 -14.906 -28.094 1 97.44 333 SER A N 1
ATOM 2670 C CA . SER A 1 333 ? 17.906 -15.398 -29.094 1 97.44 333 SER A CA 1
ATOM 2671 C C . SER A 1 333 ? 17.734 -14.398 -30.234 1 97.44 333 SER A C 1
ATOM 2673 O O . SER A 1 333 ? 17.938 -13.203 -30.047 1 97.44 333 SER A O 1
ATOM 2675 N N . GLN A 1 334 ? 17.406 -14.867 -31.422 1 97.12 334 GLN A N 1
ATOM 2676 C CA . GLN A 1 334 ? 17.078 -14 -32.531 1 97.12 334 GLN A CA 1
ATOM 2677 C C . GLN A 1 334 ? 15.805 -13.203 -32.281 1 97.12 334 GLN A C 1
ATOM 2679 O O . GLN A 1 334 ? 15.68 -12.055 -32.719 1 97.12 334 GLN A O 1
ATOM 2684 N N . LEU A 1 335 ? 14.922 -13.812 -31.547 1 97.88 335 LEU A N 1
ATOM 2685 C CA . LEU A 1 335 ? 13.641 -13.188 -31.234 1 97.88 335 LEU A CA 1
ATOM 2686 C C . LEU A 1 335 ? 13.844 -11.898 -30.438 1 97.88 335 LEU A C 1
ATOM 2688 O O . LEU A 1 335 ? 13.062 -10.953 -30.562 1 97.88 335 LEU A O 1
ATOM 2692 N N . TYR A 1 336 ? 14.883 -11.812 -29.625 1 98.06 336 TYR A N 1
ATOM 2693 C CA . TYR A 1 336 ? 15.219 -10.656 -28.797 1 98.06 336 TYR A CA 1
ATOM 2694 C C . TYR A 1 336 ? 15.414 -9.414 -29.656 1 98.06 336 TYR A C 1
ATOM 2696 O O . TYR A 1 336 ? 15.133 -8.297 -29.219 1 98.06 336 TYR A O 1
ATOM 2704 N N . GLU A 1 337 ? 15.789 -9.609 -30.953 1 97.56 337 GLU A N 1
ATOM 2705 C CA . GLU A 1 337 ? 16.109 -8.5 -31.844 1 97.56 337 GLU A CA 1
ATOM 2706 C C . GLU A 1 337 ? 14.906 -8.102 -32.688 1 97.56 337 GLU A C 1
ATOM 2708 O O . GLU A 1 337 ? 14.922 -7.062 -33.344 1 97.56 337 GLU A O 1
ATOM 2713 N N . GLN A 1 338 ? 13.898 -8.906 -32.656 1 98 338 GLN A N 1
ATOM 2714 C CA . GLN A 1 338 ? 12.695 -8.594 -33.406 1 98 338 GLN A CA 1
ATOM 2715 C C . GLN A 1 338 ? 11.828 -7.582 -32.688 1 98 338 GLN A C 1
ATOM 2717 O O . GLN A 1 338 ? 10.664 -7.855 -32.375 1 98 338 GLN A O 1
ATOM 2722 N N . THR A 1 339 ? 12.297 -6.426 -32.5 1 97.81 339 THR A N 1
ATOM 2723 C CA . THR A 1 339 ? 11.719 -5.43 -31.594 1 97.81 339 THR A CA 1
ATOM 2724 C C . THR A 1 339 ? 10.344 -4.992 -32.094 1 97.81 339 THR A C 1
ATOM 2726 O O . THR A 1 339 ? 9.516 -4.527 -31.297 1 97.81 339 THR A O 1
ATOM 2729 N N . GLU A 1 340 ? 10.039 -5.18 -33.344 1 97.75 340 GLU A N 1
ATOM 2730 C CA . GLU A 1 340 ? 8.734 -4.805 -33.875 1 97.75 340 GLU A CA 1
ATOM 2731 C C . GLU A 1 340 ? 7.629 -5.684 -33.281 1 97.75 340 GLU A C 1
ATOM 2733 O O . GLU A 1 340 ? 6.453 -5.305 -33.312 1 97.75 340 GLU A O 1
ATOM 2738 N N . HIS A 1 341 ? 8.039 -6.848 -32.781 1 98.56 341 HIS A N 1
ATOM 2739 C CA . HIS A 1 341 ? 7.059 -7.801 -32.281 1 98.56 341 HIS A CA 1
ATOM 2740 C C . HIS A 1 341 ? 7.121 -7.895 -30.766 1 98.56 341 HIS A C 1
ATOM 2742 O O . HIS A 1 341 ? 6.453 -8.742 -30.172 1 98.56 341 HIS A O 1
ATOM 2748 N N . LEU A 1 342 ? 7.961 -7.008 -30.141 1 98.75 342 LEU A N 1
ATOM 2749 C CA . LEU A 1 342 ? 8.133 -7 -28.688 1 98.75 342 LEU A CA 1
ATOM 2750 C C . LEU A 1 342 ? 7.43 -5.801 -28.062 1 98.75 342 LEU A C 1
ATOM 2752 O O . LEU A 1 342 ? 7.207 -4.789 -28.734 1 98.75 342 LEU A O 1
ATOM 2756 N N . LEU A 1 343 ? 7.051 -5.934 -26.797 1 98.88 343 LEU A N 1
ATOM 2757 C CA . LEU A 1 343 ? 6.371 -4.848 -26.094 1 98.88 343 LEU A CA 1
ATOM 2758 C C . LEU A 1 343 ? 7.309 -3.664 -25.891 1 98.88 343 LEU A C 1
ATOM 2760 O O . LEU A 1 343 ? 8.492 -3.846 -25.594 1 98.88 343 LEU A O 1
ATOM 2764 N N . LYS A 1 344 ? 6.762 -2.531 -26.078 1 98.75 344 LYS A N 1
ATOM 2765 C CA . LYS A 1 344 ? 7.504 -1.288 -25.891 1 98.75 344 LYS A CA 1
ATOM 2766 C C . LYS A 1 344 ? 6.812 -0.387 -24.875 1 98.75 344 LYS A C 1
ATOM 2768 O O . LYS A 1 344 ? 5.613 -0.528 -24.625 1 98.75 344 LYS A O 1
ATOM 2773 N N . ARG A 1 345 ? 7.477 0.425 -24.266 1 98.31 345 ARG A N 1
ATOM 2774 C CA . ARG A 1 345 ? 6.992 1.528 -23.438 1 98.31 345 ARG A CA 1
ATOM 2775 C C . ARG A 1 345 ? 7.672 2.838 -23.828 1 98.31 345 ARG A C 1
ATOM 2777 O O . ARG A 1 345 ? 8.898 2.951 -23.75 1 98.31 345 ARG A O 1
ATOM 2784 N N . PHE A 1 346 ? 6.895 3.797 -24.188 1 97.69 346 PHE A N 1
ATOM 2785 C CA . PHE A 1 346 ? 7.363 5.078 -24.688 1 97.69 346 PHE A CA 1
ATOM 2786 C C . PHE A 1 346 ? 8.32 4.883 -25.859 1 97.69 346 PHE A C 1
ATOM 2788 O O . PHE A 1 346 ? 9.336 5.578 -25.953 1 97.69 346 PHE A O 1
ATOM 2795 N N . GLY A 1 347 ? 8.078 3.848 -26.609 1 97.69 347 GLY A N 1
ATOM 2796 C CA . GLY A 1 347 ? 8.805 3.635 -27.859 1 97.69 347 GLY A CA 1
ATOM 2797 C C . GLY A 1 347 ? 9.984 2.697 -27.703 1 97.69 347 GLY A C 1
ATOM 2798 O O . GLY A 1 347 ? 10.516 2.189 -28.688 1 97.69 347 GLY A O 1
ATOM 2799 N N . ASP A 1 348 ? 10.43 2.334 -26.484 1 97.38 348 ASP A N 1
ATOM 2800 C CA . ASP A 1 348 ? 11.57 1.464 -26.234 1 97.38 348 ASP A CA 1
ATOM 2801 C C . ASP A 1 348 ? 11.117 0.075 -25.797 1 97.38 348 ASP A C 1
ATOM 2803 O O . ASP A 1 348 ? 10.148 -0.056 -25.031 1 97.38 348 ASP A O 1
ATOM 2807 N N . PRO A 1 349 ? 11.797 -0.988 -26.297 1 98.19 349 PRO A N 1
ATOM 2808 C CA . PRO A 1 349 ? 11.445 -2.312 -25.781 1 98.19 349 PRO A CA 1
ATOM 2809 C C . PRO A 1 349 ? 11.555 -2.406 -24.266 1 98.19 349 PRO A C 1
ATOM 2811 O O . PRO A 1 349 ? 12.484 -1.855 -23.672 1 98.19 349 PRO A O 1
ATOM 2814 N N . ILE A 1 350 ? 10.594 -3 -23.672 1 98.44 350 ILE A N 1
ATOM 2815 C CA . ILE A 1 350 ? 10.648 -3.232 -22.234 1 98.44 350 ILE A CA 1
ATOM 2816 C C . ILE A 1 350 ? 11.664 -4.332 -21.922 1 98.44 350 ILE A C 1
ATOM 2818 O O . ILE A 1 350 ? 11.461 -5.492 -22.297 1 98.44 350 ILE A O 1
ATOM 2822 N N . ASN A 1 351 ? 12.773 -3.986 -21.328 1 98.19 351 ASN A N 1
ATOM 2823 C CA . ASN A 1 351 ? 13.828 -4.926 -20.969 1 98.19 351 ASN A CA 1
ATOM 2824 C C . ASN A 1 351 ? 13.922 -5.09 -19.453 1 98.19 351 ASN A C 1
ATOM 2826 O O . ASN A 1 351 ? 14.102 -4.113 -18.719 1 98.19 351 ASN A O 1
ATOM 2830 N N . VAL A 1 352 ? 13.766 -6.309 -18.969 1 97.88 352 VAL A N 1
ATOM 2831 C CA . VAL A 1 352 ? 13.891 -6.625 -17.547 1 97.88 352 VAL A CA 1
ATOM 2832 C C . VAL A 1 352 ? 14.977 -7.676 -17.344 1 97.88 352 VAL A C 1
ATOM 2834 O O . VAL A 1 352 ? 14.766 -8.859 -17.609 1 97.88 352 VAL A O 1
ATOM 2837 N N . ASP A 1 353 ? 16.078 -7.273 -16.922 1 94.06 353 ASP A N 1
ATOM 2838 C CA . ASP A 1 353 ? 17.219 -8.133 -16.594 1 94.06 353 ASP A CA 1
ATOM 2839 C C . ASP A 1 353 ? 17.531 -9.086 -17.75 1 94.06 353 ASP A C 1
ATOM 2841 O O . ASP A 1 353 ? 17.578 -10.305 -17.562 1 94.06 353 ASP A O 1
ATOM 2845 N N . GLY A 1 354 ? 17.641 -8.594 -18.906 1 95.19 354 GLY A N 1
ATOM 2846 C CA . GLY A 1 354 ? 18.078 -9.336 -20.078 1 95.19 354 GLY A CA 1
ATOM 2847 C C . GLY A 1 354 ? 16.953 -10.062 -20.781 1 95.19 354 GLY A C 1
ATOM 2848 O O . GLY A 1 354 ? 17.203 -10.891 -21.672 1 95.19 354 GLY A O 1
ATOM 2849 N N . GLN A 1 355 ? 15.773 -9.828 -20.422 1 96.75 355 GLN A N 1
ATOM 2850 C CA . GLN A 1 355 ? 14.617 -10.461 -21.047 1 96.75 355 GLN A CA 1
ATOM 2851 C C . GLN A 1 355 ? 13.641 -9.414 -21.594 1 96.75 355 GLN A C 1
ATOM 2853 O O . GLN A 1 355 ? 13.422 -8.383 -20.953 1 96.75 355 GLN A O 1
ATOM 2858 N N . ARG A 1 356 ? 13.117 -9.617 -22.75 1 98.62 356 ARG A N 1
ATOM 2859 C CA . ARG A 1 356 ? 12.07 -8.797 -23.359 1 98.62 356 ARG A CA 1
ATOM 2860 C C . ARG A 1 356 ? 10.789 -9.594 -23.531 1 98.62 356 ARG A C 1
ATOM 2862 O O . ARG A 1 356 ? 10.781 -10.82 -23.375 1 98.62 356 ARG A O 1
ATOM 2869 N N . PHE A 1 357 ? 9.672 -8.938 -23.797 1 98.81 357 PHE A N 1
ATOM 2870 C CA . PHE A 1 357 ? 8.359 -9.562 -23.781 1 98.81 357 PHE A CA 1
ATOM 2871 C C . PHE A 1 357 ? 7.734 -9.523 -25.172 1 98.81 357 PHE A C 1
ATOM 2873 O O . PHE A 1 357 ? 7.762 -8.492 -25.844 1 98.81 357 PHE A O 1
ATOM 2880 N N . LEU A 1 358 ? 7.191 -10.625 -25.578 1 98.88 358 LEU A N 1
ATOM 2881 C CA . LEU A 1 358 ? 6.445 -10.672 -26.844 1 98.88 358 LEU A CA 1
ATOM 2882 C C . LEU A 1 358 ? 5.133 -9.906 -26.719 1 98.88 358 LEU A C 1
ATOM 2884 O O . LEU A 1 358 ? 4.477 -9.945 -25.672 1 98.88 358 LEU A O 1
ATOM 2888 N N . ASP A 1 359 ? 4.758 -9.211 -27.734 1 98.81 359 ASP A N 1
ATOM 2889 C CA . ASP A 1 359 ? 3.416 -8.641 -27.812 1 98.81 359 ASP A CA 1
ATOM 2890 C C . ASP A 1 359 ? 2.387 -9.695 -28.203 1 98.81 359 ASP A C 1
ATOM 2892 O O . ASP A 1 359 ? 2.186 -9.969 -29.391 1 98.81 359 ASP A O 1
ATOM 2896 N N . MET A 1 360 ? 1.698 -10.203 -27.25 1 98.88 360 MET A N 1
ATOM 2897 C CA . MET A 1 360 ? 0.79 -11.328 -27.453 1 98.88 360 MET A CA 1
ATOM 2898 C C . MET A 1 360 ? -0.482 -10.875 -28.172 1 98.88 360 MET A C 1
ATOM 2900 O O . MET A 1 360 ? -1.372 -11.688 -28.438 1 98.88 360 MET A O 1
ATOM 2904 N N . ARG A 1 361 ? -0.648 -9.648 -28.609 1 98.31 361 ARG A N 1
ATOM 2905 C CA . ARG A 1 361 ? -1.718 -9.109 -29.453 1 98.31 361 ARG A CA 1
ATOM 2906 C C . ARG A 1 361 ? -1.382 -9.242 -30.922 1 98.31 361 ARG A C 1
ATOM 2908 O O . ARG A 1 361 ? -2.258 -9.102 -31.781 1 98.31 361 ARG A O 1
ATOM 2915 N N . ASP A 1 362 ? -0.101 -9.414 -31.062 1 98.69 362 ASP A N 1
ATOM 2916 C CA . ASP A 1 362 ? 0.46 -9.445 -32.406 1 98.69 362 ASP A CA 1
ATOM 2917 C C . ASP A 1 362 ? 0.251 -10.812 -33.062 1 98.69 362 ASP A C 1
ATOM 2919 O O . ASP A 1 362 ? 0.772 -11.82 -32.562 1 98.69 362 ASP A O 1
ATOM 2923 N N . ASP A 1 363 ? -0.337 -10.805 -34.219 1 98.44 363 ASP A N 1
ATOM 2924 C CA . ASP A 1 363 ? -0.605 -12.047 -34.938 1 98.44 363 ASP A CA 1
ATOM 2925 C C . ASP A 1 363 ? 0.694 -12.758 -35.281 1 98.44 363 ASP A C 1
ATOM 2927 O O . ASP A 1 363 ? 0.745 -13.992 -35.312 1 98.44 363 ASP A O 1
ATOM 2931 N N . TRP A 1 364 ? 1.65 -11.984 -35.594 1 98.69 364 TRP A N 1
ATOM 2932 C CA . TRP A 1 364 ? 2.941 -12.586 -35.906 1 98.69 364 TRP A CA 1
ATOM 2933 C C . TRP A 1 364 ? 3.451 -13.422 -34.719 1 98.69 364 TRP A C 1
ATOM 2935 O O . TRP A 1 364 ? 3.959 -14.531 -34.938 1 98.69 364 TRP A O 1
ATOM 2945 N N . CYS A 1 365 ? 3.361 -12.891 -33.531 1 98.75 365 CYS A N 1
ATOM 2946 C CA . CYS A 1 365 ? 3.783 -13.617 -32.344 1 98.75 365 CYS A CA 1
ATOM 2947 C C . CYS A 1 365 ? 2.965 -14.891 -32.156 1 98.75 365 CYS A C 1
ATOM 2949 O O . CYS A 1 365 ? 3.512 -15.938 -31.812 1 98.75 365 CYS A O 1
ATOM 2951 N N . ILE A 1 366 ? 1.651 -14.812 -32.375 1 98.69 366 ILE A N 1
ATOM 2952 C CA . ILE A 1 366 ? 0.767 -15.961 -32.219 1 98.69 366 ILE A CA 1
ATOM 2953 C C . ILE A 1 366 ? 1.135 -17.031 -33.25 1 98.69 366 ILE A C 1
ATOM 2955 O O . ILE A 1 366 ? 1.199 -18.219 -32.906 1 98.69 366 ILE A O 1
ATOM 2959 N N . ASP A 1 367 ? 1.389 -16.625 -34.469 1 98.62 367 ASP A N 1
ATOM 2960 C CA . ASP A 1 367 ? 1.799 -17.562 -35.5 1 98.62 367 ASP A CA 1
ATOM 2961 C C . ASP A 1 367 ? 3.143 -18.203 -35.188 1 98.62 367 ASP A C 1
ATOM 2963 O O . ASP A 1 367 ? 3.324 -19.406 -35.375 1 98.62 367 ASP A O 1
ATOM 2967 N N . TYR A 1 368 ? 4.012 -17.344 -34.781 1 98.62 368 TYR A N 1
ATOM 2968 C CA . TYR A 1 368 ? 5.336 -17.828 -34.375 1 98.62 368 TYR A CA 1
ATOM 2969 C C . TYR A 1 368 ? 5.23 -18.891 -33.281 1 98.62 368 TYR A C 1
ATOM 2971 O O . TYR A 1 368 ? 5.816 -19.969 -33.406 1 98.62 368 TYR A O 1
ATOM 2979 N N . LEU A 1 369 ? 4.484 -18.672 -32.25 1 98.75 369 LEU A N 1
ATOM 2980 C CA . LEU A 1 369 ? 4.336 -19.578 -31.125 1 98.75 369 LEU A CA 1
ATOM 2981 C C . LEU A 1 369 ? 3.539 -20.812 -31.531 1 98.75 369 LEU A C 1
ATOM 2983 O O . LEU A 1 369 ? 3.768 -21.906 -31 1 98.75 369 LEU A O 1
ATOM 2987 N N . SER A 1 370 ? 2.576 -20.656 -32.438 1 98.75 370 SER A N 1
ATOM 2988 C CA . SER A 1 370 ? 1.857 -21.812 -32.969 1 98.75 370 SER A CA 1
ATOM 2989 C C . SER A 1 370 ? 2.812 -22.828 -33.594 1 98.75 370 SER A C 1
ATOM 2991 O O . SER A 1 370 ? 2.678 -24.031 -33.375 1 98.75 370 SER A O 1
ATOM 2993 N N . ARG A 1 371 ? 3.742 -22.312 -34.281 1 98.25 371 ARG A N 1
ATOM 2994 C CA . ARG A 1 371 ? 4.715 -23.172 -34.906 1 98.25 371 ARG A CA 1
ATOM 2995 C C . ARG A 1 371 ? 5.719 -23.719 -33.906 1 98.25 371 ARG A C 1
ATOM 2997 O O . ARG A 1 371 ? 5.957 -24.938 -33.844 1 98.25 371 ARG A O 1
ATOM 3004 N N . LYS A 1 372 ? 6.262 -22.828 -33.125 1 98.44 372 LYS A N 1
ATOM 3005 C CA . LYS A 1 372 ? 7.391 -23.188 -32.25 1 98.44 372 LYS A CA 1
ATOM 3006 C C . LYS A 1 372 ? 6.93 -23.969 -31.031 1 98.44 372 LYS A C 1
ATOM 3008 O O . LYS A 1 372 ? 7.703 -24.734 -30.438 1 98.44 372 LYS A O 1
ATOM 3013 N N . VAL A 1 373 ? 5.676 -23.859 -30.641 1 98.69 373 VAL A N 1
ATOM 3014 C CA . VAL A 1 373 ? 5.203 -24.516 -29.422 1 98.69 373 VAL A CA 1
ATOM 3015 C C . VAL A 1 373 ? 4.188 -25.594 -29.781 1 98.69 373 VAL A C 1
ATOM 3017 O O . VAL A 1 373 ? 4.445 -26.781 -29.578 1 98.69 373 VAL A O 1
ATOM 3020 N N . ILE A 1 374 ? 3.066 -25.234 -30.406 1 98.75 374 ILE A N 1
ATOM 3021 C CA . ILE A 1 374 ? 1.961 -26.156 -30.625 1 98.75 374 ILE A CA 1
ATOM 3022 C C . ILE A 1 374 ? 2.391 -27.25 -31.609 1 98.75 374 ILE A C 1
ATOM 3024 O O . ILE A 1 374 ? 2.25 -28.438 -31.328 1 98.75 374 ILE A O 1
ATOM 3028 N N . ASP A 1 375 ? 2.932 -26.859 -32.812 1 98.56 375 ASP A N 1
ATOM 3029 C CA . ASP A 1 375 ? 3.377 -27.844 -33.781 1 98.56 375 ASP A CA 1
ATOM 3030 C C . ASP A 1 375 ? 4.5 -28.719 -33.219 1 98.56 375 ASP A C 1
ATOM 3032 O O . ASP A 1 375 ? 4.562 -29.922 -33.469 1 98.56 375 ASP A O 1
ATOM 3036 N N . PHE A 1 376 ? 5.375 -28.078 -32.5 1 98.31 376 PHE A N 1
ATOM 3037 C CA . PHE A 1 376 ? 6.469 -28.781 -31.828 1 98.31 376 PHE A CA 1
ATOM 3038 C C . PHE A 1 376 ? 5.934 -29.859 -30.906 1 98.31 376 PHE A C 1
ATOM 3040 O O . PHE A 1 376 ? 6.418 -31 -30.906 1 98.31 376 PHE A O 1
ATOM 3047 N N . LEU A 1 377 ? 4.949 -29.547 -30.016 1 98.69 377 LEU A N 1
ATOM 3048 C CA . LEU A 1 377 ? 4.348 -30.5 -29.078 1 98.69 377 LEU A CA 1
ATOM 3049 C C . LEU A 1 377 ? 3.721 -31.672 -29.844 1 98.69 377 LEU A C 1
ATOM 3051 O O . LEU A 1 377 ? 3.939 -32.812 -29.484 1 98.69 377 LEU A O 1
ATOM 3055 N N . LYS A 1 378 ? 2.998 -31.344 -30.922 1 98.19 378 LYS A N 1
ATOM 3056 C CA . LYS A 1 378 ? 2.338 -32.375 -31.734 1 98.19 378 LYS A CA 1
ATOM 3057 C C . LYS A 1 378 ? 3.357 -33.281 -32.406 1 98.19 378 LYS A C 1
ATOM 3059 O O . LYS A 1 378 ? 3.248 -34.5 -32.344 1 98.19 378 LYS A O 1
ATOM 3064 N N . LYS A 1 379 ? 4.309 -32.656 -32.969 1 97.62 379 LYS A N 1
ATOM 3065 C CA . LYS A 1 379 ? 5.312 -33.375 -33.75 1 97.62 379 LYS A CA 1
ATOM 3066 C C . LYS A 1 379 ? 6.082 -34.375 -32.875 1 97.62 379 LYS A C 1
ATOM 3068 O O . LYS A 1 379 ? 6.414 -35.469 -33.312 1 97.62 379 LYS A O 1
ATOM 3073 N N . ASN A 1 380 ? 6.344 -33.969 -31.672 1 97.75 380 ASN A N 1
ATOM 3074 C CA . ASN A 1 380 ? 7.227 -34.781 -30.828 1 97.75 380 ASN A CA 1
ATOM 3075 C C . ASN A 1 380 ? 6.441 -35.594 -29.812 1 97.75 380 ASN A C 1
ATOM 3077 O O . ASN A 1 380 ? 7.027 -36.344 -29.016 1 97.75 380 ASN A O 1
ATOM 3081 N N . GLY A 1 381 ? 5.133 -35.469 -29.766 1 96.88 381 GLY A N 1
ATOM 3082 C CA . GLY A 1 381 ? 4.258 -36.344 -28.969 1 96.88 381 GLY A CA 1
ATOM 3083 C C . GLY A 1 381 ? 4.258 -36 -27.5 1 96.88 381 GLY A C 1
ATOM 3084 O O . GLY A 1 381 ? 4.184 -36.875 -26.641 1 96.88 381 GLY A O 1
ATOM 3085 N N . PHE A 1 382 ? 4.398 -34.781 -27.188 1 98.38 382 PHE A N 1
ATOM 3086 C CA . PHE A 1 382 ? 4.301 -34.344 -25.797 1 98.38 382 PHE A CA 1
ATOM 3087 C C . PHE A 1 382 ? 2.846 -34.281 -25.344 1 98.38 382 PHE A C 1
ATOM 3089 O O . PHE A 1 382 ? 1.967 -33.875 -26.109 1 98.38 382 PHE A O 1
ATOM 3096 N N . GLY A 1 383 ? 2.561 -34.75 -24.109 1 98.44 383 GLY A N 1
ATOM 3097 C CA . GLY A 1 383 ? 1.224 -34.688 -23.547 1 98.44 383 GLY A CA 1
ATOM 3098 C C . GLY A 1 383 ? 1.124 -33.75 -22.344 1 98.44 383 GLY A C 1
ATOM 3099 O O . GLY A 1 383 ? 0.05 -33.594 -21.766 1 98.44 383 GLY A O 1
ATOM 3100 N N . TYR A 1 384 ? 2.152 -33.156 -21.969 1 98.62 384 TYR A N 1
ATOM 3101 C CA . TYR A 1 384 ? 2.277 -32.281 -20.812 1 98.62 384 TYR A CA 1
ATOM 3102 C C . TYR A 1 384 ? 3.15 -31.078 -21.141 1 98.62 384 TYR A C 1
ATOM 3104 O O . TYR A 1 384 ? 4.191 -31.219 -21.781 1 98.62 384 TYR A O 1
ATOM 3112 N N . ILE A 1 385 ? 2.695 -29.828 -20.812 1 98.81 385 ILE A N 1
ATOM 3113 C CA . ILE A 1 385 ? 3.523 -28.641 -20.984 1 98.81 385 ILE A CA 1
ATOM 3114 C C . ILE A 1 385 ? 3.572 -27.828 -19.688 1 98.81 385 ILE A C 1
ATOM 3116 O O . ILE A 1 385 ? 2.539 -27.594 -19.062 1 98.81 385 ILE A O 1
ATOM 3120 N N . LYS A 1 386 ? 4.738 -27.516 -19.188 1 98.62 386 LYS A N 1
ATOM 3121 C CA . LYS A 1 386 ? 4.957 -26.531 -18.125 1 98.62 386 LYS A CA 1
ATOM 3122 C C . LYS A 1 386 ? 5.258 -25.156 -18.719 1 98.62 386 LYS A C 1
ATOM 3124 O O . LYS A 1 386 ? 6.254 -24.969 -19.406 1 98.62 386 LYS A O 1
ATOM 3129 N N . ILE A 1 387 ? 4.359 -24.25 -18.5 1 98.69 387 ILE A N 1
ATOM 3130 C CA . ILE A 1 387 ? 4.523 -22.906 -19.016 1 98.69 387 ILE A CA 1
ATOM 3131 C C . ILE A 1 387 ? 4.973 -21.969 -17.906 1 98.69 387 ILE A C 1
ATOM 3133 O O . ILE A 1 387 ? 4.195 -21.656 -16.984 1 98.69 387 ILE A O 1
ATOM 3137 N N . ASP A 1 388 ? 6.16 -21.516 -18 1 98.25 388 ASP A N 1
ATOM 3138 C CA . ASP A 1 388 ? 6.762 -20.656 -17 1 98.25 388 ASP A CA 1
ATOM 3139 C C . ASP A 1 388 ? 6.73 -19.203 -17.438 1 98.25 388 ASP A C 1
ATOM 3141 O O . ASP A 1 388 ? 6.48 -18.891 -18.609 1 98.25 388 ASP A O 1
ATOM 3145 N N . TYR A 1 389 ? 6.855 -18.312 -16.547 1 98.06 389 TYR A N 1
ATOM 3146 C CA . TYR A 1 389 ? 6.898 -16.875 -16.734 1 98.06 389 TYR A CA 1
ATOM 3147 C C . TYR A 1 389 ? 7.719 -16.203 -15.648 1 98.06 389 TYR A C 1
ATOM 3149 O O . TYR A 1 389 ? 7.242 -16 -14.531 1 98.06 389 TYR A O 1
ATOM 3157 N N . ASN A 1 390 ? 9.023 -15.82 -16.094 1 95.75 390 ASN A N 1
ATOM 3158 C CA . ASN A 1 390 ? 9.961 -15.352 -15.086 1 95.75 390 ASN A CA 1
ATOM 3159 C C . ASN A 1 390 ? 10.172 -13.844 -15.172 1 95.75 390 ASN A C 1
ATOM 3161 O O . ASN A 1 390 ? 11.125 -13.383 -15.805 1 95.75 390 ASN A O 1
ATOM 3165 N N . ASP A 1 391 ? 9.43 -13 -14.609 1 95.94 391 ASP A N 1
ATOM 3166 C CA . ASP A 1 391 ? 9.484 -11.562 -14.352 1 95.94 391 ASP A CA 1
ATOM 3167 C C . ASP A 1 391 ? 8.297 -10.844 -14.977 1 95.94 391 ASP A C 1
ATOM 3169 O O . ASP A 1 391 ? 7.422 -11.484 -15.57 1 95.94 391 ASP A O 1
ATOM 3173 N N . THR A 1 392 ? 8.172 -9.562 -14.875 1 98.19 392 THR A N 1
ATOM 3174 C CA . THR A 1 392 ? 6.914 -8.867 -15.094 1 98.19 392 THR A CA 1
ATOM 3175 C C . THR A 1 392 ? 7.125 -7.633 -15.969 1 98.19 392 THR A C 1
ATOM 3177 O O . THR A 1 392 ? 8.195 -7.016 -15.938 1 98.19 392 THR A O 1
ATOM 3180 N N . ILE A 1 393 ? 6.086 -7.27 -16.656 1 98.44 393 ILE A N 1
ATOM 3181 C CA . ILE A 1 393 ? 6.086 -6.176 -17.625 1 98.44 393 ILE A CA 1
ATOM 3182 C C . ILE A 1 393 ? 6.082 -4.836 -16.891 1 98.44 393 ILE A C 1
ATOM 3184 O O . ILE A 1 393 ? 6.566 -3.83 -17.406 1 98.44 393 ILE A O 1
ATOM 3188 N N . GLY A 1 394 ? 5.566 -4.812 -15.641 1 98.12 394 GLY A N 1
ATOM 3189 C CA . GLY A 1 394 ? 5.465 -3.578 -14.883 1 98.12 394 GLY A CA 1
ATOM 3190 C C . GLY A 1 394 ? 4.188 -2.809 -15.164 1 98.12 394 GLY A C 1
ATOM 3191 O O . GLY A 1 394 ? 3.113 -3.4 -15.289 1 98.12 394 GLY A O 1
ATOM 3192 N N . VAL A 1 395 ? 4.219 -1.538 -15.219 1 97.75 395 VAL A N 1
ATOM 3193 C CA . VAL A 1 395 ? 3.059 -0.66 -15.141 1 97.75 395 VAL A CA 1
ATOM 3194 C C . VAL A 1 395 ? 2.254 -0.757 -16.438 1 97.75 395 VAL A C 1
ATOM 3196 O O . VAL A 1 395 ? 1.051 -0.481 -16.453 1 97.75 395 VAL A O 1
ATOM 3199 N N . GLY A 1 396 ? 2.926 -1.109 -17.547 1 98.56 396 GLY A N 1
ATOM 3200 C CA . GLY A 1 396 ? 2.174 -1.297 -18.781 1 98.56 396 GLY A CA 1
ATOM 3201 C C . GLY A 1 396 ? 3.006 -1.067 -20.031 1 98.56 396 GLY A C 1
ATOM 3202 O O . GLY A 1 396 ? 4.238 -1.068 -19.969 1 98.56 396 GLY A O 1
ATOM 3203 N N . CYS A 1 397 ? 2.348 -0.985 -21.125 1 98.81 397 CYS A N 1
ATOM 3204 C CA . CYS A 1 397 ? 3.039 -0.906 -22.406 1 98.81 397 CYS A CA 1
ATOM 3205 C C . CYS A 1 397 ? 2.244 -0.077 -23.406 1 98.81 397 CYS A C 1
ATOM 3207 O O . CYS A 1 397 ? 1.075 0.234 -23.172 1 98.81 397 CYS A O 1
ATOM 3209 N N . ASP A 1 398 ? 2.889 0.292 -24.469 1 98.56 398 ASP A N 1
ATOM 3210 C CA . ASP A 1 398 ? 2.318 1.078 -25.562 1 98.56 398 ASP A CA 1
ATOM 3211 C C . ASP A 1 398 ? 1.276 0.271 -26.328 1 98.56 398 ASP A C 1
ATOM 3213 O O . ASP A 1 398 ? 1.191 -0.95 -26.172 1 98.56 398 ASP A O 1
ATOM 3217 N N . GLY A 1 399 ? 0.48 0.95 -27.188 1 98.12 399 GLY A N 1
ATOM 3218 C CA . GLY A 1 399 ? -0.381 0.283 -28.156 1 98.12 399 GLY A CA 1
ATOM 3219 C C . GLY A 1 399 ? -1.849 0.328 -27.766 1 98.12 399 GLY A C 1
ATOM 3220 O O . GLY A 1 399 ? -2.676 -0.348 -28.391 1 98.12 399 GLY A O 1
ATOM 3221 N N . ALA A 1 400 ? -2.201 1.001 -26.734 1 98.12 400 ALA A N 1
ATOM 3222 C CA . ALA A 1 400 ? -3.576 1.234 -26.297 1 98.12 400 ALA A CA 1
ATOM 3223 C C . ALA A 1 400 ? -3.742 2.645 -25.734 1 98.12 400 ALA A C 1
ATOM 3225 O O . ALA A 1 400 ? -2.83 3.469 -25.828 1 98.12 400 ALA A O 1
ATOM 3226 N N . GLU A 1 401 ? -4.918 2.99 -25.172 1 97 401 GLU A N 1
ATOM 3227 C CA . GLU A 1 401 ? -5.23 4.332 -24.688 1 97 401 GLU A CA 1
ATOM 3228 C C . GLU A 1 401 ? -4.344 4.715 -23.516 1 97 401 GLU A C 1
ATOM 3230 O O . GLU A 1 401 ? -4.137 5.898 -23.234 1 97 401 GLU A O 1
ATOM 3235 N N . SER A 1 402 ? -3.85 3.746 -22.828 1 98.44 402 SER A N 1
ATOM 3236 C CA . SER A 1 402 ? -3.018 3.947 -21.641 1 98.44 402 SER A CA 1
ATOM 3237 C C . SER A 1 402 ? -2.064 2.775 -21.438 1 98.44 402 SER A C 1
ATOM 3239 O O . SER A 1 402 ? -2.254 1.702 -22.016 1 98.44 402 SER A O 1
ATOM 3241 N N . LEU A 1 403 ? -1.003 2.977 -20.625 1 98.62 403 LEU A N 1
ATOM 3242 C CA . LEU A 1 403 ? -0.061 1.903 -20.328 1 98.62 403 LEU A CA 1
ATOM 3243 C C . LEU A 1 403 ? -0.773 0.717 -19.688 1 98.62 403 LEU A C 1
ATOM 3245 O O . LEU A 1 403 ? -0.505 -0.435 -20.031 1 98.62 403 LEU A O 1
ATOM 3249 N N . GLY A 1 404 ? -1.724 1.002 -18.719 1 98.81 404 GLY A N 1
ATOM 3250 C CA . GLY A 1 404 ? -2.463 -0.057 -18.062 1 98.81 404 GLY A CA 1
ATOM 3251 C C . GLY A 1 404 ? -3.348 -0.853 -19 1 98.81 404 GLY A C 1
ATOM 3252 O O . GLY A 1 404 ? -3.482 -2.068 -18.859 1 98.81 404 GLY A O 1
ATOM 3253 N N . GLU A 1 405 ? -3.996 -0.157 -19.953 1 98.81 405 GLU A N 1
ATOM 3254 C CA . GLU A 1 405 ? -4.84 -0.852 -20.922 1 98.81 405 GLU A CA 1
ATOM 3255 C C . GLU A 1 405 ? -4.008 -1.703 -21.875 1 98.81 405 GLU A C 1
ATOM 3257 O O . GLU A 1 405 ? -4.414 -2.805 -22.234 1 98.81 405 GLU A O 1
ATOM 3262 N N . GLY A 1 406 ? -2.824 -1.178 -22.266 1 98.88 406 GLY A N 1
ATOM 3263 C CA . GLY A 1 406 ? -1.915 -1.998 -23.062 1 98.88 406 GLY A CA 1
ATOM 3264 C C . GLY A 1 406 ? -1.521 -3.287 -22.359 1 98.88 406 GLY A C 1
ATOM 3265 O O . GLY A 1 406 ? -1.505 -4.352 -22.984 1 98.88 406 GLY A O 1
ATOM 3266 N N . LEU A 1 407 ? -1.225 -3.172 -21.125 1 98.88 407 LEU A N 1
ATOM 3267 C CA . LEU A 1 407 ? -0.883 -4.336 -20.312 1 98.88 407 LEU A CA 1
ATOM 3268 C C . LEU A 1 407 ? -2.035 -5.332 -20.281 1 98.88 407 LEU A C 1
ATOM 3270 O O . LEU A 1 407 ? -1.829 -6.531 -20.484 1 98.88 407 LEU A O 1
ATOM 3274 N N . ARG A 1 408 ? -3.244 -4.848 -19.953 1 98.75 408 ARG A N 1
ATOM 3275 C CA . ARG A 1 408 ? -4.418 -5.711 -19.875 1 98.75 408 ARG A CA 1
ATOM 3276 C C . ARG A 1 408 ? -4.613 -6.496 -21.172 1 98.75 408 ARG A C 1
ATOM 3278 O O . ARG A 1 408 ? -4.785 -7.715 -21.141 1 98.75 408 ARG A O 1
ATOM 3285 N N . GLN A 1 409 ? -4.523 -5.801 -22.297 1 98.75 409 GLN A N 1
ATOM 3286 C CA . GLN A 1 409 ? -4.734 -6.441 -23.594 1 98.75 409 GLN A CA 1
ATOM 3287 C C . GLN A 1 409 ? -3.65 -7.473 -23.891 1 98.75 409 GLN A C 1
ATOM 3289 O O . GLN A 1 409 ? -3.93 -8.539 -24.438 1 98.75 409 GLN A O 1
ATOM 3294 N N . SER A 1 410 ? -2.445 -7.141 -23.531 1 98.75 410 SER A N 1
ATOM 3295 C CA . SER A 1 410 ? -1.338 -8.062 -23.75 1 98.75 410 SER A CA 1
ATOM 3296 C C . SER A 1 410 ? -1.524 -9.352 -22.969 1 98.75 410 SER A C 1
ATOM 3298 O O . SER A 1 410 ? -1.322 -10.445 -23.5 1 98.75 410 SER A O 1
ATOM 3300 N N . VAL A 1 411 ? -1.905 -9.242 -21.734 1 98.69 411 VAL A N 1
ATOM 3301 C CA . VAL A 1 411 ? -2.092 -10.398 -20.859 1 98.69 411 VAL A CA 1
ATOM 3302 C C . VAL A 1 411 ? -3.291 -11.219 -21.328 1 98.69 411 VAL A C 1
ATOM 3304 O O . VAL A 1 411 ? -3.275 -12.453 -21.266 1 98.69 411 VAL A O 1
ATOM 3307 N N . LEU A 1 412 ? -4.336 -10.531 -21.812 1 98.62 412 LEU A N 1
ATOM 3308 C CA . LEU A 1 412 ? -5.461 -11.25 -22.391 1 98.62 412 LEU A CA 1
ATOM 3309 C C . LEU A 1 412 ? -5.012 -12.055 -23.609 1 98.62 412 LEU A C 1
ATOM 3311 O O . LEU A 1 412 ? -5.523 -13.156 -23.859 1 98.62 412 LEU A O 1
ATOM 3315 N N . GLY A 1 413 ? -4.082 -11.445 -24.391 1 98.81 413 GLY A N 1
ATOM 3316 C CA . GLY A 1 413 ? -3.498 -12.188 -25.484 1 98.81 413 GLY A CA 1
ATOM 3317 C C . GLY A 1 413 ? -2.82 -13.477 -25.047 1 98.81 413 GLY A C 1
ATOM 3318 O O . GLY A 1 413 ? -2.949 -14.508 -25.703 1 98.81 413 GLY A O 1
ATOM 3319 N N . THR A 1 414 ? -2.119 -13.438 -23.953 1 98.75 414 THR A N 1
ATOM 3320 C CA . THR A 1 414 ? -1.497 -14.617 -23.375 1 98.75 414 THR A CA 1
ATOM 3321 C C . THR A 1 414 ? -2.551 -15.664 -23.016 1 98.75 414 THR A C 1
ATOM 3323 O O . THR A 1 414 ? -2.389 -16.844 -23.312 1 98.75 414 THR A O 1
ATOM 3326 N N . GLN A 1 415 ? -3.617 -15.242 -22.328 1 98.69 415 GLN A N 1
ATOM 3327 C CA . GLN A 1 415 ? -4.672 -16.172 -21.938 1 98.69 415 GLN A CA 1
ATOM 3328 C C . GLN A 1 415 ? -5.32 -16.812 -23.156 1 98.69 415 GLN A C 1
ATOM 3330 O O . GLN A 1 415 ? -5.676 -18 -23.125 1 98.69 415 GLN A O 1
ATOM 3335 N N . LYS A 1 416 ? -5.469 -16.047 -24.219 1 98.62 416 LYS A N 1
ATOM 3336 C CA . LYS A 1 416 ? -6.016 -16.578 -25.453 1 98.62 416 LYS A CA 1
ATOM 3337 C C . LYS A 1 416 ? -5.109 -17.672 -26.031 1 98.62 416 LYS A C 1
ATOM 3339 O O . LYS A 1 416 ? -5.59 -18.656 -26.594 1 98.62 416 LYS A O 1
ATOM 3344 N N . PHE A 1 417 ? -3.84 -17.484 -25.922 1 98.81 417 PHE A N 1
ATOM 3345 C CA . PHE A 1 417 ? -2.916 -18.484 -26.422 1 98.81 417 PHE A CA 1
ATOM 3346 C C . PHE A 1 417 ? -2.988 -19.766 -25.594 1 98.81 417 PHE A C 1
ATOM 3348 O O . PHE A 1 417 ? -2.871 -20.875 -26.125 1 98.81 417 PHE A O 1
ATOM 3355 N N . PHE A 1 418 ? -3.127 -19.656 -24.281 1 98.75 418 PHE A N 1
ATOM 3356 C CA . PHE A 1 418 ? -3.357 -20.828 -23.438 1 98.75 418 PHE A CA 1
ATOM 3357 C C . PHE A 1 418 ? -4.574 -21.609 -23.922 1 98.75 418 PHE A C 1
ATOM 3359 O O . PHE A 1 418 ? -4.539 -22.844 -24 1 98.75 418 PHE A O 1
ATOM 3366 N N . LYS A 1 419 ? -5.609 -20.875 -24.203 1 98.38 419 LYS A N 1
ATOM 3367 C CA . LYS A 1 419 ? -6.824 -21.516 -24.703 1 98.38 419 LYS A CA 1
ATOM 3368 C C . LYS A 1 419 ? -6.574 -22.188 -26.047 1 98.38 419 LYS A C 1
ATOM 3370 O O . LYS A 1 419 ? -7.082 -23.281 -26.297 1 98.38 419 LYS A O 1
ATOM 3375 N N . LYS A 1 420 ? -5.824 -21.516 -26.875 1 98.69 420 LYS A N 1
ATOM 3376 C CA . LYS A 1 420 ? -5.488 -22.094 -28.172 1 98.69 420 LYS A CA 1
ATOM 3377 C C . LYS A 1 420 ? -4.75 -23.422 -28.016 1 98.69 420 LYS A C 1
ATOM 3379 O O . LYS A 1 420 ? -5.016 -24.391 -28.734 1 98.69 420 LYS A O 1
ATOM 3384 N N . LEU A 1 421 ? -3.824 -23.5 -27.047 1 98.38 421 LEU A N 1
ATOM 3385 C CA . LEU A 1 421 ? -3.102 -24.719 -26.734 1 98.38 421 LEU A CA 1
ATOM 3386 C C . LEU A 1 421 ? -4.07 -25.859 -26.438 1 98.38 421 LEU A C 1
ATOM 3388 O O . LEU A 1 421 ? -3.965 -26.938 -27.016 1 98.38 421 LEU A O 1
ATOM 3392 N N . SER A 1 422 ? -4.992 -25.609 -25.547 1 97.31 422 SER A N 1
ATOM 3393 C CA . SER A 1 422 ? -5.918 -26.641 -25.094 1 97.31 422 SER A CA 1
ATOM 3394 C C . SER A 1 422 ? -6.918 -27 -26.188 1 97.31 422 SER A C 1
ATOM 3396 O O . SER A 1 422 ? -7.367 -28.141 -26.281 1 97.31 422 SER A O 1
ATOM 3398 N N . ASP A 1 423 ? -7.293 -26.016 -27.031 1 97.69 423 ASP A N 1
ATOM 3399 C CA . ASP A 1 423 ? -8.211 -26.281 -28.141 1 97.69 423 ASP A CA 1
ATOM 3400 C C . ASP A 1 423 ? -7.562 -27.172 -29.188 1 97.69 423 ASP A C 1
ATOM 3402 O O . ASP A 1 423 ? -8.211 -28.062 -29.734 1 97.69 423 ASP A O 1
ATOM 3406 N N . GLU A 1 424 ? -6.348 -26.906 -29.438 1 98.06 424 GLU A N 1
ATOM 3407 C CA . GLU A 1 424 ? -5.648 -27.625 -30.484 1 98.06 424 GLU A CA 1
ATOM 3408 C C . GLU A 1 424 ? -5.172 -29 -30.016 1 98.06 424 GLU A C 1
ATOM 3410 O O . GLU A 1 424 ? -5.043 -29.922 -30.797 1 98.06 424 GLU A O 1
ATOM 3415 N N . ILE A 1 425 ? -4.824 -29.125 -28.766 1 98.19 425 ILE A N 1
ATOM 3416 C CA . ILE A 1 425 ? -4.441 -30.406 -28.156 1 98.19 425 ILE A CA 1
ATOM 3417 C C . ILE A 1 425 ? -5.281 -30.656 -26.906 1 98.19 425 ILE A C 1
ATOM 3419 O O . ILE A 1 425 ? -4.789 -30.516 -25.781 1 98.19 425 ILE A O 1
ATOM 3423 N N . PRO A 1 426 ? -6.43 -31.109 -26.969 1 96.69 426 PRO A N 1
ATOM 3424 C CA . PRO A 1 426 ? -7.383 -31.219 -25.859 1 96.69 426 PRO A CA 1
ATOM 3425 C C . PRO A 1 426 ? -6.859 -32.062 -24.703 1 96.69 426 PRO A C 1
ATOM 3427 O O . PRO A 1 426 ? -7.199 -31.812 -23.547 1 96.69 426 PRO A O 1
ATOM 3430 N N . SER A 1 427 ? -6.039 -33.031 -24.984 1 97.19 427 SER A N 1
ATOM 3431 C CA . SER A 1 427 ? -5.547 -33.938 -23.953 1 97.19 427 SER A CA 1
ATOM 3432 C C . SER A 1 427 ? -4.312 -33.344 -23.266 1 97.19 427 SER A C 1
ATOM 3434 O O . SER A 1 427 ? -3.801 -33.938 -22.297 1 97.19 427 SER A O 1
ATOM 3436 N N . LEU A 1 428 ? -3.852 -32.219 -23.734 1 98.56 428 LEU A N 1
ATOM 3437 C CA . LEU A 1 428 ? -2.627 -31.641 -23.203 1 98.56 428 LEU A CA 1
ATOM 3438 C C . LEU A 1 428 ? -2.816 -31.219 -21.75 1 98.56 428 LEU A C 1
ATOM 3440 O O . LEU A 1 428 ? -3.77 -30.5 -21.422 1 98.56 428 LEU A O 1
ATOM 3444 N N . VAL A 1 429 ? -2.01 -31.703 -20.844 1 98.69 429 VAL A N 1
ATOM 3445 C CA . VAL A 1 429 ? -1.944 -31.219 -19.469 1 98.69 429 VAL A CA 1
ATOM 3446 C C . VAL A 1 429 ? -1.098 -29.953 -19.406 1 98.69 429 VAL A C 1
ATOM 3448 O O . VAL A 1 429 ? 0.073 -29.969 -19.797 1 98.69 429 VAL A O 1
ATOM 3451 N N . ILE A 1 430 ? -1.685 -28.859 -19.016 1 98.75 430 ILE A N 1
ATOM 3452 C CA . ILE A 1 430 ? -0.986 -27.578 -18.953 1 98.75 430 ILE A CA 1
ATOM 3453 C C . ILE A 1 430 ? -0.693 -27.203 -17.5 1 98.75 430 ILE A C 1
ATOM 3455 O O . ILE A 1 430 ? -1.602 -27.188 -16.672 1 98.75 430 ILE A O 1
ATOM 3459 N N . GLU A 1 431 ? 0.546 -27.016 -17.188 1 98.69 431 GLU A N 1
ATOM 3460 C CA . GLU A 1 431 ? 1.011 -26.531 -15.891 1 98.69 431 GLU A CA 1
ATOM 3461 C C . GLU A 1 431 ? 1.372 -25.062 -15.953 1 98.69 431 GLU A C 1
ATOM 3463 O O . GLU A 1 431 ? 2.193 -24.641 -16.781 1 98.69 431 GLU A O 1
ATOM 3468 N N . ASN A 1 432 ? 0.666 -24.297 -15.148 1 98.38 432 ASN A N 1
ATOM 3469 C CA . ASN A 1 432 ? 0.987 -22.875 -14.961 1 98.38 432 ASN A CA 1
ATOM 3470 C C . ASN A 1 432 ? 2.154 -22.703 -13.992 1 98.38 432 ASN A C 1
ATOM 3472 O O . ASN A 1 432 ? 2.213 -23.359 -12.953 1 98.38 432 ASN A O 1
ATOM 3476 N N . CYS A 1 433 ? 3.088 -21.938 -14.375 1 98.38 433 CYS A N 1
ATOM 3477 C CA . CYS A 1 433 ? 4.195 -21.578 -13.492 1 98.38 433 CYS A CA 1
ATOM 3478 C C . CYS A 1 433 ? 4.66 -20.156 -13.75 1 98.38 433 CYS A C 1
ATOM 3480 O O . CYS A 1 433 ? 4.691 -19.703 -14.891 1 98.38 433 CYS A O 1
ATOM 3482 N N . SER A 1 434 ? 4.949 -19.422 -12.727 1 98.19 434 SER A N 1
ATOM 3483 C CA . SER A 1 434 ? 5.574 -18.109 -12.789 1 98.19 434 SER A CA 1
ATOM 3484 C C . SER A 1 434 ? 6.523 -17.891 -11.617 1 98.19 434 SER A C 1
ATOM 3486 O O . SER A 1 434 ? 6.152 -17.281 -10.617 1 98.19 434 SER A O 1
ATOM 3488 N N . SER A 1 435 ? 7.809 -18.375 -11.875 1 96.56 435 SER A N 1
ATOM 3489 C CA . SER A 1 435 ? 8.734 -18.391 -10.75 1 96.56 435 SER A CA 1
ATOM 3490 C C . SER A 1 435 ? 8.07 -18.938 -9.492 1 96.56 435 SER A C 1
ATOM 3492 O O . SER A 1 435 ? 8.188 -18.328 -8.422 1 96.56 435 SER A O 1
ATOM 3494 N N . GLY A 1 436 ? 7.418 -19.953 -9.664 1 94.81 436 GLY A N 1
ATOM 3495 C CA . GLY A 1 436 ? 6.539 -20.422 -8.609 1 94.81 436 GLY A CA 1
ATOM 3496 C C . GLY A 1 436 ? 5.133 -19.875 -8.711 1 94.81 436 GLY A C 1
ATOM 3497 O O . GLY A 1 436 ? 4.465 -20.047 -9.734 1 94.81 436 GLY A O 1
ATOM 3498 N N . GLY A 1 437 ? 4.762 -19.109 -7.812 1 97.38 437 GLY A N 1
ATOM 3499 C CA . GLY A 1 437 ? 3.34 -18.875 -7.617 1 97.38 437 GLY A CA 1
ATOM 3500 C C . GLY A 1 437 ? 2.895 -17.5 -8.094 1 97.38 437 GLY A C 1
ATOM 3501 O O . GLY A 1 437 ? 1.785 -17.062 -7.781 1 97.38 437 GLY A O 1
ATOM 3502 N N . HIS A 1 438 ? 3.639 -16.781 -8.992 1 98.56 438 HIS A N 1
ATOM 3503 C CA . HIS A 1 438 ? 3.338 -15.383 -9.281 1 98.56 438 HIS A CA 1
ATOM 3504 C C . HIS A 1 438 ? 2.168 -15.258 -10.25 1 98.56 438 HIS A C 1
ATOM 3506 O O . HIS A 1 438 ? 1.703 -14.148 -10.539 1 98.56 438 HIS A O 1
ATOM 3512 N N . ARG A 1 439 ? 1.574 -16.406 -10.766 1 98.62 439 ARG A N 1
ATOM 3513 C CA . ARG A 1 439 ? 0.384 -16.375 -11.609 1 98.62 439 ARG A CA 1
ATOM 3514 C C . ARG A 1 439 ? -0.702 -17.297 -11.062 1 98.62 439 ARG A C 1
ATOM 3516 O O . ARG A 1 439 ? -1.491 -17.859 -11.82 1 98.62 439 ARG A O 1
ATOM 3523 N N . LEU A 1 440 ? -0.764 -17.422 -9.766 1 98.69 440 LEU A N 1
ATOM 3524 C CA . LEU A 1 440 ? -1.745 -18.297 -9.133 1 98.69 440 LEU A CA 1
ATOM 3525 C C . LEU A 1 440 ? -3.086 -17.578 -8.977 1 98.69 440 LEU A C 1
ATOM 3527 O O . LEU A 1 440 ? -3.932 -18.016 -8.188 1 98.69 440 LEU A O 1
ATOM 3531 N N . GLU A 1 441 ? -3.379 -16.609 -9.734 1 98.19 441 GLU A N 1
ATOM 3532 C CA . GLU A 1 441 ? -4.66 -15.914 -9.758 1 98.19 441 GLU A CA 1
ATOM 3533 C C . GLU A 1 441 ? -5.707 -16.703 -10.547 1 98.19 441 GLU A C 1
ATOM 3535 O O . GLU A 1 441 ? -5.367 -17.406 -11.492 1 98.19 441 GLU A O 1
ATOM 3540 N N . PRO A 1 442 ? -6.969 -16.594 -10.219 1 98.38 442 PRO A N 1
ATOM 3541 C CA . PRO A 1 442 ? -7.988 -17.531 -10.664 1 98.38 442 PRO A CA 1
ATOM 3542 C C . PRO A 1 442 ? -8.18 -17.531 -12.18 1 98.38 442 PRO A C 1
ATOM 3544 O O . PRO A 1 442 ? -8.461 -18.562 -12.781 1 98.38 442 PRO A O 1
ATOM 3547 N N . SER A 1 443 ? -8.117 -16.391 -12.828 1 98.56 443 SER A N 1
ATOM 3548 C CA . SER A 1 443 ? -8.359 -16.375 -14.266 1 98.56 443 SER A CA 1
ATOM 3549 C C . SER A 1 443 ? -7.262 -17.125 -15.023 1 98.56 443 SER A C 1
ATOM 3551 O O . SER A 1 443 ? -7.504 -17.688 -16.094 1 98.56 443 SER A O 1
ATOM 3553 N N . MET A 1 444 ? -6.059 -17.156 -14.523 1 98.62 444 MET A N 1
ATOM 3554 C CA . MET A 1 444 ? -4.992 -17.984 -15.07 1 98.62 444 MET A CA 1
ATOM 3555 C C . MET A 1 444 ? -5.188 -19.438 -14.695 1 98.62 444 MET A C 1
ATOM 3557 O O . MET A 1 444 ? -5.047 -20.328 -15.539 1 98.62 444 MET A O 1
ATOM 3561 N N . MET A 1 445 ? -5.57 -19.641 -13.438 1 98.5 445 MET A N 1
ATOM 3562 C CA . MET A 1 445 ? -5.691 -21 -12.922 1 98.5 445 MET A CA 1
ATOM 3563 C C . MET A 1 445 ? -6.824 -21.75 -13.617 1 98.5 445 MET A C 1
ATOM 3565 O O . MET A 1 445 ? -6.758 -22.969 -13.781 1 98.5 445 MET A O 1
ATOM 3569 N N . GLU A 1 446 ? -7.777 -21.047 -14.07 1 98.19 446 GLU A N 1
ATOM 3570 C CA . GLU A 1 446 ? -8.906 -21.688 -14.742 1 98.19 446 GLU A CA 1
ATOM 3571 C C . GLU A 1 446 ? -8.5 -22.234 -16.109 1 98.19 446 GLU A C 1
ATOM 3573 O O . GLU A 1 446 ? -9.188 -23.094 -16.672 1 98.19 446 GLU A O 1
ATOM 3578 N N . LEU A 1 447 ? -7.359 -21.812 -16.641 1 98.38 447 LEU A N 1
ATOM 3579 C CA . LEU A 1 447 ? -6.922 -22.203 -17.984 1 98.38 447 LEU A CA 1
ATOM 3580 C C . LEU A 1 447 ? -6.047 -23.453 -17.938 1 98.38 447 LEU A C 1
ATOM 3582 O O . LEU A 1 447 ? -5.695 -24 -18.969 1 98.38 447 LEU A O 1
ATOM 3586 N N . VAL A 1 448 ? -5.742 -23.969 -16.703 1 98.19 448 VAL A N 1
ATOM 3587 C CA . VAL A 1 448 ? -4.672 -24.969 -16.609 1 98.19 448 VAL A CA 1
ATOM 3588 C C . VAL A 1 448 ? -5.098 -26.109 -15.695 1 98.19 448 VAL A C 1
ATOM 3590 O O . VAL A 1 448 ? -6.016 -25.953 -14.883 1 98.19 448 VAL A O 1
ATOM 3593 N N . SER A 1 449 ? -4.395 -27.25 -15.805 1 97.62 449 SER A N 1
ATOM 3594 C CA . SER A 1 449 ? -4.672 -28.422 -14.977 1 97.62 449 SER A CA 1
ATOM 3595 C C . SER A 1 449 ? -4.035 -28.281 -13.594 1 97.62 449 SER A C 1
ATOM 3597 O O . SER A 1 449 ? -4.59 -28.75 -12.602 1 97.62 449 SER A O 1
ATOM 3599 N N . GLN A 1 450 ? -2.955 -27.688 -13.602 1 97.88 450 GLN A N 1
ATOM 3600 C CA . GLN A 1 450 ? -2.195 -27.578 -12.359 1 97.88 450 GLN A CA 1
ATOM 3601 C C . GLN A 1 450 ? -1.159 -26.469 -12.445 1 97.88 450 GLN A C 1
ATOM 3603 O O . GLN A 1 450 ? -0.989 -25.844 -13.5 1 97.88 450 GLN A O 1
ATOM 3608 N N . ALA A 1 451 ? -0.555 -26.156 -11.305 1 98.19 451 ALA A N 1
ATOM 3609 C CA . ALA A 1 451 ? 0.445 -25.094 -11.242 1 98.19 451 ALA A CA 1
ATOM 3610 C C . ALA A 1 451 ? 1.525 -25.422 -10.211 1 98.19 451 ALA A C 1
ATOM 3612 O O . ALA A 1 451 ? 1.247 -26.031 -9.188 1 98.19 451 ALA A O 1
ATOM 3613 N N . SER A 1 452 ? 2.75 -25.031 -10.57 1 97.31 452 SER A N 1
ATOM 3614 C CA . SER A 1 452 ? 3.764 -25.016 -9.523 1 97.31 452 SER A CA 1
ATOM 3615 C C . SER A 1 452 ? 3.396 -24.031 -8.414 1 97.31 452 SER A C 1
ATOM 3617 O O . SER A 1 452 ? 3.25 -22.844 -8.664 1 97.31 452 SER A O 1
ATOM 3619 N N . PHE A 1 453 ? 3.281 -24.484 -7.23 1 96.19 453 PHE A N 1
ATOM 3620 C CA . PHE A 1 453 ? 2.746 -23.672 -6.141 1 96.19 453 PHE A CA 1
ATOM 3621 C C . PHE A 1 453 ? 3.775 -22.656 -5.664 1 96.19 453 PHE A C 1
ATOM 3623 O O . PHE A 1 453 ? 3.414 -21.578 -5.191 1 96.19 453 PHE A O 1
ATOM 3630 N N . SER A 1 454 ? 5.078 -23.078 -5.746 1 97.12 454 SER A N 1
ATOM 3631 C CA . SER A 1 454 ? 6.16 -22.25 -5.207 1 97.12 454 SER A CA 1
ATOM 3632 C C . SER A 1 454 ? 7.52 -22.75 -5.695 1 97.12 454 SER A C 1
ATOM 3634 O O . SER A 1 454 ? 7.672 -23.922 -6.039 1 97.12 454 SER A O 1
ATOM 3636 N N . ASP A 1 455 ? 8.477 -21.859 -5.711 1 96.56 455 ASP A N 1
ATOM 3637 C CA . ASP A 1 455 ? 9.859 -22.25 -5.988 1 96.56 455 ASP A CA 1
ATOM 3638 C C . ASP A 1 455 ? 10.609 -22.578 -4.703 1 96.56 455 ASP A C 1
ATOM 3640 O O . ASP A 1 455 ? 11.828 -22.75 -4.711 1 96.56 455 ASP A O 1
ATOM 3644 N N . ALA A 1 456 ? 9.906 -22.734 -3.623 1 94.38 456 ALA A N 1
ATOM 3645 C CA . ALA A 1 456 ? 10.523 -23.125 -2.354 1 94.38 456 ALA A CA 1
ATOM 3646 C C . ALA A 1 456 ? 10.758 -24.625 -2.281 1 94.38 456 ALA A C 1
ATOM 3648 O O . ALA A 1 456 ? 10.727 -25.203 -1.197 1 94.38 456 ALA A O 1
ATOM 3649 N N . HIS A 1 457 ? 11.039 -25.281 -3.307 1 89.06 457 HIS A N 1
ATOM 3650 C CA . HIS A 1 457 ? 10.938 -26.719 -3.428 1 89.06 457 HIS A CA 1
ATOM 3651 C C . HIS A 1 457 ? 11.969 -27.422 -2.553 1 89.06 457 HIS A C 1
ATOM 3653 O O . HIS A 1 457 ? 11.828 -28.609 -2.242 1 89.06 457 HIS A O 1
ATOM 3659 N N . GLU A 1 458 ? 12.945 -26.719 -2.037 1 89.5 458 GLU A N 1
ATOM 3660 C CA . GLU A 1 458 ? 13.898 -27.375 -1.143 1 89.5 458 GLU A CA 1
ATOM 3661 C C . GLU A 1 458 ? 13.922 -26.703 0.228 1 89.5 458 GLU A C 1
ATOM 3663 O O . GLU A 1 458 ? 14.812 -26.969 1.04 1 89.5 458 GLU A O 1
ATOM 3668 N N . CYS A 1 459 ? 12.977 -25.812 0.431 1 94.44 459 CYS A N 1
ATOM 3669 C CA . CYS A 1 459 ? 12.93 -25.078 1.685 1 94.44 459 CYS A CA 1
ATOM 3670 C C . CYS A 1 459 ? 12.156 -25.844 2.746 1 94.44 459 CYS A C 1
ATOM 3672 O O . CYS A 1 459 ? 11.227 -26.578 2.426 1 94.44 459 CYS A O 1
ATOM 3674 N N . LYS A 1 460 ? 12.5 -25.625 4.008 1 95.81 460 LYS A N 1
ATOM 3675 C CA . LYS A 1 460 ? 11.781 -26.219 5.129 1 95.81 460 LYS A CA 1
ATOM 3676 C C . LYS A 1 460 ? 10.367 -25.672 5.234 1 95.81 460 LYS A C 1
ATOM 3678 O O . LYS A 1 460 ? 9.5 -26.266 5.867 1 95.81 460 LYS A O 1
ATOM 3683 N N . SER A 1 461 ? 10.094 -24.562 4.551 1 97 461 SER A N 1
ATOM 3684 C CA . SER A 1 461 ? 8.828 -23.859 4.699 1 97 461 SER A CA 1
ATOM 3685 C C . SER A 1 461 ? 7.77 -24.422 3.752 1 97 461 SER A C 1
ATOM 3687 O O . SER A 1 461 ? 6.641 -23.922 3.711 1 97 461 SER A O 1
ATOM 3689 N N . ILE A 1 462 ? 8.008 -25.469 3.045 1 97.25 462 ILE A N 1
ATOM 3690 C CA . ILE A 1 462 ? 7.129 -26.016 2.016 1 97.25 462 ILE A CA 1
ATOM 3691 C C . ILE A 1 462 ? 5.758 -26.312 2.611 1 97.25 462 ILE A C 1
ATOM 3693 O O . ILE A 1 462 ? 4.734 -25.906 2.07 1 97.25 462 ILE A O 1
ATOM 3697 N N . PRO A 1 463 ? 5.723 -27.031 3.82 1 97.5 463 PRO A N 1
ATOM 3698 C CA . PRO A 1 463 ? 4.383 -27.375 4.312 1 97.5 463 PRO A CA 1
ATOM 3699 C C . PRO A 1 463 ? 3.574 -26.141 4.703 1 97.5 463 PRO A C 1
ATOM 3701 O O . PRO A 1 463 ? 2.352 -26.109 4.531 1 97.5 463 PRO A O 1
ATOM 3704 N N . VAL A 1 464 ? 4.234 -25.078 5.18 1 97.56 464 VAL A N 1
ATOM 3705 C CA . VAL A 1 464 ? 3.551 -23.859 5.605 1 97.56 464 VAL A CA 1
ATOM 3706 C C . VAL A 1 464 ? 2.994 -23.125 4.387 1 97.56 464 VAL A C 1
ATOM 3708 O O . VAL A 1 464 ? 1.837 -22.703 4.383 1 97.56 464 VAL A O 1
ATOM 3711 N N . ILE A 1 465 ? 3.797 -23.016 3.328 1 97.94 465 ILE A N 1
ATOM 3712 C CA . ILE A 1 465 ? 3.385 -22.375 2.088 1 97.94 465 ILE A CA 1
ATOM 3713 C C . ILE A 1 465 ? 2.234 -23.141 1.455 1 97.94 465 ILE A C 1
ATOM 3715 O O . ILE A 1 465 ? 1.225 -22.562 1.058 1 97.94 465 ILE A O 1
ATOM 3719 N N . ALA A 1 466 ? 2.402 -24.453 1.404 1 98.38 466 ALA A N 1
ATOM 3720 C CA . ALA A 1 466 ? 1.39 -25.312 0.8 1 98.38 466 ALA A CA 1
ATOM 3721 C C . ALA A 1 466 ? 0.051 -25.172 1.52 1 98.38 466 ALA A C 1
ATOM 3723 O O . ALA A 1 466 ? -1 -25.094 0.878 1 98.38 466 ALA A O 1
ATOM 3724 N N . ALA A 1 467 ? 0.097 -25.141 2.857 1 98.38 467 ALA A N 1
ATOM 3725 C CA . ALA A 1 467 ? -1.122 -25.016 3.648 1 98.38 467 ALA A CA 1
ATOM 3726 C C . ALA A 1 467 ? -1.789 -23.656 3.395 1 98.38 467 ALA A C 1
ATOM 3728 O O . ALA A 1 467 ? -3.012 -23.578 3.256 1 98.38 467 ALA A O 1
ATOM 3729 N N . ASN A 1 468 ? -1.017 -22.625 3.328 1 98 468 ASN A N 1
ATOM 3730 C CA . ASN A 1 468 ? -1.546 -21.281 3.084 1 98 468 ASN A CA 1
ATOM 3731 C C . ASN A 1 468 ? -2.283 -21.219 1.751 1 98 468 ASN A C 1
ATOM 3733 O O . ASN A 1 468 ? -3.281 -20.5 1.629 1 98 468 ASN A O 1
ATOM 3737 N N . LEU A 1 469 ? -1.807 -21.922 0.792 1 98.56 469 LEU A N 1
ATOM 3738 C CA . LEU A 1 469 ? -2.352 -21.812 -0.558 1 98.56 469 LEU A CA 1
ATOM 3739 C C . LEU A 1 469 ? -3.721 -22.484 -0.641 1 98.56 469 LEU A C 1
ATOM 3741 O O . LEU A 1 469 ? -4.469 -22.25 -1.595 1 98.56 469 LEU A O 1
ATOM 3745 N N . HIS A 1 470 ? -4.105 -23.297 0.386 1 98.69 470 HIS A N 1
ATOM 3746 C CA . HIS A 1 470 ? -5.449 -23.859 0.418 1 98.69 470 HIS A CA 1
ATOM 3747 C C . HIS A 1 470 ? -6.512 -22.766 0.446 1 98.69 470 HIS A C 1
ATOM 3749 O O . HIS A 1 470 ? -7.668 -23.016 0.093 1 98.69 470 HIS A O 1
ATOM 3755 N N . ARG A 1 471 ? -6.121 -21.562 0.787 1 98.56 471 ARG A N 1
ATOM 3756 C CA . ARG A 1 471 ? -7.07 -20.453 0.919 1 98.56 471 ARG A CA 1
ATOM 3757 C C . ARG A 1 471 ? -7.352 -19.812 -0.433 1 98.56 471 ARG A C 1
ATOM 3759 O O . ARG A 1 471 ? -8.359 -19.125 -0.601 1 98.56 471 ARG A O 1
ATOM 3766 N N . VAL A 1 472 ? -6.434 -20.062 -1.453 1 98.56 472 VAL A N 1
ATOM 3767 C CA . VAL A 1 472 ? -6.523 -19.141 -2.59 1 98.56 472 VAL A CA 1
ATOM 3768 C C . VAL A 1 472 ? -6.512 -19.953 -3.893 1 98.56 472 VAL A C 1
ATOM 3770 O O . VAL A 1 472 ? -6.91 -19.438 -4.941 1 98.56 472 VAL A O 1
ATOM 3773 N N . ILE A 1 473 ? -6.098 -21.156 -3.896 1 98.31 473 ILE A N 1
ATOM 3774 C CA . ILE A 1 473 ? -6.18 -22 -5.09 1 98.31 473 ILE A CA 1
ATOM 3775 C C . ILE A 1 473 ? -6.66 -23.406 -4.703 1 98.31 473 ILE A C 1
ATOM 3777 O O . ILE A 1 473 ? -6.559 -23.797 -3.541 1 98.31 473 ILE A O 1
ATOM 3781 N N . ARG A 1 474 ? -7.137 -24.141 -5.656 1 98.25 474 ARG A N 1
ATOM 3782 C CA . ARG A 1 474 ? -7.57 -25.516 -5.41 1 98.25 474 ARG A CA 1
ATOM 3783 C C . ARG A 1 474 ? -6.379 -26.422 -5.105 1 98.25 474 ARG A C 1
ATOM 3785 O O . ARG A 1 474 ? -5.41 -26.453 -5.867 1 98.25 474 ARG A O 1
ATOM 3792 N N . PRO A 1 475 ? -6.504 -27.203 -4.027 1 98.25 475 PRO A N 1
ATOM 3793 C CA . PRO A 1 475 ? -5.41 -28.141 -3.742 1 98.25 475 PRO A CA 1
ATOM 3794 C C . PRO A 1 475 ? -5.141 -29.109 -4.895 1 98.25 475 PRO A C 1
ATOM 3796 O O . PRO A 1 475 ? -3.996 -29.5 -5.113 1 98.25 475 PRO A O 1
ATOM 3799 N N . GLU A 1 476 ? -6.16 -29.453 -5.699 1 97.81 476 GLU A N 1
ATOM 3800 C CA . GLU A 1 476 ? -6 -30.359 -6.828 1 97.81 476 GLU A CA 1
ATOM 3801 C C . GLU A 1 476 ? -5.121 -29.75 -7.91 1 97.81 476 GLU A C 1
ATOM 3803 O O . GLU A 1 476 ? -4.633 -30.453 -8.797 1 97.81 476 GLU A O 1
ATOM 3808 N N . GLN A 1 477 ? -4.961 -28.438 -7.863 1 98.25 477 GLN A N 1
ATOM 3809 C CA . GLN A 1 477 ? -4.125 -27.766 -8.859 1 98.25 477 GLN A CA 1
ATOM 3810 C C . GLN A 1 477 ? -2.756 -27.422 -8.281 1 98.25 477 GLN A C 1
ATOM 3812 O O . GLN A 1 477 ? -1.857 -27 -9.016 1 98.25 477 GLN A O 1
ATOM 3817 N N . SER A 1 478 ? -2.574 -27.578 -7 1 98.25 478 SER A N 1
ATOM 3818 C CA . SER A 1 478 ? -1.374 -27.125 -6.309 1 98.25 478 SER A CA 1
ATOM 3819 C C . SER A 1 478 ? -0.286 -28.188 -6.316 1 98.25 478 SER A C 1
ATOM 3821 O O . SER A 1 478 ? -0.277 -29.078 -5.461 1 98.25 478 SER A O 1
ATOM 3823 N N . GLN A 1 479 ? 0.631 -28.062 -7.207 1 97.88 479 GLN A N 1
ATOM 3824 C CA . GLN A 1 479 ? 1.736 -29.016 -7.324 1 97.88 479 GLN A CA 1
ATOM 3825 C C . GLN A 1 479 ? 2.777 -28.781 -6.234 1 97.88 479 GLN A C 1
ATOM 3827 O O . GLN A 1 479 ? 3.52 -27.797 -6.277 1 97.88 479 GLN A O 1
ATOM 3832 N N . ILE A 1 480 ? 2.854 -29.703 -5.238 1 98.19 480 ILE A N 1
ATOM 3833 C CA . ILE A 1 480 ? 3.818 -29.609 -4.148 1 98.19 480 ILE A CA 1
ATOM 3834 C C . ILE A 1 480 ? 5.07 -30.406 -4.492 1 98.19 480 ILE A C 1
ATOM 3836 O O . ILE A 1 480 ? 5.016 -31.641 -4.621 1 98.19 480 ILE A O 1
ATOM 3840 N N . TRP A 1 481 ? 6.16 -29.781 -4.609 1 97.81 481 TRP A N 1
ATOM 3841 C CA . TRP A 1 481 ? 7.41 -30.406 -5.023 1 97.81 481 TRP A CA 1
ATOM 3842 C C . TRP A 1 481 ? 8.047 -31.172 -3.865 1 97.81 481 TRP A C 1
ATOM 3844 O O . TRP A 1 481 ? 8.297 -30.594 -2.803 1 97.81 481 TRP A O 1
ATOM 3854 N N . ALA A 1 482 ? 8.234 -32.375 -3.979 1 97.75 482 ALA A N 1
ATOM 3855 C CA . ALA A 1 482 ? 9.047 -33.219 -3.09 1 97.75 482 ALA A CA 1
ATOM 3856 C C . ALA A 1 482 ? 10.375 -33.562 -3.738 1 97.75 482 ALA A C 1
ATOM 3858 O O . ALA A 1 482 ? 10.469 -34.562 -4.477 1 97.75 482 ALA A O 1
ATOM 3859 N N . VAL A 1 483 ? 11.367 -32.844 -3.449 1 97.81 483 VAL A N 1
ATOM 3860 C CA . VAL A 1 483 ? 12.695 -33.062 -4.016 1 97.81 483 VAL A CA 1
ATOM 3861 C C . VAL A 1 483 ? 13.508 -33.969 -3.098 1 97.81 483 VAL A C 1
ATOM 3863 O O . VAL A 1 483 ? 13.742 -33.625 -1.933 1 97.81 483 VAL A O 1
ATOM 3866 N N . LEU A 1 484 ? 13.914 -35.094 -3.549 1 96.75 484 LEU A N 1
ATOM 3867 C CA . LEU A 1 484 ? 14.664 -36.062 -2.77 1 96.75 484 LEU A CA 1
ATOM 3868 C C . LEU A 1 484 ? 16.141 -36.062 -3.164 1 96.75 484 LEU A C 1
ATOM 3870 O O . LEU A 1 484 ? 16.469 -35.906 -4.34 1 96.75 484 LEU A O 1
ATOM 3874 N N . ARG A 1 485 ? 16.969 -36.219 -2.184 1 96 485 ARG A N 1
ATOM 3875 C CA . ARG A 1 485 ? 18.422 -36.188 -2.369 1 96 485 ARG A CA 1
ATOM 3876 C C . ARG A 1 485 ? 19.062 -37.438 -1.796 1 96 485 ARG A C 1
ATOM 3878 O O . ARG A 1 485 ? 18.578 -38 -0.804 1 96 485 ARG A O 1
ATOM 3885 N N . ALA A 1 486 ? 20.188 -37.812 -2.445 1 94.25 486 ALA A N 1
ATOM 3886 C CA . ALA A 1 486 ? 20.938 -38.969 -1.969 1 94.25 486 ALA A CA 1
ATOM 3887 C C . ALA A 1 486 ? 21.391 -38.781 -0.526 1 94.25 486 ALA A C 1
ATOM 3889 O O . ALA A 1 486 ? 21.453 -39.719 0.247 1 94.25 486 ALA A O 1
ATOM 3890 N N . ALA A 1 487 ? 21.656 -37.562 -0.156 1 93.69 487 ALA A N 1
ATOM 3891 C CA . ALA A 1 487 ? 22.219 -37.25 1.155 1 93.69 487 ALA A CA 1
ATOM 3892 C C . ALA A 1 487 ? 21.125 -37.156 2.211 1 93.69 487 ALA A C 1
ATOM 3894 O O . ALA A 1 487 ? 21.406 -37.094 3.408 1 93.69 487 ALA A O 1
ATOM 3895 N N . ASP A 1 488 ? 19.859 -37.312 1.825 1 95.31 488 ASP A N 1
ATOM 3896 C CA . ASP A 1 488 ? 18.75 -37.125 2.768 1 95.31 488 ASP A CA 1
ATOM 3897 C C . ASP A 1 488 ? 18.703 -38.25 3.777 1 95.31 488 ASP A C 1
ATOM 3899 O O . ASP A 1 488 ? 18.875 -39.406 3.416 1 95.31 488 ASP A O 1
ATOM 3903 N N . ASP A 1 489 ? 18.562 -37.844 5.074 1 95.12 489 ASP A N 1
ATOM 3904 C CA . ASP A 1 489 ? 18.219 -38.906 6.035 1 95.12 489 ASP A CA 1
ATOM 3905 C C . ASP A 1 489 ? 16.719 -39.219 5.98 1 95.12 489 ASP A C 1
ATOM 3907 O O . ASP A 1 489 ? 15.969 -38.531 5.266 1 95.12 489 ASP A O 1
ATOM 3911 N N . ILE A 1 490 ? 16.344 -40.219 6.68 1 96.19 490 ILE A N 1
ATOM 3912 C CA . ILE A 1 490 ? 14.977 -40.719 6.566 1 96.19 490 ILE A CA 1
ATOM 3913 C C . ILE A 1 490 ? 13.992 -39.688 7.094 1 96.19 490 ILE A C 1
ATOM 3915 O O . ILE A 1 490 ? 12.836 -39.656 6.66 1 96.19 490 ILE A O 1
ATOM 3919 N N . HIS A 1 491 ? 14.375 -38.812 8.062 1 94.69 491 HIS A N 1
ATOM 3920 C CA . HIS A 1 491 ? 13.492 -37.781 8.609 1 94.69 491 HIS A CA 1
ATOM 3921 C C . HIS A 1 491 ? 13.211 -36.719 7.574 1 94.69 491 HIS A C 1
ATOM 3923 O O . HIS A 1 491 ? 12.062 -36.25 7.434 1 94.69 491 HIS A O 1
ATOM 3929 N N . ARG A 1 492 ? 14.234 -36.312 6.855 1 96.25 492 ARG A N 1
ATOM 3930 C CA . ARG A 1 492 ? 14.047 -35.312 5.785 1 96.25 492 ARG A CA 1
ATOM 3931 C C . ARG A 1 492 ? 13.164 -35.906 4.676 1 96.25 492 ARG A C 1
ATOM 3933 O O . ARG A 1 492 ? 12.312 -35.188 4.137 1 96.25 492 ARG A O 1
ATOM 3940 N N . VAL A 1 493 ? 13.367 -37.188 4.34 1 97.62 493 VAL A N 1
ATOM 3941 C CA . VAL A 1 493 ? 12.562 -37.844 3.312 1 97.62 493 VAL A CA 1
ATOM 3942 C C . VAL A 1 493 ? 11.094 -37.844 3.717 1 97.62 493 VAL A C 1
ATOM 3944 O O . VAL A 1 493 ? 10.234 -37.406 2.939 1 97.62 493 VAL A O 1
ATOM 3947 N N . ASN A 1 494 ? 10.828 -38.188 4.969 1 97.88 494 ASN A N 1
ATOM 3948 C CA . ASN A 1 494 ? 9.461 -38.219 5.473 1 97.88 494 ASN A CA 1
ATOM 3949 C C . ASN A 1 494 ? 8.859 -36.812 5.508 1 97.88 494 ASN A C 1
ATOM 3951 O O . ASN A 1 494 ? 7.691 -36.625 5.164 1 97.88 494 ASN A O 1
ATOM 3955 N N . TYR A 1 495 ? 9.633 -35.844 5.973 1 97.5 495 TYR A N 1
ATOM 3956 C CA . TYR A 1 495 ? 9.203 -34.469 6.059 1 97.5 495 TYR A CA 1
ATOM 3957 C C . TYR A 1 495 ? 8.766 -33.938 4.691 1 97.5 495 TYR A C 1
ATOM 3959 O O . TYR A 1 495 ? 7.676 -33.375 4.551 1 97.5 495 TYR A O 1
ATOM 3967 N N . THR A 1 496 ? 9.578 -34.156 3.729 1 97.81 496 THR A N 1
ATOM 3968 C CA . THR A 1 496 ? 9.375 -33.688 2.365 1 97.81 496 THR A CA 1
ATOM 3969 C C . THR A 1 496 ? 8.18 -34.375 1.724 1 97.81 496 THR A C 1
ATOM 3971 O O . THR A 1 496 ? 7.309 -33.719 1.146 1 97.81 496 THR A O 1
ATOM 3974 N N . LEU A 1 497 ? 8.086 -35.656 1.847 1 98.44 497 LEU A N 1
ATOM 3975 C CA . LEU A 1 497 ? 7.016 -36.406 1.214 1 98.44 497 LEU A CA 1
ATOM 3976 C C . LEU A 1 497 ? 5.68 -36.156 1.89 1 98.44 497 LEU A C 1
ATOM 3978 O O . LEU A 1 497 ? 4.637 -36.125 1.229 1 98.44 497 LEU A O 1
ATOM 3982 N N . SER A 1 498 ? 5.676 -35.938 3.191 1 98.44 498 SER A N 1
ATOM 3983 C CA . SER A 1 498 ? 4.441 -35.625 3.891 1 98.44 498 SER A CA 1
ATOM 3984 C C . SER A 1 498 ? 3.873 -34.281 3.402 1 98.44 498 SER A C 1
ATOM 3986 O O . SER A 1 498 ? 2.654 -34.094 3.338 1 98.44 498 SER A O 1
ATOM 3988 N N . SER A 1 499 ? 4.727 -33.344 3.068 1 98.31 499 SER A N 1
ATOM 3989 C CA . SER A 1 499 ? 4.289 -32.062 2.551 1 98.31 499 SER A CA 1
ATOM 3990 C C . SER A 1 499 ? 3.523 -32.219 1.242 1 98.31 499 SER A C 1
ATOM 3992 O O . SER A 1 499 ? 2.619 -31.422 0.946 1 98.31 499 SER A O 1
ATOM 3994 N N . ALA A 1 500 ? 3.859 -33.188 0.488 1 98.12 500 ALA A N 1
ATOM 3995 C CA . ALA A 1 500 ? 3.266 -33.406 -0.83 1 98.12 500 ALA A CA 1
ATOM 3996 C C . ALA A 1 500 ? 1.789 -33.781 -0.713 1 98.12 500 ALA A C 1
ATOM 3998 O O . ALA A 1 500 ? 1.034 -33.656 -1.68 1 98.12 500 ALA A O 1
ATOM 3999 N N . PHE A 1 501 ? 1.362 -34.219 0.514 1 98.75 501 PHE A N 1
ATOM 4000 C CA . PHE A 1 501 ? -0.028 -34.625 0.707 1 98.75 501 PHE A CA 1
ATOM 4001 C C . PHE A 1 501 ? -0.923 -33.406 0.858 1 98.75 501 PHE A C 1
ATOM 4003 O O . PHE A 1 501 ? -2.146 -33.531 0.938 1 98.75 501 PHE A O 1
ATOM 4010 N N . LEU A 1 502 ? -0.341 -32.188 0.825 1 98.75 502 LEU A N 1
ATOM 4011 C CA . LEU A 1 502 ? -1.117 -30.969 0.943 1 98.75 502 LEU A CA 1
ATOM 4012 C C . LEU A 1 502 ? -1.604 -30.5 -0.424 1 98.75 502 LEU A C 1
ATOM 4014 O O . LEU A 1 502 ? -2.348 -29.516 -0.52 1 98.75 502 LEU A O 1
ATOM 4018 N N . GLY A 1 503 ? -1.233 -31.141 -1.499 1 98.56 503 GLY A N 1
ATOM 4019 C CA . GLY A 1 503 ? -1.665 -30.875 -2.861 1 98.56 503 GLY A CA 1
ATOM 4020 C C . GLY A 1 503 ? -1.35 -32 -3.82 1 98.56 503 GLY A C 1
ATOM 4021 O O . GLY A 1 503 ? -1.512 -33.188 -3.479 1 98.56 503 GLY A O 1
ATOM 4022 N N . ARG A 1 504 ? -0.992 -31.609 -5.09 1 97.75 504 ARG A N 1
ATOM 4023 C CA . ARG A 1 504 ? -0.566 -32.594 -6.094 1 97.75 504 ARG A CA 1
ATOM 4024 C C . ARG A 1 504 ? 0.901 -32.938 -5.906 1 97.75 504 ARG A C 1
ATOM 4026 O O . ARG A 1 504 ? 1.765 -32.062 -5.828 1 97.75 504 ARG A O 1
ATOM 4033 N N . MET A 1 505 ? 1.143 -34.25 -5.848 1 98.19 505 MET A N 1
ATOM 4034 C CA . MET A 1 505 ? 2.504 -34.719 -5.609 1 98.19 505 MET A CA 1
ATOM 4035 C C . MET A 1 505 ? 3.363 -34.562 -6.859 1 98.19 505 MET A C 1
ATOM 4037 O O . MET A 1 505 ? 3.021 -35.062 -7.926 1 98.19 505 MET A O 1
ATOM 4041 N N . CYS A 1 506 ? 4.344 -33.812 -6.727 1 98.25 506 CYS A N 1
ATOM 4042 C CA . CYS A 1 506 ? 5.383 -33.656 -7.738 1 98.25 506 CYS A CA 1
ATOM 4043 C C . CYS A 1 506 ? 6.734 -34.094 -7.199 1 98.25 506 CYS A C 1
ATOM 4045 O O . CYS A 1 506 ? 7.262 -33.5 -6.258 1 98.25 506 CYS A O 1
ATOM 4047 N N . LEU A 1 507 ? 7.254 -35.156 -7.707 1 98.12 507 LEU A N 1
ATOM 4048 C CA . LEU A 1 507 ? 8.562 -35.656 -7.301 1 98.12 507 LEU A CA 1
ATOM 4049 C C . LEU A 1 507 ? 9.664 -35.031 -8.148 1 98.12 507 LEU A C 1
ATOM 4051 O O . LEU A 1 507 ? 9.438 -34.656 -9.305 1 98.12 507 LEU A O 1
ATOM 4055 N N . SER A 1 508 ? 10.812 -34.875 -7.582 1 97.88 508 SER A N 1
ATOM 4056 C CA . SER A 1 508 ? 12.016 -34.406 -8.273 1 97.88 508 SER A CA 1
ATOM 4057 C C . SER A 1 508 ? 13.273 -34.812 -7.508 1 97.88 508 SER A C 1
ATOM 4059 O O . SER A 1 508 ? 13.195 -35.438 -6.441 1 97.88 508 SER A O 1
ATOM 4061 N N . GLY A 1 509 ? 14.406 -34.531 -8.07 1 96.25 509 GLY A N 1
ATOM 4062 C CA . GLY A 1 509 ? 15.688 -34.906 -7.484 1 96.25 509 GLY A CA 1
ATOM 4063 C C . GLY A 1 509 ? 16.234 -36.188 -8.047 1 96.25 509 GLY A C 1
ATOM 4064 O O . GLY A 1 509 ? 15.57 -36.875 -8.836 1 96.25 509 GLY A O 1
ATOM 4065 N N . GLU A 1 510 ? 17.453 -36.625 -7.633 1 94.12 510 GLU A N 1
ATOM 4066 C CA . GLU A 1 510 ? 18.125 -37.812 -8.164 1 94.12 510 GLU A CA 1
ATOM 4067 C C . GLU A 1 510 ? 17.625 -39.094 -7.5 1 94.12 510 GLU A C 1
ATOM 4069 O O . GLU A 1 510 ? 18.375 -39.75 -6.785 1 94.12 510 GLU A O 1
ATOM 4074 N N . ILE A 1 511 ? 16.5 -39.469 -7.871 1 93.75 511 ILE A N 1
ATOM 4075 C CA . ILE A 1 511 ? 15.828 -40.594 -7.238 1 93.75 511 ILE A CA 1
ATOM 4076 C C . ILE A 1 511 ? 16.609 -41.875 -7.512 1 93.75 511 ILE A C 1
ATOM 4078 O O . ILE A 1 511 ? 16.484 -42.844 -6.77 1 93.75 511 ILE A O 1
ATOM 4082 N N . PHE A 1 512 ? 17.453 -41.906 -8.555 1 93.75 512 PHE A N 1
ATOM 4083 C CA . PHE A 1 512 ? 18.234 -43.062 -8.922 1 93.75 512 PHE A CA 1
ATOM 4084 C C . PHE A 1 512 ? 19.438 -43.219 -8.008 1 93.75 512 PHE A C 1
ATOM 4086 O O . PHE A 1 512 ? 20.125 -44.25 -8.039 1 93.75 512 PHE A O 1
ATOM 4093 N N . ASP A 1 513 ? 19.703 -42.25 -7.211 1 95 513 ASP A N 1
ATOM 4094 C CA . ASP A 1 513 ? 20.859 -42.281 -6.336 1 95 513 ASP A CA 1
ATOM 4095 C C . ASP A 1 513 ? 20.453 -42.406 -4.871 1 95 513 ASP A C 1
ATOM 4097 O O . ASP A 1 513 ? 21.297 -42.531 -3.986 1 95 513 ASP A O 1
ATOM 4101 N N . ILE A 1 514 ? 19.141 -42.312 -4.57 1 94.94 514 ILE A N 1
ATOM 4102 C CA . ILE A 1 514 ? 18.734 -42.406 -3.168 1 94.94 514 ILE A CA 1
ATOM 4103 C C . ILE A 1 514 ? 18.828 -43.844 -2.682 1 94.94 514 ILE A C 1
ATOM 4105 O O . ILE A 1 514 ? 18.75 -44.781 -3.48 1 94.94 514 ILE A O 1
ATOM 4109 N N . ASP A 1 515 ? 19.062 -44 -1.362 1 95.06 515 ASP A N 1
ATOM 4110 C CA . ASP A 1 515 ? 19.25 -45.375 -0.835 1 95.06 515 ASP A CA 1
ATOM 4111 C C . ASP A 1 515 ? 17.906 -46.125 -0.786 1 95.06 515 ASP A C 1
ATOM 4113 O O . ASP A 1 515 ? 16.859 -45.531 -1.027 1 95.06 515 ASP A O 1
ATOM 4117 N N . GLN A 1 516 ? 18.031 -47.406 -0.541 1 95.75 516 GLN A N 1
ATOM 4118 C CA . GLN A 1 516 ? 16.875 -48.281 -0.638 1 95.75 516 GLN A CA 1
ATOM 4119 C C . GLN A 1 516 ? 15.805 -47.906 0.379 1 95.75 516 GLN A C 1
ATOM 4121 O O . GLN A 1 516 ? 14.609 -47.969 0.086 1 95.75 516 GLN A O 1
ATOM 4126 N N . ARG A 1 517 ? 16.25 -47.531 1.545 1 96.25 517 ARG A N 1
ATOM 4127 C CA . ARG A 1 517 ? 15.289 -47.156 2.576 1 96.25 517 ARG A CA 1
ATOM 4128 C C . ARG A 1 517 ? 14.469 -45.938 2.143 1 96.25 517 ARG A C 1
ATOM 4130 O O . ARG A 1 517 ? 13.25 -45.906 2.32 1 96.25 517 ARG A O 1
ATOM 4137 N N . ALA A 1 518 ? 15.117 -44.938 1.655 1 96.69 518 ALA A N 1
ATOM 4138 C CA . ALA A 1 518 ? 14.469 -43.719 1.146 1 96.69 518 ALA A CA 1
ATOM 4139 C C . ALA A 1 518 ? 13.523 -44.062 -0.005 1 96.69 518 ALA A C 1
ATOM 4141 O O . ALA A 1 518 ? 12.422 -43.531 -0.089 1 96.69 518 ALA A O 1
ATOM 4142 N N . TRP A 1 519 ? 13.938 -44.938 -0.824 1 96.25 519 TRP A N 1
ATOM 4143 C CA . TRP A 1 519 ? 13.125 -45.312 -1.979 1 96.25 519 TRP A CA 1
ATOM 4144 C C . TRP A 1 519 ? 11.883 -46.094 -1.544 1 96.25 519 TRP A C 1
ATOM 4146 O O . TRP A 1 519 ? 10.797 -45.875 -2.076 1 96.25 519 TRP A O 1
ATOM 4156 N N . ASP A 1 520 ? 12.094 -47 -0.61 1 96.75 520 ASP A N 1
ATOM 4157 C CA . ASP A 1 520 ? 10.953 -47.719 -0.058 1 96.75 520 ASP A CA 1
ATOM 4158 C C . ASP A 1 520 ? 9.93 -46.781 0.55 1 96.75 520 ASP A C 1
ATOM 4160 O O . ASP A 1 520 ? 8.727 -46.938 0.377 1 96.75 520 ASP A O 1
ATOM 4164 N N . THR A 1 521 ? 10.469 -45.844 1.239 1 97.75 521 THR A N 1
ATOM 4165 C CA . THR A 1 521 ? 9.609 -44.812 1.842 1 97.75 521 THR A CA 1
ATOM 4166 C C . THR A 1 521 ? 8.875 -44.031 0.767 1 97.75 521 THR A C 1
ATOM 4168 O O . THR A 1 521 ? 7.695 -43.688 0.933 1 97.75 521 THR A O 1
ATOM 4171 N N . THR A 1 522 ? 9.516 -43.719 -0.29 1 97.88 522 THR A N 1
ATOM 4172 C CA . THR A 1 522 ? 8.898 -43 -1.411 1 97.88 522 THR A CA 1
ATOM 4173 C C . THR A 1 522 ? 7.758 -43.812 -2.006 1 97.88 522 THR A C 1
ATOM 4175 O O . THR A 1 522 ? 6.691 -43.281 -2.305 1 97.88 522 THR A O 1
ATOM 4178 N N . HIS A 1 523 ? 8 -45.125 -2.162 1 97.5 523 HIS A N 1
ATOM 4179 C CA . HIS A 1 523 ? 6.945 -46 -2.658 1 97.5 523 HIS A CA 1
ATOM 4180 C C . HIS A 1 523 ? 5.734 -45.969 -1.731 1 97.5 523 HIS A C 1
ATOM 4182 O O . HIS A 1 523 ? 4.594 -45.938 -2.195 1 97.5 523 HIS A O 1
ATOM 4188 N N . LYS A 1 524 ? 6.039 -46 -0.459 1 98 524 LYS A N 1
ATOM 4189 C CA . LYS A 1 524 ? 4.957 -45.938 0.519 1 98 524 LYS A CA 1
ATOM 4190 C C . LYS A 1 524 ? 4.191 -44.625 0.396 1 98 524 LYS A C 1
ATOM 4192 O O . LYS A 1 524 ? 2.971 -44.594 0.562 1 98 524 LYS A O 1
ATOM 4197 N N . ALA A 1 525 ? 4.891 -43.562 0.209 1 98.69 525 ALA A N 1
ATOM 4198 C CA . ALA A 1 525 ? 4.266 -42.25 0.04 1 98.69 525 ALA A CA 1
ATOM 4199 C C . ALA A 1 525 ? 3.361 -42.219 -1.191 1 98.69 525 ALA A C 1
ATOM 4201 O O . ALA A 1 525 ? 2.271 -41.656 -1.16 1 98.69 525 ALA A O 1
ATOM 4202 N N . ILE A 1 526 ? 3.82 -42.781 -2.297 1 98.31 526 ILE A N 1
ATOM 4203 C CA . ILE A 1 526 ? 3.062 -42.844 -3.539 1 98.31 526 ILE A CA 1
ATOM 4204 C C . ILE A 1 526 ? 1.762 -43.625 -3.301 1 98.31 526 ILE A C 1
ATOM 4206 O O . ILE A 1 526 ? 0.692 -43.188 -3.736 1 98.31 526 ILE A O 1
ATOM 4210 N N . ASP A 1 527 ? 1.887 -44.719 -2.635 1 98.06 527 ASP A N 1
ATOM 4211 C CA . ASP A 1 527 ? 0.709 -45.531 -2.324 1 98.06 527 ASP A CA 1
ATOM 4212 C C . ASP A 1 527 ? -0.254 -44.75 -1.418 1 98.06 527 ASP A C 1
ATOM 4214 O O . ASP A 1 527 ? -1.469 -44.781 -1.626 1 98.06 527 ASP A O 1
ATOM 4218 N N . PHE A 1 528 ? 0.281 -44.156 -0.401 1 98.69 528 PHE A N 1
ATOM 4219 C CA . PHE A 1 528 ? -0.539 -43.375 0.516 1 98.69 528 PHE A CA 1
ATOM 4220 C C . PHE A 1 528 ? -1.254 -42.25 -0.224 1 98.69 528 PHE A C 1
ATOM 4222 O O . PHE A 1 528 ? -2.438 -42 0.012 1 98.69 528 PHE A O 1
ATOM 4229 N N . TYR A 1 529 ? -0.562 -41.531 -1.101 1 98.69 529 TYR A N 1
ATOM 4230 C CA . TYR A 1 529 ? -1.151 -40.5 -1.926 1 98.69 529 TYR A CA 1
ATOM 4231 C C . TYR A 1 529 ? -2.346 -41 -2.709 1 98.69 529 TYR A C 1
ATOM 4233 O O . TYR A 1 529 ? -3.389 -40.375 -2.779 1 98.69 529 TYR A O 1
ATOM 4241 N N . ASP A 1 530 ? -2.184 -42.125 -3.305 1 97.81 530 ASP A N 1
ATOM 4242 C CA . ASP A 1 530 ? -3.252 -42.75 -4.078 1 97.81 530 ASP A CA 1
ATOM 4243 C C . ASP A 1 530 ? -4.477 -43.031 -3.205 1 97.81 530 ASP A C 1
ATOM 4245 O O . ASP A 1 530 ? -5.609 -43 -3.688 1 97.81 530 ASP A O 1
ATOM 4249 N N . GLU A 1 531 ? -4.234 -43.281 -1.947 1 98.06 531 GLU A N 1
ATOM 4250 C CA . GLU A 1 531 ? -5.312 -43.594 -1.011 1 98.06 531 GLU A CA 1
ATOM 4251 C C . GLU A 1 531 ? -6.078 -42.312 -0.632 1 98.06 531 GLU A C 1
ATOM 4253 O O . GLU A 1 531 ? -7.277 -42.375 -0.353 1 98.06 531 GLU A O 1
ATOM 4258 N N . VAL A 1 532 ? -5.398 -41.219 -0.662 1 98.62 532 VAL A N 1
ATOM 4259 C CA . VAL A 1 532 ? -6.012 -40.062 -0.001 1 98.62 532 VAL A CA 1
ATOM 4260 C C . VAL A 1 532 ? -6.281 -38.969 -1.023 1 98.62 532 VAL A C 1
ATOM 4262 O O . VAL A 1 532 ? -6.863 -37.906 -0.691 1 98.62 532 VAL A O 1
ATOM 4265 N N . LYS A 1 533 ? -5.859 -39.031 -2.287 1 98.31 533 LYS A N 1
ATOM 4266 C CA . LYS A 1 533 ? -5.914 -37.969 -3.275 1 98.31 533 LYS A CA 1
ATOM 4267 C C . LYS A 1 533 ? -7.348 -37.5 -3.496 1 98.31 533 LYS A C 1
ATOM 4269 O O . LYS A 1 533 ? -7.582 -36.312 -3.84 1 98.31 533 LYS A O 1
ATOM 4274 N N . HIS A 1 534 ? -8.43 -38.375 -3.299 1 98.38 534 HIS A N 1
ATOM 4275 C CA . HIS A 1 534 ? -9.812 -37.938 -3.42 1 98.38 534 HIS A CA 1
ATOM 4276 C C . HIS A 1 534 ? -10.156 -36.906 -2.344 1 98.38 534 HIS A C 1
ATOM 4278 O O . HIS A 1 534 ? -10.992 -36.031 -2.562 1 98.38 534 HIS A O 1
ATOM 4284 N N . ILE A 1 535 ? -9.539 -36.969 -1.141 1 98.75 535 ILE A N 1
ATOM 4285 C CA . ILE A 1 535 ? -9.734 -36 -0.074 1 98.75 535 ILE A CA 1
ATOM 4286 C C . ILE A 1 535 ? -9.023 -34.688 -0.427 1 98.75 535 ILE A C 1
ATOM 4288 O O . ILE A 1 535 ? -9.555 -33.594 -0.19 1 98.75 535 ILE A O 1
ATOM 4292 N N . ILE A 1 536 ? -7.785 -34.812 -0.994 1 98.75 536 ILE A N 1
ATOM 4293 C CA . ILE A 1 536 ? -7.051 -33.625 -1.448 1 98.75 536 ILE A CA 1
ATOM 4294 C C . ILE A 1 536 ? -7.863 -32.906 -2.504 1 98.75 536 ILE A C 1
ATOM 4296 O O . ILE A 1 536 ? -8.016 -31.672 -2.432 1 98.75 536 ILE A O 1
ATOM 4300 N N . LYS A 1 537 ? -8.438 -33.594 -3.422 1 98.06 537 LYS A N 1
ATOM 4301 C CA . LYS A 1 537 ? -9.148 -33.031 -4.578 1 98.06 537 LYS A CA 1
ATOM 4302 C C . LYS A 1 537 ? -10.469 -32.406 -4.16 1 98.06 537 LYS A C 1
ATOM 4304 O O . LYS A 1 537 ? -10.742 -31.25 -4.52 1 98.06 537 LYS A O 1
ATOM 4309 N N . ASN A 1 538 ? -11.258 -33.031 -3.35 1 97.81 538 ASN A N 1
ATOM 4310 C CA . ASN A 1 538 ? -12.664 -32.656 -3.193 1 97.81 538 ASN A CA 1
ATOM 4311 C C . ASN A 1 538 ? -12.953 -32.156 -1.784 1 97.81 538 ASN A C 1
ATOM 4313 O O . ASN A 1 538 ? -14 -31.562 -1.54 1 97.81 538 ASN A O 1
ATOM 4317 N N . GLY A 1 539 ? -12.031 -32.375 -0.869 1 98.5 539 GLY A N 1
ATOM 4318 C CA . GLY A 1 539 ? -12.305 -32.094 0.533 1 98.5 539 GLY A CA 1
ATOM 4319 C C . GLY A 1 539 ? -12.336 -30.625 0.859 1 98.5 539 GLY A C 1
ATOM 4320 O O . GLY A 1 539 ? -12.242 -29.781 -0.037 1 98.5 539 GLY A O 1
ATOM 4321 N N . VAL A 1 540 ? -12.602 -30.344 2.121 1 98.31 540 VAL A N 1
ATOM 4322 C CA . VAL A 1 540 ? -12.594 -29 2.703 1 98.31 540 VAL A CA 1
ATOM 4323 C C . VAL A 1 540 ? -11.531 -28.922 3.793 1 98.31 540 VAL A C 1
ATOM 4325 O O . VAL A 1 540 ? -11.492 -29.766 4.699 1 98.31 540 VAL A O 1
ATOM 4328 N N . THR A 1 541 ? -10.625 -27.969 3.631 1 98.69 541 THR A N 1
ATOM 4329 C CA . THR A 1 541 ? -9.664 -27.734 4.703 1 98.69 541 THR A CA 1
ATOM 4330 C C . THR A 1 541 ? -10.328 -27.047 5.891 1 98.69 541 THR A C 1
ATOM 4332 O O . THR A 1 541 ? -10.82 -25.922 5.766 1 98.69 541 THR A O 1
ATOM 4335 N N . THR A 1 542 ? -10.328 -27.688 7.039 1 97.88 542 THR A N 1
ATOM 4336 C CA . THR A 1 542 ? -11.062 -27.156 8.188 1 97.88 542 THR A CA 1
ATOM 4337 C C . THR A 1 542 ? -10.109 -26.656 9.266 1 97.88 542 THR A C 1
ATOM 4339 O O . THR A 1 542 ? -10.508 -25.922 10.164 1 97.88 542 THR A O 1
ATOM 4342 N N . VAL A 1 543 ? -8.859 -27.109 9.227 1 97.62 543 VAL A N 1
ATOM 4343 C CA . VAL A 1 543 ? -7.859 -26.672 10.195 1 97.62 543 VAL A CA 1
ATOM 4344 C C . VAL A 1 543 ? -6.562 -26.312 9.477 1 97.62 543 VAL A C 1
ATOM 4346 O O . VAL A 1 543 ? -6.074 -27.078 8.641 1 97.62 543 VAL A O 1
ATOM 4349 N N . ILE A 1 544 ? -6.043 -25.219 9.648 1 97.81 544 ILE A N 1
ATOM 4350 C CA . ILE A 1 544 ? -4.648 -24.828 9.469 1 97.81 544 ILE A CA 1
ATOM 4351 C C . ILE A 1 544 ? -4.105 -24.219 10.758 1 97.81 544 ILE A C 1
ATOM 4353 O O . ILE A 1 544 ? -4.395 -23.062 11.078 1 97.81 544 ILE A O 1
ATOM 4357 N N . ASP A 1 545 ? -3.416 -25.016 11.484 1 96.06 545 ASP A N 1
ATOM 4358 C CA . ASP A 1 545 ? -2.895 -24.594 12.789 1 96.06 545 ASP A CA 1
ATOM 4359 C C . ASP A 1 545 ? -1.379 -24.422 12.742 1 96.06 545 ASP A C 1
ATOM 4361 O O . ASP A 1 545 ? -0.635 -25.406 12.805 1 96.06 545 ASP A O 1
ATOM 4365 N N . CYS A 1 546 ? -0.886 -23.328 12.57 1 94.06 546 CYS A N 1
ATOM 4366 C CA . CYS A 1 546 ? 0.519 -22.938 12.555 1 94.06 546 CYS A CA 1
ATOM 4367 C C . CYS A 1 546 ? 0.696 -21.531 13.109 1 94.06 546 CYS A C 1
ATOM 4369 O O . CYS A 1 546 ? 0.128 -20.578 12.578 1 94.06 546 CYS A O 1
ATOM 4371 N N . LYS A 1 547 ? 1.535 -21.312 14.125 1 87.31 547 LYS A N 1
ATOM 4372 C CA . LYS A 1 547 ? 1.682 -20 14.75 1 87.31 547 LYS A CA 1
ATOM 4373 C C . LYS A 1 547 ? 2.973 -19.328 14.305 1 87.31 547 LYS A C 1
ATOM 4375 O O . LYS A 1 547 ? 3.168 -18.125 14.547 1 87.31 547 LYS A O 1
ATOM 4380 N N . CYS A 1 548 ? 3.814 -20.141 13.578 1 88.62 548 CYS A N 1
ATOM 4381 C CA . CYS A 1 548 ? 5.086 -19.547 13.156 1 88.62 548 CYS A CA 1
ATOM 4382 C C . CYS A 1 548 ? 4.914 -18.734 11.883 1 88.62 548 CYS A C 1
ATOM 4384 O O . CYS A 1 548 ? 4.398 -19.25 10.883 1 88.62 548 CYS A O 1
ATOM 4386 N N . ASN A 1 549 ? 5.387 -17.484 11.945 1 89 549 ASN A N 1
ATOM 4387 C CA . ASN A 1 549 ? 5.254 -16.609 10.789 1 89 549 ASN A CA 1
ATOM 4388 C C . ASN A 1 549 ? 6.609 -16.312 10.148 1 89 549 ASN A C 1
ATOM 4390 O O . ASN A 1 549 ? 6.684 -15.594 9.148 1 89 549 ASN A O 1
ATOM 4394 N N . ASP A 1 550 ? 7.715 -16.828 10.68 1 93.88 550 ASP A N 1
ATOM 4395 C CA . ASP A 1 550 ? 9.047 -16.703 10.102 1 93.88 550 ASP A CA 1
ATOM 4396 C C . ASP A 1 550 ? 9.414 -17.938 9.289 1 93.88 550 ASP A C 1
ATOM 4398 O O . ASP A 1 550 ? 9.773 -18.969 9.852 1 93.88 550 ASP A O 1
ATOM 4402 N N . TYR A 1 551 ? 9.398 -17.828 7.949 1 94.88 551 TYR A N 1
ATOM 4403 C CA . TYR A 1 551 ? 9.586 -18.969 7.059 1 94.88 551 TYR A CA 1
ATOM 4404 C C . TYR A 1 551 ? 11.031 -19.438 7.082 1 94.88 551 TYR A C 1
ATOM 4406 O O . TYR A 1 551 ? 11.32 -20.562 6.656 1 94.88 551 TYR A O 1
ATOM 4414 N N . ASN A 1 552 ? 11.93 -18.578 7.484 1 94.5 552 ASN A N 1
ATOM 4415 C CA . ASN A 1 552 ? 13.336 -18.953 7.523 1 94.5 552 ASN A CA 1
ATOM 4416 C C . ASN A 1 552 ? 13.727 -19.547 8.875 1 94.5 552 ASN A C 1
ATOM 4418 O O . ASN A 1 552 ? 14.766 -20.188 9.008 1 94.5 552 ASN A O 1
ATOM 4422 N N . ASN A 1 553 ? 12.914 -19.266 9.875 1 93.94 553 ASN A N 1
ATOM 4423 C CA . ASN A 1 553 ? 13.117 -19.781 11.227 1 93.94 553 ASN A CA 1
ATOM 4424 C C . ASN A 1 553 ? 11.828 -20.375 11.797 1 93.94 553 ASN A C 1
ATOM 4426 O O . ASN A 1 553 ? 11.297 -19.891 12.789 1 93.94 553 ASN A O 1
ATOM 4430 N N . LEU A 1 554 ? 11.508 -21.516 11.281 1 95.44 554 LEU A N 1
ATOM 4431 C CA . LEU A 1 554 ? 10.258 -22.156 11.68 1 95.44 554 LEU A CA 1
ATOM 4432 C C . LEU A 1 554 ? 10.383 -22.766 13.078 1 95.44 554 LEU A C 1
ATOM 4434 O O . LEU A 1 554 ? 11.344 -23.484 13.359 1 95.44 554 LEU A O 1
ATOM 4438 N N . THR A 1 555 ? 9.43 -22.453 13.93 1 94.12 555 THR A N 1
ATOM 4439 C CA . THR A 1 555 ? 9.352 -23.016 15.273 1 94.12 555 THR A CA 1
ATOM 4440 C C . THR A 1 555 ? 7.973 -23.609 15.531 1 94.12 555 THR A C 1
ATOM 4442 O O . THR A 1 555 ? 7 -23.234 14.867 1 94.12 555 THR A O 1
ATOM 4445 N N . GLY A 1 556 ? 7.906 -24.594 16.359 1 94.06 556 GLY A N 1
ATOM 4446 C CA . GLY A 1 556 ? 6.633 -25.203 16.719 1 94.06 556 GLY A CA 1
ATOM 4447 C C . GLY A 1 556 ? 6.203 -26.297 15.742 1 94.06 556 GLY A C 1
ATOM 4448 O O . GLY A 1 556 ? 6.969 -27.219 15.461 1 94.06 556 GLY A O 1
ATOM 4449 N N . TYR A 1 557 ? 4.887 -26.219 15.297 1 95.19 557 TYR A N 1
ATOM 4450 C CA . TYR A 1 557 ? 4.355 -27.25 14.414 1 95.19 557 TYR A CA 1
ATOM 4451 C C . TYR A 1 557 ? 3.295 -26.688 13.484 1 95.19 557 TYR A C 1
ATOM 4453 O O . TYR A 1 557 ? 2.879 -25.531 13.633 1 95.19 557 TYR A O 1
ATOM 4461 N N . GLN A 1 558 ? 2.936 -27.391 12.547 1 96.19 558 GLN A N 1
ATOM 4462 C CA . GLN A 1 558 ? 1.786 -27.156 11.68 1 96.19 558 GLN A CA 1
ATOM 4463 C C . GLN A 1 558 ? 0.916 -28.406 11.562 1 96.19 558 GLN A C 1
ATOM 4465 O O . GLN A 1 558 ? 1.431 -29.516 11.445 1 96.19 558 GLN A O 1
ATOM 4470 N N . ALA A 1 559 ? -0.345 -28.203 11.695 1 97.25 559 ALA A N 1
ATOM 4471 C CA . ALA A 1 559 ? -1.319 -29.266 11.445 1 97.25 559 ALA A CA 1
ATOM 4472 C C . ALA A 1 559 ? -2.396 -28.797 10.469 1 97.25 559 ALA A C 1
ATOM 4474 O O . ALA A 1 559 ? -2.965 -27.719 10.633 1 97.25 559 ALA A O 1
ATOM 4475 N N . VAL A 1 560 ? -2.621 -29.547 9.461 1 98.38 560 VAL A N 1
ATOM 4476 C CA . VAL A 1 560 ? -3.646 -29.266 8.469 1 98.38 560 VAL A CA 1
ATOM 4477 C C . VAL A 1 560 ? -4.629 -30.422 8.391 1 98.38 560 VAL A C 1
ATOM 4479 O O . VAL A 1 560 ? -4.227 -31.562 8.164 1 98.38 560 VAL A O 1
ATOM 4482 N N . LEU A 1 561 ? -5.883 -30.172 8.625 1 98.56 561 LEU A N 1
ATOM 4483 C CA . LEU A 1 561 ? -6.934 -31.172 8.523 1 98.56 561 LEU A CA 1
ATOM 4484 C C . LEU A 1 561 ? -7.855 -30.875 7.344 1 98.56 561 LEU A C 1
ATOM 4486 O O . LEU A 1 561 ? -8.406 -29.781 7.242 1 98.56 561 LEU A O 1
ATOM 4490 N N . ARG A 1 562 ? -7.934 -31.75 6.422 1 98.75 562 ARG A N 1
ATOM 4491 C CA . ARG A 1 562 ? -8.859 -31.688 5.297 1 98.75 562 ARG A CA 1
ATOM 4492 C C . ARG A 1 562 ? -9.875 -32.812 5.363 1 98.75 562 ARG A C 1
ATOM 4494 O O . ARG A 1 562 ? -9.5 -34 5.539 1 98.75 562 ARG A O 1
ATOM 4501 N N . GLU A 1 563 ? -11.148 -32.5 5.199 1 98.62 563 GLU A N 1
ATOM 4502 C CA . GLU A 1 563 ? -12.227 -33.438 5.395 1 98.62 563 GLU A CA 1
ATOM 4503 C C . GLU A 1 563 ? -13.047 -33.625 4.113 1 98.62 563 GLU A C 1
ATOM 4505 O O . GLU A 1 563 ? -13.25 -32.688 3.361 1 98.62 563 GLU A O 1
ATOM 4510 N N . TYR A 1 564 ? -13.516 -34.781 3.836 1 98.56 564 TYR A N 1
ATOM 4511 C CA . TYR A 1 564 ? -14.383 -35.156 2.719 1 98.56 564 TYR A CA 1
ATOM 4512 C C . TYR A 1 564 ? -15.344 -36.25 3.105 1 98.56 564 TYR A C 1
ATOM 4514 O O . TYR A 1 564 ? -14.945 -37.438 3.158 1 98.56 564 TYR A O 1
ATOM 4522 N N . GLY A 1 565 ? -16.641 -35.969 3.258 1 97.81 565 GLY A N 1
ATOM 4523 C CA . GLY A 1 565 ? -17.562 -36.938 3.787 1 97.81 565 GLY A CA 1
ATOM 4524 C C . GLY A 1 565 ? -17.203 -37.406 5.184 1 97.81 565 GLY A C 1
ATOM 4525 O O . GLY A 1 565 ? -17.047 -36.594 6.094 1 97.81 565 GLY A O 1
ATOM 4526 N N . ASP A 1 566 ? -17.047 -38.688 5.336 1 98.19 566 ASP A N 1
ATOM 4527 C CA . ASP A 1 566 ? -16.688 -39.25 6.637 1 98.19 566 ASP A CA 1
ATOM 4528 C C . ASP A 1 566 ? -15.188 -39.5 6.734 1 98.19 566 ASP A C 1
ATOM 4530 O O . ASP A 1 566 ? -14.703 -40.062 7.727 1 98.19 566 ASP A O 1
ATOM 4534 N N . GLU A 1 567 ? -14.469 -39.125 5.707 1 98.69 567 GLU A N 1
ATOM 4535 C CA . GLU A 1 567 ? -13.023 -39.312 5.699 1 98.69 567 GLU A CA 1
ATOM 4536 C C . GLU A 1 567 ? -12.281 -38 5.918 1 98.69 567 GLU A C 1
ATOM 4538 O O . GLU A 1 567 ? -12.875 -36.938 5.797 1 98.69 567 GLU A O 1
ATOM 4543 N N . ALA A 1 568 ? -11.039 -38.156 6.312 1 98.75 568 ALA A N 1
ATOM 4544 C CA . ALA A 1 568 ? -10.219 -36.969 6.516 1 98.75 568 ALA A CA 1
ATOM 4545 C C . ALA A 1 568 ? -8.734 -37.281 6.32 1 98.75 568 ALA A C 1
ATOM 4547 O O . ALA A 1 568 ? -8.336 -38.438 6.379 1 98.75 568 ALA A O 1
ATOM 4548 N N . LEU A 1 569 ? -8.023 -36.344 5.957 1 98.88 569 LEU A N 1
ATOM 4549 C CA . LEU A 1 569 ? -6.57 -36.344 5.859 1 98.88 569 LEU A CA 1
ATOM 4550 C C . LEU A 1 569 ? -5.945 -35.312 6.797 1 98.88 569 LEU A C 1
ATOM 4552 O O . LEU A 1 569 ? -6.242 -34.125 6.703 1 98.88 569 LEU A O 1
ATOM 4556 N N . LEU A 1 570 ? -5.199 -35.781 7.801 1 98.5 570 LEU A N 1
ATOM 4557 C CA . LEU A 1 570 ? -4.43 -34.906 8.695 1 98.5 570 LEU A CA 1
ATOM 4558 C C . LEU A 1 570 ? -2.947 -34.938 8.336 1 98.5 570 LEU A C 1
ATOM 4560 O O . LEU A 1 570 ? -2.35 -36.031 8.258 1 98.5 570 LEU A O 1
ATOM 4564 N N . VAL A 1 571 ? -2.359 -33.844 8.008 1 98.5 571 VAL A N 1
ATOM 4565 C CA . VAL A 1 571 ? -0.93 -33.719 7.742 1 98.5 571 VAL A CA 1
ATOM 4566 C C . VAL A 1 571 ? -0.281 -32.844 8.812 1 98.5 571 VAL A C 1
ATOM 4568 O O . VAL A 1 571 ? -0.698 -31.703 9.023 1 98.5 571 VAL A O 1
ATOM 4571 N N . VAL A 1 572 ? 0.744 -33.344 9.492 1 97.12 572 VAL A N 1
ATOM 4572 C CA . VAL A 1 572 ? 1.37 -32.656 10.617 1 97.12 572 VAL A CA 1
ATOM 4573 C C . VAL A 1 572 ? 2.875 -32.562 10.383 1 97.12 572 VAL A C 1
ATOM 4575 O O . VAL A 1 572 ? 3.508 -33.5 9.906 1 97.12 572 VAL A O 1
ATOM 4578 N N . HIS A 1 573 ? 3.418 -31.453 10.625 1 96.88 573 HIS A N 1
ATOM 4579 C CA . HIS A 1 573 ? 4.852 -31.188 10.602 1 96.88 573 HIS A CA 1
ATOM 4580 C C . HIS A 1 573 ? 5.312 -30.547 11.906 1 96.88 573 HIS A C 1
ATOM 4582 O O . HIS A 1 573 ? 4.605 -29.719 12.477 1 96.88 573 HIS A O 1
ATOM 4588 N N . THR A 1 574 ? 6.496 -30.969 12.359 1 95.75 574 THR A N 1
ATOM 4589 C CA . THR A 1 574 ? 7.133 -30.281 13.484 1 95.75 574 THR A CA 1
ATOM 4590 C C . THR A 1 574 ? 8.328 -29.453 13.016 1 95.75 574 THR A C 1
ATOM 4592 O O . THR A 1 574 ? 8.938 -29.766 11.992 1 95.75 574 THR A O 1
ATOM 4595 N N . PHE A 1 575 ? 8.602 -28.422 13.648 1 95.38 575 PHE A N 1
ATOM 4596 C CA . PHE A 1 575 ? 9.711 -27.531 13.32 1 95.38 575 PHE A CA 1
ATOM 4597 C C . PHE A 1 575 ? 10.688 -27.438 14.492 1 95.38 575 PHE A C 1
ATOM 4599 O O . PHE A 1 575 ? 10.789 -28.344 15.305 1 95.38 575 PHE A O 1
ATOM 4606 N N . GLU A 1 576 ? 11.641 -26.328 14.438 1 91.44 576 GLU A N 1
ATOM 4607 C CA . GLU A 1 576 ? 12.57 -26.156 15.555 1 91.44 576 GLU A CA 1
ATOM 4608 C C . GLU A 1 576 ? 11.82 -25.969 16.875 1 91.44 576 GLU A C 1
ATOM 4610 O O . GLU A 1 576 ? 10.75 -25.359 16.906 1 91.44 576 GLU A O 1
ATOM 4615 N N . ASN A 1 577 ? 12.555 -26.422 18.031 1 75.75 577 ASN A N 1
ATOM 4616 C CA . ASN A 1 577 ? 11.961 -26.406 19.359 1 75.75 577 ASN A CA 1
ATOM 4617 C C . ASN A 1 577 ? 10.555 -27 19.359 1 75.75 577 ASN A C 1
ATOM 4619 O O . ASN A 1 577 ? 9.664 -26.5 20.047 1 75.75 577 ASN A O 1
ATOM 4623 N N . GLY A 1 578 ? 10.359 -27.844 18.391 1 61.84 578 GLY A N 1
ATOM 4624 C CA . GLY A 1 578 ? 9.094 -28.438 18 1 61.84 578 GLY A CA 1
ATOM 4625 C C . GLY A 1 578 ? 8.414 -29.203 19.125 1 61.84 578 GLY A C 1
ATOM 4626 O O . GLY A 1 578 ? 8.961 -30.172 19.641 1 61.84 578 GLY A O 1
ATOM 4627 N N . ALA A 1 579 ? 7.723 -28.297 19.859 1 63.19 579 ALA A N 1
ATOM 4628 C CA . ALA A 1 579 ? 6.812 -28.953 20.797 1 63.19 579 ALA A CA 1
ATOM 4629 C C . ALA A 1 579 ? 5.891 -29.938 20.078 1 63.19 579 ALA A C 1
ATOM 4631 O O . ALA A 1 579 ? 5.43 -29.672 18.969 1 63.19 579 ALA A O 1
ATOM 4632 N N . ASN A 1 580 ? 5.891 -31.094 20.438 1 71.19 580 ASN A N 1
ATOM 4633 C CA . ASN A 1 580 ? 4.945 -32.094 19.938 1 71.19 580 ASN A CA 1
ATOM 4634 C C . ASN A 1 580 ? 3.512 -31.578 19.969 1 71.19 580 ASN A C 1
ATOM 4636 O O . ASN A 1 580 ? 3.027 -31.156 21.031 1 71.19 580 ASN A O 1
ATOM 4640 N N . PRO A 1 581 ? 2.975 -31.25 18.719 1 76.88 581 PRO A N 1
ATOM 4641 C CA . PRO A 1 581 ? 1.571 -30.844 18.75 1 76.88 581 PRO A CA 1
ATOM 4642 C C . PRO A 1 581 ? 0.683 -31.812 19.531 1 76.88 581 PRO A C 1
ATOM 4644 O O . PRO A 1 581 ? 0.996 -33 19.625 1 76.88 581 PRO A O 1
ATOM 4647 N N . ASP A 1 582 ? -0.244 -31.25 20.219 1 85.75 582 ASP A N 1
ATOM 4648 C CA . ASP A 1 582 ? -1.287 -32.125 20.734 1 85.75 582 ASP A CA 1
ATOM 4649 C C . ASP A 1 582 ? -2.129 -32.719 19.609 1 85.75 582 ASP A C 1
ATOM 4651 O O . ASP A 1 582 ? -3.24 -32.25 19.344 1 85.75 582 ASP A O 1
ATOM 4655 N N . ILE A 1 583 ? -1.609 -33.75 19 1 87.19 583 ILE A N 1
ATOM 4656 C CA . ILE A 1 583 ? -2.203 -34.312 17.797 1 87.19 583 ILE A CA 1
ATOM 4657 C C . ILE A 1 583 ? -3.57 -34.906 18.141 1 87.19 583 ILE A C 1
ATOM 4659 O O . ILE A 1 583 ? -4.418 -35.094 17.266 1 87.19 583 ILE A O 1
ATOM 4663 N N . ASP A 1 584 ? -3.736 -35.281 19.391 1 91.5 584 ASP A N 1
ATOM 4664 C CA . ASP A 1 584 ? -4.973 -35.938 19.812 1 91.5 584 ASP A CA 1
ATOM 4665 C C . ASP A 1 584 ? -6.18 -35.031 19.562 1 91.5 584 ASP A C 1
ATOM 4667 O O . ASP A 1 584 ? -7.273 -35.531 19.281 1 91.5 584 ASP A O 1
ATOM 4671 N N . LYS A 1 585 ? -5.902 -33.812 19.688 1 93.94 585 LYS A N 1
ATOM 4672 C CA . LYS A 1 585 ? -7 -32.875 19.469 1 93.94 585 LYS A CA 1
ATOM 4673 C C . LYS A 1 585 ? -7.539 -32.969 18.047 1 93.94 585 LYS A C 1
ATOM 4675 O O . LYS A 1 585 ? -8.734 -32.75 17.812 1 93.94 585 LYS A O 1
ATOM 4680 N N . TYR A 1 586 ? -6.711 -33.281 17.078 1 94.94 586 TYR A N 1
ATOM 4681 C CA . TYR A 1 586 ? -7.113 -33.344 15.68 1 94.94 586 TYR A CA 1
ATOM 4682 C C . TYR A 1 586 ? -7.645 -34.75 15.328 1 94.94 586 TYR A C 1
ATOM 4684 O O . TYR A 1 586 ? -8.391 -34.906 14.359 1 94.94 586 TYR A O 1
ATOM 4692 N N . LEU A 1 587 ? -7.258 -35.75 16.109 1 96.25 587 LEU A N 1
ATOM 4693 C CA . LEU A 1 587 ? -7.621 -37.125 15.828 1 96.25 587 LEU A CA 1
ATOM 4694 C C . LEU A 1 587 ? -8.922 -37.5 16.516 1 96.25 587 LEU A C 1
ATOM 4696 O O . LEU A 1 587 ? -9.531 -38.531 16.203 1 96.25 587 LEU A O 1
ATOM 4700 N N . SER A 1 588 ? -9.297 -36.625 17.453 1 95.69 588 SER A N 1
ATOM 4701 C CA . SER A 1 588 ? -10.508 -36.938 18.219 1 95.69 588 SER A CA 1
ATOM 4702 C C . SER A 1 588 ? -11.695 -37.188 17.297 1 95.69 588 SER A C 1
ATOM 4704 O O . SER A 1 588 ? -11.984 -36.375 16.406 1 95.69 588 SER A O 1
ATOM 4706 N N . GLY A 1 589 ? -12.367 -38.312 17.469 1 96.25 589 GLY A N 1
ATOM 4707 C CA . GLY A 1 589 ? -13.555 -38.625 16.703 1 96.25 589 GLY A CA 1
ATOM 4708 C C . GLY A 1 589 ? -13.25 -39.406 15.43 1 96.25 589 GLY A C 1
ATOM 4709 O O . GLY A 1 589 ? -14.156 -39.719 14.664 1 96.25 589 GLY A O 1
ATOM 4710 N N . TYR A 1 590 ? -11.969 -39.656 15.203 1 97.94 590 TYR A N 1
ATOM 4711 C CA . TYR A 1 590 ? -11.594 -40.375 13.992 1 97.94 590 TYR A CA 1
ATOM 4712 C C . TYR A 1 590 ? -10.914 -41.719 14.336 1 97.94 590 TYR A C 1
ATOM 4714 O O . TYR A 1 590 ? -10.273 -41.844 15.383 1 97.94 590 TYR A O 1
ATOM 4722 N N . ASN A 1 591 ? -11.062 -42.719 13.492 1 98.06 591 ASN A N 1
ATOM 4723 C CA . ASN A 1 591 ? -10.211 -43.906 13.438 1 98.06 591 ASN A CA 1
ATOM 4724 C C . ASN A 1 591 ? -9.094 -43.75 12.414 1 98.06 591 ASN A C 1
ATOM 4726 O O . ASN A 1 591 ? -9.312 -43.188 11.328 1 98.06 591 ASN A O 1
ATOM 4730 N N . ILE A 1 592 ? -7.996 -44.188 12.773 1 98.31 592 ILE A N 1
ATOM 4731 C CA . ILE A 1 592 ? -6.859 -44.125 11.859 1 98.31 592 ILE A CA 1
ATOM 4732 C C . ILE A 1 592 ? -6.91 -45.312 10.898 1 98.31 592 ILE A C 1
ATOM 4734 O O . ILE A 1 592 ? -6.867 -46.469 11.336 1 98.31 592 ILE A O 1
ATOM 4738 N N . LEU A 1 593 ? -7.016 -45.062 9.672 1 98.56 593 LEU A N 1
ATOM 4739 C CA . LEU A 1 593 ? -7.027 -46.125 8.656 1 98.56 593 LEU A CA 1
ATOM 4740 C C . LEU A 1 593 ? -5.609 -46.469 8.203 1 98.56 593 LEU A C 1
ATOM 4742 O O . LEU A 1 593 ? -5.289 -47.625 7.949 1 98.56 593 LEU A O 1
ATOM 4746 N N . ASP A 1 594 ? -4.84 -45.469 8.008 1 98.5 594 ASP A N 1
ATOM 4747 C CA . ASP A 1 594 ? -3.455 -45.594 7.57 1 98.5 594 ASP A CA 1
ATOM 4748 C C . ASP A 1 594 ? -2.629 -44.375 7.977 1 98.5 594 ASP A C 1
ATOM 4750 O O . ASP A 1 594 ? -3.184 -43.375 8.367 1 98.5 594 ASP A O 1
ATOM 4754 N N . THR A 1 595 ? -1.378 -44.562 8.094 1 98.31 595 THR A N 1
ATOM 4755 C CA . THR A 1 595 ? -0.472 -43.469 8.383 1 98.31 595 THR A CA 1
ATOM 4756 C C . THR A 1 595 ? 0.743 -43.5 7.461 1 98.31 595 THR A C 1
ATOM 4758 O O . THR A 1 595 ? 1.061 -44.531 6.887 1 98.31 595 THR A O 1
ATOM 4761 N N . PHE A 1 596 ? 1.34 -42.406 7.262 1 98.56 596 PHE A N 1
ATOM 4762 C CA . PHE A 1 596 ? 2.625 -42.281 6.586 1 98.56 596 PHE A CA 1
ATOM 4763 C C . PHE A 1 596 ? 3.527 -41.312 7.336 1 98.56 596 PHE A C 1
ATOM 4765 O O . PHE A 1 596 ? 3.062 -40.281 7.852 1 98.56 596 PHE A O 1
ATOM 4772 N N . GLY A 1 597 ? 4.777 -41.594 7.375 1 97.31 597 GLY A N 1
ATOM 4773 C CA . GLY A 1 597 ? 5.75 -40.625 7.871 1 97.31 597 GLY A CA 1
ATOM 4774 C C . GLY A 1 597 ? 6.418 -41.062 9.156 1 97.31 597 GLY A C 1
ATOM 4775 O O . GLY A 1 597 ? 6.543 -42.281 9.422 1 97.31 597 GLY A O 1
ATOM 4776 N N . SER A 1 598 ? 6.969 -40.094 9.852 1 92.38 598 SER A N 1
ATOM 4777 C CA . SER A 1 598 ? 7.781 -40.344 11.039 1 92.38 598 SER A CA 1
ATOM 4778 C C . SER A 1 598 ? 6.988 -40.094 12.312 1 92.38 598 SER A C 1
ATOM 4780 O O . SER A 1 598 ? 5.914 -39.5 12.281 1 92.38 598 SER A O 1
ATOM 4782 N N . GLU A 1 599 ? 7.664 -40.656 13.375 1 90.81 599 GLU A N 1
ATOM 4783 C CA . GLU A 1 599 ? 7.203 -40.156 14.672 1 90.81 599 GLU A CA 1
ATOM 4784 C C . GLU A 1 599 ? 7.465 -38.656 14.828 1 90.81 599 GLU A C 1
ATOM 4786 O O . GLU A 1 599 ? 8.422 -38.125 14.25 1 90.81 599 GLU A O 1
ATOM 4791 N N . LEU A 1 600 ? 6.582 -38.031 15.484 1 92.5 600 LEU A N 1
ATOM 4792 C CA . LEU A 1 600 ? 6.66 -36.594 15.656 1 92.5 600 LEU A CA 1
ATOM 4793 C C . LEU A 1 600 ? 7.426 -36.219 16.922 1 92.5 600 LEU A C 1
ATOM 4795 O O . LEU A 1 600 ? 6.961 -35.406 17.719 1 92.5 600 LEU A O 1
ATOM 4799 N N . ASP A 1 601 ? 8.562 -36.75 17.141 1 88 601 ASP A N 1
ATOM 4800 C CA . ASP A 1 601 ? 9.312 -36.625 18.391 1 88 601 ASP A CA 1
ATOM 4801 C C . ASP A 1 601 ? 10.562 -35.781 18.203 1 88 601 ASP A C 1
ATOM 4803 O O . ASP A 1 601 ? 11.477 -35.812 19.031 1 88 601 ASP A O 1
ATOM 4807 N N . GLY A 1 602 ? 10.664 -35.125 17.156 1 90 602 GLY A N 1
ATOM 4808 C CA . GLY A 1 602 ? 11.82 -34.281 16.891 1 90 602 GLY A CA 1
ATOM 4809 C C . GLY A 1 602 ? 11.531 -33.156 15.93 1 90 602 GLY A C 1
ATOM 4810 O O . GLY A 1 602 ? 10.383 -32.938 15.547 1 90 602 GLY A O 1
ATOM 4811 N N . ALA A 1 603 ? 12.648 -32.406 15.617 1 92.94 603 ALA A N 1
ATOM 4812 C CA . ALA A 1 603 ? 12.531 -31.281 14.688 1 92.94 603 ALA A CA 1
ATOM 4813 C C . ALA A 1 603 ? 12.422 -31.766 13.25 1 92.94 603 ALA A C 1
ATOM 4815 O O . ALA A 1 603 ? 13.094 -32.75 12.867 1 92.94 603 ALA A O 1
ATOM 4816 N N . PHE A 1 604 ? 11.508 -31.094 12.5 1 94.75 604 PHE A N 1
ATOM 4817 C CA . PHE A 1 604 ? 11.352 -31.312 11.062 1 94.75 604 PHE A CA 1
ATOM 4818 C C . PHE A 1 604 ? 11.008 -32.75 10.766 1 94.75 604 PHE A C 1
ATOM 4820 O O . PHE A 1 604 ? 11.68 -33.406 9.961 1 94.75 604 PHE A O 1
ATOM 4827 N N . ARG A 1 605 ? 9.992 -33.156 11.484 1 95.38 605 ARG A N 1
ATOM 4828 C CA . ARG A 1 605 ? 9.312 -34.406 11.227 1 95.38 605 ARG A CA 1
ATOM 4829 C C . ARG A 1 605 ? 8.023 -34.188 10.445 1 95.38 605 ARG A C 1
ATOM 4831 O O . ARG A 1 605 ? 7.434 -33.125 10.5 1 95.38 605 ARG A O 1
ATOM 4838 N N . GLY A 1 606 ? 7.57 -35.156 9.648 1 96.75 606 GLY A N 1
ATOM 4839 C CA . GLY A 1 606 ? 6.312 -35.125 8.914 1 96.75 606 GLY A CA 1
ATOM 4840 C C . GLY A 1 606 ? 5.531 -36.438 9.047 1 96.75 606 GLY A C 1
ATOM 4841 O O . GLY A 1 606 ? 6.109 -37.531 9 1 96.75 606 GLY A O 1
ATOM 4842 N N . LYS A 1 607 ? 4.305 -36.281 9.312 1 96.94 607 LYS A N 1
ATOM 4843 C CA . LYS A 1 607 ? 3.422 -37.438 9.422 1 96.94 607 LYS A CA 1
ATOM 4844 C C . LYS A 1 607 ? 2.033 -37.125 8.867 1 96.94 607 LYS A C 1
ATOM 4846 O O . LYS A 1 607 ? 1.537 -36 9.016 1 96.94 607 LYS A O 1
ATOM 4851 N N . ALA A 1 608 ? 1.444 -38.062 8.203 1 98.5 608 ALA A N 1
ATOM 4852 C CA . ALA A 1 608 ? 0.098 -37.938 7.652 1 98.5 608 ALA A CA 1
ATOM 4853 C C . ALA A 1 608 ? -0.805 -39.062 8.133 1 98.5 608 ALA A C 1
ATOM 4855 O O . ALA A 1 608 ? -0.344 -40.188 8.344 1 98.5 608 ALA A O 1
ATOM 4856 N N . PHE A 1 609 ? -2.023 -38.781 8.391 1 98.44 609 PHE A N 1
ATOM 4857 C CA . PHE A 1 609 ? -3.025 -39.719 8.859 1 98.44 609 PHE A CA 1
ATOM 4858 C C . PHE A 1 609 ? -4.223 -39.75 7.918 1 98.44 609 PHE A C 1
ATOM 4860 O O . PHE A 1 609 ? -4.812 -38.719 7.617 1 98.44 609 PHE A O 1
ATOM 4867 N N . PHE A 1 610 ? -4.527 -40.938 7.398 1 98.81 610 PHE A N 1
ATOM 4868 C CA . PHE A 1 610 ? -5.801 -41.188 6.738 1 98.81 610 PHE A CA 1
ATOM 4869 C C . PHE A 1 610 ? -6.855 -41.625 7.746 1 98.81 610 PHE A C 1
ATOM 4871 O O . PHE A 1 610 ? -6.688 -42.656 8.438 1 98.81 610 PHE A O 1
ATOM 4878 N N . LEU A 1 611 ? -7.891 -40.812 7.785 1 98.75 611 LEU A N 1
ATOM 4879 C CA . LEU A 1 611 ? -8.828 -40.938 8.898 1 98.75 611 LEU A CA 1
ATOM 4880 C C . LEU A 1 611 ? -10.242 -41.219 8.391 1 98.75 611 LEU A C 1
ATOM 4882 O O . LEU A 1 611 ? -10.57 -40.875 7.246 1 98.75 611 LEU A O 1
ATOM 4886 N N . ARG A 1 612 ? -11.023 -41.812 9.289 1 98.44 612 ARG A N 1
ATOM 4887 C CA . ARG A 1 612 ? -12.453 -42 9.062 1 98.44 612 ARG A CA 1
ATOM 4888 C C . ARG A 1 612 ? -13.242 -41.812 10.344 1 98.44 612 ARG A C 1
ATOM 4890 O O . ARG A 1 612 ? -12.828 -42.25 11.414 1 98.44 612 ARG A O 1
ATOM 4897 N N . ARG A 1 613 ? -14.328 -41.188 10.195 1 96.81 613 ARG A N 1
ATOM 4898 C CA . ARG A 1 613 ? -15.195 -41 11.359 1 96.81 613 ARG A CA 1
ATOM 4899 C C . ARG A 1 613 ? -15.82 -42.312 11.781 1 96.81 613 ARG A C 1
ATOM 4901 O O . ARG A 1 613 ? -16.141 -43.156 10.93 1 96.81 613 ARG A O 1
ATOM 4908 N N . MET B 1 1 ? 28.203 -4.281 9.633 1 62.84 1 MET B N 1
ATOM 4909 C CA . MET B 1 1 ? 28.641 -3.432 8.531 1 62.84 1 MET B CA 1
ATOM 4910 C C . MET B 1 1 ? 28.047 -2.033 8.656 1 62.84 1 MET B C 1
ATOM 4912 O O . MET B 1 1 ? 26.922 -1.873 9.125 1 62.84 1 MET B O 1
ATOM 4916 N N . GLU B 1 2 ? 28.859 -1.033 8.367 1 79.31 2 GLU B N 1
ATOM 4917 C CA . GLU B 1 2 ? 28.422 0.359 8.438 1 79.31 2 GLU B CA 1
ATOM 4918 C C . GLU B 1 2 ? 27.406 0.675 7.348 1 79.31 2 GLU B C 1
ATOM 4920 O O . GLU B 1 2 ? 27.5 0.146 6.234 1 79.31 2 GLU B O 1
ATOM 4925 N N . GLU B 1 3 ? 26.375 1.475 7.719 1 83.25 3 GLU B N 1
ATOM 4926 C CA . GLU B 1 3 ? 25.391 1.936 6.738 1 83.25 3 GLU B CA 1
ATOM 4927 C C . GLU B 1 3 ? 26.062 2.699 5.602 1 83.25 3 GLU B C 1
ATOM 4929 O O . GLU B 1 3 ? 27.031 3.443 5.828 1 83.25 3 GLU B O 1
ATOM 4934 N N . VAL B 1 4 ? 25.562 2.455 4.402 1 84.5 4 VAL B N 1
ATOM 4935 C CA . VAL B 1 4 ? 26.094 3.107 3.209 1 84.5 4 VAL B CA 1
ATOM 4936 C C . VAL B 1 4 ? 25.031 4.027 2.613 1 84.5 4 VAL B C 1
ATOM 4938 O O . VAL B 1 4 ? 23.906 3.588 2.309 1 84.5 4 VAL B O 1
ATOM 4941 N N . TYR B 1 5 ? 25.359 5.277 2.639 1 86.75 5 TYR B N 1
ATOM 4942 C CA . TYR B 1 5 ? 24.484 6.242 1.971 1 86.75 5 TYR B CA 1
ATOM 4943 C C . TYR B 1 5 ? 24.703 6.211 0.462 1 86.75 5 TYR B C 1
ATOM 4945 O O . TYR B 1 5 ? 25.828 6.32 -0.017 1 86.75 5 TYR B O 1
ATOM 4953 N N . ALA B 1 6 ? 23.547 5.953 -0.233 1 93.69 6 ALA B N 1
ATOM 4954 C CA . ALA B 1 6 ? 23.562 5.773 -1.682 1 93.69 6 ALA B CA 1
ATOM 4955 C C . ALA B 1 6 ? 22.406 6.52 -2.34 1 93.69 6 ALA B C 1
ATOM 4957 O O . ALA B 1 6 ? 22.016 7.598 -1.883 1 93.69 6 ALA B O 1
ATOM 4958 N N . PHE B 1 7 ? 22.062 6.129 -3.549 1 97.12 7 PHE B N 1
ATOM 4959 C CA . PHE B 1 7 ? 20.969 6.715 -4.312 1 97.12 7 PHE B CA 1
ATOM 4960 C C . PHE B 1 7 ? 20.281 5.668 -5.188 1 97.12 7 PHE B C 1
ATOM 4962 O O . PHE B 1 7 ? 20.797 4.555 -5.332 1 97.12 7 PHE B O 1
ATOM 4969 N N . GLN B 1 8 ? 19.125 5.93 -5.598 1 98.38 8 GLN B N 1
ATOM 4970 C CA . GLN B 1 8 ? 18.453 5.184 -6.66 1 98.38 8 GLN B CA 1
ATOM 4971 C C . GLN B 1 8 ? 18.016 6.109 -7.797 1 98.38 8 GLN B C 1
ATOM 4973 O O . GLN B 1 8 ? 17.594 7.242 -7.555 1 98.38 8 GLN B O 1
ATOM 4978 N N . VAL B 1 9 ? 18.125 5.711 -8.992 1 98.62 9 VAL B N 1
ATOM 4979 C CA . VAL B 1 9 ? 17.719 6.457 -10.18 1 98.62 9 VAL B CA 1
ATOM 4980 C C . VAL B 1 9 ? 17.234 5.492 -11.258 1 98.62 9 VAL B C 1
ATOM 4982 O O . VAL B 1 9 ? 17.672 4.34 -11.312 1 98.62 9 VAL B O 1
ATOM 4985 N N . LYS B 1 10 ? 16.281 5.82 -12.008 1 98.69 10 LYS B N 1
ATOM 4986 C CA . LYS B 1 10 ? 15.812 5.098 -13.188 1 98.69 10 LYS B CA 1
ATOM 4987 C C . LYS B 1 10 ? 15.703 6.027 -14.391 1 98.69 10 LYS B C 1
ATOM 4989 O O . LYS B 1 10 ? 14.805 6.871 -14.453 1 98.69 10 LYS B O 1
ATOM 4994 N N . VAL B 1 11 ? 16.609 5.918 -15.336 1 98.44 11 VAL B N 1
ATOM 4995 C CA . VAL B 1 11 ? 16.547 6.641 -16.609 1 98.44 11 VAL B CA 1
ATOM 4996 C C . VAL B 1 11 ? 15.633 5.902 -17.578 1 98.44 11 VAL B C 1
ATOM 4998 O O . VAL B 1 11 ? 15.766 4.691 -17.766 1 98.44 11 VAL B O 1
ATOM 5001 N N . ARG B 1 12 ? 14.688 6.652 -18.203 1 97.62 12 ARG B N 1
ATOM 5002 C CA . ARG B 1 12 ? 13.766 6.043 -19.156 1 97.62 12 ARG B CA 1
ATOM 5003 C C . ARG B 1 12 ? 14.523 5.379 -20.312 1 97.62 12 ARG B C 1
ATOM 5005 O O . ARG B 1 12 ? 15.461 5.961 -20.859 1 97.62 12 ARG B O 1
ATOM 5012 N N . GLY B 1 13 ? 14.156 4.148 -20.594 1 95.75 13 GLY B N 1
ATOM 5013 C CA . GLY B 1 13 ? 14.812 3.4 -21.656 1 95.75 13 GLY B CA 1
ATOM 5014 C C . GLY B 1 13 ? 15.797 2.373 -21.141 1 95.75 13 GLY B C 1
ATOM 5015 O O . GLY B 1 13 ? 16.062 1.369 -21.797 1 95.75 13 GLY B O 1
ATOM 5016 N N . ASP B 1 14 ? 16.406 2.652 -19.922 1 97.19 14 ASP B N 1
ATOM 5017 C CA . ASP B 1 14 ? 17.281 1.669 -19.297 1 97.19 14 ASP B CA 1
ATOM 5018 C C . ASP B 1 14 ? 16.484 0.46 -18.797 1 97.19 14 ASP B C 1
ATOM 5020 O O . ASP B 1 14 ? 15.289 0.563 -18.531 1 97.19 14 ASP B O 1
ATOM 5024 N N . SER B 1 15 ? 17.188 -0.663 -18.672 1 97.62 15 SER B N 1
ATOM 5025 C CA . SER B 1 15 ? 16.562 -1.909 -18.219 1 97.62 15 SER B CA 1
ATOM 5026 C C . SER B 1 15 ? 16.047 -1.789 -16.797 1 97.62 15 SER B C 1
ATOM 5028 O O . SER B 1 15 ? 16.625 -1.071 -15.977 1 97.62 15 SER B O 1
ATOM 5030 N N . PHE B 1 16 ? 14.93 -2.438 -16.562 1 97.56 16 PHE B N 1
ATOM 5031 C CA . PHE B 1 16 ? 14.414 -2.58 -15.211 1 97.56 16 PHE B CA 1
ATOM 5032 C C . PHE B 1 16 ? 15.156 -3.682 -14.461 1 97.56 16 PHE B C 1
ATOM 5034 O O . PHE B 1 16 ? 15.852 -4.496 -15.07 1 97.56 16 PHE B O 1
ATOM 5041 N N . ASN B 1 17 ? 14.992 -3.561 -13.125 1 94.31 17 ASN B N 1
ATOM 5042 C CA . ASN B 1 17 ? 15.609 -4.598 -12.305 1 94.31 17 ASN B CA 1
ATOM 5043 C C . ASN B 1 17 ? 14.844 -5.914 -12.391 1 94.31 17 ASN B C 1
ATOM 5045 O O . ASN B 1 17 ? 13.617 -5.918 -12.508 1 94.31 17 ASN B O 1
ATOM 5049 N N . GLY B 1 18 ? 15.578 -7.027 -12.352 1 95 18 GLY B N 1
ATOM 5050 C CA . GLY B 1 18 ? 14.961 -8.336 -12.188 1 95 18 GLY B CA 1
ATOM 5051 C C . GLY B 1 18 ? 14.516 -8.602 -10.758 1 95 18 GLY B C 1
ATOM 5052 O O . GLY B 1 18 ? 14.062 -7.688 -10.062 1 95 18 GLY B O 1
ATOM 5053 N N . HIS B 1 19 ? 14.461 -9.875 -10.453 1 95.75 19 HIS B N 1
ATOM 5054 C CA . HIS B 1 19 ? 14.141 -10.336 -9.109 1 95.75 19 HIS B CA 1
ATOM 5055 C C . HIS B 1 19 ? 12.688 -10.039 -8.758 1 95.75 19 HIS B C 1
ATOM 5057 O O . HIS B 1 19 ? 12.359 -9.82 -7.59 1 95.75 19 HIS B O 1
ATOM 5063 N N . TYR B 1 20 ? 11.875 -9.875 -9.75 1 97.06 20 TYR B N 1
ATOM 5064 C CA . TYR B 1 20 ? 10.422 -9.789 -9.68 1 97.06 20 TYR B CA 1
ATOM 5065 C C . TYR B 1 20 ? 9.984 -8.461 -9.078 1 97.06 20 TYR B C 1
ATOM 5067 O O . TYR B 1 20 ? 8.984 -8.391 -8.367 1 97.06 20 TYR B O 1
ATOM 5075 N N . THR B 1 21 ? 10.75 -7.367 -9.32 1 96.69 21 THR B N 1
ATOM 5076 C CA . THR B 1 21 ? 10.469 -6.129 -8.602 1 96.69 21 THR B CA 1
ATOM 5077 C C . THR B 1 21 ? 9.742 -5.133 -9.5 1 96.69 21 THR B C 1
ATOM 5079 O O . THR B 1 21 ? 9.164 -4.16 -9.023 1 96.69 21 THR B O 1
ATOM 5082 N N . ASN B 1 22 ? 9.844 -5.305 -10.898 1 96.94 22 ASN B N 1
ATOM 5083 C CA . ASN B 1 22 ? 9.258 -4.328 -11.812 1 96.94 22 ASN B CA 1
ATOM 5084 C C . ASN B 1 22 ? 7.758 -4.168 -11.578 1 96.94 22 ASN B C 1
ATOM 5086 O O . ASN B 1 22 ? 7.031 -5.16 -11.484 1 96.94 22 ASN B O 1
ATOM 5090 N N . GLY B 1 23 ? 7.285 -2.992 -11.406 1 96.5 23 GLY B N 1
ATOM 5091 C CA . GLY B 1 23 ? 5.895 -2.734 -11.062 1 96.5 23 GLY B CA 1
ATOM 5092 C C . GLY B 1 23 ? 5.691 -2.441 -9.586 1 96.5 23 GLY B C 1
ATOM 5093 O O . GLY B 1 23 ? 4.707 -1.801 -9.211 1 96.5 23 GLY B O 1
ATOM 5094 N N . ILE B 1 24 ? 6.629 -2.885 -8.727 1 96.94 24 ILE B N 1
ATOM 5095 C CA . ILE B 1 24 ? 6.59 -2.58 -7.301 1 96.94 24 ILE B CA 1
ATOM 5096 C C . ILE B 1 24 ? 7.641 -1.521 -6.973 1 96.94 24 ILE B C 1
ATOM 5098 O O . ILE B 1 24 ? 7.383 -0.603 -6.191 1 96.94 24 ILE B O 1
ATOM 5102 N N . SER B 1 25 ? 8.797 -1.647 -7.605 1 97.5 25 SER B N 1
ATOM 5103 C CA . SER B 1 25 ? 9.898 -0.717 -7.367 1 97.5 25 SER B CA 1
ATOM 5104 C C . SER B 1 25 ? 10.688 -0.456 -8.641 1 97.5 25 SER B C 1
ATOM 5106 O O . SER B 1 25 ? 10.883 -1.359 -9.461 1 97.5 25 SER B O 1
ATOM 5108 N N . LEU B 1 26 ? 11.164 0.742 -8.797 1 97.88 26 LEU B N 1
ATOM 5109 C CA . LEU B 1 26 ? 12.062 1.1 -9.883 1 97.88 26 LEU B CA 1
ATOM 5110 C C . LEU B 1 26 ? 13.508 1.132 -9.406 1 97.88 26 LEU B C 1
ATOM 5112 O O . LEU B 1 26 ? 14.414 1.441 -10.188 1 97.88 26 LEU B O 1
ATOM 5116 N N . ALA B 1 27 ? 13.703 0.744 -8.164 1 95.75 27 ALA B N 1
ATOM 5117 C CA . ALA B 1 27 ? 15.047 0.768 -7.586 1 95.75 27 ALA B CA 1
ATOM 5118 C C . ALA B 1 27 ? 15.914 -0.34 -8.172 1 95.75 27 ALA B C 1
ATOM 5120 O O . ALA B 1 27 ? 15.406 -1.253 -8.828 1 95.75 27 ALA B O 1
ATOM 5121 N N . ASN B 1 28 ? 17.141 -0.208 -8.055 1 95.19 28 ASN B N 1
ATOM 5122 C CA . ASN B 1 28 ? 18.141 -1.181 -8.461 1 95.19 28 ASN B CA 1
ATOM 5123 C C . ASN B 1 28 ? 18.094 -1.437 -9.969 1 95.19 28 ASN B C 1
ATOM 5125 O O . ASN B 1 28 ? 18.312 -2.562 -10.414 1 95.19 28 ASN B O 1
ATOM 5129 N N . SER B 1 29 ? 17.734 -0.437 -10.711 1 95.5 29 SER B N 1
ATOM 5130 C CA . SER B 1 29 ? 17.688 -0.551 -12.164 1 95.5 29 SER B CA 1
ATOM 5131 C C . SER B 1 29 ? 19.078 -0.548 -12.773 1 95.5 29 SER B C 1
ATOM 5133 O O . SER B 1 29 ? 20.062 -0.345 -12.07 1 95.5 29 SER B O 1
ATOM 5135 N N . GLU B 1 30 ? 19.125 -0.797 -14.055 1 97 30 GLU B N 1
ATOM 5136 C CA . GLU B 1 30 ? 20.359 -0.702 -14.82 1 97 30 GLU B CA 1
ATOM 5137 C C . GLU B 1 30 ? 21 0.678 -14.672 1 97 30 GLU B C 1
ATOM 5139 O O . GLU B 1 30 ? 22.219 0.804 -14.648 1 97 30 GLU B O 1
ATOM 5144 N N . SER B 1 31 ? 20.156 1.742 -14.523 1 97.94 31 SER B N 1
ATOM 5145 C CA . SER B 1 31 ? 20.641 3.115 -14.406 1 97.94 31 SER B CA 1
ATOM 5146 C C . SER B 1 31 ? 21.578 3.268 -13.219 1 97.94 31 SER B C 1
ATOM 5148 O O . SER B 1 31 ? 22.531 4.039 -13.273 1 97.94 31 SER B O 1
ATOM 5150 N N . VAL B 1 32 ? 21.25 2.619 -12.117 1 97.56 32 VAL B N 1
ATOM 5151 C CA . VAL B 1 32 ? 22.094 2.654 -10.93 1 97.56 32 VAL B CA 1
ATOM 5152 C C . VAL B 1 32 ? 23.375 1.854 -11.18 1 97.56 32 VAL B C 1
ATOM 5154 O O . VAL B 1 32 ? 24.469 2.295 -10.828 1 97.56 32 VAL B O 1
ATOM 5157 N N . ARG B 1 33 ? 23.234 0.705 -11.812 1 95.88 33 ARG B N 1
ATOM 5158 C CA . ARG B 1 33 ? 24.359 -0.21 -12.031 1 95.88 33 ARG B CA 1
ATOM 5159 C C . ARG B 1 33 ? 25.391 0.396 -12.977 1 95.88 33 ARG B C 1
ATOM 5161 O O . ARG B 1 33 ? 26.578 0.067 -12.898 1 95.88 33 ARG B O 1
ATOM 5168 N N . ARG B 1 34 ? 24.953 1.264 -13.828 1 97.12 34 ARG B N 1
ATOM 5169 C CA . ARG B 1 34 ? 25.844 1.913 -14.789 1 97.12 34 ARG B CA 1
ATOM 5170 C C . ARG B 1 34 ? 26.719 2.947 -14.109 1 97.12 34 ARG B C 1
ATOM 5172 O O . ARG B 1 34 ? 27.719 3.391 -14.672 1 97.12 34 ARG B O 1
ATOM 5179 N N . CYS B 1 35 ? 26.359 3.301 -12.906 1 97.69 35 CYS B N 1
ATOM 5180 C CA . CYS B 1 35 ? 27.078 4.363 -12.203 1 97.69 35 CYS B CA 1
ATOM 5181 C C . CYS B 1 35 ? 28.312 3.816 -11.5 1 97.69 35 CYS B C 1
ATOM 5183 O O . CYS B 1 35 ? 28.266 2.756 -10.875 1 97.69 35 CYS B O 1
ATOM 5185 N N . LYS B 1 36 ? 29.406 4.52 -11.672 1 97.75 36 LYS B N 1
ATOM 5186 C CA . LYS B 1 36 ? 30.641 4.238 -10.938 1 97.75 36 LYS B CA 1
ATOM 5187 C C . LYS B 1 36 ? 30.969 5.367 -9.969 1 97.75 36 LYS B C 1
ATOM 5189 O O . LYS B 1 36 ? 30.891 6.547 -10.32 1 97.75 36 LYS B O 1
ATOM 5194 N N . GLN B 1 37 ? 31.25 4.984 -8.766 1 97.69 37 GLN B N 1
ATOM 5195 C CA . GLN B 1 37 ? 31.672 5.988 -7.797 1 97.69 37 GLN B CA 1
ATOM 5196 C C . GLN B 1 37 ? 33 6.637 -8.219 1 97.69 37 GLN B C 1
ATOM 5198 O O . GLN B 1 37 ? 33.969 5.941 -8.453 1 97.69 37 GLN B O 1
ATOM 5203 N N . VAL B 1 38 ? 33.062 7.93 -8.289 1 98 38 VAL B N 1
ATOM 5204 C CA . VAL B 1 38 ? 34.25 8.578 -8.766 1 98 38 VAL B CA 1
ATOM 5205 C C . VAL B 1 38 ? 34.844 9.484 -7.676 1 98 38 VAL B C 1
ATOM 5207 O O . VAL B 1 38 ? 36 9.875 -7.734 1 98 38 VAL B O 1
ATOM 5210 N N . TYR B 1 39 ? 34.031 9.836 -6.75 1 97.75 39 TYR B N 1
ATOM 5211 C CA . TYR B 1 39 ? 34.469 10.703 -5.66 1 97.75 39 TYR B CA 1
ATOM 5212 C C . TYR B 1 39 ? 33.625 10.477 -4.414 1 97.75 39 TYR B C 1
ATOM 5214 O O . TYR B 1 39 ? 32.438 10.188 -4.512 1 97.75 39 TYR B O 1
ATOM 5222 N N . LYS B 1 40 ? 34.219 10.508 -3.273 1 97.31 40 LYS B N 1
ATOM 5223 C CA . LYS B 1 40 ? 33.531 10.398 -1.999 1 97.31 40 LYS B CA 1
ATOM 5224 C C . LYS B 1 40 ? 34.219 11.211 -0.912 1 97.31 40 LYS B C 1
ATOM 5226 O O . LYS B 1 40 ? 35.469 11.203 -0.819 1 97.31 40 LYS B O 1
ATOM 5231 N N . ASP B 1 41 ? 33.5 11.961 -0.141 1 96.81 41 ASP B N 1
ATOM 5232 C CA . ASP B 1 41 ? 33.969 12.578 1.1 1 96.81 41 ASP B CA 1
ATOM 5233 C C . ASP B 1 41 ? 32.906 12.477 2.191 1 96.81 41 ASP B C 1
ATOM 5235 O O . ASP B 1 41 ? 32.031 11.617 2.125 1 96.81 41 ASP B O 1
ATOM 5239 N N . ASP B 1 42 ? 33.031 13.234 3.203 1 95 42 ASP B N 1
ATOM 5240 C CA . ASP B 1 42 ? 32.188 13.094 4.375 1 95 42 ASP B CA 1
ATOM 5241 C C . ASP B 1 42 ? 30.766 13.609 4.082 1 95 42 ASP B C 1
ATOM 5243 O O . ASP B 1 42 ? 29.812 13.289 4.809 1 95 42 ASP B O 1
ATOM 5247 N N . GLU B 1 43 ? 30.594 14.352 2.979 1 97.81 43 GLU B N 1
ATOM 5248 C CA . GLU B 1 43 ? 29.312 15.031 2.773 1 97.81 43 GLU B CA 1
ATOM 5249 C C . GLU B 1 43 ? 28.625 14.555 1.496 1 97.81 43 GLU B C 1
ATOM 5251 O O . GLU B 1 43 ? 27.438 14.797 1.299 1 97.81 43 GLU B O 1
ATOM 5256 N N . LYS B 1 44 ? 29.375 13.93 0.618 1 98.19 44 LYS B N 1
ATOM 5257 C CA . LYS B 1 44 ? 28.766 13.547 -0.651 1 98.19 44 LYS B CA 1
ATOM 5258 C C . LYS B 1 44 ? 29.516 12.398 -1.306 1 98.19 44 LYS B C 1
ATOM 5260 O O . LYS B 1 44 ? 30.688 12.156 -0.989 1 98.19 44 LYS B O 1
ATOM 5265 N N . THR B 1 45 ? 28.875 11.656 -2.07 1 98.44 45 THR B N 1
ATOM 5266 C CA . THR B 1 45 ? 29.406 10.664 -2.988 1 98.44 45 THR B CA 1
ATOM 5267 C C . THR B 1 45 ? 28.984 10.953 -4.422 1 98.44 45 THR B C 1
ATOM 5269 O O . THR B 1 45 ? 27.797 11.195 -4.68 1 98.44 45 THR B O 1
ATOM 5272 N N . VAL B 1 46 ? 29.906 10.984 -5.352 1 98.5 46 VAL B N 1
ATOM 5273 C CA . VAL B 1 46 ? 29.641 11.305 -6.75 1 98.5 46 VAL B CA 1
ATOM 5274 C C . VAL B 1 46 ? 29.75 10.039 -7.598 1 98.5 46 VAL B C 1
ATOM 5276 O O . VAL B 1 46 ? 30.734 9.305 -7.492 1 98.5 46 VAL B O 1
ATOM 5279 N N . TYR B 1 47 ? 28.781 9.797 -8.352 1 98.44 47 TYR B N 1
ATOM 5280 C CA . TYR B 1 47 ? 28.719 8.68 -9.281 1 98.44 47 TYR B CA 1
ATOM 5281 C C . TYR B 1 47 ? 28.625 9.172 -10.727 1 98.44 47 TYR B C 1
ATOM 5283 O O . TYR B 1 47 ? 28 10.203 -10.992 1 98.44 47 TYR B O 1
ATOM 5291 N N . GLU B 1 48 ? 29.219 8.438 -11.656 1 98.25 48 GLU B N 1
ATOM 5292 C CA . GLU B 1 48 ? 29.141 8.812 -13.062 1 98.25 48 GLU B CA 1
ATOM 5293 C C . GLU B 1 48 ? 28.797 7.609 -13.938 1 98.25 48 GLU B C 1
ATOM 5295 O O . GLU B 1 48 ? 29.25 6.496 -13.688 1 98.25 48 GLU B O 1
ATOM 5300 N N . ALA B 1 49 ? 27.891 7.801 -14.773 1 97.81 49 ALA B N 1
ATOM 5301 C CA . ALA B 1 49 ? 27.625 6.918 -15.906 1 97.81 49 ALA B CA 1
ATOM 5302 C C . ALA B 1 49 ? 28.094 7.559 -17.219 1 97.81 49 ALA B C 1
ATOM 5304 O O . ALA B 1 49 ? 28.703 8.625 -17.219 1 97.81 49 ALA B O 1
ATOM 5305 N N . ASP B 1 50 ? 27.828 6.922 -18.422 1 95.06 50 ASP B N 1
ATOM 5306 C CA . ASP B 1 50 ? 28.297 7.406 -19.719 1 95.06 50 ASP B CA 1
ATOM 5307 C C . ASP B 1 50 ? 27.672 8.758 -20.047 1 95.06 50 ASP B C 1
ATOM 5309 O O . ASP B 1 50 ? 28.312 9.602 -20.703 1 95.06 50 ASP B O 1
ATOM 5313 N N . ASN B 1 51 ? 26.484 8.953 -19.609 1 96.12 51 ASN B N 1
ATOM 5314 C CA . ASN B 1 51 ? 25.797 10.133 -20.109 1 96.12 51 ASN B CA 1
ATOM 5315 C C . ASN B 1 51 ? 25.234 10.984 -18.984 1 96.12 51 ASN B C 1
ATOM 5317 O O . ASN B 1 51 ? 24.562 11.992 -19.234 1 96.12 51 ASN B O 1
ATOM 5321 N N . TYR B 1 52 ? 25.406 10.695 -17.719 1 98.62 52 TYR B N 1
ATOM 5322 C CA . TYR B 1 52 ? 24.906 11.5 -16.609 1 98.62 52 TYR B CA 1
ATOM 5323 C C . TYR B 1 52 ? 25.766 11.305 -15.367 1 98.62 52 TYR B C 1
ATOM 5325 O O . TYR B 1 52 ? 26.594 10.383 -15.312 1 98.62 52 TYR B O 1
ATOM 5333 N N . LYS B 1 53 ? 25.656 12.203 -14.5 1 98.62 53 LYS B N 1
ATOM 5334 C CA . LYS B 1 53 ? 26.312 12.219 -13.188 1 98.62 53 LYS B CA 1
ATOM 5335 C C . LYS B 1 53 ? 25.281 12.344 -12.07 1 98.62 53 LYS B C 1
ATOM 5337 O O . LYS B 1 53 ? 24.297 13.078 -12.203 1 98.62 53 LYS B O 1
ATOM 5342 N N . VAL B 1 54 ? 25.469 11.555 -11.008 1 98.81 54 VAL B N 1
ATOM 5343 C CA . VAL B 1 54 ? 24.594 11.609 -9.844 1 98.81 54 VAL B CA 1
ATOM 5344 C C . VAL B 1 54 ? 25.422 11.891 -8.586 1 98.81 54 VAL B C 1
ATOM 5346 O O . VAL B 1 54 ? 26.375 11.18 -8.297 1 98.81 54 VAL B O 1
ATOM 5349 N N . THR B 1 55 ? 25.078 12.883 -7.883 1 98.81 55 THR B N 1
ATOM 5350 C CA . THR B 1 55 ? 25.719 13.188 -6.605 1 98.81 55 THR B CA 1
ATOM 5351 C C . THR B 1 55 ? 24.75 12.945 -5.453 1 98.81 55 THR B C 1
ATOM 5353 O O . THR B 1 55 ? 23.688 13.57 -5.387 1 98.81 55 THR B O 1
ATOM 5356 N N . ALA B 1 56 ? 25.078 12.016 -4.598 1 98.69 56 ALA B N 1
ATOM 5357 C CA . ALA B 1 56 ? 24.328 11.773 -3.375 1 98.69 56 ALA B CA 1
ATOM 5358 C C . ALA B 1 56 ? 24.922 12.547 -2.199 1 98.69 56 ALA B C 1
ATOM 5360 O O . ALA B 1 56 ? 26.031 12.25 -1.753 1 98.69 56 ALA B O 1
ATOM 5361 N N . TYR B 1 57 ? 24.203 13.469 -1.784 1 98.75 57 TYR B N 1
ATOM 5362 C CA . TYR B 1 57 ? 24.641 14.25 -0.634 1 98.75 57 TYR B CA 1
ATOM 5363 C C . TYR B 1 57 ? 24.156 13.625 0.668 1 98.75 57 TYR B C 1
ATOM 5365 O O . TYR B 1 57 ? 23.031 13.133 0.747 1 98.75 57 TYR B O 1
ATOM 5373 N N . HIS B 1 58 ? 24.922 13.5 1.673 1 98.38 58 HIS B N 1
ATOM 5374 C CA . HIS B 1 58 ? 24.672 13.039 3.033 1 98.38 58 HIS B CA 1
ATOM 5375 C C . HIS B 1 58 ? 25.391 13.914 4.055 1 98.38 58 HIS B C 1
ATOM 5377 O O . HIS B 1 58 ? 26.328 13.469 4.727 1 98.38 58 HIS B O 1
ATOM 5383 N N . ILE B 1 59 ? 24.953 15.031 4.32 1 98.5 59 ILE B N 1
ATOM 5384 C CA . ILE B 1 59 ? 25.641 16.094 5.043 1 98.5 59 ILE B CA 1
ATOM 5385 C C . ILE B 1 59 ? 25.312 16 6.531 1 98.5 59 ILE B C 1
ATOM 5387 O O . ILE B 1 59 ? 24.156 16.188 6.934 1 98.5 59 ILE B O 1
ATOM 5391 N N . PRO B 1 60 ? 26.297 15.773 7.332 1 97.75 60 PRO B N 1
ATOM 5392 C CA . PRO B 1 60 ? 26.031 15.797 8.773 1 97.75 60 PRO B CA 1
ATOM 5393 C C . PRO B 1 60 ? 25.594 17.172 9.273 1 97.75 60 PRO B C 1
ATOM 5395 O O . PRO B 1 60 ? 26.219 18.188 8.938 1 97.75 60 PRO B O 1
ATOM 5398 N N . LYS B 1 61 ? 24.562 17.203 9.922 1 97.19 61 LYS B N 1
ATOM 5399 C CA . LYS B 1 61 ? 24.031 18.391 10.586 1 97.19 61 LYS B CA 1
ATOM 5400 C C . LYS B 1 61 ? 23.656 18.094 12.031 1 97.19 61 LYS B C 1
ATOM 5402 O O . LYS B 1 61 ? 22.5 17.781 12.32 1 97.19 61 LYS B O 1
ATOM 5407 N N . GLY B 1 62 ? 24.578 18.328 12.977 1 95.38 62 GLY B N 1
ATOM 5408 C CA . GLY B 1 62 ? 24.297 17.969 14.359 1 95.38 62 GLY B CA 1
ATOM 5409 C C . GLY B 1 62 ? 24.109 16.469 14.562 1 95.38 62 GLY B C 1
ATOM 5410 O O . GLY B 1 62 ? 24.984 15.672 14.242 1 95.38 62 GLY B O 1
ATOM 5411 N N . ASP B 1 63 ? 22.875 16.203 15 1 96.38 63 ASP B N 1
ATOM 5412 C CA . ASP B 1 63 ? 22.578 14.828 15.367 1 96.38 63 ASP B CA 1
ATOM 5413 C C . ASP B 1 63 ? 21.906 14.086 14.211 1 96.38 63 ASP B C 1
ATOM 5415 O O . ASP B 1 63 ? 21.438 12.969 14.375 1 96.38 63 ASP B O 1
ATOM 5419 N N . VAL B 1 64 ? 21.875 14.758 13.047 1 98.44 64 VAL B N 1
ATOM 5420 C CA . VAL B 1 64 ? 21.172 14.133 11.922 1 98.44 64 VAL B CA 1
ATOM 5421 C C . VAL B 1 64 ? 22.047 14.227 10.664 1 98.44 64 VAL B C 1
ATOM 5423 O O . VAL B 1 64 ? 23.109 14.852 10.68 1 98.44 64 VAL B O 1
ATOM 5426 N N . ILE B 1 65 ? 21.672 13.477 9.664 1 98.69 65 ILE B N 1
ATOM 5427 C CA . ILE B 1 65 ? 22.297 13.539 8.344 1 98.69 65 ILE B CA 1
ATOM 5428 C C . ILE B 1 65 ? 21.266 14.023 7.32 1 98.69 65 ILE B C 1
ATOM 5430 O O . ILE B 1 65 ? 20.219 13.406 7.152 1 98.69 65 ILE B O 1
ATOM 5434 N N . GLN B 1 66 ? 21.531 15.164 6.754 1 98.69 66 GLN B N 1
ATOM 5435 C CA . GLN B 1 66 ? 20.688 15.664 5.668 1 98.69 66 GLN B CA 1
ATOM 5436 C C . GLN B 1 66 ? 21.078 15.031 4.336 1 98.69 66 GLN B C 1
ATOM 5438 O O . GLN B 1 66 ? 22.266 15.023 3.973 1 98.69 66 GLN B O 1
ATOM 5443 N N . CYS B 1 67 ? 20.094 14.531 3.607 1 98.81 67 CYS B N 1
ATOM 5444 C CA . CYS B 1 67 ? 20.359 13.844 2.35 1 98.81 67 CYS B CA 1
ATOM 5445 C C . CYS B 1 67 ? 19.594 14.484 1.204 1 98.81 67 CYS B C 1
ATOM 5447 O O . CYS B 1 67 ? 18.453 14.945 1.39 1 98.81 67 CYS B O 1
ATOM 5449 N N . TYR B 1 68 ? 20.078 14.586 0.097 1 98.81 68 TYR B N 1
ATOM 5450 C CA . TYR B 1 68 ? 19.438 14.859 -1.186 1 98.81 68 TYR B CA 1
ATOM 5451 C C . TYR B 1 68 ? 20.312 14.391 -2.342 1 98.81 68 TYR B C 1
ATOM 5453 O O . TYR B 1 68 ? 21.469 14 -2.139 1 98.81 68 TYR B O 1
ATOM 5461 N N . THR B 1 69 ? 19.766 14.266 -3.521 1 98.88 69 THR B N 1
ATOM 5462 C CA . THR B 1 69 ? 20.469 13.773 -4.699 1 98.88 69 THR B CA 1
ATOM 5463 C C . THR B 1 69 ? 20.391 14.781 -5.84 1 98.88 69 THR B C 1
ATOM 5465 O O . THR B 1 69 ? 19.359 15.422 -6.039 1 98.88 69 THR B O 1
ATOM 5468 N N . VAL B 1 70 ? 21.453 15 -6.547 1 98.88 70 VAL B N 1
ATOM 5469 C CA . VAL B 1 70 ? 21.5 15.844 -7.738 1 98.88 70 VAL B CA 1
ATOM 5470 C C . VAL B 1 70 ? 21.812 14.992 -8.969 1 98.88 70 VAL B C 1
ATOM 5472 O O . VAL B 1 70 ? 22.781 14.242 -8.977 1 98.88 70 VAL B O 1
ATOM 5475 N N . PHE B 1 71 ? 20.953 15.023 -9.922 1 98.88 71 PHE B N 1
ATOM 5476 C CA . PHE B 1 71 ? 21.156 14.398 -11.227 1 98.88 71 PHE B CA 1
ATOM 5477 C C . PHE B 1 71 ? 21.594 15.422 -12.258 1 98.88 71 PHE B C 1
ATOM 5479 O O . PHE B 1 71 ? 20.922 16.438 -12.445 1 98.88 71 PHE B O 1
ATOM 5486 N N . GLU B 1 72 ? 22.656 15.219 -12.93 1 98.81 72 GLU B N 1
ATOM 5487 C CA . GLU B 1 72 ? 23.156 16.094 -13.977 1 98.81 72 GLU B CA 1
ATOM 5488 C C . GLU B 1 72 ? 23.234 15.383 -15.32 1 98.81 72 GLU B C 1
ATOM 5490 O O . GLU B 1 72 ? 23.859 14.328 -15.43 1 98.81 72 GLU B O 1
ATOM 5495 N N . ASN B 1 73 ? 22.625 15.914 -16.344 1 98.81 73 ASN B N 1
ATOM 5496 C CA . ASN B 1 73 ? 22.734 15.398 -17.703 1 98.81 73 ASN B CA 1
ATOM 5497 C C . ASN B 1 73 ? 24.016 15.875 -18.375 1 98.81 73 ASN B C 1
ATOM 5499 O O . ASN B 1 73 ? 24.125 17.047 -18.75 1 98.81 73 ASN B O 1
ATOM 5503 N N . THR B 1 74 ? 24.906 14.977 -18.547 1 98.31 74 THR B N 1
ATOM 5504 C CA . THR B 1 74 ? 26.188 15.352 -19.125 1 98.31 74 THR B CA 1
ATOM 5505 C C . THR B 1 74 ? 26.25 15.016 -20.609 1 98.31 74 THR B C 1
ATOM 5507 O O . THR B 1 74 ? 27.312 15.078 -21.234 1 98.31 74 THR B O 1
ATOM 5510 N N . SER B 1 75 ? 25.203 14.586 -21.172 1 97.56 75 SER B N 1
ATOM 5511 C CA . SER B 1 75 ? 25.156 14.219 -22.578 1 97.56 75 SER B CA 1
ATOM 5512 C C . SER B 1 75 ? 24.562 15.352 -23.422 1 97.56 75 SER B C 1
ATOM 5514 O O . SER B 1 75 ? 24.266 16.438 -22.906 1 97.56 75 SER B O 1
ATOM 5516 N N . SER B 1 76 ? 24.469 15.172 -24.781 1 97.62 76 SER B N 1
ATOM 5517 C CA . SER B 1 76 ? 23.969 16.172 -25.719 1 97.62 76 SER B CA 1
ATOM 5518 C C . SER B 1 76 ? 22.469 15.969 -25.984 1 97.62 76 SER B C 1
ATOM 5520 O O . SER B 1 76 ? 21.844 16.766 -26.688 1 97.62 76 SER B O 1
ATOM 5522 N N . LYS B 1 77 ? 21.938 14.945 -25.391 1 97.5 77 LYS B N 1
ATOM 5523 C CA . LYS B 1 77 ? 20.531 14.633 -25.594 1 97.5 77 LYS B CA 1
ATOM 5524 C C . LYS B 1 77 ? 19.734 14.797 -24.297 1 97.5 77 LYS B C 1
ATOM 5526 O O . LYS B 1 77 ? 20.297 14.797 -23.203 1 97.5 77 LYS B O 1
ATOM 5531 N N . ASP B 1 78 ? 18.438 14.953 -24.5 1 98.12 78 ASP B N 1
ATOM 5532 C CA . ASP B 1 78 ? 17.562 14.992 -23.328 1 98.12 78 ASP B CA 1
ATOM 5533 C C . ASP B 1 78 ? 17.5 13.633 -22.641 1 98.12 78 ASP B C 1
ATOM 5535 O O . ASP B 1 78 ? 17.547 12.594 -23.297 1 98.12 78 ASP B O 1
ATOM 5539 N N . ILE B 1 79 ? 17.484 13.641 -21.328 1 98.44 79 ILE B N 1
ATOM 5540 C CA . ILE B 1 79 ? 17.328 12.43 -20.547 1 98.44 79 ILE B CA 1
ATOM 5541 C C . ILE B 1 79 ? 16.078 12.539 -19.656 1 98.44 79 ILE B C 1
ATOM 5543 O O . ILE B 1 79 ? 15.914 13.531 -18.938 1 98.44 79 ILE B O 1
ATOM 5547 N N . THR B 1 80 ? 15.164 11.602 -19.781 1 98.69 80 THR B N 1
ATOM 5548 C CA . THR B 1 80 ? 14.016 11.547 -18.891 1 98.69 80 THR B CA 1
ATOM 5549 C C . THR B 1 80 ? 14.273 10.57 -17.75 1 98.69 80 THR B C 1
ATOM 5551 O O . THR B 1 80 ? 14.688 9.43 -17.969 1 98.69 80 THR B O 1
ATOM 5554 N N . ILE B 1 81 ? 14.078 10.992 -16.516 1 98.75 81 ILE B N 1
ATOM 5555 C CA . ILE B 1 81 ? 14.227 10.102 -15.367 1 98.75 81 ILE B CA 1
ATOM 5556 C C . ILE B 1 81 ? 12.859 9.805 -14.758 1 98.75 81 ILE B C 1
ATOM 5558 O O . ILE B 1 81 ? 12.008 10.695 -14.656 1 98.75 81 ILE B O 1
ATOM 5562 N N . ASP B 1 82 ? 12.625 8.5 -14.422 1 98.69 82 ASP B N 1
ATOM 5563 C CA . ASP B 1 82 ? 11.359 8.023 -13.875 1 98.69 82 ASP B CA 1
ATOM 5564 C C . ASP B 1 82 ? 11.453 7.844 -12.359 1 98.69 82 ASP B C 1
ATOM 5566 O O . ASP B 1 82 ? 10.438 7.59 -11.703 1 98.69 82 ASP B O 1
ATOM 5570 N N . LEU B 1 83 ? 12.602 7.934 -11.797 1 98.81 83 LEU B N 1
ATOM 5571 C CA . LEU B 1 83 ? 12.859 7.82 -10.359 1 98.81 83 LEU B CA 1
ATOM 5572 C C . LEU B 1 83 ? 14.156 8.539 -9.992 1 98.81 83 LEU B C 1
ATOM 5574 O O . LEU B 1 83 ? 15.156 8.422 -10.695 1 98.81 83 LEU B O 1
ATOM 5578 N N . LEU B 1 84 ? 14.148 9.266 -9 1 98.81 84 LEU B N 1
ATOM 5579 C CA . LEU B 1 84 ? 15.336 9.781 -8.328 1 98.81 84 LEU B CA 1
ATOM 5580 C C . LEU B 1 84 ? 15.117 9.875 -6.824 1 98.81 84 LEU B C 1
ATOM 5582 O O . LEU B 1 84 ? 14.273 10.656 -6.363 1 98.81 84 LEU B O 1
ATOM 5586 N N . SER B 1 85 ? 15.82 9.102 -6.055 1 98.75 85 SER B N 1
ATOM 5587 C CA . SER B 1 85 ? 15.625 9.078 -4.609 1 98.75 85 SER B CA 1
ATOM 5588 C C . SER B 1 85 ? 16.328 10.25 -3.936 1 98.75 85 SER B C 1
ATOM 5590 O O . SER B 1 85 ? 17.406 10.68 -4.387 1 98.75 85 SER B O 1
ATOM 5592 N N . SER B 1 86 ? 15.727 10.766 -2.848 1 98.88 86 SER B N 1
ATOM 5593 C CA . SER B 1 86 ? 16.391 11.758 -2 1 98.88 86 SER B CA 1
ATOM 5594 C C . SER B 1 86 ? 17.469 11.109 -1.138 1 98.88 86 SER B C 1
ATOM 5596 O O . SER B 1 86 ? 18.453 11.75 -0.779 1 98.88 86 SER B O 1
ATOM 5598 N N . PHE B 1 87 ? 17.234 9.898 -0.742 1 98.69 87 PHE B N 1
ATOM 5599 C CA . PHE B 1 87 ? 18.156 9.133 0.091 1 98.69 87 PHE B CA 1
ATOM 5600 C C . PHE B 1 87 ? 18.031 7.637 -0.194 1 98.69 87 PHE B C 1
ATOM 5602 O O . PHE B 1 87 ? 16.984 7.184 -0.682 1 98.69 87 PHE B O 1
ATOM 5609 N N . CYS B 1 88 ? 19.016 6.918 -0.008 1 98.5 88 CYS B N 1
ATOM 5610 C CA . CYS B 1 88 ? 19.047 5.461 0.093 1 98.5 88 CYS B CA 1
ATOM 5611 C C . CYS B 1 88 ? 20.109 5 1.077 1 98.5 88 CYS B C 1
ATOM 5613 O O . CYS B 1 88 ? 21.281 5.352 0.932 1 98.5 88 CYS B O 1
ATOM 5615 N N . ILE B 1 89 ? 19.703 4.312 2.062 1 98.19 89 ILE B N 1
ATOM 5616 C CA . ILE B 1 89 ? 20.625 3.775 3.059 1 98.19 89 ILE B CA 1
ATOM 5617 C C . ILE B 1 89 ? 20.641 2.25 2.979 1 98.19 89 ILE B C 1
ATOM 5619 O O . ILE B 1 89 ? 19.609 1.603 3.146 1 98.19 89 ILE B O 1
ATOM 5623 N N . ASP B 1 90 ? 21.797 1.688 2.723 1 96.38 90 ASP B N 1
ATOM 5624 C CA . ASP B 1 90 ? 21.969 0.242 2.629 1 96.38 90 ASP B CA 1
ATOM 5625 C C . ASP B 1 90 ? 22.578 -0.318 3.918 1 96.38 90 ASP B C 1
ATOM 5627 O O . ASP B 1 90 ? 23.047 0.438 4.77 1 96.38 90 ASP B O 1
ATOM 5631 N N . ASN B 1 91 ? 22.531 -1.611 4.074 1 96.44 91 ASN B N 1
ATOM 5632 C CA . ASN B 1 91 ? 23.172 -2.363 5.141 1 96.44 91 ASN B CA 1
ATOM 5633 C C . ASN B 1 91 ? 22.594 -2.033 6.508 1 96.44 91 ASN B C 1
ATOM 5635 O O . ASN B 1 91 ? 23.328 -1.821 7.473 1 96.44 91 ASN B O 1
ATOM 5639 N N . ILE B 1 92 ? 21.281 -1.928 6.527 1 97.44 92 ILE B N 1
ATOM 5640 C CA . ILE B 1 92 ? 20.609 -1.677 7.801 1 97.44 92 ILE B CA 1
ATOM 5641 C C . ILE B 1 92 ? 20.172 -3 8.422 1 97.44 92 ILE B C 1
ATOM 5643 O O . ILE B 1 92 ? 19.328 -3.701 7.859 1 97.44 92 ILE B O 1
ATOM 5647 N N . GLU B 1 93 ? 20.719 -3.34 9.531 1 96.38 93 GLU B N 1
ATOM 5648 C CA . GLU B 1 93 ? 20.203 -4.473 10.297 1 96.38 93 GLU B CA 1
ATOM 5649 C C . GLU B 1 93 ? 18.953 -4.086 11.078 1 96.38 93 GLU B C 1
ATOM 5651 O O . GLU B 1 93 ? 19.016 -3.258 11.992 1 96.38 93 GLU B O 1
ATOM 5656 N N . ALA B 1 94 ? 17.844 -4.621 10.695 1 96.81 94 ALA B N 1
ATOM 5657 C CA . ALA B 1 94 ? 16.578 -4.281 11.344 1 96.81 94 ALA B CA 1
ATOM 5658 C C . ALA B 1 94 ? 15.578 -5.422 11.211 1 96.81 94 ALA B C 1
ATOM 5660 O O . ALA B 1 94 ? 15.688 -6.258 10.312 1 96.81 94 ALA B O 1
ATOM 5661 N N . ASP B 1 95 ? 14.594 -5.48 12.133 1 96.81 95 ASP B N 1
ATOM 5662 C CA . ASP B 1 95 ? 13.562 -6.512 12.047 1 96.81 95 ASP B CA 1
ATOM 5663 C C . ASP B 1 95 ? 12.18 -5.93 12.32 1 96.81 95 ASP B C 1
ATOM 5665 O O . ASP B 1 95 ? 11.172 -6.645 12.25 1 96.81 95 ASP B O 1
ATOM 5669 N N . VAL B 1 96 ? 12.094 -4.637 12.633 1 98.31 96 VAL B N 1
ATOM 5670 C CA . VAL B 1 96 ? 10.812 -3.986 12.898 1 98.31 96 VAL B CA 1
ATOM 5671 C C . VAL B 1 96 ? 10.727 -2.68 12.109 1 98.31 96 VAL B C 1
ATOM 5673 O O . VAL B 1 96 ? 11.719 -1.947 12.008 1 98.31 96 VAL B O 1
ATOM 5676 N N . LEU B 1 97 ? 9.602 -2.391 11.508 1 98.75 97 LEU B N 1
ATOM 5677 C CA . LEU B 1 97 ? 9.305 -1.15 10.805 1 98.75 97 LEU B CA 1
ATOM 5678 C C . LEU B 1 97 ? 8.211 -0.365 11.516 1 98.75 97 LEU B C 1
ATOM 5680 O O . LEU B 1 97 ? 7.133 -0.898 11.789 1 98.75 97 LEU B O 1
ATOM 5684 N N . HIS B 1 98 ? 8.539 0.859 11.953 1 98.81 98 HIS B N 1
ATOM 5685 C CA . HIS B 1 98 ? 7.57 1.798 12.516 1 98.81 98 HIS B CA 1
ATOM 5686 C C . HIS B 1 98 ? 7.176 2.855 11.492 1 98.81 98 HIS B C 1
ATOM 5688 O O . HIS B 1 98 ? 8.039 3.465 10.852 1 98.81 98 HIS B O 1
ATOM 5694 N N . ARG B 1 99 ? 5.887 3.045 11.266 1 98.62 99 ARG B N 1
ATOM 5695 C CA . ARG B 1 99 ? 5.336 4.09 10.406 1 98.62 99 ARG B CA 1
ATOM 5696 C C . ARG B 1 99 ? 4.262 4.887 11.141 1 98.62 99 ARG B C 1
ATOM 5698 O O . ARG B 1 99 ? 3.641 4.383 12.078 1 98.62 99 ARG B O 1
ATOM 5705 N N . ALA B 1 100 ? 4.098 6.121 10.766 1 98.5 100 ALA B N 1
ATOM 5706 C CA . ALA B 1 100 ? 3.031 6.953 11.312 1 98.5 100 ALA B CA 1
ATOM 5707 C C . ALA B 1 100 ? 1.9 7.133 10.305 1 98.5 100 ALA B C 1
ATOM 5709 O O . ALA B 1 100 ? 2.111 7.676 9.219 1 98.5 100 ALA B O 1
ATOM 5710 N N . THR B 1 101 ? 0.687 6.703 10.672 1 97.94 101 THR B N 1
ATOM 5711 C CA . THR B 1 101 ? -0.472 6.848 9.797 1 97.94 101 THR B CA 1
ATOM 5712 C C . THR B 1 101 ? -1.206 8.156 10.086 1 97.94 101 THR B C 1
ATOM 5714 O O . THR B 1 101 ? -0.968 8.789 11.109 1 97.94 101 THR B O 1
ATOM 5717 N N . SER B 1 102 ? -2.025 8.547 9.086 1 97.44 102 SER B N 1
ATOM 5718 C CA . SER B 1 102 ? -2.787 9.773 9.281 1 97.44 102 SER B CA 1
ATOM 5719 C C . SER B 1 102 ? -4.043 9.797 8.414 1 97.44 102 SER B C 1
ATOM 5721 O O . SER B 1 102 ? -3.98 9.5 7.223 1 97.44 102 SER B O 1
ATOM 5723 N N . PHE B 1 103 ? -5.168 10.07 9.016 1 97.12 103 PHE B N 1
ATOM 5724 C CA . PHE B 1 103 ? -6.422 10.453 8.375 1 97.12 103 PHE B CA 1
ATOM 5725 C C . PHE B 1 103 ? -7.031 11.672 9.062 1 97.12 103 PHE B C 1
ATOM 5727 O O . PHE B 1 103 ? -6.531 12.125 10.094 1 97.12 103 PHE B O 1
ATOM 5734 N N . TRP B 1 104 ? -8.07 12.25 8.461 1 97.56 104 TRP B N 1
ATOM 5735 C CA . TRP B 1 104 ? -8.711 13.43 9.039 1 97.56 104 TRP B CA 1
ATOM 5736 C C . TRP B 1 104 ? -9.172 13.148 10.469 1 97.56 104 TRP B C 1
ATOM 5738 O O . TRP B 1 104 ? -9.914 12.195 10.711 1 97.56 104 TRP B O 1
ATOM 5748 N N . SER B 1 105 ? -8.656 13.891 11.422 1 96.88 105 SER B N 1
ATOM 5749 C CA . SER B 1 105 ? -8.984 13.836 12.836 1 96.88 105 SER B CA 1
ATOM 5750 C C . SER B 1 105 ? -8.398 12.586 13.492 1 96.88 105 SER B C 1
ATOM 5752 O O . SER B 1 105 ? -8.938 12.086 14.484 1 96.88 105 SER B O 1
ATOM 5754 N N . ALA B 1 106 ? -7.344 12.016 12.891 1 97.06 106 ALA B N 1
ATOM 5755 C CA . ALA B 1 106 ? -6.652 10.836 13.406 1 97.06 106 ALA B CA 1
ATOM 5756 C C . ALA B 1 106 ? -5.184 10.836 12.992 1 97.06 106 ALA B C 1
ATOM 5758 O O . ALA B 1 106 ? -4.691 9.852 12.43 1 97.06 106 ALA B O 1
ATOM 5759 N N . GLU B 1 107 ? -4.492 11.875 13.312 1 97.69 107 GLU B N 1
ATOM 5760 C CA . GLU B 1 107 ? -3.119 12.07 12.859 1 97.69 107 GLU B CA 1
ATOM 5761 C C . GLU B 1 107 ? -2.129 11.32 13.75 1 97.69 107 GLU B C 1
ATOM 5763 O O . GLU B 1 107 ? -2.291 11.281 14.969 1 97.69 107 GLU B O 1
ATOM 5768 N N . GLY B 1 108 ? -1.178 10.734 13.07 1 97.56 108 GLY B N 1
ATOM 5769 C CA . GLY B 1 108 ? 0.042 10.312 13.742 1 97.56 108 GLY B CA 1
ATOM 5770 C C . GLY B 1 108 ? -0.075 8.945 14.391 1 97.56 108 GLY B C 1
ATOM 5771 O O . GLY B 1 108 ? 0.8 8.547 15.164 1 97.56 108 GLY B O 1
ATOM 5772 N N . LYS B 1 109 ? -1.139 8.219 14.164 1 97.38 109 LYS B N 1
ATOM 5773 C CA . LYS B 1 109 ? -1.262 6.883 14.734 1 97.38 109 LYS B CA 1
ATOM 5774 C C . LYS B 1 109 ? -0.1 5.992 14.312 1 97.38 109 LYS B C 1
ATOM 5776 O O . LYS B 1 109 ? 0.193 5.875 13.117 1 97.38 109 LYS B O 1
ATOM 5781 N N . LEU B 1 110 ? 0.54 5.379 15.312 1 97.62 110 LEU B N 1
ATOM 5782 C CA . LEU B 1 110 ? 1.728 4.574 15.055 1 97.62 110 LEU B CA 1
ATOM 5783 C C . LEU B 1 110 ? 1.344 3.176 14.586 1 97.62 110 LEU B C 1
ATOM 5785 O O . LEU B 1 110 ? 0.429 2.559 15.133 1 97.62 110 LEU B O 1
ATOM 5789 N N . LEU B 1 111 ? 1.93 2.697 13.516 1 97.44 111 LEU B N 1
ATOM 5790 C CA . LEU B 1 111 ? 1.853 1.314 13.055 1 97.44 111 LEU B CA 1
ATOM 5791 C C . LEU B 1 111 ? 3.215 0.635 13.141 1 97.44 111 LEU B C 1
ATOM 5793 O O . LEU B 1 111 ? 4.164 1.042 12.469 1 97.44 111 LEU B O 1
ATOM 5797 N N . THR B 1 112 ? 3.387 -0.301 13.984 1 97.56 112 THR B N 1
ATOM 5798 C CA . THR B 1 112 ? 4.613 -1.058 14.203 1 97.56 112 THR B CA 1
ATOM 5799 C C . THR B 1 112 ? 4.445 -2.506 13.758 1 97.56 112 THR B C 1
ATOM 5801 O O . THR B 1 112 ? 3.537 -3.201 14.219 1 97.56 112 THR B O 1
ATOM 5804 N N . GLN B 1 113 ? 5.277 -2.957 12.836 1 97.38 113 GLN B N 1
ATOM 5805 C CA . GLN B 1 113 ? 5.152 -4.309 12.305 1 97.38 113 GLN B CA 1
ATOM 5806 C C . GLN B 1 113 ? 6.516 -4.984 12.188 1 97.38 113 GLN B C 1
ATOM 5808 O O . GLN B 1 113 ? 7.5 -4.348 11.812 1 97.38 113 GLN B O 1
ATOM 5813 N N . LYS B 1 114 ? 6.574 -6.238 12.531 1 96.75 114 LYS B N 1
ATOM 5814 C CA . LYS B 1 114 ? 7.77 -7.023 12.242 1 96.75 114 LYS B CA 1
ATOM 5815 C C . LYS B 1 114 ? 7.941 -7.227 10.742 1 96.75 114 LYS B C 1
ATOM 5817 O O . LYS B 1 114 ? 6.965 -7.422 10.016 1 96.75 114 LYS B O 1
ATOM 5822 N N . LEU B 1 115 ? 9.211 -7.184 10.273 1 97.06 115 LEU B N 1
ATOM 5823 C CA . LEU B 1 115 ? 9.484 -7.438 8.867 1 97.06 115 LEU B CA 1
ATOM 5824 C C . LEU B 1 115 ? 9.031 -8.844 8.469 1 97.06 115 LEU B C 1
ATOM 5826 O O . LEU B 1 115 ? 8.578 -9.062 7.344 1 97.06 115 LEU B O 1
ATOM 5830 N N . THR B 1 116 ? 9.039 -9.797 9.391 1 95.56 116 THR B N 1
ATOM 5831 C CA . THR B 1 116 ? 8.594 -11.164 9.117 1 95.56 116 THR B CA 1
ATOM 5832 C C . THR B 1 116 ? 7.09 -11.211 8.891 1 95.56 116 THR B C 1
ATOM 5834 O O . THR B 1 116 ? 6.602 -12 8.078 1 95.56 116 THR B O 1
ATOM 5837 N N . ASP B 1 117 ? 6.34 -10.359 9.602 1 94.88 117 ASP B N 1
ATOM 5838 C CA . ASP B 1 117 ? 4.898 -10.273 9.398 1 94.88 117 ASP B CA 1
ATOM 5839 C C . ASP B 1 117 ? 4.566 -9.711 8.023 1 94.88 117 ASP B C 1
ATOM 5841 O O . ASP B 1 117 ? 3.512 -10.008 7.461 1 94.88 117 ASP B O 1
ATOM 5845 N N . LEU B 1 118 ? 5.539 -8.969 7.504 1 96.69 118 LEU B N 1
ATOM 5846 C CA . LEU B 1 118 ? 5.344 -8.328 6.203 1 96.69 118 LEU B CA 1
ATOM 5847 C C . LEU B 1 118 ? 5.93 -9.188 5.086 1 96.69 118 LEU B C 1
ATOM 5849 O O . LEU B 1 118 ? 6.105 -8.711 3.963 1 96.69 118 LEU B O 1
ATOM 5853 N N . ASN B 1 119 ? 6.254 -10.422 5.402 1 97.31 119 ASN B N 1
ATOM 5854 C CA . ASN B 1 119 ? 6.766 -11.359 4.41 1 97.31 119 ASN B CA 1
ATOM 5855 C C . ASN B 1 119 ? 8.086 -10.875 3.809 1 97.31 119 ASN B C 1
ATOM 5857 O O . ASN B 1 119 ? 8.297 -10.984 2.6 1 97.31 119 ASN B O 1
ATOM 5861 N N . MET B 1 120 ? 8.992 -10.367 4.676 1 96.81 120 MET B N 1
ATOM 5862 C CA . MET B 1 120 ? 10.195 -9.719 4.164 1 96.81 120 MET B CA 1
ATOM 5863 C C . MET B 1 120 ? 11.438 -10.555 4.465 1 96.81 120 MET B C 1
ATOM 5865 O O . MET B 1 120 ? 12.562 -10.055 4.391 1 96.81 120 MET B O 1
ATOM 5869 N N . GLU B 1 121 ? 11.227 -11.844 4.836 1 93.88 121 GLU B N 1
ATOM 5870 C CA . GLU B 1 121 ? 12.391 -12.703 4.977 1 93.88 121 GLU B CA 1
ATOM 5871 C C . GLU B 1 121 ? 13.023 -13 3.617 1 93.88 121 GLU B C 1
ATOM 5873 O O . GLU B 1 121 ? 12.312 -13.203 2.629 1 93.88 121 GLU B O 1
ATOM 5878 N N . PRO B 1 122 ? 14.344 -13 3.605 1 95 122 PRO B N 1
ATOM 5879 C CA . PRO B 1 122 ? 14.969 -13.289 2.312 1 95 122 PRO B CA 1
ATOM 5880 C C . PRO B 1 122 ? 14.547 -14.641 1.743 1 95 122 PRO B C 1
ATOM 5882 O O . PRO B 1 122 ? 14.352 -15.602 2.496 1 95 122 PRO B O 1
ATOM 5885 N N . SER B 1 123 ? 14.367 -14.688 0.458 1 93.75 123 SER B N 1
ATOM 5886 C CA . SER B 1 123 ? 14.102 -15.961 -0.199 1 93.75 123 SER B CA 1
ATOM 5887 C C . SER B 1 123 ? 15.344 -16.844 -0.193 1 93.75 123 SER B C 1
ATOM 5889 O O . SER B 1 123 ? 16.453 -16.391 0.099 1 93.75 123 SER B O 1
ATOM 5891 N N . TRP B 1 124 ? 15.047 -18.078 -0.405 1 90.06 124 TRP B N 1
ATOM 5892 C CA . TRP B 1 124 ? 16.203 -18.969 -0.508 1 90.06 124 TRP B CA 1
ATOM 5893 C C . TRP B 1 124 ? 17.125 -18.531 -1.641 1 90.06 124 TRP B C 1
ATOM 5895 O O . TRP B 1 124 ? 16.703 -17.828 -2.555 1 90.06 124 TRP B O 1
ATOM 5905 N N . ASN B 1 125 ? 18.344 -18.719 -1.556 1 88.38 125 ASN B N 1
ATOM 5906 C CA . ASN B 1 125 ? 19.422 -18.328 -2.463 1 88.38 125 ASN B CA 1
ATOM 5907 C C . ASN B 1 125 ? 19.516 -16.812 -2.602 1 88.38 125 ASN B C 1
ATOM 5909 O O . ASN B 1 125 ? 20.266 -16.297 -3.434 1 88.38 125 ASN B O 1
ATOM 5913 N N . LYS B 1 126 ? 18.625 -16.047 -1.89 1 92.38 126 LYS B N 1
ATOM 5914 C CA . LYS B 1 126 ? 18.672 -14.594 -1.854 1 92.38 126 LYS B CA 1
ATOM 5915 C C . LYS B 1 126 ? 18.438 -14 -3.244 1 92.38 126 LYS B C 1
ATOM 5917 O O . LYS B 1 126 ? 19.109 -13.039 -3.631 1 92.38 126 LYS B O 1
ATOM 5922 N N . HIS B 1 127 ? 17.531 -14.609 -3.982 1 92.81 127 HIS B N 1
ATOM 5923 C CA . HIS B 1 127 ? 17.281 -14.219 -5.367 1 92.81 127 HIS B CA 1
ATOM 5924 C C . HIS B 1 127 ? 16.141 -13.227 -5.473 1 92.81 127 HIS B C 1
ATOM 5926 O O . HIS B 1 127 ? 16.25 -12.211 -6.164 1 92.81 127 HIS B O 1
ATOM 5932 N N . GLY B 1 128 ? 15.008 -13.492 -4.848 1 94.81 128 GLY B N 1
ATOM 5933 C CA . GLY B 1 128 ? 13.836 -12.633 -4.906 1 94.81 128 GLY B CA 1
ATOM 5934 C C . GLY B 1 128 ? 13.914 -11.453 -3.959 1 94.81 128 GLY B C 1
ATOM 5935 O O . GLY B 1 128 ? 14.234 -11.617 -2.779 1 94.81 128 GLY B O 1
ATOM 5936 N N . THR B 1 129 ? 13.664 -10.227 -4.457 1 96.75 129 THR B N 1
ATOM 5937 C CA . THR B 1 129 ? 13.695 -9.039 -3.619 1 96.75 129 THR B CA 1
ATOM 5938 C C . THR B 1 129 ? 12.352 -8.812 -2.934 1 96.75 129 THR B C 1
ATOM 5940 O O . THR B 1 129 ? 11.305 -8.891 -3.574 1 96.75 129 THR B O 1
ATOM 5943 N N . ARG B 1 130 ? 12.398 -8.633 -1.621 1 97.44 130 ARG B N 1
ATOM 5944 C CA . ARG B 1 130 ? 11.234 -8.242 -0.841 1 97.44 130 ARG B CA 1
ATOM 5945 C C . ARG B 1 130 ? 11.102 -6.727 -0.776 1 97.44 130 ARG B C 1
ATOM 5947 O O . ARG B 1 130 ? 12.102 -6.016 -0.647 1 97.44 130 ARG B O 1
ATOM 5954 N N . ILE B 1 131 ? 9.883 -6.223 -0.946 1 97.56 131 ILE B N 1
ATOM 5955 C CA . ILE B 1 131 ? 9.688 -4.7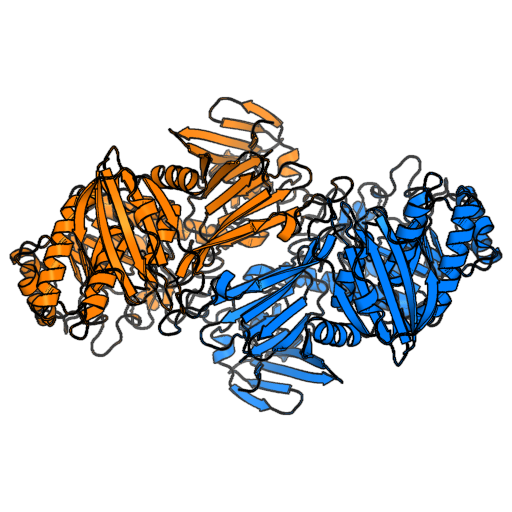77 -0.96 1 97.56 131 ILE B CA 1
ATOM 5956 C C . ILE B 1 131 ? 8.477 -4.406 -0.116 1 97.56 131 ILE B C 1
ATOM 5958 O O . ILE B 1 131 ? 7.406 -5.012 -0.254 1 97.56 131 ILE B O 1
ATOM 5962 N N . GLU B 1 132 ? 8.57 -3.541 0.826 1 98 132 GLU B N 1
ATOM 5963 C CA . GLU B 1 132 ? 7.496 -2.797 1.471 1 98 132 GLU B CA 1
ATOM 5964 C C . GLU B 1 132 ? 7.547 -1.318 1.1 1 98 132 GLU B C 1
ATOM 5966 O O . GLU B 1 132 ? 8.516 -0.625 1.425 1 98 132 GLU B O 1
ATOM 5971 N N . LYS B 1 133 ? 6.574 -0.883 0.35 1 98 133 LYS B N 1
ATOM 5972 C CA . LYS B 1 133 ? 6.531 0.483 -0.163 1 98 133 LYS B CA 1
ATOM 5973 C C . LYS B 1 133 ? 5.277 1.208 0.311 1 98 133 LYS B C 1
ATOM 5975 O O . LYS B 1 133 ? 4.191 0.622 0.352 1 98 133 LYS B O 1
ATOM 5980 N N . PHE B 1 134 ? 5.348 2.455 0.783 1 98.25 134 PHE B N 1
ATOM 5981 C CA . PHE B 1 134 ? 4.215 3.307 1.132 1 98.25 134 PHE B CA 1
ATOM 5982 C C . PHE B 1 134 ? 4.5 4.758 0.773 1 98.25 134 PHE B C 1
ATOM 5984 O O . PHE B 1 134 ? 5.648 5.125 0.51 1 98.25 134 PHE B O 1
ATOM 5991 N N . GLY B 1 135 ? 3.502 5.535 0.693 1 98.31 135 GLY B N 1
ATOM 5992 C CA . GLY B 1 135 ? 3.633 6.934 0.318 1 98.31 135 GLY B CA 1
ATOM 5993 C C . GLY B 1 135 ? 2.303 7.656 0.224 1 98.31 135 GLY B C 1
ATOM 5994 O O . GLY B 1 135 ? 1.289 7.168 0.73 1 98.31 135 GLY B O 1
ATOM 5995 N N . GLN B 1 136 ? 2.379 8.789 -0.317 1 97.88 136 GLN B N 1
ATOM 5996 C CA . GLN B 1 136 ? 1.205 9.641 -0.465 1 97.88 136 GLN B CA 1
ATOM 5997 C C . GLN B 1 136 ? 1.202 10.344 -1.82 1 97.88 136 GLN B C 1
ATOM 5999 O O . GLN B 1 136 ? 2.242 10.805 -2.285 1 97.88 136 GLN B O 1
ATOM 6004 N N . ILE B 1 137 ? 0.039 10.375 -2.461 1 98.38 137 ILE B N 1
ATOM 6005 C CA . ILE B 1 137 ? -0.159 11.039 -3.748 1 98.38 137 ILE B CA 1
ATOM 6006 C C . ILE B 1 137 ? -1.02 12.289 -3.561 1 98.38 137 ILE B C 1
ATOM 6008 O O . ILE B 1 137 ? -2.141 12.203 -3.051 1 98.38 137 ILE B O 1
ATOM 6012 N N . GLY B 1 138 ? -0.474 13.438 -3.975 1 98.44 138 GLY B N 1
ATOM 6013 C CA . GLY B 1 138 ? -1.304 14.625 -3.994 1 98.44 138 GLY B CA 1
ATOM 6014 C C . GLY B 1 138 ? -0.675 15.805 -3.271 1 98.44 138 GLY B C 1
ATOM 6015 O O . GLY B 1 138 ? 0.524 15.797 -2.986 1 98.44 138 GLY B O 1
ATOM 6016 N N . SER B 1 139 ? -1.473 16.859 -3.049 1 98.62 139 SER B N 1
ATOM 6017 C CA . SER B 1 139 ? -1.02 18.125 -2.471 1 98.62 139 SER B CA 1
ATOM 6018 C C . SER B 1 139 ? -1.271 18.156 -0.968 1 98.62 139 SER B C 1
ATOM 6020 O O . SER B 1 139 ? -1.045 19.188 -0.323 1 98.62 139 SER B O 1
ATOM 6022 N N . MET B 1 140 ? -1.829 17.078 -0.404 1 98.56 140 MET B N 1
ATOM 6023 C CA . MET B 1 140 ? -1.859 16.797 1.028 1 98.56 140 MET B CA 1
ATOM 6024 C C . MET B 1 140 ? -0.875 15.688 1.387 1 98.56 140 MET B C 1
ATOM 6026 O O . MET B 1 140 ? -1.233 14.508 1.389 1 98.56 140 MET B O 1
ATOM 6030 N N . PRO B 1 141 ? 0.332 16.109 1.701 1 98.25 141 PRO B N 1
ATOM 6031 C CA . PRO B 1 141 ? 1.424 15.133 1.815 1 98.25 141 PRO B CA 1
ATOM 6032 C C . PRO B 1 141 ? 1.279 14.227 3.035 1 98.25 141 PRO B C 1
ATOM 6034 O O . PRO B 1 141 ? 2.01 13.242 3.164 1 98.25 141 PRO B O 1
ATOM 6037 N N . VAL B 1 142 ? 0.324 14.547 3.936 1 98.25 142 VAL B N 1
ATOM 6038 C CA . VAL B 1 142 ? 0.062 13.727 5.117 1 98.25 142 VAL B CA 1
ATOM 6039 C C . VAL B 1 142 ? -1.37 13.203 5.074 1 98.25 142 VAL B C 1
ATOM 6041 O O . VAL B 1 142 ? -2.244 13.703 5.781 1 98.25 142 VAL B O 1
ATOM 6044 N N . ARG B 1 143 ? -1.617 12.336 4.293 1 96.44 143 ARG B N 1
ATOM 6045 C CA . ARG B 1 143 ? -2.877 11.617 4.102 1 96.44 143 ARG B CA 1
ATOM 6046 C C . ARG B 1 143 ? -2.641 10.125 3.943 1 96.44 143 ARG B C 1
ATOM 6048 O O . ARG B 1 143 ? -2.057 9.68 2.951 1 96.44 143 ARG B O 1
ATOM 6055 N N . LYS B 1 144 ? -3.035 9.344 4.898 1 96.31 144 LYS B N 1
ATOM 6056 C CA . LYS B 1 144 ? -2.77 7.922 5.117 1 96.31 144 LYS B CA 1
ATOM 6057 C C . LYS B 1 144 ? -1.427 7.715 5.812 1 96.31 144 LYS B C 1
ATOM 6059 O O . LYS B 1 144 ? -1.321 6.914 6.746 1 96.31 144 LYS B O 1
ATOM 6064 N N . TRP B 1 145 ? -0.401 8.445 5.301 1 98.38 145 TRP B N 1
ATOM 6065 C CA . TRP B 1 145 ? 0.922 8.273 5.895 1 98.38 145 TRP B CA 1
ATOM 6066 C C . TRP B 1 145 ? 1.586 9.625 6.141 1 98.38 145 TRP B C 1
ATOM 6068 O O . TRP B 1 145 ? 1.456 10.547 5.328 1 98.38 145 TRP B O 1
ATOM 6078 N N . PHE B 1 146 ? 2.32 9.711 7.242 1 98.75 146 PHE B N 1
ATOM 6079 C CA . PHE B 1 146 ? 3.369 10.719 7.355 1 98.75 146 PHE B CA 1
ATOM 6080 C C . PHE B 1 146 ? 4.609 10.297 6.574 1 98.75 146 PHE B C 1
ATOM 6082 O O . PHE B 1 146 ? 4.898 9.102 6.453 1 98.75 146 PHE B O 1
ATOM 6089 N N . PRO B 1 147 ? 5.355 11.227 5.945 1 98.81 147 PRO B N 1
ATOM 6090 C CA . PRO B 1 147 ? 6.625 10.875 5.305 1 98.81 147 PRO B CA 1
ATOM 6091 C C . PRO B 1 147 ? 7.727 10.562 6.316 1 98.81 147 PRO B C 1
ATOM 6093 O O . PRO B 1 147 ? 8.758 11.234 6.336 1 98.81 147 PRO B O 1
ATOM 6096 N N . TYR B 1 148 ? 7.5 9.531 7.105 1 98.81 148 TYR B N 1
ATOM 6097 C CA . TYR B 1 148 ? 8.25 9.125 8.289 1 98.81 148 TYR B CA 1
ATOM 6098 C C . TYR B 1 148 ? 8.336 7.605 8.383 1 98.81 148 TYR B C 1
ATOM 6100 O O . TYR B 1 148 ? 7.344 6.906 8.156 1 98.81 148 TYR B O 1
ATOM 6108 N N . ALA B 1 149 ? 9.539 7.098 8.586 1 98.94 149 ALA B N 1
ATOM 6109 C CA . ALA B 1 149 ? 9.758 5.676 8.836 1 98.94 149 ALA B CA 1
ATOM 6110 C C . ALA B 1 149 ? 10.93 5.461 9.789 1 98.94 149 ALA B C 1
ATOM 6112 O O . ALA B 1 149 ? 11.938 6.164 9.711 1 98.94 149 ALA B O 1
ATOM 6113 N N . VAL B 1 150 ? 10.805 4.531 10.703 1 98.94 150 VAL B N 1
ATOM 6114 C CA . VAL B 1 150 ? 11.898 4.148 11.602 1 98.94 150 VAL B CA 1
ATOM 6115 C C . VAL B 1 150 ? 12.062 2.631 11.586 1 98.94 150 VAL B C 1
ATOM 6117 O O . VAL B 1 150 ? 11.086 1.889 11.695 1 98.94 150 VAL B O 1
ATOM 6120 N N . LEU B 1 151 ? 13.25 2.154 11.344 1 98.81 151 LEU B N 1
ATOM 6121 C CA . LEU B 1 151 ? 13.617 0.747 11.453 1 98.81 151 LEU B CA 1
ATOM 6122 C C . LEU B 1 151 ? 14.289 0.457 12.789 1 98.81 151 LEU B C 1
ATOM 6124 O O . LEU B 1 151 ? 15.078 1.269 13.281 1 98.81 151 LEU B O 1
ATOM 6128 N N . GLU B 1 152 ? 13.938 -0.616 13.359 1 98.75 152 GLU B N 1
ATOM 6129 C CA . GLU B 1 152 ? 14.453 -1.036 14.664 1 98.75 152 GLU B CA 1
ATOM 6130 C C . GLU B 1 152 ? 15.141 -2.395 14.57 1 98.75 152 GLU B C 1
ATOM 6132 O O . GLU B 1 152 ? 14.656 -3.297 13.883 1 98.75 152 GLU B O 1
ATOM 6137 N N . ASN B 1 153 ? 16.312 -2.525 15.086 1 97.88 153 ASN B N 1
ATOM 6138 C CA . ASN B 1 153 ? 16.969 -3.795 15.367 1 97.88 153 ASN B CA 1
ATOM 6139 C C . ASN B 1 153 ? 16.766 -4.23 16.812 1 97.88 153 ASN B C 1
ATOM 6141 O O . ASN B 1 153 ? 17.469 -3.773 17.719 1 97.88 153 ASN B O 1
ATOM 6145 N N . ASN B 1 154 ? 15.883 -5.164 17.031 1 96.38 154 ASN B N 1
ATOM 6146 C CA . ASN B 1 154 ? 15.523 -5.574 18.391 1 96.38 154 ASN B CA 1
ATOM 6147 C C . ASN B 1 154 ? 16.703 -6.207 19.109 1 96.38 154 ASN B C 1
ATOM 6149 O O . ASN B 1 154 ? 16.812 -6.09 20.328 1 96.38 154 ASN B O 1
ATOM 6153 N N . ALA B 1 155 ? 17.516 -6.859 18.391 1 95.12 155 ALA B N 1
ATOM 6154 C CA . ALA B 1 155 ? 18.641 -7.566 19 1 95.12 155 ALA B CA 1
ATOM 6155 C C . ALA B 1 155 ? 19.641 -6.582 19.609 1 95.12 155 ALA B C 1
ATOM 6157 O O . ALA B 1 155 ? 20.188 -6.84 20.688 1 95.12 155 ALA B O 1
ATOM 6158 N N . THR B 1 156 ? 19.859 -5.453 18.922 1 95.94 156 THR B N 1
ATOM 6159 C CA . THR B 1 156 ? 20.891 -4.523 19.375 1 95.94 156 THR B CA 1
ATOM 6160 C C . THR B 1 156 ? 20.266 -3.309 20.047 1 95.94 156 THR B C 1
ATOM 6162 O O . THR B 1 156 ? 20.953 -2.562 20.75 1 95.94 156 THR B O 1
ATOM 6165 N N . GLY B 1 157 ? 19.016 -3.104 19.844 1 96.75 157 GLY B N 1
ATOM 6166 C CA . GLY B 1 157 ? 18.344 -1.931 20.391 1 96.75 157 GLY B CA 1
ATOM 6167 C C . GLY B 1 157 ? 18.656 -0.658 19.625 1 96.75 157 GLY B C 1
ATOM 6168 O O . GLY B 1 157 ? 18.516 0.444 20.172 1 96.75 157 GLY B O 1
ATOM 6169 N N . GLU B 1 158 ? 19.141 -0.802 18.406 1 97.69 158 GLU B N 1
ATOM 6170 C CA . GLU B 1 158 ? 19.469 0.35 17.562 1 97.69 158 GLU B CA 1
ATOM 6171 C C . GLU B 1 158 ? 18.297 0.721 16.656 1 97.69 158 GLU B C 1
ATOM 6173 O O . GLU B 1 158 ? 17.547 -0.151 16.219 1 97.69 158 GLU B O 1
ATOM 6178 N N . PHE B 1 159 ? 18.156 2.012 16.438 1 98.56 159 PHE B N 1
ATOM 6179 C CA . PHE B 1 159 ? 17.094 2.557 15.602 1 98.56 159 PHE B CA 1
ATOM 6180 C C . PHE B 1 159 ? 17.672 3.486 14.539 1 98.56 159 PHE B C 1
ATOM 6182 O O . PHE B 1 159 ? 18.625 4.219 14.805 1 98.56 159 PHE B O 1
ATOM 6189 N N . ILE B 1 160 ? 17.141 3.48 13.336 1 98.69 160 ILE B N 1
ATOM 6190 C CA . ILE B 1 160 ? 17.438 4.449 12.281 1 98.69 160 ILE B CA 1
ATOM 6191 C C . ILE B 1 160 ? 16.141 4.938 11.648 1 98.69 160 ILE B C 1
ATOM 6193 O O . ILE B 1 160 ? 15.273 4.137 11.305 1 98.69 160 ILE B O 1
ATOM 6197 N N . GLY B 1 161 ? 15.953 6.211 11.625 1 98.62 161 GLY B N 1
ATOM 6198 C CA . GLY B 1 161 ? 14.719 6.793 11.117 1 98.62 161 GLY B CA 1
ATOM 6199 C C . GLY B 1 161 ? 14.961 7.867 10.07 1 98.62 161 GLY B C 1
ATOM 6200 O O . GLY B 1 161 ? 16.094 8.336 9.898 1 98.62 161 GLY B O 1
ATOM 6201 N N . VAL B 1 162 ? 13.906 8.172 9.289 1 98.88 162 VAL B N 1
ATOM 6202 C CA . VAL B 1 162 ? 13.992 9.164 8.227 1 98.88 162 VAL B CA 1
ATOM 6203 C C . VAL B 1 162 ? 12.711 9.992 8.188 1 98.88 162 VAL B C 1
ATOM 6205 O O . VAL B 1 162 ? 11.633 9.508 8.555 1 98.88 162 VAL B O 1
ATOM 6208 N N . GLN B 1 163 ? 12.805 11.203 7.836 1 98.81 163 GLN B N 1
ATOM 6209 C CA . GLN B 1 163 ? 11.695 12.062 7.426 1 98.81 163 GLN B CA 1
ATOM 6210 C C . GLN B 1 163 ? 12 12.742 6.09 1 98.81 163 GLN B C 1
ATOM 6212 O O . GLN B 1 163 ? 13.109 13.219 5.863 1 98.81 163 GLN B O 1
ATOM 6217 N N . ILE B 1 164 ? 11.047 12.727 5.191 1 98.88 164 ILE B N 1
ATOM 6218 C CA . ILE B 1 164 ? 11.188 13.352 3.883 1 98.88 164 ILE B CA 1
ATOM 6219 C C . ILE B 1 164 ? 10.578 14.758 3.916 1 98.88 164 ILE B C 1
ATOM 6221 O O . ILE B 1 164 ? 9.516 14.961 4.508 1 98.88 164 ILE B O 1
ATOM 6225 N N . TYR B 1 165 ? 11.281 15.688 3.336 1 98.81 165 TYR B N 1
ATOM 6226 C CA . TYR B 1 165 ? 10.805 17.062 3.176 1 98.81 165 TYR B CA 1
ATOM 6227 C C . TYR B 1 165 ? 10.234 17.281 1.779 1 98.81 165 TYR B C 1
ATOM 6229 O O . TYR B 1 165 ? 10.898 17.859 0.917 1 98.81 165 TYR B O 1
ATOM 6237 N N . CYS B 1 166 ? 9.008 16.844 1.562 1 98.69 166 CYS B N 1
ATOM 6238 C CA . CYS B 1 166 ? 8.336 16.906 0.27 1 98.69 166 CYS B CA 1
ATOM 6239 C C . CYS B 1 166 ? 6.848 17.172 0.444 1 98.69 166 CYS B C 1
ATOM 6241 O O . CYS B 1 166 ? 6.109 16.312 0.93 1 98.69 166 CYS B O 1
ATOM 6243 N N . ALA B 1 167 ? 6.359 18.312 -0.059 1 98.56 167 ALA B N 1
ATOM 6244 C CA . ALA B 1 167 ? 4.996 18.75 0.218 1 98.56 167 ALA B CA 1
ATOM 6245 C C . ALA B 1 167 ? 4.016 18.203 -0.811 1 98.56 167 ALA B C 1
ATOM 6247 O O . ALA B 1 167 ? 2.801 18.359 -0.67 1 98.56 167 ALA B O 1
ATOM 6248 N N . SER B 1 168 ? 4.508 17.578 -1.851 1 98.31 168 SER B N 1
ATOM 6249 C CA . SER B 1 168 ? 3.686 16.906 -2.854 1 98.31 168 SER B CA 1
ATOM 6250 C C . SER B 1 168 ? 3.752 15.391 -2.703 1 98.31 168 SER B C 1
ATOM 6252 O O . SER B 1 168 ? 3.801 14.875 -1.586 1 98.31 168 SER B O 1
ATOM 6254 N N . SER B 1 169 ? 3.693 14.609 -3.83 1 98.81 169 SER B N 1
ATOM 6255 C CA . SER B 1 169 ? 3.705 13.156 -3.762 1 98.81 169 SER B CA 1
ATOM 6256 C C . SER B 1 169 ? 5.078 12.633 -3.361 1 98.81 169 SER B C 1
ATOM 6258 O O . SER B 1 169 ? 6.102 13.109 -3.859 1 98.81 169 SER B O 1
ATOM 6260 N N . TRP B 1 170 ? 5.168 11.734 -2.432 1 98.88 170 TRP B N 1
ATOM 6261 C CA . TRP B 1 170 ? 6.41 11.133 -1.957 1 98.88 170 TRP B CA 1
ATOM 6262 C C . TRP B 1 170 ? 6.234 9.633 -1.723 1 98.88 170 TRP B C 1
ATOM 6264 O O . TRP B 1 170 ? 5.109 9.125 -1.714 1 98.88 170 TRP B O 1
ATOM 6274 N N . GLN B 1 171 ? 7.328 8.883 -1.668 1 98.81 171 GLN B N 1
ATOM 6275 C CA . GLN B 1 171 ? 7.289 7.461 -1.334 1 98.81 171 GLN B CA 1
ATOM 6276 C C . GLN B 1 171 ? 8.508 7.059 -0.5 1 98.81 171 GLN B C 1
ATOM 6278 O O . GLN B 1 171 ? 9.539 7.727 -0.545 1 98.81 171 GLN B O 1
ATOM 6283 N N . ILE B 1 172 ? 8.383 6.055 0.299 1 98.88 172 ILE B N 1
ATOM 6284 C CA . ILE B 1 172 ? 9.438 5.371 1.037 1 98.88 172 ILE B CA 1
ATOM 6285 C C . ILE B 1 172 ? 9.352 3.867 0.796 1 98.88 172 ILE B C 1
ATOM 6287 O O . ILE B 1 172 ? 8.25 3.307 0.73 1 98.88 172 ILE B O 1
ATOM 6291 N N . GLU B 1 173 ? 10.422 3.213 0.593 1 98.19 173 GLU B N 1
ATOM 6292 C CA . GLU B 1 173 ? 10.422 1.76 0.445 1 98.19 173 GLU B CA 1
ATOM 6293 C C . GLU B 1 173 ? 11.516 1.122 1.294 1 98.19 173 GLU B C 1
ATOM 6295 O O . GLU B 1 173 ? 12.609 1.686 1.438 1 98.19 173 GLU B O 1
ATOM 6300 N N . VAL B 1 174 ? 11.211 0.063 1.923 1 98.19 174 VAL B N 1
ATOM 6301 C CA . VAL B 1 174 ? 12.156 -0.883 2.506 1 98.19 174 VAL B CA 1
ATOM 6302 C C . VAL B 1 174 ? 12.289 -2.107 1.604 1 98.19 174 VAL B C 1
ATOM 6304 O O . VAL B 1 174 ? 11.289 -2.688 1.185 1 98.19 174 VAL B O 1
ATOM 6307 N N . PHE B 1 175 ? 13.445 -2.414 1.168 1 96.06 175 PHE B N 1
ATOM 6308 C CA . PHE B 1 175 ? 13.57 -3.621 0.362 1 96.06 175 PHE B CA 1
ATOM 6309 C C . PHE B 1 175 ? 14.75 -4.465 0.831 1 96.06 175 PHE B C 1
ATOM 6311 O O . PHE B 1 175 ? 15.648 -3.967 1.519 1 96.06 175 PHE B O 1
ATOM 6318 N N . ARG B 1 176 ? 14.656 -5.73 0.561 1 95.81 176 ARG B N 1
ATOM 6319 C CA . ARG B 1 176 ? 15.594 -6.734 1.05 1 95.81 176 ARG B CA 1
ATOM 6320 C C . ARG B 1 176 ? 15.781 -7.855 0.031 1 95.81 176 ARG B C 1
ATOM 6322 O O . ARG B 1 176 ? 14.828 -8.57 -0.294 1 95.81 176 ARG B O 1
ATOM 6329 N N . THR B 1 177 ? 16.891 -7.945 -0.515 1 93.38 177 THR B N 1
ATOM 6330 C CA . THR B 1 177 ? 17.234 -9.117 -1.305 1 93.38 177 THR B CA 1
ATOM 6331 C C . THR B 1 177 ? 17.969 -10.148 -0.451 1 93.38 177 THR B C 1
ATOM 6333 O O . THR B 1 177 ? 17.625 -11.328 -0.451 1 93.38 177 THR B O 1
ATOM 6336 N N . ALA B 1 178 ? 18.906 -9.648 0.16 1 90.56 178 ALA B N 1
ATOM 6337 C CA . ALA B 1 178 ? 19.672 -10.375 1.17 1 90.56 178 ALA B CA 1
ATOM 6338 C C . ALA B 1 178 ? 19.781 -9.57 2.461 1 90.56 178 ALA B C 1
ATOM 6340 O O . ALA B 1 178 ? 19.234 -8.469 2.562 1 90.56 178 ALA B O 1
ATOM 6341 N N . ASP B 1 179 ? 20.203 -10.227 3.541 1 81.88 179 ASP B N 1
ATOM 6342 C CA . ASP B 1 179 ? 20.484 -9.438 4.738 1 81.88 179 ASP B CA 1
ATOM 6343 C C . ASP B 1 179 ? 21.656 -8.492 4.516 1 81.88 179 ASP B C 1
ATOM 6345 O O . ASP B 1 179 ? 22.656 -8.867 3.883 1 81.88 179 ASP B O 1
ATOM 6349 N N . PRO B 1 180 ? 21.594 -7.191 4.922 1 92.81 180 PRO B N 1
ATOM 6350 C CA . PRO B 1 180 ? 20.562 -6.457 5.668 1 92.81 180 PRO B CA 1
ATOM 6351 C C . PRO B 1 180 ? 19.578 -5.738 4.754 1 92.81 180 PRO B C 1
ATOM 6353 O O . PRO B 1 180 ? 19.594 -5.945 3.537 1 92.81 180 PRO B O 1
ATOM 6356 N N . VAL B 1 181 ? 18.641 -4.855 5.285 1 96.25 181 VAL B N 1
ATOM 6357 C CA . VAL B 1 181 ? 17.625 -4.176 4.496 1 96.25 181 VAL B CA 1
ATOM 6358 C C . VAL B 1 181 ? 18.156 -2.828 4.016 1 96.25 181 VAL B C 1
ATOM 6360 O O . VAL B 1 181 ? 19.188 -2.354 4.492 1 96.25 181 VAL B O 1
ATOM 6363 N N . SER B 1 182 ? 17.547 -2.312 3.014 1 97.62 182 SER B N 1
ATOM 6364 C CA . SER B 1 182 ? 17.766 -0.953 2.525 1 97.62 182 SER B CA 1
ATOM 6365 C C . SER B 1 182 ? 16.516 -0.091 2.736 1 97.62 182 SER B C 1
ATOM 6367 O O . SER B 1 182 ? 15.398 -0.593 2.703 1 97.62 182 SER B O 1
ATOM 6369 N N . LEU B 1 183 ? 16.719 1.104 3.086 1 98.56 183 LEU B N 1
ATOM 6370 C CA . LEU B 1 183 ? 15.68 2.125 3.23 1 98.56 183 LEU B CA 1
ATOM 6371 C C . LEU B 1 183 ? 15.891 3.254 2.229 1 98.56 183 LEU B C 1
ATOM 6373 O O . LEU B 1 183 ? 16.953 3.877 2.199 1 98.56 183 LEU B O 1
ATOM 6377 N N . CYS B 1 184 ? 14.891 3.445 1.331 1 98.5 184 CYS B N 1
ATOM 6378 C CA . CYS B 1 184 ? 15.023 4.422 0.254 1 98.5 184 CYS B CA 1
ATOM 6379 C C . CYS B 1 184 ? 13.75 5.246 0.108 1 98.5 184 CYS B C 1
ATOM 6381 O O . CYS B 1 184 ? 12.656 4.773 0.424 1 98.5 184 CYS B O 1
ATOM 6383 N N . GLY B 1 185 ? 13.922 6.566 -0.307 1 98.62 185 GLY B N 1
ATOM 6384 C CA . GLY B 1 185 ? 12.719 7.355 -0.504 1 98.62 185 GLY B CA 1
ATOM 6385 C C . GLY B 1 185 ? 12.992 8.742 -1.064 1 98.62 185 GLY B C 1
ATOM 6386 O O . GLY B 1 185 ? 14.148 9.094 -1.305 1 98.62 185 GLY B O 1
ATOM 6387 N N . GLY B 1 186 ? 12 9.531 -1.306 1 98.56 186 GLY B N 1
ATOM 6388 C CA . GLY B 1 186 ? 11.977 10.852 -1.911 1 98.56 186 GLY B CA 1
ATOM 6389 C C . GLY B 1 186 ? 10.703 11.133 -2.682 1 98.56 186 GLY B C 1
ATOM 6390 O O . GLY B 1 186 ? 9.602 10.938 -2.162 1 98.56 186 GLY B O 1
ATOM 6391 N N . LEU B 1 187 ? 10.852 11.578 -3.904 1 98 187 LEU B N 1
ATOM 6392 C CA . LEU B 1 187 ? 9.719 11.797 -4.789 1 98 187 LEU B CA 1
ATOM 6393 C C . LEU B 1 187 ? 9.023 10.484 -5.133 1 98 187 LEU B C 1
ATOM 6395 O O . LEU B 1 187 ? 9.688 9.445 -5.258 1 98 187 LEU B O 1
ATOM 6399 N N . ALA B 1 188 ? 7.66 10.562 -5.223 1 98.5 188 ALA B N 1
ATOM 6400 C CA . ALA B 1 188 ? 6.973 9.414 -5.809 1 98.5 188 ALA B CA 1
ATOM 6401 C C . ALA B 1 188 ? 7.391 9.211 -7.266 1 98.5 188 ALA B C 1
ATOM 6403 O O . ALA B 1 188 ? 7.477 10.172 -8.031 1 98.5 188 ALA B O 1
ATOM 6404 N N . ASP B 1 189 ? 7.754 8.016 -7.648 1 98.62 189 ASP B N 1
ATOM 6405 C CA . ASP B 1 189 ? 8.305 7.723 -8.969 1 98.62 189 ASP B CA 1
ATOM 6406 C C . ASP B 1 189 ? 7.199 7.648 -10.016 1 98.62 189 ASP B C 1
ATOM 6408 O O . ASP B 1 189 ? 6.047 7.988 -9.742 1 98.62 189 ASP B O 1
ATOM 6412 N N . PHE B 1 190 ? 7.535 7.324 -11.266 1 98.5 190 PHE B N 1
ATOM 6413 C CA . PHE B 1 190 ? 6.605 7.293 -12.383 1 98.5 190 PHE B CA 1
ATOM 6414 C C . PHE B 1 190 ? 5.484 6.293 -12.125 1 98.5 190 PHE B C 1
ATOM 6416 O O . PHE B 1 190 ? 4.312 6.598 -12.367 1 98.5 190 PHE B O 1
ATOM 6423 N N . ASP B 1 191 ? 5.824 5.078 -11.648 1 98.31 191 ASP B N 1
ATOM 6424 C CA . ASP B 1 191 ? 4.848 4.008 -11.469 1 98.31 191 ASP B CA 1
ATOM 6425 C C . ASP B 1 191 ? 3.832 4.367 -10.383 1 98.31 191 ASP B C 1
ATOM 6427 O O . ASP B 1 191 ? 2.65 4.039 -10.5 1 98.31 191 ASP B O 1
ATOM 6431 N N . TYR B 1 192 ? 4.23 5.113 -9.367 1 97.88 192 TYR B N 1
ATOM 6432 C CA . TYR B 1 192 ? 3.402 5.367 -8.188 1 97.88 192 TYR B CA 1
ATOM 6433 C C . TYR B 1 192 ? 2.764 6.75 -8.258 1 97.88 192 TYR B C 1
ATOM 6435 O O . TYR B 1 192 ? 1.548 6.887 -8.102 1 97.88 192 TYR B O 1
ATOM 6443 N N . GLY B 1 193 ? 3.529 7.738 -8.516 1 98.38 193 GLY B N 1
ATOM 6444 C CA . GLY B 1 193 ? 3.049 9.109 -8.445 1 98.38 193 GLY B CA 1
ATOM 6445 C C . GLY B 1 193 ? 2.979 9.789 -9.805 1 98.38 193 GLY B C 1
ATOM 6446 O O . GLY B 1 193 ? 2.916 11.016 -9.891 1 98.38 193 GLY B O 1
ATOM 6447 N N . HIS B 1 194 ? 3.104 9.039 -10.93 1 98.56 194 HIS B N 1
ATOM 6448 C CA . HIS B 1 194 ? 3.055 9.57 -12.289 1 98.56 194 HIS B CA 1
ATOM 6449 C C . HIS B 1 194 ? 4.102 10.664 -12.484 1 98.56 194 HIS B C 1
ATOM 6451 O O . HIS B 1 194 ? 3.822 11.688 -13.117 1 98.56 194 HIS B O 1
ATOM 6457 N N . TRP B 1 195 ? 5.277 10.5 -11.938 1 98.81 195 TRP B N 1
ATOM 6458 C CA . TRP B 1 195 ? 6.301 11.539 -12.023 1 98.81 195 TRP B CA 1
ATOM 6459 C C . TRP B 1 195 ? 7.422 11.125 -12.969 1 98.81 195 TRP B C 1
ATOM 6461 O O . TRP B 1 195 ? 7.945 10.008 -12.867 1 98.81 195 TRP B O 1
ATOM 6471 N N . CYS B 1 196 ? 7.734 11.836 -13.852 1 98.69 196 CYS B N 1
ATOM 6472 C CA . CYS B 1 196 ? 8.992 11.812 -14.594 1 98.69 196 CYS B CA 1
ATOM 6473 C C . CYS B 1 196 ? 9.484 13.227 -14.883 1 98.69 196 CYS B C 1
ATOM 6475 O O . CYS B 1 196 ? 8.695 14.18 -14.852 1 98.69 196 CYS B O 1
ATOM 6477 N N . LYS B 1 197 ? 10.711 13.391 -15.031 1 98.62 197 LYS B N 1
ATOM 6478 C CA . LYS B 1 197 ? 11.336 14.68 -15.312 1 98.62 197 LYS B CA 1
ATOM 6479 C C . LYS B 1 197 ? 12.32 14.57 -16.469 1 98.62 197 LYS B C 1
ATOM 6481 O O . LYS B 1 197 ? 13.172 13.68 -16.484 1 98.62 197 LYS B O 1
ATOM 6486 N N . CYS B 1 198 ? 12.117 15.406 -17.422 1 98.62 198 CYS B N 1
ATOM 6487 C CA . CYS B 1 198 ? 13.07 15.508 -18.531 1 98.62 198 CYS B CA 1
ATOM 6488 C C . CYS B 1 198 ? 14.172 16.516 -18.219 1 98.62 198 CYS B C 1
ATOM 6490 O O . CYS B 1 198 ? 13.898 17.672 -17.938 1 98.62 198 CYS B O 1
ATOM 6492 N N . ILE B 1 199 ? 15.383 16.047 -18.141 1 98.75 199 ILE B N 1
ATOM 6493 C CA . ILE B 1 199 ? 16.547 16.891 -17.891 1 98.75 199 ILE B CA 1
ATOM 6494 C C . ILE B 1 199 ? 17.281 17.172 -19.203 1 98.75 199 ILE B C 1
ATOM 6496 O O . ILE B 1 199 ? 17.859 16.25 -19.797 1 98.75 199 ILE B O 1
ATOM 6500 N N . ARG B 1 200 ? 17.328 18.484 -19.625 1 98.12 200 ARG B N 1
ATOM 6501 C CA . ARG B 1 200 ? 17.953 18.844 -20.891 1 98.12 200 ARG B CA 1
ATOM 6502 C C . ARG B 1 200 ? 19.469 18.766 -20.797 1 98.12 200 ARG B C 1
ATOM 6504 O O . ARG B 1 200 ? 20.031 18.719 -19.688 1 98.12 200 ARG B O 1
ATOM 6511 N N . SER B 1 201 ? 20.047 18.75 -21.969 1 98.19 201 SER B N 1
ATOM 6512 C CA . SER B 1 201 ? 21.5 18.703 -22.031 1 98.19 201 SER B CA 1
ATOM 6513 C C . SER B 1 201 ? 22.125 19.781 -21.172 1 98.19 201 SER B C 1
ATOM 6515 O O . SER B 1 201 ? 21.766 20.969 -21.281 1 98.19 201 SER B O 1
ATOM 6517 N N . GLY B 1 202 ? 22.938 19.391 -20.234 1 98.06 202 GLY B N 1
ATOM 6518 C CA . GLY B 1 202 ? 23.672 20.328 -19.406 1 98.06 202 GLY B CA 1
ATOM 6519 C C . GLY B 1 202 ? 22.906 20.75 -18.172 1 98.06 202 GLY B C 1
ATOM 6520 O O . GLY B 1 202 ? 23.469 21.422 -17.297 1 98.06 202 GLY B O 1
ATOM 6521 N N . GLU B 1 203 ? 21.703 20.328 -18.047 1 98.56 203 GLU B N 1
ATOM 6522 C CA . GLU B 1 203 ? 20.875 20.734 -16.906 1 98.56 203 GLU B CA 1
ATOM 6523 C C . GLU B 1 203 ? 20.953 19.703 -15.781 1 98.56 203 GLU B C 1
ATOM 6525 O O . GLU B 1 203 ? 21.516 18.641 -15.945 1 98.56 203 GLU B O 1
ATOM 6530 N N . SER B 1 204 ? 20.484 20.109 -14.648 1 98.75 204 SER B N 1
ATOM 6531 C CA . SER B 1 204 ? 20.469 19.25 -13.461 1 98.75 204 SER B CA 1
ATOM 6532 C C . SER B 1 204 ? 19.125 19.312 -12.758 1 98.75 204 SER B C 1
ATOM 6534 O O . SER B 1 204 ? 18.312 20.188 -13.039 1 98.75 204 SER B O 1
ATOM 6536 N N . PHE B 1 205 ? 18.891 18.359 -11.992 1 98.81 205 PHE B N 1
ATOM 6537 C CA . PHE B 1 205 ? 17.719 18.312 -11.125 1 98.81 205 PHE B CA 1
ATOM 6538 C C . PHE B 1 205 ? 18.109 17.891 -9.711 1 98.81 205 PHE B C 1
ATOM 6540 O O . PHE B 1 205 ? 18.906 16.984 -9.531 1 98.81 205 PHE B O 1
ATOM 6547 N N . THR B 1 206 ? 17.578 18.594 -8.734 1 98.81 206 THR B N 1
ATOM 6548 C CA . THR B 1 206 ? 17.828 18.312 -7.324 1 98.81 206 THR B CA 1
ATOM 6549 C C . THR B 1 206 ? 16.562 17.812 -6.641 1 98.81 206 THR B C 1
ATOM 6551 O O . THR B 1 206 ? 15.492 18.422 -6.781 1 98.81 206 THR B O 1
ATOM 6554 N N . THR B 1 207 ? 16.656 16.719 -5.957 1 98.81 207 THR B N 1
ATOM 6555 C CA . THR B 1 207 ? 15.508 16.156 -5.246 1 98.81 207 THR B CA 1
ATOM 6556 C C . THR B 1 207 ? 15.172 17 -4.016 1 98.81 207 THR B C 1
ATOM 6558 O O . THR B 1 207 ? 16 17.797 -3.559 1 98.81 207 THR B O 1
ATOM 6561 N N . PRO B 1 208 ? 13.898 16.812 -3.461 1 98.62 208 PRO B N 1
ATOM 6562 C CA . PRO B 1 208 ? 13.695 17.297 -2.088 1 98.62 208 PRO B CA 1
ATOM 6563 C C . PRO B 1 208 ? 14.656 16.641 -1.096 1 98.62 208 PRO B C 1
ATOM 6565 O O . PRO B 1 208 ? 15.273 15.617 -1.403 1 98.62 208 PRO B O 1
ATOM 6568 N N . ARG B 1 209 ? 14.852 17.219 0.029 1 98.31 209 ARG B N 1
ATOM 6569 C CA . ARG B 1 209 ? 15.797 16.641 0.987 1 98.31 209 ARG B CA 1
ATOM 6570 C C . ARG B 1 209 ? 15.094 15.656 1.92 1 98.31 209 ARG B C 1
ATOM 6572 O O . ARG B 1 209 ? 13.867 15.625 1.989 1 98.31 209 ARG B O 1
ATOM 6579 N N . ALA B 1 210 ? 15.805 14.844 2.521 1 98.81 210 ALA B N 1
ATOM 6580 C CA . ALA B 1 210 ? 15.43 13.969 3.627 1 98.81 210 ALA B CA 1
ATOM 6581 C C . ALA B 1 210 ? 16.422 14.094 4.781 1 98.81 210 ALA B C 1
ATOM 6583 O O . ALA B 1 210 ? 17.562 14.523 4.586 1 98.81 210 ALA B O 1
ATOM 6584 N N . VAL B 1 211 ? 15.977 13.773 5.941 1 98.88 211 VAL B N 1
ATOM 6585 C CA . VAL B 1 211 ? 16.828 13.82 7.121 1 98.88 211 VAL B CA 1
ATOM 6586 C C . VAL B 1 211 ? 16.812 12.469 7.828 1 98.88 211 VAL B C 1
ATOM 6588 O O . VAL B 1 211 ? 15.75 11.883 8.039 1 98.88 211 VAL B O 1
ATOM 6591 N N . VAL B 1 212 ? 17.969 11.969 8.141 1 98.81 212 VAL B N 1
ATOM 6592 C CA . VAL B 1 212 ? 18.141 10.656 8.758 1 98.81 212 VAL B CA 1
ATOM 6593 C C . VAL B 1 212 ? 18.703 10.82 10.172 1 98.81 212 VAL B C 1
ATOM 6595 O O . VAL B 1 212 ? 19.562 11.664 10.406 1 98.81 212 VAL B O 1
ATOM 6598 N N . ALA B 1 213 ? 18.188 10.055 11.078 1 98.81 213 ALA B N 1
ATOM 6599 C CA . ALA B 1 213 ? 18.688 10.055 12.453 1 98.81 213 ALA B CA 1
ATOM 6600 C C . ALA B 1 213 ? 18.844 8.633 12.984 1 98.81 213 ALA B C 1
ATOM 6602 O O . ALA B 1 213 ? 18.125 7.727 12.562 1 98.81 213 ALA B O 1
ATOM 6603 N N . LYS B 1 214 ? 19.75 8.414 13.891 1 98.25 214 LYS B N 1
ATOM 6604 C CA . LYS B 1 214 ? 19.953 7.164 14.609 1 98.25 214 LYS B CA 1
ATOM 6605 C C . LYS B 1 214 ? 19.781 7.359 16.109 1 98.25 214 LYS B C 1
ATOM 6607 O O . LYS B 1 214 ? 19.891 8.484 16.609 1 98.25 214 LYS B O 1
ATOM 6612 N N . GLY B 1 215 ? 19.438 6.305 16.766 1 98.19 215 GLY B N 1
ATOM 6613 C CA . GLY B 1 215 ? 19.297 6.391 18.219 1 98.19 215 GLY B CA 1
ATOM 6614 C C . GLY B 1 215 ? 19.031 5.043 18.875 1 98.19 215 GLY B C 1
ATOM 6615 O O . GLY B 1 215 ? 19.172 4 18.219 1 98.19 215 GLY B O 1
ATOM 6616 N N . LYS B 1 216 ? 18.688 5.117 20.156 1 98.12 216 LYS B N 1
ATOM 6617 C CA . LYS B 1 216 ? 18.531 3.902 20.953 1 98.12 216 LYS B CA 1
ATOM 6618 C C . LYS B 1 216 ? 17.078 3.666 21.328 1 98.12 216 LYS B C 1
ATOM 6620 O O . LYS B 1 216 ? 16.766 2.729 22.078 1 98.12 216 LYS B O 1
ATOM 6625 N N . SER B 1 217 ? 16.234 4.504 20.891 1 98.25 217 SER B N 1
ATOM 6626 C CA . SER B 1 217 ? 14.789 4.324 21.047 1 98.25 217 SER B CA 1
ATOM 6627 C C . SER B 1 217 ? 14.016 5.043 19.953 1 98.25 217 SER B C 1
ATOM 6629 O O . SER B 1 217 ? 14.562 5.906 19.266 1 98.25 217 SER B O 1
ATOM 6631 N N . LEU B 1 218 ? 12.797 4.613 19.766 1 98.56 218 LEU B N 1
ATOM 6632 C CA . LEU B 1 218 ? 11.922 5.246 18.781 1 98.56 218 LEU B CA 1
ATOM 6633 C C . LEU B 1 218 ? 11.758 6.73 19.078 1 98.56 218 LEU B C 1
ATOM 6635 O O . LEU B 1 218 ? 11.82 7.562 18.156 1 98.56 218 LEU B O 1
ATOM 6639 N N . LEU B 1 219 ? 11.586 7.117 20.328 1 98.62 219 LEU B N 1
ATOM 6640 C CA . LEU B 1 219 ? 11.352 8.508 20.719 1 98.62 219 LEU B CA 1
ATOM 6641 C C . LEU B 1 219 ? 12.625 9.336 20.547 1 98.62 219 LEU B C 1
ATOM 6643 O O . LEU B 1 219 ? 12.555 10.516 20.188 1 98.62 219 LEU B O 1
ATOM 6647 N N . GLU B 1 220 ? 13.781 8.789 20.812 1 98.62 220 GLU B N 1
ATOM 6648 C CA . GLU B 1 220 ? 15.031 9.516 20.609 1 98.62 220 GLU B CA 1
ATOM 6649 C C . GLU B 1 220 ? 15.227 9.875 19.125 1 98.62 220 GLU B C 1
ATOM 6651 O O . GLU B 1 220 ? 15.555 11.016 18.797 1 98.62 220 GLU B O 1
ATOM 6656 N N . VAL B 1 221 ? 15.047 8.828 18.266 1 98.75 221 VAL B N 1
ATOM 6657 C CA . VAL B 1 221 ? 15.195 9.055 16.828 1 98.75 221 VAL B CA 1
ATOM 6658 C C . VAL B 1 221 ? 14.188 10.102 16.359 1 98.75 221 VAL B C 1
ATOM 6660 O O . VAL B 1 221 ? 14.539 11.008 15.594 1 98.75 221 VAL B O 1
ATOM 6663 N N . SER B 1 222 ? 12.984 10.008 16.844 1 98.75 222 SER B N 1
ATOM 6664 C CA . SER B 1 222 ? 11.938 10.953 16.469 1 98.75 222 SER B CA 1
ATOM 6665 C C . SER B 1 222 ? 12.281 12.367 16.938 1 98.75 222 SER B C 1
ATOM 6667 O O . SER B 1 222 ? 12.047 13.336 16.203 1 98.75 222 SER B O 1
ATOM 6669 N N . ASP B 1 223 ? 12.789 12.469 18.109 1 98.44 223 ASP B N 1
ATOM 6670 C CA . ASP B 1 223 ? 13.156 13.773 18.641 1 98.44 223 ASP B CA 1
ATOM 6671 C C . ASP B 1 223 ? 14.234 14.438 17.797 1 98.44 223 ASP B C 1
ATOM 6673 O O . ASP B 1 223 ? 14.18 15.641 17.531 1 98.44 223 ASP B O 1
ATOM 6677 N N . LYS B 1 224 ? 15.242 13.633 17.406 1 98.69 224 LYS B N 1
ATOM 6678 C CA . LYS B 1 224 ? 16.312 14.164 16.562 1 98.69 224 LYS B CA 1
ATOM 6679 C C . LYS B 1 224 ? 15.758 14.641 15.227 1 98.69 224 LYS B C 1
ATOM 6681 O O . LYS B 1 224 ? 16.156 15.695 14.727 1 98.69 224 LYS B O 1
ATOM 6686 N N . LEU B 1 225 ? 14.859 13.875 14.633 1 98.75 225 LEU B N 1
ATOM 6687 C CA . LEU B 1 225 ? 14.258 14.242 13.359 1 98.75 225 LEU B CA 1
ATOM 6688 C C . LEU B 1 225 ? 13.438 15.523 13.492 1 98.75 225 LEU B C 1
ATOM 6690 O O . LEU B 1 225 ? 13.523 16.406 12.641 1 98.75 225 LEU B O 1
ATOM 6694 N N . VAL B 1 226 ? 12.68 15.602 14.539 1 98.25 226 VAL B N 1
ATOM 6695 C CA . VAL B 1 226 ? 11.797 16.734 14.781 1 98.25 226 VAL B CA 1
ATOM 6696 C C . VAL B 1 226 ? 12.625 18 15.047 1 98.25 226 VAL B C 1
ATOM 6698 O O . VAL B 1 226 ? 12.32 19.062 14.523 1 98.25 226 VAL B O 1
ATOM 6701 N N . LYS B 1 227 ? 13.68 17.891 15.781 1 97.75 227 LYS B N 1
ATOM 6702 C CA . LYS B 1 227 ? 14.516 19.031 16.141 1 97.75 227 LYS B CA 1
ATOM 6703 C C . LYS B 1 227 ? 15.328 19.516 14.93 1 97.75 227 LYS B C 1
ATOM 6705 O O . LYS B 1 227 ? 15.82 20.641 14.922 1 97.75 227 LYS B O 1
ATOM 6710 N N . ALA B 1 228 ? 15.445 18.609 13.953 1 98.12 228 ALA B N 1
ATOM 6711 C CA . ALA B 1 228 ? 16.156 18.984 12.742 1 98.12 228 ALA B CA 1
ATOM 6712 C C . ALA B 1 228 ? 15.32 19.922 11.875 1 98.12 228 ALA B C 1
ATOM 6714 O O . ALA B 1 228 ? 15.844 20.578 10.969 1 98.12 228 ALA B O 1
ATOM 6715 N N . GLN B 1 229 ? 14.016 19.953 12.156 1 97.44 229 GLN B N 1
ATOM 6716 C CA . GLN B 1 229 ? 13.164 20.891 11.438 1 97.44 229 GLN B CA 1
ATOM 6717 C C . GLN B 1 229 ? 13.469 22.328 11.836 1 97.44 229 GLN B C 1
ATOM 6719 O O . GLN B 1 229 ? 13.703 22.625 13.016 1 97.44 229 GLN B O 1
ATOM 6724 N N . ASN B 1 230 ? 13.648 23.266 10.984 1 94.94 230 ASN B N 1
ATOM 6725 C CA . ASN B 1 230 ? 14.039 24.641 11.234 1 94.94 230 ASN B CA 1
ATOM 6726 C C . ASN B 1 230 ? 12.953 25.625 10.805 1 94.94 230 ASN B C 1
ATOM 6728 O O . ASN B 1 230 ? 13.109 26.344 9.828 1 94.94 230 ASN B O 1
ATOM 6732 N N . PRO B 1 231 ? 11.938 25.688 11.656 1 96.62 231 PRO B N 1
ATOM 6733 C CA . PRO B 1 231 ? 10.805 26.516 11.258 1 96.62 231 PRO B CA 1
ATOM 6734 C C . PRO B 1 231 ? 11.109 28 11.328 1 96.62 231 PRO B C 1
ATOM 6736 O O . PRO B 1 231 ? 11.875 28.438 12.195 1 96.62 231 PRO B O 1
ATOM 6739 N N . ARG B 1 232 ? 10.5 28.719 10.406 1 95.5 232 ARG B N 1
ATOM 6740 C CA . ARG B 1 232 ? 10.438 30.172 10.492 1 95.5 232 ARG B CA 1
ATOM 6741 C C . ARG B 1 232 ? 9.406 30.609 11.523 1 95.5 232 ARG B C 1
ATOM 6743 O O . ARG B 1 232 ? 8.219 30.719 11.203 1 95.5 232 ARG B O 1
ATOM 6750 N N . ILE B 1 233 ? 9.875 30.969 12.766 1 96.31 233 ILE B N 1
ATOM 6751 C CA . ILE B 1 233 ? 8.984 31.484 13.797 1 96.31 233 ILE B CA 1
ATOM 6752 C C . ILE B 1 233 ? 9.07 33 13.859 1 96.31 233 ILE B C 1
ATOM 6754 O O . ILE B 1 233 ? 10.156 33.562 14.031 1 96.31 233 ILE B O 1
ATOM 6758 N N . ALA B 1 234 ? 7.922 33.719 13.68 1 96.12 234 ALA B N 1
ATOM 6759 C CA . ALA B 1 234 ? 7.906 35.188 13.82 1 96.12 234 ALA B CA 1
ATOM 6760 C C . ALA B 1 234 ? 8.391 35.594 15.203 1 96.12 234 ALA B C 1
ATOM 6762 O O . ALA B 1 234 ? 8.102 34.938 16.203 1 96.12 234 ALA B O 1
ATOM 6763 N N . ASP B 1 235 ? 9.055 36.75 15.305 1 95.5 235 ASP B N 1
ATOM 6764 C CA . ASP B 1 235 ? 9.625 37.219 16.562 1 95.5 235 ASP B CA 1
ATOM 6765 C C . ASP B 1 235 ? 8.547 37.344 17.641 1 95.5 235 ASP B C 1
ATOM 6767 O O . ASP B 1 235 ? 8.758 36.969 18.797 1 95.5 235 ASP B O 1
ATOM 6771 N N . VAL B 1 236 ? 7.457 37.812 17.219 1 95.94 236 VAL B N 1
ATOM 6772 C CA . VAL B 1 236 ? 6.363 38.094 18.156 1 95.94 236 VAL B CA 1
ATOM 6773 C C . VAL B 1 236 ? 5.789 36.781 18.688 1 95.94 236 VAL B C 1
ATOM 6775 O O . VAL B 1 236 ? 5.098 36.781 19.703 1 95.94 236 VAL B O 1
ATOM 6778 N N . ASP B 1 237 ? 6.172 35.656 18.094 1 97.25 237 ASP B N 1
ATOM 6779 C CA . ASP B 1 237 ? 5.559 34.375 18.422 1 97.25 237 ASP B CA 1
ATOM 6780 C C . ASP B 1 237 ? 6.562 33.438 19.078 1 97.25 237 ASP B C 1
ATOM 6782 O O . ASP B 1 237 ? 6.238 32.281 19.406 1 97.25 237 ASP B O 1
ATOM 6786 N N . LYS B 1 238 ? 7.75 33.844 19.391 1 96.56 238 LYS B N 1
ATOM 6787 C CA . LYS B 1 238 ? 8.844 33 19.844 1 96.56 238 LYS B CA 1
ATOM 6788 C C . LYS B 1 238 ? 8.602 32.5 21.266 1 96.56 238 LYS B C 1
ATOM 6790 O O . LYS B 1 238 ? 9.148 31.484 21.688 1 96.56 238 LYS B O 1
ATOM 6795 N N . ASP B 1 239 ? 7.793 33.25 22.016 1 96.88 239 ASP B N 1
ATOM 6796 C CA . ASP B 1 239 ? 7.543 32.875 23.406 1 96.88 239 ASP B CA 1
ATOM 6797 C C . ASP B 1 239 ? 6.266 32.031 23.531 1 96.88 239 ASP B C 1
ATOM 6799 O O . ASP B 1 239 ? 5.695 31.922 24.609 1 96.88 239 ASP B O 1
ATOM 6803 N N . MET B 1 240 ? 5.734 31.5 22.438 1 97.75 240 MET B N 1
ATOM 6804 C CA . MET B 1 240 ? 4.621 30.562 22.359 1 97.75 240 MET B CA 1
ATOM 6805 C C . MET B 1 240 ? 3.379 31.125 23.031 1 97.75 240 MET B C 1
ATOM 6807 O O . MET B 1 240 ? 2.801 30.469 23.906 1 97.75 240 MET B O 1
ATOM 6811 N N . PRO B 1 241 ? 2.943 32.281 22.609 1 97.75 241 PRO B N 1
ATOM 6812 C CA . PRO B 1 241 ? 1.739 32.844 23.219 1 97.75 241 PRO B CA 1
ATOM 6813 C C . PRO B 1 241 ? 0.49 32 22.938 1 97.75 241 PRO B C 1
ATOM 6815 O O . PRO B 1 241 ? 0.492 31.172 22.031 1 97.75 241 PRO B O 1
ATOM 6818 N N . ILE B 1 242 ? -0.523 32.188 23.766 1 98.38 242 ILE B N 1
ATOM 6819 C CA . ILE B 1 242 ? -1.799 31.484 23.641 1 98.38 242 ILE B CA 1
ATOM 6820 C C . ILE B 1 242 ? -2.641 32.156 22.562 1 98.38 242 ILE B C 1
ATOM 6822 O O . ILE B 1 242 ? -2.645 33.375 22.422 1 98.38 242 ILE B O 1
ATOM 6826 N N . ILE B 1 243 ? -3.301 31.328 21.75 1 98.19 243 ILE B N 1
ATOM 6827 C CA . ILE B 1 243 ? -4.18 31.766 20.672 1 98.19 243 ILE B CA 1
ATOM 6828 C C . ILE B 1 243 ? -5.637 31.484 21.047 1 98.19 243 ILE B C 1
ATOM 6830 O O . ILE B 1 243 ? -5.938 30.484 21.703 1 98.19 243 ILE B O 1
ATOM 6834 N N . TYR B 1 244 ? -6.5 32.375 20.781 1 98.56 244 TYR B N 1
ATOM 6835 C CA . TYR B 1 244 ? -7.934 32.125 20.766 1 98.56 244 TYR B CA 1
ATOM 6836 C C . TYR B 1 244 ? -8.477 32.156 19.328 1 98.56 244 TYR B C 1
ATOM 6838 O O . TYR B 1 244 ? -8.273 33.125 18.609 1 98.56 244 TYR B O 1
ATOM 6846 N N . ASN B 1 245 ? -9.055 31.125 18.844 1 98.38 245 ASN B N 1
ATOM 6847 C CA . ASN B 1 245 ? -9.734 31.062 17.547 1 98.38 245 ASN B CA 1
ATOM 6848 C C . ASN B 1 245 ? -11.25 31.031 17.719 1 98.38 245 ASN B C 1
ATOM 6850 O O . ASN B 1 245 ? -11.797 30.141 18.359 1 98.38 245 ASN B O 1
ATOM 6854 N N . GLU B 1 246 ? -11.93 31.891 17.156 1 96.69 246 GLU B N 1
ATOM 6855 C CA . GLU B 1 246 ? -13.352 32.094 17.438 1 96.69 246 GLU B CA 1
ATOM 6856 C C . GLU B 1 246 ? -14.195 31.062 16.688 1 96.69 246 GLU B C 1
ATOM 6858 O O . GLU B 1 246 ? -15.422 31.016 16.844 1 96.69 246 GLU B O 1
ATOM 6863 N N . TYR B 1 247 ? -13.648 30.172 15.812 1 96.06 247 TYR B N 1
ATOM 6864 C CA . TYR B 1 247 ? -14.359 29.281 14.898 1 96.06 247 TYR B CA 1
ATOM 6865 C C . TYR B 1 247 ? -15.422 28.469 15.633 1 96.06 247 TYR B C 1
ATOM 6867 O O . TYR B 1 247 ? -16.562 28.375 15.18 1 96.06 247 TYR B O 1
ATOM 6875 N N . CYS B 1 248 ? -15.047 27.859 16.719 1 95.06 248 CYS B N 1
ATOM 6876 C CA . CYS B 1 248 ? -15.938 26.922 17.422 1 95.06 248 CYS B CA 1
ATOM 6877 C C . CYS B 1 248 ? -17.031 27.688 18.172 1 95.06 248 CYS B C 1
ATOM 6879 O O . CYS B 1 248 ? -17.812 27.078 18.906 1 95.06 248 CYS B O 1
ATOM 6881 N N . THR B 1 249 ? -17.125 29.016 18.016 1 94.44 249 THR B N 1
ATOM 6882 C CA . THR B 1 249 ? -18.219 29.797 18.562 1 94.44 249 THR B CA 1
ATOM 6883 C C . THR B 1 249 ? -19.312 30 17.531 1 94.44 249 THR B C 1
ATOM 6885 O O . THR B 1 249 ? -20.5 29.984 17.859 1 94.44 249 THR B O 1
ATOM 6888 N N . THR B 1 250 ? -18.859 30.219 16.266 1 92.06 250 THR B N 1
ATOM 6889 C CA . THR B 1 250 ? -19.844 30.625 15.258 1 92.06 250 THR B CA 1
ATOM 6890 C C . THR B 1 250 ? -19.844 29.641 14.086 1 92.06 250 THR B C 1
ATOM 6892 O O . THR B 1 250 ? -20.766 29.656 13.266 1 92.06 250 THR B O 1
ATOM 6895 N N . TRP B 1 251 ? -18.828 28.812 13.961 1 91.94 251 TRP B N 1
ATOM 6896 C CA . TRP B 1 251 ? -18.703 27.828 12.898 1 91.94 251 TRP B CA 1
ATOM 6897 C C . TRP B 1 251 ? -18.766 28.484 11.523 1 91.94 251 TRP B C 1
ATOM 6899 O O . TRP B 1 251 ? -19.484 28 10.641 1 91.94 251 TRP B O 1
ATOM 6909 N N . GLY B 1 252 ? -18.125 29.672 11.406 1 92.5 252 GLY B N 1
ATOM 6910 C CA . GLY B 1 252 ? -17.969 30.312 10.117 1 92.5 252 GLY B CA 1
ATOM 6911 C C . GLY B 1 252 ? -18.891 31.5 9.922 1 92.5 252 GLY B C 1
ATOM 6912 O O . GLY B 1 252 ? -19.203 31.875 8.789 1 92.5 252 GLY B O 1
ATOM 6913 N N . ASN B 1 253 ? -19.391 32.031 10.992 1 91.81 253 ASN B N 1
ATOM 6914 C CA . ASN B 1 253 ? -20.203 33.25 10.984 1 91.81 253 ASN B CA 1
ATOM 6915 C C . ASN B 1 253 ? -19.688 34.281 11.992 1 91.81 253 ASN B C 1
ATOM 6917 O O . ASN B 1 253 ? -20.438 34.719 12.875 1 91.81 253 ASN B O 1
ATOM 6921 N N . PRO B 1 254 ? -18.484 34.812 11.742 1 93.62 254 PRO B N 1
ATOM 6922 C CA . PRO B 1 254 ? -17.953 35.781 12.688 1 93.62 254 PRO B CA 1
ATOM 6923 C C . PRO B 1 254 ? -18.672 37.125 12.602 1 93.62 254 PRO B C 1
ATOM 6925 O O . PRO B 1 254 ? -18.953 37.625 11.5 1 93.62 254 PRO B O 1
ATOM 6928 N N . THR B 1 255 ? -19.078 37.688 13.734 1 90.38 255 THR B N 1
ATOM 6929 C CA . THR B 1 255 ? -19.719 39 13.82 1 90.38 255 THR B CA 1
ATOM 6930 C C . THR B 1 255 ? -18.969 39.906 14.797 1 90.38 255 THR B C 1
ATOM 6932 O O . THR B 1 255 ? -18.25 39.406 15.68 1 90.38 255 THR B O 1
ATOM 6935 N N . LEU B 1 256 ? -19.203 41.188 14.609 1 93.31 256 LEU B N 1
ATOM 6936 C CA . LEU B 1 256 ? -18.594 42.156 15.508 1 93.31 256 LEU B CA 1
ATOM 6937 C C . LEU B 1 256 ? -19.047 41.938 16.953 1 93.31 256 LEU B C 1
ATOM 6939 O O . LEU B 1 256 ? -18.234 42.031 17.875 1 93.31 256 LEU B O 1
ATOM 6943 N N . ASP B 1 257 ? -20.297 41.625 17.125 1 93.81 257 ASP B N 1
ATOM 6944 C CA . ASP B 1 257 ? -20.844 41.406 18.453 1 93.81 257 ASP B CA 1
ATOM 6945 C C . ASP B 1 257 ? -20.203 40.219 19.141 1 93.81 257 ASP B C 1
ATOM 6947 O O . ASP B 1 257 ? -19.812 40.281 20.312 1 93.81 257 ASP B O 1
ATOM 6951 N N . ASN B 1 258 ? -20.156 39.125 18.469 1 94.12 258 ASN B N 1
ATOM 6952 C CA . ASN B 1 258 ? -19.547 37.938 19.031 1 94.12 258 ASN B CA 1
ATOM 6953 C C . ASN B 1 258 ? -18.078 38.156 19.359 1 94.12 258 ASN B C 1
ATOM 6955 O O . ASN B 1 258 ? -17.594 37.719 20.406 1 94.12 258 ASN B O 1
ATOM 6959 N N . VAL B 1 259 ? -17.359 38.812 18.484 1 96.12 259 VAL B N 1
ATOM 6960 C CA . VAL B 1 259 ? -15.945 39.094 18.688 1 96.12 259 VAL B CA 1
ATOM 6961 C C . VAL B 1 259 ? -15.758 40.031 19.891 1 96.12 259 VAL B C 1
ATOM 6963 O O . VAL B 1 259 ? -14.828 39.844 20.672 1 96.12 259 VAL B O 1
ATOM 6966 N N . LYS B 1 260 ? -16.672 40.938 20 1 96.75 260 LYS B N 1
ATOM 6967 C CA . LYS B 1 260 ? -16.594 41.844 21.141 1 96.75 260 LYS B CA 1
ATOM 6968 C C . LYS B 1 260 ? -16.766 41.094 22.453 1 96.75 260 LYS B C 1
ATOM 6970 O O . LYS B 1 260 ? -16.016 41.344 23.406 1 96.75 260 LYS B O 1
ATOM 6975 N N . LYS B 1 261 ? -17.719 40.188 22.5 1 96.94 261 LYS B N 1
ATOM 6976 C CA . LYS B 1 261 ? -17.922 39.375 23.688 1 96.94 261 LYS B CA 1
ATOM 6977 C C . LYS B 1 261 ? -16.656 38.594 24.031 1 96.94 261 LYS B C 1
ATOM 6979 O O . LYS B 1 261 ? -16.297 38.469 25.203 1 96.94 261 LYS B O 1
ATOM 6984 N N . ILE B 1 262 ? -16.031 38.062 23.031 1 97.62 262 ILE B N 1
ATOM 6985 C CA . ILE B 1 262 ? -14.805 37.281 23.219 1 97.62 262 ILE B CA 1
ATOM 6986 C C . ILE B 1 262 ? -13.703 38.219 23.75 1 97.62 262 ILE B C 1
ATOM 6988 O O . ILE B 1 262 ? -13.008 37.844 24.719 1 97.62 262 ILE B O 1
ATOM 6992 N N . CYS B 1 263 ? -13.539 39.406 23.141 1 97.94 263 CYS B N 1
ATOM 6993 C CA . CYS B 1 263 ? -12.531 40.375 23.578 1 97.94 263 CYS B CA 1
ATOM 6994 C C . CYS B 1 263 ? -12.727 40.75 25.047 1 97.94 263 CYS B C 1
ATOM 6996 O O . CYS B 1 263 ? -11.758 40.781 25.812 1 97.94 263 CYS B O 1
ATOM 6998 N N . GLU B 1 264 ? -13.938 40.969 25.406 1 97.62 264 GLU B N 1
ATOM 6999 C CA . GLU B 1 264 ? -14.242 41.344 26.781 1 97.62 264 GLU B CA 1
ATOM 7000 C C . GLU B 1 264 ? -13.875 40.219 27.75 1 97.62 264 GLU B C 1
ATOM 7002 O O . GLU B 1 264 ? -13.32 40.469 28.812 1 97.62 264 GLU B O 1
ATOM 7007 N N . ALA B 1 265 ? -14.188 39.062 27.344 1 96.19 265 ALA B N 1
ATOM 7008 C CA . ALA B 1 265 ? -13.875 37.906 28.172 1 96.19 265 ALA B CA 1
ATOM 7009 C C . ALA B 1 265 ? -12.367 37.719 28.297 1 96.19 265 ALA B C 1
ATOM 7011 O O . ALA B 1 265 ? -11.875 37.25 29.328 1 96.19 265 ALA B O 1
ATOM 7012 N N . LEU B 1 266 ? -11.547 38.094 27.281 1 97.19 266 LEU B N 1
ATOM 7013 C CA . LEU B 1 266 ? -10.117 37.812 27.203 1 97.19 266 LEU B CA 1
ATOM 7014 C C . LEU B 1 266 ? -9.312 38.969 27.828 1 97.19 266 LEU B C 1
ATOM 7016 O O . LEU B 1 266 ? -8.094 38.844 28 1 97.19 266 LEU B O 1
ATOM 7020 N N . LYS B 1 267 ? -9.82 40.188 28.109 1 92.56 267 LYS B N 1
ATOM 7021 C CA . LYS B 1 267 ? -9.156 41.438 28.531 1 92.56 267 LYS B CA 1
ATOM 7022 C C . LYS B 1 267 ? -8.156 41.156 29.656 1 92.56 267 LYS B C 1
ATOM 7024 O O . LYS B 1 267 ? -7.078 41.75 29.672 1 92.56 267 LYS B O 1
ATOM 7029 N N . ASP B 1 268 ? -8.234 40.375 30.578 1 87.88 268 ASP B N 1
ATOM 7030 C CA . ASP B 1 268 ? -7.336 40.156 31.703 1 87.88 268 ASP B CA 1
ATOM 7031 C C . ASP B 1 268 ? -6.719 38.781 31.672 1 87.88 268 ASP B C 1
ATOM 7033 O O . ASP B 1 268 ? -6.363 38.219 32.719 1 87.88 268 ASP B O 1
ATOM 7037 N N . THR B 1 269 ? -6.598 38.281 30.453 1 95.25 269 THR B N 1
ATOM 7038 C CA . THR B 1 269 ? -5.918 37.031 30.266 1 95.25 269 THR B CA 1
ATOM 7039 C C . THR B 1 269 ? -4.594 37.219 29.531 1 95.25 269 THR B C 1
ATOM 7041 O O . THR B 1 269 ? -4.297 38.312 29.062 1 95.25 269 THR B O 1
ATOM 7044 N N . LYS B 1 270 ? -3.791 36.156 29.422 1 95.88 270 LYS B N 1
ATOM 7045 C CA . LYS B 1 270 ? -2.496 36.188 28.75 1 95.88 270 LYS B CA 1
ATOM 7046 C C . LYS B 1 270 ? -2.629 35.781 27.297 1 95.88 270 LYS B C 1
ATOM 7048 O O . LYS B 1 270 ? -1.627 35.5 26.625 1 95.88 270 LYS B O 1
ATOM 7053 N N . VAL B 1 271 ? -3.822 35.688 26.812 1 98.12 271 VAL B N 1
ATOM 7054 C CA . VAL B 1 271 ? -4.043 35.375 25.406 1 98.12 271 VAL B CA 1
ATOM 7055 C C . VAL B 1 271 ? -3.525 36.5 24.531 1 98.12 271 VAL B C 1
ATOM 7057 O O . VAL B 1 271 ? -3.721 37.688 24.859 1 98.12 271 VAL B O 1
ATOM 7060 N N . ARG B 1 272 ? -2.816 36.219 23.438 1 98.19 272 ARG B N 1
ATOM 7061 C CA . ARG B 1 272 ? -2.191 37.25 22.625 1 98.19 272 ARG B CA 1
ATOM 7062 C C . ARG B 1 272 ? -2.932 37.438 21.297 1 98.19 272 ARG B C 1
ATOM 7064 O O . ARG B 1 272 ? -3.059 38.562 20.797 1 98.19 272 ARG B O 1
ATOM 7071 N N . TYR B 1 273 ? -3.373 36.312 20.703 1 98.56 273 TYR B N 1
ATOM 7072 C CA . TYR B 1 273 ? -3.969 36.375 19.375 1 98.56 273 TYR B CA 1
ATOM 7073 C C . TYR B 1 273 ? -5.465 36.062 19.438 1 98.56 273 TYR B C 1
ATOM 7075 O O . TYR B 1 273 ? -5.906 35.219 20.203 1 98.56 273 TYR B O 1
ATOM 7083 N N . LEU B 1 274 ? -6.25 36.781 18.75 1 98.69 274 LEU B N 1
ATOM 7084 C CA . LEU B 1 274 ? -7.633 36.438 18.438 1 98.69 274 LEU B CA 1
ATOM 7085 C C . LEU B 1 274 ? -7.836 36.25 16.938 1 98.69 274 LEU B C 1
ATOM 7087 O O . LEU B 1 274 ? -7.762 37.219 16.188 1 98.69 274 LEU B O 1
ATOM 7091 N N . VAL B 1 275 ? -8.086 35.062 16.484 1 98.5 275 VAL B N 1
ATOM 7092 C CA . VAL B 1 275 ? -8.164 34.719 15.07 1 98.5 275 VAL B CA 1
ATOM 7093 C C . VAL B 1 275 ? -9.625 34.656 14.625 1 98.5 275 VAL B C 1
ATOM 7095 O O . VAL B 1 275 ? -10.422 33.906 15.195 1 98.5 275 VAL B O 1
ATOM 7098 N N . ILE B 1 276 ? -9.922 35.469 13.648 1 97.69 276 ILE B N 1
ATOM 7099 C CA . ILE B 1 276 ? -11.203 35.375 12.945 1 97.69 276 ILE B CA 1
ATOM 7100 C C . ILE B 1 276 ? -11.117 34.312 11.867 1 97.69 276 ILE B C 1
ATOM 7102 O O . ILE B 1 276 ? -10.43 34.469 10.867 1 97.69 276 ILE B O 1
ATOM 7106 N N . ASP B 1 277 ? -11.852 33.25 12.07 1 97.31 277 ASP B N 1
ATOM 7107 C CA . ASP B 1 277 ? -11.727 32.062 11.211 1 97.31 277 ASP B CA 1
ATOM 7108 C C . ASP B 1 277 ? -12.625 32.188 9.977 1 97.31 277 ASP B C 1
ATOM 7110 O O . ASP B 1 277 ? -12.961 33.312 9.562 1 97.31 277 ASP B O 1
ATOM 7114 N N . SER B 1 278 ? -12.898 31.156 9.305 1 96.56 278 SER B N 1
ATOM 7115 C CA . SER B 1 278 ? -13.586 31.156 8.016 1 96.56 278 SER B CA 1
ATOM 7116 C C . SER B 1 278 ? -14.914 31.891 8.094 1 96.56 278 SER B C 1
ATOM 7118 O O . SER B 1 278 ? -15.484 32.031 9.18 1 96.56 278 SER B O 1
ATOM 7120 N N . GLY B 1 279 ? -15.328 32.438 6.949 1 96.25 279 GLY B N 1
ATOM 7121 C CA . GLY B 1 279 ? -16.672 32.969 6.816 1 96.25 279 GLY B CA 1
ATOM 7122 C C . GLY B 1 279 ? -16.703 34.469 6.684 1 96.25 279 GLY B C 1
ATOM 7123 O O . GLY B 1 279 ? -17.703 35.031 6.242 1 96.25 279 GLY B O 1
ATOM 7124 N N . TRP B 1 280 ? -15.609 35.188 6.996 1 96.62 280 TRP B N 1
ATOM 7125 C CA . TRP B 1 280 ? -15.562 36.656 6.996 1 96.62 280 TRP B CA 1
ATOM 7126 C C . TRP B 1 280 ? -15.836 37.188 5.602 1 96.62 280 TRP B C 1
ATOM 7128 O O . TRP B 1 280 ? -16.234 38.344 5.453 1 96.62 280 TRP B O 1
ATOM 7138 N N . TYR B 1 281 ? -15.672 36.375 4.559 1 96.62 281 TYR B N 1
ATOM 7139 C CA . TYR B 1 281 ? -15.766 36.75 3.15 1 96.62 281 TYR B CA 1
ATOM 7140 C C . TYR B 1 281 ? -17.078 36.25 2.543 1 96.62 281 TYR B C 1
ATOM 7142 O O . TYR B 1 281 ? -17.344 36.469 1.358 1 96.62 281 TYR B O 1
ATOM 7150 N N . LYS B 1 282 ? -17.859 35.438 3.289 1 94.75 282 LYS B N 1
ATOM 7151 C CA . LYS B 1 282 ? -18.969 34.719 2.697 1 94.75 282 LYS B CA 1
ATOM 7152 C C . LYS B 1 282 ? -20.016 35.656 2.135 1 94.75 282 LYS B C 1
ATOM 7154 O O . LYS B 1 282 ? -20.234 36.75 2.672 1 94.75 282 LYS B O 1
ATOM 7159 N N . GLN B 1 283 ? -20.703 35.344 1.096 1 93.12 283 GLN B N 1
ATOM 7160 C CA . GLN B 1 283 ? -21.828 36.062 0.512 1 93.12 283 GLN B CA 1
ATOM 7161 C C . GLN B 1 283 ? -23.078 35.938 1.372 1 93.12 283 GLN B C 1
ATOM 7163 O O . GLN B 1 283 ? -23.203 34.969 2.154 1 93.12 283 GLN B O 1
ATOM 7168 N N . PRO B 1 284 ? -23.969 36.938 1.276 1 90.88 284 PRO B N 1
ATOM 7169 C CA . PRO B 1 284 ? -25.203 36.844 2.072 1 90.88 284 PRO B CA 1
ATOM 7170 C C . PRO B 1 284 ? -25.984 35.562 1.845 1 90.88 284 PRO B C 1
ATOM 7172 O O . PRO B 1 284 ? -26.203 35.156 0.698 1 90.88 284 PRO B O 1
ATOM 7175 N N . ASP B 1 285 ? -26.328 34.906 2.865 1 90.38 285 ASP B N 1
ATOM 7176 C CA . ASP B 1 285 ? -27.203 33.719 2.906 1 90.38 285 ASP B CA 1
ATOM 7177 C C . ASP B 1 285 ? -26.531 32.531 2.213 1 90.38 285 ASP B C 1
ATOM 7179 O O . ASP B 1 285 ? -27.219 31.672 1.652 1 90.38 285 ASP B O 1
ATOM 7183 N N . LYS B 1 286 ? -25.25 32.531 2.141 1 94.38 286 LYS B N 1
ATOM 7184 C CA . LYS B 1 286 ? -24.516 31.422 1.558 1 94.38 286 LYS B CA 1
ATOM 7185 C C . LYS B 1 286 ? -23.609 30.766 2.586 1 94.38 286 LYS B C 1
ATOM 7187 O O . LYS B 1 286 ? -23.328 31.344 3.639 1 94.38 286 LYS B O 1
ATOM 7192 N N . PHE B 1 287 ? -23.266 29.531 2.293 1 93.75 287 PHE B N 1
ATOM 7193 C CA . PHE B 1 287 ? -22.281 28.859 3.139 1 93.75 287 PHE B CA 1
ATOM 7194 C C . PHE B 1 287 ? -20.875 29.344 2.805 1 93.75 287 PHE B C 1
ATOM 7196 O O . PHE B 1 287 ? -20.547 29.562 1.637 1 93.75 287 PHE B O 1
ATOM 7203 N N . TRP B 1 288 ? -20.031 29.469 3.857 1 94.44 288 TRP B N 1
ATOM 7204 C CA . TRP B 1 288 ? -18.703 30.016 3.672 1 94.44 288 TRP B CA 1
ATOM 7205 C C . TRP B 1 288 ? -17.875 29.156 2.721 1 94.44 288 TRP B C 1
ATOM 7207 O O . TRP B 1 288 ? -17.062 29.672 1.946 1 94.44 288 TRP B O 1
ATOM 7217 N N . TRP B 1 289 ? -18.062 27.766 2.658 1 94.81 289 TRP B N 1
ATOM 7218 C CA . TRP B 1 289 ? -17.234 26.859 1.865 1 94.81 289 TRP B CA 1
ATOM 7219 C C . TRP B 1 289 ? -17.609 26.938 0.389 1 94.81 289 TRP B C 1
ATOM 7221 O O . TRP B 1 289 ? -16.859 26.469 -0.472 1 94.81 289 TRP B O 1
ATOM 7231 N N . ASP B 1 290 ? -18.75 27.578 0.033 1 95.94 290 ASP B N 1
ATOM 7232 C CA . ASP B 1 290 ? -19.172 27.703 -1.358 1 95.94 290 ASP B CA 1
ATOM 7233 C C . ASP B 1 290 ? -18.672 29.016 -1.968 1 95.94 290 ASP B C 1
ATOM 7235 O O . ASP B 1 290 ? -18.734 29.203 -3.184 1 95.94 290 ASP B O 1
ATOM 7239 N N . THR B 1 291 ? -18.156 29.906 -1.1 1 96.12 291 THR B N 1
ATOM 7240 C CA . THR B 1 291 ? -17.844 31.25 -1.568 1 96.12 291 THR B CA 1
ATOM 7241 C C . THR B 1 291 ? -16.344 31.5 -1.499 1 96.12 291 THR B C 1
ATOM 7243 O O . THR B 1 291 ? -15.891 32.625 -1.662 1 96.12 291 THR B O 1
ATOM 7246 N N . ILE B 1 292 ? -15.531 30.516 -1.341 1 97.44 292 ILE B N 1
ATOM 7247 C CA . ILE B 1 292 ? -14.078 30.625 -1.289 1 97.44 292 ILE B CA 1
ATOM 7248 C C . ILE B 1 292 ? -13.547 31.125 -2.633 1 97.44 292 ILE B C 1
ATOM 7250 O O . ILE B 1 292 ? -13.938 30.609 -3.686 1 97.44 292 ILE B O 1
ATOM 7254 N N . GLY B 1 293 ? -12.625 32.125 -2.619 1 97.38 293 GLY B N 1
ATOM 7255 C CA . GLY B 1 293 ? -11.945 32.469 -3.855 1 97.38 293 GLY B CA 1
ATOM 7256 C C . GLY B 1 293 ? -11.789 33.969 -4.059 1 97.38 293 GLY B C 1
ATOM 7257 O O . GLY B 1 293 ? -10.68 34.469 -4.285 1 97.38 293 GLY B O 1
ATOM 7258 N N . ASP B 1 294 ? -12.867 34.719 -3.891 1 96.62 294 ASP B N 1
ATOM 7259 C CA . ASP B 1 294 ? -12.836 36.125 -4.242 1 96.62 294 ASP B CA 1
ATOM 7260 C C . ASP B 1 294 ? -12.242 36.969 -3.109 1 96.62 294 ASP B C 1
ATOM 7262 O O . ASP B 1 294 ? -11.664 38.031 -3.352 1 96.62 294 ASP B O 1
ATOM 7266 N N . TRP B 1 295 ? -12.414 36.625 -1.906 1 97.38 295 TRP B N 1
ATOM 7267 C CA . TRP B 1 295 ? -11.82 37.156 -0.689 1 97.38 295 TRP B CA 1
ATOM 7268 C C . TRP B 1 295 ? -12.18 38.625 -0.523 1 97.38 295 TRP B C 1
ATOM 7270 O O . TRP B 1 295 ? -11.32 39.469 -0.201 1 97.38 295 TRP B O 1
ATOM 7280 N N . ASP B 1 296 ? -13.383 38.969 -0.888 1 95.06 296 ASP B N 1
ATOM 7281 C CA . ASP B 1 296 ? -13.945 40.281 -0.525 1 95.06 296 ASP B CA 1
ATOM 7282 C C . ASP B 1 296 ? -14.68 40.188 0.811 1 95.06 296 ASP B C 1
ATOM 7284 O O . ASP B 1 296 ? -15.391 39.219 1.083 1 95.06 296 ASP B O 1
ATOM 7288 N N . GLU B 1 297 ? -14.445 41.188 1.69 1 93.69 297 GLU B N 1
ATOM 7289 C CA . GLU B 1 297 ? -15.109 41.188 2.992 1 93.69 297 GLU B CA 1
ATOM 7290 C C . GLU B 1 297 ? -16.625 41.219 2.836 1 93.69 297 GLU B C 1
ATOM 7292 O O . GLU B 1 297 ? -17.156 41.906 1.954 1 93.69 297 GLU B O 1
ATOM 7297 N N . SER B 1 298 ? -17.297 40.438 3.619 1 93.31 298 SER B N 1
ATOM 7298 C CA . SER B 1 298 ? -18.766 40.406 3.59 1 93.31 298 SER B CA 1
ATOM 7299 C C . SER B 1 298 ? -19.359 41.719 4.07 1 93.31 298 SER B C 1
ATOM 7301 O O . SER B 1 298 ? -19.141 42.125 5.211 1 93.31 298 SER B O 1
ATOM 7303 N N . PRO B 1 299 ? -20.172 42.375 3.334 1 89.25 299 PRO B N 1
ATOM 7304 C CA . PRO B 1 299 ? -20.781 43.625 3.797 1 89.25 299 PRO B CA 1
ATOM 7305 C C . PRO B 1 299 ? -21.828 43.406 4.887 1 89.25 299 PRO B C 1
ATOM 7307 O O . PRO B 1 299 ? -22.094 44.281 5.688 1 89.25 299 PRO B O 1
ATOM 7310 N N . GLU B 1 300 ? -22.406 42.219 4.867 1 90.12 300 GLU B N 1
ATOM 7311 C CA . GLU B 1 300 ? -23.391 41.844 5.883 1 90.12 300 GLU B CA 1
ATOM 7312 C C . GLU B 1 300 ? -22.734 41.688 7.25 1 90.12 300 GLU B C 1
ATOM 7314 O O . GLU B 1 300 ? -23.266 42.156 8.258 1 90.12 300 GLU B O 1
ATOM 7319 N N . LEU B 1 301 ? -21.578 41.094 7.254 1 90.88 301 LEU B N 1
ATOM 7320 C CA . LEU B 1 301 ? -20.906 40.781 8.508 1 90.88 301 LEU B CA 1
ATOM 7321 C C . LEU B 1 301 ? -20.125 42 9.008 1 90.88 301 LEU B C 1
ATOM 7323 O O . LEU B 1 301 ? -19.969 42.188 10.211 1 90.88 301 LEU B O 1
ATOM 7327 N N . PHE B 1 302 ? -19.656 42.75 7.98 1 92.44 302 PHE B N 1
ATOM 7328 C CA . PHE B 1 302 ? -18.828 43.906 8.289 1 92.44 302 PHE B CA 1
ATOM 7329 C C . PHE B 1 302 ? -19.312 45.125 7.539 1 92.44 302 PHE B C 1
ATOM 7331 O O . PHE B 1 302 ? -18.625 45.656 6.648 1 92.44 302 PHE B O 1
ATOM 7338 N N . PRO B 1 303 ? -20.406 45.688 7.992 1 89.75 303 PRO B N 1
ATOM 7339 C CA . PRO B 1 303 ? -21 46.812 7.277 1 89.75 303 PRO B CA 1
ATOM 7340 C C . PRO B 1 303 ? -20.078 48.031 7.199 1 89.75 303 PRO B C 1
ATOM 7342 O O . PRO B 1 303 ? -20.156 48.812 6.25 1 89.75 303 PRO B O 1
ATOM 7345 N N . ASN B 1 304 ? -19.203 48.219 8.188 1 92.75 304 ASN B N 1
ATOM 7346 C CA . ASN B 1 304 ? -18.281 49.344 8.195 1 92.75 304 ASN B CA 1
ATOM 7347 C C . ASN B 1 304 ? -16.859 48.875 7.836 1 92.75 304 ASN B C 1
ATOM 7349 O O . ASN B 1 304 ? -15.891 49.594 8.141 1 92.75 304 ASN B O 1
ATOM 7353 N N . GLY B 1 305 ? -16.812 47.688 7.277 1 92.5 305 GLY B N 1
ATOM 7354 C CA . GLY B 1 305 ? -15.516 47.156 6.926 1 92.5 305 GLY B CA 1
ATOM 7355 C C . GLY B 1 305 ? -14.898 46.312 8.031 1 92.5 305 GLY B C 1
ATOM 7356 O O . GLY B 1 305 ? -15.18 46.531 9.211 1 92.5 305 GLY B O 1
ATOM 7357 N N . ILE B 1 306 ? -13.992 45.469 7.68 1 95.25 306 ILE B N 1
ATOM 7358 C CA . ILE B 1 306 ? -13.406 44.5 8.617 1 95.25 306 ILE B CA 1
ATOM 7359 C C . ILE B 1 306 ? -12.398 45.219 9.523 1 95.25 306 ILE B C 1
ATOM 7361 O O . ILE B 1 306 ? -12.07 44.719 10.602 1 95.25 306 ILE B O 1
ATOM 7365 N N . LYS B 1 307 ? -11.922 46.375 9.078 1 95.75 307 LYS B N 1
ATOM 7366 C CA . LYS B 1 307 ? -10.984 47.156 9.875 1 95.75 307 LYS B CA 1
ATOM 7367 C C . LYS B 1 307 ? -11.594 47.562 11.211 1 95.75 307 LYS B C 1
ATOM 7369 O O . LYS B 1 307 ? -10.891 47.656 12.219 1 95.75 307 LYS B O 1
ATOM 7374 N N . GLU B 1 308 ? -12.914 47.844 11.234 1 96.06 308 GLU B N 1
ATOM 7375 C CA . GLU B 1 308 ? -13.586 48.125 12.5 1 96.06 308 GLU B CA 1
ATOM 7376 C C . GLU B 1 308 ? -13.367 47 13.5 1 96.06 308 GLU B C 1
ATOM 7378 O O . GLU B 1 308 ? -13.109 47.25 14.68 1 96.06 308 GLU B O 1
ATOM 7383 N N . MET B 1 309 ? -13.5 45.844 13.031 1 95.56 309 MET B N 1
ATOM 7384 C CA . MET B 1 309 ? -13.305 44.656 13.867 1 95.56 309 MET B CA 1
ATOM 7385 C C . MET B 1 309 ? -11.852 44.562 14.328 1 95.56 309 MET B C 1
ATOM 7387 O O . MET B 1 309 ? -11.586 44.312 15.508 1 95.56 309 MET B O 1
ATOM 7391 N N . THR B 1 310 ? -10.867 44.75 13.43 1 97.31 310 THR B N 1
ATOM 7392 C CA . THR B 1 310 ? -9.461 44.625 13.797 1 97.31 310 THR B CA 1
ATOM 7393 C C . THR B 1 310 ? -9.062 45.719 14.797 1 97.31 310 THR B C 1
ATOM 7395 O O . THR B 1 310 ? -8.305 45.469 15.734 1 97.31 310 THR B O 1
ATOM 7398 N N . ASP B 1 311 ? -9.586 46.875 14.586 1 97.56 311 ASP B N 1
ATOM 7399 C CA . ASP B 1 311 ? -9.312 47.969 15.516 1 97.56 311 ASP B CA 1
ATOM 7400 C C . ASP B 1 311 ? -9.875 47.656 16.906 1 97.56 311 ASP B C 1
ATOM 7402 O O . ASP B 1 311 ? -9.242 47.969 17.922 1 97.56 311 ASP B O 1
ATOM 7406 N N . MET B 1 312 ? -11.031 47.188 16.906 1 96.88 312 MET B N 1
ATOM 7407 C CA . MET B 1 312 ? -11.633 46.781 18.172 1 96.88 312 MET B CA 1
ATOM 7408 C C . MET B 1 312 ? -10.781 45.719 18.875 1 96.88 312 MET B C 1
ATOM 7410 O O . MET B 1 312 ? -10.492 45.844 20.062 1 96.88 312 MET B O 1
ATOM 7414 N N . ILE B 1 313 ? -10.32 44.688 18.219 1 98.25 313 ILE B N 1
ATOM 7415 C CA . ILE B 1 313 ? -9.492 43.625 18.781 1 98.25 313 ILE B CA 1
ATOM 7416 C C . ILE B 1 313 ? -8.211 44.25 19.359 1 98.25 313 ILE B C 1
ATOM 7418 O O . ILE B 1 313 ? -7.824 43.938 20.484 1 98.25 313 ILE B O 1
ATOM 7422 N N . LYS B 1 314 ? -7.625 45.188 18.625 1 98.06 314 LYS B N 1
ATOM 7423 C CA . LYS B 1 314 ? -6.387 45.844 19.062 1 98.06 314 LYS B CA 1
ATOM 7424 C C . LYS B 1 314 ? -6.617 46.688 20.297 1 98.06 314 LYS B C 1
ATOM 7426 O O . LYS B 1 314 ? -5.73 46.812 21.156 1 98.06 314 LYS B O 1
ATOM 7431 N N . SER B 1 315 ? -7.762 47.281 20.359 1 97.88 315 SER B N 1
ATOM 7432 C CA . SER B 1 315 ? -8.07 48.125 21.5 1 97.88 315 SER B CA 1
ATOM 7433 C C . SER B 1 315 ? -8.117 47.344 22.797 1 97.88 315 SER B C 1
ATOM 7435 O O . SER B 1 315 ? -7.965 47.875 23.891 1 97.88 315 SER B O 1
ATOM 7437 N N . TYR B 1 316 ? -8.328 46.062 22.703 1 97.81 316 TYR B N 1
ATOM 7438 C CA . TYR B 1 316 ? -8.32 45.188 23.875 1 97.81 316 TYR B CA 1
ATOM 7439 C C . TYR B 1 316 ? -6.93 44.625 24.109 1 97.81 316 TYR B C 1
ATOM 7441 O O . TYR B 1 316 ? -6.75 43.75 24.969 1 97.81 316 TYR B O 1
ATOM 7449 N N . GLY B 1 317 ? -5.961 45.031 23.266 1 96.88 317 GLY B N 1
ATOM 7450 C CA . GLY B 1 317 ? -4.582 44.594 23.453 1 96.88 317 GLY B CA 1
ATOM 7451 C C . GLY B 1 317 ? -4.27 43.281 22.781 1 96.88 317 GLY B C 1
ATOM 7452 O O . GLY B 1 317 ? -3.227 42.656 23.047 1 96.88 317 GLY B O 1
ATOM 7453 N N . LEU B 1 318 ? -5.105 42.75 21.953 1 98.25 318 LEU B N 1
ATOM 7454 C CA . LEU B 1 318 ? -4.91 41.469 21.25 1 98.25 318 LEU B CA 1
ATOM 7455 C C . LEU B 1 318 ? -4.41 41.719 19.828 1 98.25 318 LEU B C 1
ATOM 7457 O O . LEU B 1 318 ? -4.625 42.812 19.266 1 98.25 318 LEU B O 1
ATOM 7461 N N . ILE B 1 319 ? -3.656 40.844 19.234 1 98.25 319 ILE B N 1
ATOM 7462 C CA . ILE B 1 319 ? -3.258 40.875 17.828 1 98.25 319 ILE B CA 1
ATOM 7463 C C . ILE B 1 319 ? -4.301 40.125 16.984 1 98.25 319 ILE B C 1
ATOM 7465 O O . ILE B 1 319 ? -4.566 38.938 17.203 1 98.25 319 ILE B O 1
ATOM 7469 N N . PRO B 1 320 ? -4.953 40.781 16.047 1 98.62 320 PRO B N 1
ATOM 7470 C CA . PRO B 1 320 ? -5.973 40.156 15.227 1 98.62 320 PRO B CA 1
ATOM 7471 C C . PRO B 1 320 ? -5.379 39.188 14.211 1 98.62 320 PRO B C 1
ATOM 7473 O O . PRO B 1 320 ? -4.332 39.469 13.625 1 98.62 320 PRO B O 1
ATOM 7476 N N . GLY B 1 321 ? -5.957 38 14.047 1 98.62 321 GLY B N 1
ATOM 7477 C CA . GLY B 1 321 ? -5.645 37.031 13.016 1 98.62 321 GLY B CA 1
ATOM 7478 C C . GLY B 1 321 ? -6.816 36.75 12.094 1 98.62 321 GLY B C 1
ATOM 7479 O O . GLY B 1 321 ? -7.969 37.031 12.438 1 98.62 321 GLY B O 1
ATOM 7480 N N . ILE B 1 322 ? -6.523 36.188 10.945 1 98.56 322 ILE B N 1
ATOM 7481 C CA . ILE B 1 322 ? -7.59 35.938 9.977 1 98.56 322 ILE B CA 1
ATOM 7482 C C . ILE B 1 322 ? -7.32 34.625 9.227 1 98.56 322 ILE B C 1
ATOM 7484 O O . ILE B 1 322 ? -6.164 34.219 9.055 1 98.56 322 ILE B O 1
ATOM 7488 N N . TRP B 1 323 ? -8.398 33.969 8.828 1 98.44 323 TRP B N 1
ATOM 7489 C CA . TRP B 1 323 ? -8.352 32.688 8.117 1 98.44 323 TRP B CA 1
ATOM 7490 C C . TRP B 1 323 ? -8.43 32.906 6.605 1 98.44 323 TRP B C 1
ATOM 7492 O O . TRP B 1 323 ? -9.188 33.781 6.137 1 98.44 323 TRP B O 1
ATOM 7502 N N . PHE B 1 324 ? -7.598 32.188 5.84 1 98.5 324 PHE B N 1
ATOM 7503 C CA . PHE B 1 324 ? -7.672 32.125 4.387 1 98.5 324 PHE B CA 1
ATOM 7504 C C . PHE B 1 324 ? -7.547 30.672 3.906 1 98.5 324 PHE B C 1
ATOM 7506 O O . PHE B 1 324 ? -6.93 29.844 4.578 1 98.5 324 PHE B O 1
ATOM 7513 N N . GLU B 1 325 ? -8.078 30.344 2.818 1 98.19 325 GLU B N 1
ATOM 7514 C CA . GLU B 1 325 ? -7.82 29.188 1.976 1 98.19 325 GLU B CA 1
ATOM 7515 C C . GLU B 1 325 ? -7.578 29.594 0.526 1 98.19 325 GLU B C 1
ATOM 7517 O O . GLU B 1 325 ? -8.328 29.219 -0.368 1 98.19 325 GLU B O 1
ATOM 7522 N N . PHE B 1 326 ? -6.496 30.266 0.301 1 98.25 326 PHE B N 1
ATOM 7523 C CA . PHE B 1 326 ? -6.363 31.125 -0.872 1 98.25 326 PHE B CA 1
ATOM 7524 C C . PHE B 1 326 ? -5.945 30.312 -2.092 1 98.25 326 PHE B C 1
ATOM 7526 O O . PHE B 1 326 ? -5.938 30.812 -3.213 1 98.25 326 PHE B O 1
ATOM 7533 N N . GLU B 1 327 ? -5.641 28.969 -1.954 1 98.44 327 GLU B N 1
ATOM 7534 C CA . GLU B 1 327 ? -5.184 28.172 -3.084 1 98.44 327 GLU B CA 1
ATOM 7535 C C . GLU B 1 327 ? -6.359 27.641 -3.9 1 98.44 327 GLU B C 1
ATOM 7537 O O . GLU B 1 327 ? -6.168 26.969 -4.914 1 98.44 327 GLU B O 1
ATOM 7542 N N . LYS B 1 328 ? -7.602 28 -3.51 1 97.75 328 LYS B N 1
ATOM 7543 C CA . LYS B 1 328 ? -8.758 27.344 -4.113 1 97.75 328 LYS B CA 1
ATOM 7544 C C . LYS B 1 328 ? -9.828 28.359 -4.504 1 97.75 328 LYS B C 1
ATOM 7546 O O . LYS B 1 328 ? -9.766 29.516 -4.094 1 97.75 328 LYS B O 1
ATOM 7551 N N . ALA B 1 329 ? -10.727 27.891 -5.344 1 98.25 329 ALA B N 1
ATOM 7552 C CA . ALA B 1 329 ? -11.93 28.625 -5.754 1 98.25 329 ALA B CA 1
ATOM 7553 C C . ALA B 1 329 ? -13.164 27.734 -5.676 1 98.25 329 ALA B C 1
ATOM 7555 O O . ALA B 1 329 ? -13.141 26.594 -6.141 1 98.25 329 ALA B O 1
ATOM 7556 N N . ALA B 1 330 ? -14.164 28.219 -5.008 1 98 330 ALA B N 1
ATOM 7557 C CA . ALA B 1 330 ? -15.398 27.438 -4.859 1 98 330 ALA B CA 1
ATOM 7558 C C . ALA B 1 330 ? -16.469 27.906 -5.848 1 98 330 ALA B C 1
ATOM 7560 O O . ALA B 1 330 ? -16.297 28.953 -6.488 1 98 330 ALA B O 1
ATOM 7561 N N . THR B 1 331 ? -17.547 27.219 -5.973 1 97.25 331 THR B N 1
ATOM 7562 C CA . THR B 1 331 ? -18.516 27.281 -7.059 1 97.25 331 THR B CA 1
ATOM 7563 C C . THR B 1 331 ? -19.156 28.656 -7.137 1 97.25 331 THR B C 1
ATOM 7565 O O . THR B 1 331 ? -19.562 29.094 -8.211 1 97.25 331 THR B O 1
ATOM 7568 N N . LEU B 1 332 ? -19.266 29.422 -6.059 1 97.31 332 LEU B N 1
ATOM 7569 C CA . LEU B 1 332 ? -20 30.688 -6.07 1 97.31 332 LEU B CA 1
ATOM 7570 C C . LEU B 1 332 ? -19.047 31.875 -6.199 1 97.31 332 LEU B C 1
ATOM 7572 O O . LEU B 1 332 ? -19.484 33.031 -6.199 1 97.31 332 LEU B O 1
ATOM 7576 N N . SER B 1 333 ? -17.766 31.625 -6.371 1 97.38 333 SER B N 1
ATOM 7577 C CA . SER B 1 333 ? -16.812 32.688 -6.574 1 97.38 333 SER B CA 1
ATOM 7578 C C . SER B 1 333 ? -16.578 32.969 -8.062 1 97.38 333 SER B C 1
ATOM 7580 O O . SER B 1 333 ? -16.766 32.062 -8.891 1 97.38 333 SER B O 1
ATOM 7582 N N . GLN B 1 334 ? -16.234 34.188 -8.422 1 97.06 334 GLN B N 1
ATOM 7583 C CA . GLN B 1 334 ? -15.852 34.531 -9.789 1 97.06 334 GLN B CA 1
ATOM 7584 C C . GLN B 1 334 ? -14.578 33.781 -10.203 1 97.06 334 GLN B C 1
ATOM 7586 O O . GLN B 1 334 ? -14.414 33.438 -11.367 1 97.06 334 GLN B O 1
ATOM 7591 N N . LEU B 1 335 ? -13.727 33.594 -9.242 1 97.88 335 LEU B N 1
ATOM 7592 C CA . LEU B 1 335 ? -12.445 32.938 -9.492 1 97.88 335 LEU B CA 1
ATOM 7593 C C . LEU B 1 335 ? -12.656 31.516 -10.016 1 97.88 335 LEU B C 1
ATOM 7595 O O . LEU B 1 335 ? -11.852 31.016 -10.812 1 97.88 335 LEU B O 1
ATOM 7599 N N . TYR B 1 336 ? -13.711 30.844 -9.617 1 98.06 336 TYR B N 1
ATOM 7600 C CA . TYR B 1 336 ? -14.055 29.484 -10.016 1 98.06 336 TYR B CA 1
ATOM 7601 C C . TYR B 1 336 ? -14.203 29.391 -11.523 1 98.06 336 TYR B C 1
ATOM 7603 O O . TYR B 1 336 ? -13.922 28.344 -12.109 1 98.06 336 TYR B O 1
ATOM 7611 N N . GLU B 1 337 ? -14.539 30.516 -12.188 1 97.5 337 GLU B N 1
ATOM 7612 C CA . GLU B 1 337 ? -14.82 30.531 -13.625 1 97.5 337 GLU B CA 1
ATOM 7613 C C . GLU B 1 337 ? -13.578 30.922 -14.422 1 97.5 337 GLU B C 1
ATOM 7615 O O . GLU B 1 337 ? -13.555 30.797 -15.648 1 97.5 337 GLU B O 1
ATOM 7620 N N . GLN B 1 338 ? -12.594 31.391 -13.734 1 98 338 GLN B N 1
ATOM 7621 C CA . GLN B 1 338 ? -11.359 31.766 -14.422 1 98 338 GLN B CA 1
ATOM 7622 C C . GLN B 1 338 ? -10.492 30.547 -14.719 1 98 338 GLN B C 1
ATOM 7624 O O . GLN B 1 338 ? -9.344 30.469 -14.281 1 98 338 GLN B O 1
ATOM 7629 N N . THR B 1 339 ? -10.953 29.688 -15.523 1 97.75 339 THR B N 1
ATOM 7630 C CA . THR B 1 339 ? -10.398 28.359 -15.719 1 97.75 339 THR B CA 1
ATOM 7631 C C . THR B 1 339 ? -9 28.438 -16.328 1 97.75 339 THR B C 1
ATOM 7633 O O . THR B 1 339 ? -8.195 27.531 -16.156 1 97.75 339 THR B O 1
ATOM 7636 N N . GLU B 1 340 ? -8.656 29.531 -16.953 1 97.69 340 GLU B N 1
ATOM 7637 C CA . GLU B 1 340 ? -7.328 29.703 -17.531 1 97.69 340 GLU B CA 1
ATOM 7638 C C . GLU B 1 340 ? -6.258 29.781 -16.453 1 97.69 340 GLU B C 1
ATOM 7640 O O . GLU B 1 340 ? -5.078 29.531 -16.719 1 97.69 340 GLU B O 1
ATOM 7645 N N . HIS B 1 341 ? -6.711 30.125 -15.25 1 98.5 341 HIS B N 1
ATOM 7646 C CA . HIS B 1 341 ? -5.762 30.312 -14.156 1 98.5 341 HIS B CA 1
ATOM 7647 C C . HIS B 1 341 ? -5.871 29.172 -13.133 1 98.5 341 HIS B C 1
ATOM 7649 O O . HIS B 1 341 ? -5.234 29.219 -12.078 1 98.5 341 HIS B O 1
ATOM 7655 N N . LEU B 1 342 ? -6.711 28.141 -13.461 1 98.75 342 LEU B N 1
ATOM 7656 C CA . LEU B 1 342 ? -6.934 27.016 -12.57 1 98.75 342 LEU B CA 1
ATOM 7657 C C . LEU B 1 342 ? -6.23 25.766 -13.094 1 98.75 342 LEU B C 1
ATOM 7659 O O . LEU B 1 342 ? -5.969 25.656 -14.297 1 98.75 342 LEU B O 1
ATOM 7663 N N . LEU B 1 343 ? -5.891 24.859 -12.188 1 98.88 343 LEU B N 1
ATOM 7664 C CA . LEU B 1 343 ? -5.219 23.625 -12.578 1 98.88 343 LEU B CA 1
ATOM 7665 C C . LEU B 1 343 ? -6.145 22.734 -13.406 1 98.88 343 LEU B C 1
ATOM 7667 O O . LEU B 1 343 ? -7.336 22.625 -13.117 1 98.88 343 LEU B O 1
ATOM 7671 N N . LYS B 1 344 ? -5.57 22.172 -14.398 1 98.75 344 LYS B N 1
ATOM 7672 C CA . LYS B 1 344 ? -6.297 21.25 -15.273 1 98.75 344 LYS B CA 1
ATOM 7673 C C . LYS B 1 344 ? -5.621 19.891 -15.328 1 98.75 344 LYS B C 1
ATOM 7675 O O . LYS B 1 344 ? -4.438 19.766 -15.016 1 98.75 344 LYS B O 1
ATOM 7680 N N . ARG B 1 345 ? -6.297 18.906 -15.617 1 98.25 345 ARG B N 1
ATOM 7681 C CA . ARG B 1 345 ? -5.816 17.578 -15.953 1 98.25 345 ARG B CA 1
ATOM 7682 C C . ARG B 1 345 ? -6.461 17.062 -17.234 1 98.25 345 ARG B C 1
ATOM 7684 O O . ARG B 1 345 ? -7.688 16.953 -17.312 1 98.25 345 ARG B O 1
ATOM 7691 N N . PHE B 1 346 ? -5.66 16.734 -18.172 1 97.69 346 PHE B N 1
ATOM 7692 C CA . PHE B 1 346 ? -6.094 16.344 -19.516 1 97.69 346 PHE B CA 1
ATOM 7693 C C . PHE B 1 346 ? -7.02 17.391 -20.109 1 97.69 346 PHE B C 1
ATOM 7695 O O . PHE B 1 346 ? -8.016 17.062 -20.75 1 97.69 346 PHE B O 1
ATOM 7702 N N . GLY B 1 347 ? -6.762 18.625 -19.766 1 97.62 347 GLY B N 1
ATOM 7703 C CA . GLY B 1 347 ? -7.457 19.734 -20.391 1 97.62 347 GLY B CA 1
ATOM 7704 C C . GLY B 1 347 ? -8.656 20.219 -19.609 1 97.62 347 GLY B C 1
ATOM 7705 O O . GLY B 1 347 ? -9.164 21.312 -19.844 1 97.62 347 GLY B O 1
ATOM 7706 N N . ASP B 1 348 ? -9.141 19.5 -18.578 1 97.31 348 ASP B N 1
ATOM 7707 C CA . ASP B 1 348 ? -10.305 19.859 -17.781 1 97.31 348 ASP B CA 1
ATOM 7708 C C . ASP B 1 348 ? -9.891 20.375 -16.406 1 97.31 348 ASP B C 1
ATOM 7710 O O . ASP B 1 348 ? -8.945 19.859 -15.797 1 97.31 348 ASP B O 1
ATOM 7714 N N . PRO B 1 349 ? -10.57 21.438 -15.898 1 98.12 349 PRO B N 1
ATOM 7715 C CA . PRO B 1 349 ? -10.258 21.859 -14.531 1 98.12 349 PRO B CA 1
ATOM 7716 C C . PRO B 1 349 ? -10.414 20.734 -13.516 1 98.12 349 PRO B C 1
ATOM 7718 O O . PRO B 1 349 ? -11.359 19.938 -13.609 1 98.12 349 PRO B O 1
ATOM 7721 N N . ILE B 1 350 ? -9.477 20.625 -12.656 1 98.44 350 ILE B N 1
ATOM 7722 C CA . ILE B 1 350 ? -9.578 19.641 -11.578 1 98.44 350 ILE B CA 1
ATOM 7723 C C . ILE B 1 350 ? -10.625 20.109 -10.562 1 98.44 350 ILE B C 1
ATOM 7725 O O . ILE B 1 350 ? -10.43 21.109 -9.883 1 98.44 350 ILE B O 1
ATOM 7729 N N . ASN B 1 351 ? -11.742 19.438 -10.492 1 98.19 351 ASN B N 1
ATOM 7730 C CA . ASN B 1 351 ? -12.82 19.75 -9.562 1 98.19 351 ASN B CA 1
ATOM 7731 C C . ASN B 1 351 ? -12.969 18.672 -8.5 1 98.19 351 ASN B C 1
ATOM 7733 O O . ASN B 1 351 ? -13.156 17.5 -8.82 1 98.19 351 ASN B O 1
ATOM 7737 N N . VAL B 1 352 ? -12.852 19.062 -7.25 1 97.88 352 VAL B N 1
ATOM 7738 C CA . VAL B 1 352 ? -13.031 18.141 -6.125 1 97.88 352 VAL B CA 1
ATOM 7739 C C . VAL B 1 352 ? -14.141 18.656 -5.215 1 97.88 352 VAL B C 1
ATOM 7741 O O . VAL B 1 352 ? -13.945 19.594 -4.438 1 97.88 352 VAL B O 1
ATOM 7744 N N . ASP B 1 353 ? -15.25 18.078 -5.289 1 94.06 353 ASP B N 1
ATOM 7745 C CA . ASP B 1 353 ? -16.406 18.375 -4.453 1 94.06 353 ASP B CA 1
ATOM 7746 C C . ASP B 1 353 ? -16.703 19.875 -4.438 1 94.06 353 ASP B C 1
ATOM 7748 O O . ASP B 1 353 ? -16.781 20.484 -3.369 1 94.06 353 ASP B O 1
ATOM 7752 N N . GLY B 1 354 ? -16.766 20.484 -5.555 1 95.12 354 GLY B N 1
ATOM 7753 C CA . GLY B 1 354 ? -17.172 21.875 -5.715 1 95.12 354 GLY B CA 1
ATOM 7754 C C . GLY B 1 354 ? -16.047 22.859 -5.547 1 95.12 354 GLY B C 1
ATOM 7755 O O . GLY B 1 354 ? -16.266 24.078 -5.469 1 95.12 354 GLY B O 1
ATOM 7756 N N . GLN B 1 355 ? -14.859 22.422 -5.465 1 96.81 355 GLN B N 1
ATOM 7757 C CA . GLN B 1 355 ? -13.703 23.281 -5.328 1 96.81 355 GLN B CA 1
ATOM 7758 C C . GLN B 1 355 ? -12.688 23.047 -6.441 1 96.81 355 GLN B C 1
ATOM 7760 O O . GLN B 1 355 ? -12.469 21.906 -6.852 1 96.81 355 GLN B O 1
ATOM 7765 N N . ARG B 1 356 ? -12.141 24.062 -6.988 1 98.62 356 ARG B N 1
ATOM 7766 C CA . ARG B 1 356 ? -11.062 24.016 -7.973 1 98.62 356 ARG B CA 1
ATOM 7767 C C . ARG B 1 356 ? -9.781 24.625 -7.418 1 98.62 356 ARG B C 1
ATOM 7769 O O . ARG B 1 356 ? -9.797 25.266 -6.363 1 98.62 356 ARG B O 1
ATOM 7776 N N . PHE B 1 357 ? -8.656 24.406 -8.062 1 98.81 357 PHE B N 1
ATOM 7777 C CA . PHE B 1 357 ? -7.348 24.766 -7.523 1 98.81 357 PHE B CA 1
ATOM 7778 C C . PHE B 1 357 ? -6.68 25.828 -8.398 1 98.81 357 PHE B C 1
ATOM 7780 O O . PHE B 1 357 ? -6.672 25.703 -9.625 1 98.81 357 PHE B O 1
ATOM 7787 N N . LEU B 1 358 ? -6.137 26.828 -7.773 1 98.88 358 LEU B N 1
ATOM 7788 C CA . LEU B 1 358 ? -5.355 27.828 -8.492 1 98.88 358 LEU B CA 1
ATOM 7789 C C . LEU B 1 358 ? -4.035 27.234 -8.984 1 98.88 358 LEU B C 1
ATOM 7791 O O . LEU B 1 358 ? -3.418 26.422 -8.281 1 98.88 358 LEU B O 1
ATOM 7795 N N . ASP B 1 359 ? -3.619 27.594 -10.148 1 98.81 359 ASP B N 1
ATOM 7796 C CA . ASP B 1 359 ? -2.268 27.281 -10.602 1 98.81 359 ASP B CA 1
ATOM 7797 C C . ASP B 1 359 ? -1.244 28.219 -9.977 1 98.81 359 ASP B C 1
ATOM 7799 O O . ASP B 1 359 ? -1.01 29.312 -10.5 1 98.81 359 ASP B O 1
ATOM 7803 N N . MET B 1 360 ? -0.59 27.797 -8.969 1 98.88 360 MET B N 1
ATOM 7804 C CA . MET B 1 360 ? 0.307 28.641 -8.188 1 98.88 360 MET B CA 1
ATOM 7805 C C . MET B 1 360 ? 1.607 28.891 -8.945 1 98.88 360 MET B C 1
ATOM 7807 O O . MET B 1 360 ? 2.492 29.594 -8.445 1 98.88 360 MET B O 1
ATOM 7811 N N . ARG B 1 361 ? 1.803 28.469 -10.18 1 98.31 361 ARG B N 1
ATOM 7812 C CA . ARG B 1 361 ? 2.906 28.766 -11.086 1 98.31 361 ARG B CA 1
ATOM 7813 C C . ARG B 1 361 ? 2.615 30.016 -11.906 1 98.31 361 ARG B C 1
ATOM 7815 O O . ARG B 1 361 ? 3.521 30.594 -12.523 1 98.31 361 ARG B O 1
ATOM 7822 N N . ASP B 1 362 ? 1.338 30.25 -11.898 1 98.69 362 ASP B N 1
ATOM 7823 C CA . ASP B 1 362 ? 0.818 31.328 -12.734 1 98.69 362 ASP B CA 1
ATOM 7824 C C . ASP B 1 362 ? 1.025 32.688 -12.062 1 98.69 362 ASP B C 1
ATOM 7826 O O . ASP B 1 362 ? 0.474 32.938 -10.984 1 98.69 362 ASP B O 1
ATOM 7830 N N . ASP B 1 363 ? 1.648 33.562 -12.758 1 98.38 363 ASP B N 1
ATOM 7831 C CA . ASP B 1 363 ? 1.918 34.906 -12.227 1 98.38 363 ASP B CA 1
ATOM 7832 C C . ASP B 1 363 ? 0.62 35.656 -11.938 1 98.38 363 ASP B C 1
ATOM 7834 O O . ASP B 1 363 ? 0.549 36.438 -10.992 1 98.38 363 ASP B O 1
ATOM 7838 N N . TRP B 1 364 ? -0.315 35.406 -12.758 1 98.62 364 TRP B N 1
ATOM 7839 C CA . TRP B 1 364 ? -1.604 36.062 -12.523 1 98.62 364 TRP B CA 1
ATOM 7840 C C . TRP B 1 364 ? -2.166 35.688 -11.156 1 98.62 364 TRP B C 1
ATOM 7842 O O . TRP B 1 364 ? -2.686 36.531 -10.43 1 98.62 364 TRP B O 1
ATOM 7852 N N . CYS B 1 365 ? -2.109 34.406 -10.82 1 98.75 365 CYS B N 1
ATOM 7853 C CA . CYS B 1 365 ? -2.58 33.906 -9.523 1 98.75 365 CYS B CA 1
ATOM 7854 C C . CYS B 1 365 ? -1.788 34.562 -8.391 1 98.75 365 CYS B C 1
ATOM 7856 O O . CYS B 1 365 ? -2.361 34.969 -7.379 1 98.75 365 CYS B O 1
ATOM 7858 N N . ILE B 1 366 ? -0.467 34.688 -8.555 1 98.69 366 ILE B N 1
ATOM 7859 C CA . ILE B 1 366 ? 0.393 35.25 -7.531 1 98.69 366 ILE B CA 1
ATOM 7860 C C . ILE B 1 366 ? 0.042 36.75 -7.34 1 98.69 366 ILE B C 1
ATOM 7862 O O . ILE B 1 366 ? -0.051 37.219 -6.207 1 98.69 366 ILE B O 1
ATOM 7866 N N . ASP B 1 367 ? -0.163 37.438 -8.43 1 98.56 367 ASP B N 1
ATOM 7867 C CA . ASP B 1 367 ? -0.557 38.844 -8.352 1 98.56 367 ASP B CA 1
ATOM 7868 C C . ASP B 1 367 ? -1.921 39 -7.688 1 98.56 367 ASP B C 1
ATOM 7870 O O . ASP B 1 367 ? -2.117 39.906 -6.863 1 98.56 367 ASP B O 1
ATOM 7874 N N . TYR B 1 368 ? -2.793 38.156 -8.133 1 98.62 368 TYR B N 1
ATOM 7875 C CA . TYR B 1 368 ? -4.133 38.188 -7.559 1 98.62 368 TYR B CA 1
ATOM 7876 C C . TYR B 1 368 ? -4.082 37.969 -6.047 1 98.62 368 TYR B C 1
ATOM 7878 O O . TYR B 1 368 ? -4.68 38.75 -5.297 1 98.62 368 TYR B O 1
ATOM 7886 N N . LEU B 1 369 ? -3.355 37 -5.551 1 98.69 369 LEU B N 1
ATOM 7887 C CA . LEU B 1 369 ? -3.256 36.688 -4.129 1 98.69 369 LEU B CA 1
ATOM 7888 C C . LEU B 1 369 ? -2.469 37.781 -3.389 1 98.69 369 LEU B C 1
ATOM 7890 O O . LEU B 1 369 ? -2.732 38.031 -2.213 1 98.69 369 LEU B O 1
ATOM 7894 N N . SER B 1 370 ? -1.475 38.375 -4.059 1 98.75 370 SER B N 1
ATOM 7895 C CA . SER B 1 370 ? -0.76 39.5 -3.438 1 98.75 370 SER B CA 1
ATOM 7896 C C . SER B 1 370 ? -1.712 40.625 -3.074 1 98.75 370 SER B C 1
ATOM 7898 O O . SER B 1 370 ? -1.604 41.219 -1.995 1 98.75 370 SER B O 1
ATOM 7900 N N . ARG B 1 371 ? -2.613 40.844 -3.934 1 98.25 371 ARG B N 1
ATOM 7901 C CA . ARG B 1 371 ? -3.58 41.906 -3.686 1 98.25 371 ARG B CA 1
ATOM 7902 C C . ARG B 1 371 ? -4.625 41.469 -2.662 1 98.25 371 ARG B C 1
ATOM 7904 O O . ARG B 1 371 ? -4.883 42.188 -1.691 1 98.25 371 ARG B O 1
ATOM 7911 N N . LYS B 1 372 ? -5.18 40.312 -2.875 1 98.44 372 LYS B N 1
ATOM 7912 C CA . LYS B 1 372 ? -6.34 39.875 -2.102 1 98.44 372 LYS B CA 1
ATOM 7913 C C . LYS B 1 372 ? -5.926 39.406 -0.712 1 98.44 372 LYS B C 1
ATOM 7915 O O . LYS B 1 372 ? -6.73 39.438 0.221 1 98.44 372 LYS B O 1
ATOM 7920 N N . VAL B 1 373 ? -4.684 39 -0.511 1 98.69 373 VAL B N 1
ATOM 7921 C CA . VAL B 1 373 ? -4.254 38.469 0.771 1 98.69 373 VAL B CA 1
ATOM 7922 C C . VAL B 1 373 ? -3.248 39.406 1.428 1 98.69 373 VAL B C 1
ATOM 7924 O O . VAL B 1 373 ? -3.527 39.969 2.479 1 98.69 373 VAL B O 1
ATOM 7927 N N . ILE B 1 374 ? -2.105 39.625 0.792 1 98.75 374 ILE B N 1
ATOM 7928 C CA . ILE B 1 374 ? -1.01 40.375 1.41 1 98.75 374 ILE B CA 1
ATOM 7929 C C . ILE B 1 374 ? -1.426 41.812 1.634 1 98.75 374 ILE B C 1
ATOM 7931 O O . ILE B 1 374 ? -1.311 42.344 2.746 1 98.75 374 ILE B O 1
ATOM 7935 N N . ASP B 1 375 ? -1.916 42.531 0.578 1 98.56 375 ASP B N 1
ATOM 7936 C CA . ASP B 1 375 ? -2.348 43.906 0.729 1 98.56 375 ASP B CA 1
ATOM 7937 C C . ASP B 1 375 ? -3.498 44.031 1.727 1 98.56 375 ASP B C 1
ATOM 7939 O O . ASP B 1 375 ? -3.572 45 2.494 1 98.56 375 ASP B O 1
ATOM 7943 N N . PHE B 1 376 ? -4.387 43.062 1.642 1 98.31 376 PHE B N 1
ATOM 7944 C CA . PHE B 1 376 ? -5.508 43.031 2.57 1 98.31 376 PHE B CA 1
ATOM 7945 C C . PHE B 1 376 ? -5.02 42.938 4.012 1 98.31 376 PHE B C 1
ATOM 7947 O O . PHE B 1 376 ? -5.52 43.656 4.879 1 98.31 376 PHE B O 1
ATOM 7954 N N . LEU B 1 377 ? -4.066 42.062 4.348 1 98.69 377 LEU B N 1
ATOM 7955 C CA . LEU B 1 377 ? -3.508 41.906 5.688 1 98.69 377 LEU B CA 1
ATOM 7956 C C . LEU B 1 377 ? -2.877 43.219 6.156 1 98.69 377 LEU B C 1
ATOM 7958 O O . LEU B 1 377 ? -3.125 43.656 7.277 1 98.69 377 LEU B O 1
ATOM 7962 N N . LYS B 1 378 ? -2.111 43.844 5.254 1 98.19 378 LYS B N 1
ATOM 7963 C CA . LYS B 1 378 ? -1.442 45.125 5.578 1 98.19 378 LYS B CA 1
ATOM 7964 C C . LYS B 1 378 ? -2.455 46.219 5.84 1 98.19 378 LYS B C 1
ATOM 7966 O O . LYS B 1 378 ? -2.365 46.938 6.852 1 98.19 378 LYS B O 1
ATOM 7971 N N . LYS B 1 379 ? -3.387 46.312 4.957 1 97.62 379 LYS B N 1
ATOM 7972 C CA . LYS B 1 379 ? -4.375 47.375 5.008 1 97.62 379 LYS B CA 1
ATOM 7973 C C . LYS B 1 379 ? -5.188 47.312 6.297 1 97.62 379 LYS B C 1
ATOM 7975 O O . LYS B 1 379 ? -5.523 48.344 6.871 1 97.62 379 LYS B O 1
ATOM 7980 N N . ASN B 1 380 ? -5.477 46.125 6.734 1 97.75 380 ASN B N 1
ATOM 7981 C CA . ASN B 1 380 ? -6.398 45.969 7.855 1 97.75 380 ASN B CA 1
ATOM 7982 C C . ASN B 1 380 ? -5.656 45.688 9.156 1 97.75 380 ASN B C 1
ATOM 7984 O O . ASN B 1 380 ? -6.277 45.5 10.211 1 97.75 380 ASN B O 1
ATOM 7988 N N . GLY B 1 381 ? -4.348 45.562 9.141 1 96.88 381 GLY B N 1
ATOM 7989 C CA . GLY B 1 381 ? -3.514 45.469 10.328 1 96.88 381 GLY B CA 1
ATOM 7990 C C . GLY B 1 381 ? -3.551 44.094 10.969 1 96.88 381 GLY B C 1
ATOM 7991 O O . GLY B 1 381 ? -3.512 43.969 12.195 1 96.88 381 GLY B O 1
ATOM 7992 N N . PHE B 1 382 ? -3.678 43.094 10.211 1 98.38 382 PHE B N 1
ATOM 7993 C CA . PHE B 1 382 ? -3.617 41.719 10.727 1 98.38 382 PHE B CA 1
ATOM 7994 C C . PHE B 1 382 ? -2.178 41.312 11.016 1 98.38 382 PHE B C 1
ATOM 7996 O O . PHE B 1 382 ? -1.271 41.625 10.25 1 98.38 382 PHE B O 1
ATOM 8003 N N . GLY B 1 383 ? -1.937 40.625 12.156 1 98.44 383 GLY B N 1
ATOM 8004 C CA . GLY B 1 383 ? -0.618 40.125 12.508 1 98.44 383 GLY B CA 1
ATOM 8005 C C . GLY B 1 383 ? -0.541 38.625 12.523 1 98.44 383 GLY B C 1
ATOM 8006 O O . GLY B 1 383 ? 0.518 38.062 12.805 1 98.44 383 GLY B O 1
ATOM 8007 N N . TYR B 1 384 ? -1.574 37.969 12.273 1 98.69 384 TYR B N 1
ATOM 8008 C CA . TYR B 1 384 ? -1.72 36.531 12.297 1 98.69 384 TYR B CA 1
ATOM 8009 C C . TYR B 1 384 ? -2.562 36.031 11.117 1 98.69 384 TYR B C 1
ATOM 8011 O O . TYR B 1 384 ? -3.586 36.656 10.789 1 98.69 384 TYR B O 1
ATOM 8019 N N . ILE B 1 385 ? -2.096 35 10.359 1 98.81 385 ILE B N 1
ATOM 8020 C CA . ILE B 1 385 ? -2.896 34.406 9.289 1 98.81 385 ILE B CA 1
ATOM 8021 C C . ILE B 1 385 ? -2.971 32.875 9.469 1 98.81 385 ILE B C 1
ATOM 8023 O O . ILE B 1 385 ? -1.952 32.219 9.695 1 98.81 385 ILE B O 1
ATOM 8027 N N . LYS B 1 386 ? -4.148 32.312 9.492 1 98.62 386 LYS B N 1
ATOM 8028 C CA . LYS B 1 386 ? -4.387 30.875 9.375 1 98.62 386 LYS B CA 1
ATOM 8029 C C . LYS B 1 386 ? -4.645 30.469 7.922 1 98.62 386 LYS B C 1
ATOM 8031 O O . LYS B 1 386 ? -5.617 30.922 7.312 1 98.62 386 LYS B O 1
ATOM 8036 N N . ILE B 1 387 ? -3.744 29.734 7.383 1 98.69 387 ILE B N 1
ATOM 8037 C CA . ILE B 1 387 ? -3.869 29.297 5.996 1 98.69 387 ILE B CA 1
ATOM 8038 C C . ILE B 1 387 ? -4.34 27.844 5.945 1 98.69 387 ILE B C 1
ATOM 8040 O O . ILE B 1 387 ? -3.59 26.938 6.289 1 98.69 387 ILE B O 1
ATOM 8044 N N . ASP B 1 388 ? -5.52 27.672 5.492 1 98.25 388 ASP B N 1
ATOM 8045 C CA . ASP B 1 388 ? -6.141 26.359 5.426 1 98.25 388 ASP B CA 1
ATOM 8046 C C . ASP B 1 388 ? -6.074 25.781 4.012 1 98.25 388 ASP B C 1
ATOM 8048 O O . ASP B 1 388 ? -5.766 26.5 3.061 1 98.25 388 ASP B O 1
ATOM 8052 N N . TYR B 1 389 ? -6.223 24.547 3.875 1 98.06 389 TYR B N 1
ATOM 8053 C CA . TYR B 1 389 ? -6.234 23.797 2.625 1 98.06 389 TYR B CA 1
ATOM 8054 C C . TYR B 1 389 ? -7.086 22.531 2.752 1 98.06 389 TYR B C 1
ATOM 8056 O O . TYR B 1 389 ? -6.645 21.531 3.324 1 98.06 389 TYR B O 1
ATOM 8064 N N . ASN B 1 390 ? -8.359 22.672 2.133 1 95.75 390 ASN B N 1
ATOM 8065 C CA . ASN B 1 390 ? -9.328 21.594 2.365 1 95.75 390 ASN B CA 1
ATOM 8066 C C . ASN B 1 390 ? -9.516 20.734 1.124 1 95.75 390 ASN B C 1
ATOM 8068 O O . ASN B 1 390 ? -10.445 20.953 0.344 1 95.75 390 ASN B O 1
ATOM 8072 N N . ASP B 1 391 ? -8.773 19.75 0.832 1 95.94 391 ASP B N 1
ATOM 8073 C CA . ASP B 1 391 ? -8.812 18.656 -0.132 1 95.94 391 ASP B CA 1
ATOM 8074 C C . ASP B 1 391 ? -7.59 18.688 -1.046 1 95.94 391 ASP B C 1
ATOM 8076 O O . ASP B 1 391 ? -6.711 19.547 -0.893 1 95.94 391 ASP B O 1
ATOM 8080 N N . THR B 1 392 ? -7.445 17.812 -1.977 1 98.19 392 THR B N 1
ATOM 8081 C CA . THR B 1 392 ? -6.168 17.531 -2.617 1 98.19 392 THR B CA 1
ATOM 8082 C C . THR B 1 392 ? -6.328 17.438 -4.133 1 98.19 392 THR B C 1
ATOM 8084 O O . THR B 1 392 ? -7.387 17.047 -4.629 1 98.19 392 THR B O 1
ATOM 8087 N N . ILE B 1 393 ? -5.262 17.75 -4.809 1 98.44 393 ILE B N 1
ATOM 8088 C CA . ILE B 1 393 ? -5.211 17.812 -6.266 1 98.44 393 ILE B CA 1
ATOM 8089 C C . ILE B 1 393 ? -5.211 16.406 -6.852 1 98.44 393 ILE B C 1
ATOM 8091 O O . ILE B 1 393 ? -5.66 16.203 -7.98 1 98.44 393 ILE B O 1
ATOM 8095 N N . GLY B 1 394 ? -4.734 15.406 -6.074 1 98.12 394 GLY B N 1
ATOM 8096 C CA . GLY B 1 394 ? -4.641 14.039 -6.562 1 98.12 394 GLY B CA 1
ATOM 8097 C C . GLY B 1 394 ? -3.346 13.758 -7.305 1 98.12 394 GLY B C 1
ATOM 8098 O O . GLY B 1 394 ? -2.275 14.203 -6.887 1 98.12 394 GLY B O 1
ATOM 8099 N N . VAL B 1 395 ? -3.361 13.016 -8.336 1 97.69 395 VAL B N 1
ATOM 8100 C CA . VAL B 1 395 ? -2.191 12.391 -8.945 1 97.69 395 VAL B CA 1
ATOM 8101 C C . VAL B 1 395 ? -1.347 13.453 -9.648 1 97.69 395 VAL B C 1
ATOM 8103 O O . VAL B 1 395 ? -0.142 13.266 -9.844 1 97.69 395 VAL B O 1
ATOM 8106 N N . GLY B 1 396 ? -1.981 14.562 -10.078 1 98.56 396 GLY B N 1
ATOM 8107 C CA . GLY B 1 396 ? -1.195 15.633 -10.672 1 98.56 396 GLY B CA 1
ATOM 8108 C C . GLY B 1 396 ? -1.983 16.469 -11.656 1 98.56 396 GLY B C 1
ATOM 8109 O O . GLY B 1 396 ? -3.215 16.438 -11.664 1 98.56 396 GLY B O 1
ATOM 8110 N N . CYS B 1 397 ? -1.291 17.266 -12.383 1 98.81 397 CYS B N 1
ATOM 8111 C CA . CYS B 1 397 ? -1.941 18.234 -13.266 1 98.81 397 CYS B CA 1
ATOM 8112 C C . CYS B 1 397 ? -1.101 18.484 -14.508 1 98.81 397 CYS B C 1
ATOM 8114 O O . CYS B 1 397 ? 0.066 18.094 -14.562 1 98.81 397 CYS B O 1
ATOM 8116 N N . ASP B 1 398 ? -1.709 19.094 -15.484 1 98.56 398 ASP B N 1
ATOM 8117 C CA . ASP B 1 398 ? -1.09 19.438 -16.75 1 98.56 398 ASP B CA 1
ATOM 8118 C C . ASP B 1 398 ? -0.038 20.531 -16.562 1 98.56 398 ASP B C 1
ATOM 8120 O O . ASP B 1 398 ? 0.026 21.172 -15.516 1 98.56 398 ASP B O 1
ATOM 8124 N N . GLY B 1 399 ? 0.788 20.781 -17.609 1 98.12 399 GLY B N 1
ATOM 8125 C CA . GLY B 1 399 ? 1.668 21.938 -17.656 1 98.12 399 GLY B CA 1
ATOM 8126 C C . GLY B 1 399 ? 3.125 21.594 -17.422 1 98.12 399 GLY B C 1
ATOM 8127 O O . GLY B 1 399 ? 3.959 22.484 -17.234 1 98.12 399 GLY B O 1
ATOM 8128 N N . ALA B 1 400 ? 3.455 20.344 -17.281 1 98.12 400 ALA B N 1
ATOM 8129 C CA . ALA B 1 400 ? 4.82 19.828 -17.156 1 98.12 400 ALA B CA 1
ATOM 8130 C C . ALA B 1 400 ? 4.984 18.516 -17.906 1 98.12 400 ALA B C 1
ATOM 8132 O O . ALA B 1 400 ? 4.086 18.094 -18.641 1 98.12 400 ALA B O 1
ATOM 8133 N N . GLU B 1 401 ? 6.16 17.844 -17.797 1 96.88 401 GLU B N 1
ATOM 8134 C CA . GLU B 1 401 ? 6.477 16.625 -18.531 1 96.88 401 GLU B CA 1
ATOM 8135 C C . GLU B 1 401 ? 5.559 15.477 -18.125 1 96.88 401 GLU B C 1
ATOM 8137 O O . GLU B 1 401 ? 5.363 14.531 -18.891 1 96.88 401 GLU B O 1
ATOM 8142 N N . SER B 1 402 ? 5.031 15.555 -16.953 1 98.44 402 SER B N 1
ATOM 8143 C CA . SER B 1 402 ? 4.168 14.523 -16.406 1 98.44 402 SER B CA 1
ATOM 8144 C C . SER B 1 402 ? 3.193 15.102 -15.383 1 98.44 402 SER B C 1
ATOM 8146 O O . SER B 1 402 ? 3.387 16.219 -14.898 1 98.44 402 SER B O 1
ATOM 8148 N N . LEU B 1 403 ? 2.111 14.359 -15.07 1 98.62 403 LEU B N 1
ATOM 8149 C CA . LEU B 1 403 ? 1.145 14.812 -14.078 1 98.62 403 LEU B CA 1
ATOM 8150 C C . LEU B 1 403 ? 1.819 15.039 -12.727 1 98.62 403 LEU B C 1
ATOM 8152 O O . LEU B 1 403 ? 1.544 16.031 -12.047 1 98.62 403 LEU B O 1
ATOM 8156 N N . GLY B 1 404 ? 2.744 14.086 -12.32 1 98.81 404 GLY B N 1
ATOM 8157 C CA . GLY B 1 404 ? 3.447 14.211 -11.055 1 98.81 404 GLY B CA 1
ATOM 8158 C C . GLY B 1 404 ? 4.348 15.43 -10.992 1 98.81 404 GLY B C 1
ATOM 8159 O O . GLY B 1 404 ? 4.461 16.078 -9.945 1 98.81 404 GLY B O 1
ATOM 8160 N N . GLU B 1 405 ? 5.031 15.742 -12.109 1 98.81 405 GLU B N 1
ATOM 8161 C CA . GLU B 1 405 ? 5.898 16.922 -12.141 1 98.81 405 GLU B CA 1
ATOM 8162 C C . GLU B 1 405 ? 5.078 18.203 -12.094 1 98.81 405 GLU B C 1
ATOM 8164 O O . GLU B 1 405 ? 5.484 19.172 -11.453 1 98.81 405 GLU B O 1
ATOM 8169 N N . GLY B 1 406 ? 3.912 18.203 -12.789 1 98.88 406 GLY B N 1
ATOM 8170 C CA . GLY B 1 406 ? 3.014 19.344 -12.664 1 98.88 406 GLY B CA 1
ATOM 8171 C C . GLY B 1 406 ? 2.582 19.609 -11.234 1 98.88 406 GLY B C 1
ATOM 8172 O O . GLY B 1 406 ? 2.57 20.75 -10.781 1 98.88 406 GLY B O 1
ATOM 8173 N N . LEU B 1 407 ? 2.248 18.562 -10.562 1 98.88 407 LEU B N 1
ATOM 8174 C CA . LEU B 1 407 ? 1.865 18.656 -9.156 1 98.88 407 LEU B CA 1
ATOM 8175 C C . LEU B 1 407 ? 3 19.25 -8.32 1 98.88 407 LEU B C 1
ATOM 8177 O O . LEU B 1 407 ? 2.781 20.156 -7.516 1 98.88 407 LEU B O 1
ATOM 8181 N N . ARG B 1 408 ? 4.215 18.672 -8.469 1 98.75 408 ARG B N 1
ATOM 8182 C CA . ARG B 1 408 ? 5.371 19.125 -7.707 1 98.75 408 ARG B CA 1
ATOM 8183 C C . ARG B 1 408 ? 5.59 20.625 -7.891 1 98.75 408 ARG B C 1
ATOM 8185 O O . ARG B 1 408 ? 5.746 21.359 -6.914 1 98.75 408 ARG B O 1
ATOM 8192 N N . GLN B 1 409 ? 5.543 21.078 -9.141 1 98.75 409 GLN B N 1
ATOM 8193 C CA . GLN B 1 409 ? 5.785 22.484 -9.438 1 98.75 409 GLN B CA 1
ATOM 8194 C C . GLN B 1 409 ? 4.691 23.375 -8.844 1 98.75 409 GLN B C 1
ATOM 8196 O O . GLN B 1 409 ? 4.973 24.469 -8.336 1 98.75 409 GLN B O 1
ATOM 8201 N N . SER B 1 410 ? 3.48 22.906 -8.914 1 98.75 410 SER B N 1
ATOM 8202 C CA . SER B 1 410 ? 2.365 23.672 -8.367 1 98.75 410 SER B CA 1
ATOM 8203 C C . SER B 1 410 ? 2.508 23.859 -6.863 1 98.75 410 SER B C 1
ATOM 8205 O O . SER B 1 410 ? 2.301 24.953 -6.344 1 98.75 410 SER B O 1
ATOM 8207 N N . VAL B 1 411 ? 2.854 22.812 -6.172 1 98.69 411 VAL B N 1
ATOM 8208 C CA . VAL B 1 411 ? 2.996 22.844 -4.719 1 98.69 411 VAL B CA 1
ATOM 8209 C C . VAL B 1 411 ? 4.195 23.719 -4.336 1 98.69 411 VAL B C 1
ATOM 8211 O O . VAL B 1 411 ? 4.156 24.422 -3.332 1 98.69 411 VAL B O 1
ATOM 8214 N N . LEU B 1 412 ? 5.262 23.641 -5.133 1 98.69 412 LEU B N 1
ATOM 8215 C CA . LEU B 1 412 ? 6.395 24.531 -4.906 1 98.69 412 LEU B CA 1
ATOM 8216 C C . LEU B 1 412 ? 5.973 26 -5.043 1 98.69 412 LEU B C 1
ATOM 8218 O O . LEU B 1 412 ? 6.473 26.859 -4.32 1 98.69 412 LEU B O 1
ATOM 8222 N N . GLY B 1 413 ? 5.078 26.234 -6.031 1 98.81 413 GLY B N 1
ATOM 8223 C CA . GLY B 1 413 ? 4.516 27.562 -6.152 1 98.81 413 GLY B CA 1
ATOM 8224 C C . GLY B 1 413 ? 3.803 28.031 -4.895 1 98.81 413 GLY B C 1
ATOM 8225 O O . GLY B 1 413 ? 3.934 29.188 -4.488 1 98.81 413 GLY B O 1
ATOM 8226 N N . THR B 1 414 ? 3.068 27.172 -4.266 1 98.69 414 THR B N 1
ATOM 8227 C CA . THR B 1 414 ? 2.41 27.453 -2.996 1 98.69 414 THR B CA 1
ATOM 8228 C C . THR B 1 414 ? 3.436 27.812 -1.924 1 98.69 414 THR B C 1
ATOM 8230 O O . THR B 1 414 ? 3.266 28.797 -1.195 1 98.69 414 THR B O 1
ATOM 8233 N N . GLN B 1 415 ? 4.48 27 -1.797 1 98.69 415 GLN B N 1
ATOM 8234 C CA . GLN B 1 415 ? 5.512 27.25 -0.793 1 98.69 415 GLN B CA 1
ATOM 8235 C C . GLN B 1 415 ? 6.188 28.594 -1.028 1 98.69 415 GLN B C 1
ATOM 8237 O O . GLN B 1 415 ? 6.52 29.312 -0.075 1 98.69 415 GLN B O 1
ATOM 8242 N N . LYS B 1 416 ? 6.379 28.953 -2.287 1 98.62 416 LYS B N 1
ATOM 8243 C CA . LYS B 1 416 ? 6.957 30.25 -2.619 1 98.62 416 LYS B CA 1
ATOM 8244 C C . LYS B 1 416 ? 6.051 31.391 -2.15 1 98.62 416 LYS B C 1
ATOM 8246 O O . LYS B 1 416 ? 6.535 32.438 -1.718 1 98.62 416 LYS B O 1
ATOM 8251 N N . PHE B 1 417 ? 4.781 31.203 -2.275 1 98.81 417 PHE B N 1
ATOM 8252 C CA . PHE B 1 417 ? 3.859 32.25 -1.833 1 98.81 417 PHE B CA 1
ATOM 8253 C C . PHE B 1 417 ? 3.885 32.375 -0.315 1 98.81 417 PHE B C 1
ATOM 8255 O O . PHE B 1 417 ? 3.775 33.5 0.215 1 98.81 417 PHE B O 1
ATOM 8262 N N . PHE B 1 418 ? 3.988 31.281 0.428 1 98.75 418 PHE B N 1
ATOM 8263 C CA . PHE B 1 418 ? 4.176 31.344 1.872 1 98.75 418 PHE B CA 1
ATOM 8264 C C . PHE B 1 418 ? 5.398 32.188 2.221 1 98.75 418 PHE B C 1
ATOM 8266 O O . PHE B 1 418 ? 5.348 33.031 3.131 1 98.75 418 PHE B O 1
ATOM 8273 N N . LYS B 1 419 ? 6.453 31.938 1.511 1 98.38 419 LYS B N 1
ATOM 8274 C CA . LYS B 1 419 ? 7.672 32.719 1.734 1 98.38 419 LYS B CA 1
ATOM 8275 C C . LYS B 1 419 ? 7.457 34.188 1.414 1 98.38 419 LYS B C 1
ATOM 8277 O O . LYS B 1 419 ? 7.957 35.062 2.123 1 98.38 419 LYS B O 1
ATOM 8282 N N . LYS B 1 420 ? 6.738 34.438 0.359 1 98.62 420 LYS B N 1
ATOM 8283 C CA . LYS B 1 420 ? 6.434 35.812 -0.008 1 98.62 420 LYS B CA 1
ATOM 8284 C C 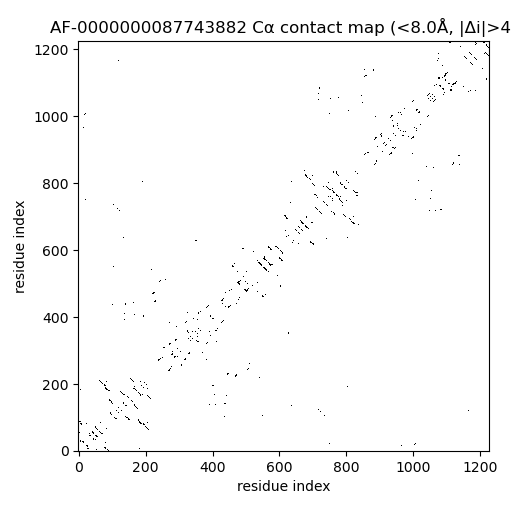. LYS B 1 420 ? 5.672 36.531 1.108 1 98.62 420 LYS B C 1
ATOM 8286 O O . LYS B 1 420 ? 5.945 37.688 1.411 1 98.62 420 LYS B O 1
ATOM 8291 N N . LEU B 1 421 ? 4.711 35.812 1.728 1 98.38 421 LEU B N 1
ATOM 8292 C CA . LEU B 1 421 ? 3.959 36.375 2.855 1 98.38 421 LEU B CA 1
ATOM 8293 C C . LEU B 1 421 ? 4.898 36.812 3.969 1 98.38 421 LEU B C 1
ATOM 8295 O O . LEU B 1 421 ? 4.793 37.938 4.457 1 98.38 421 LEU B O 1
ATOM 8299 N N . SER B 1 422 ? 5.797 35.938 4.344 1 97.31 422 SER B N 1
ATOM 8300 C CA . SER B 1 422 ? 6.691 36.219 5.461 1 97.31 422 SER B CA 1
ATOM 8301 C C . SER B 1 422 ? 7.715 37.281 5.094 1 97.31 422 SER B C 1
ATOM 8303 O O . SER B 1 422 ? 8.148 38.062 5.953 1 97.31 422 SER B O 1
ATOM 8305 N N . ASP B 1 423 ? 8.133 37.344 3.828 1 97.69 423 ASP B N 1
ATOM 8306 C CA . ASP B 1 423 ? 9.086 38.344 3.379 1 97.69 423 ASP B CA 1
ATOM 8307 C C . ASP B 1 423 ? 8.453 39.75 3.393 1 97.69 423 ASP B C 1
ATOM 8309 O O . ASP B 1 423 ? 9.102 40.719 3.773 1 97.69 423 ASP B O 1
ATOM 8313 N N . GLU B 1 424 ? 7.25 39.781 2.992 1 98.06 424 GLU B N 1
ATOM 8314 C CA . GLU B 1 424 ? 6.574 41.062 2.875 1 98.06 424 GLU B CA 1
ATOM 8315 C C . GLU B 1 424 ? 6.062 41.562 4.23 1 98.06 424 GLU B C 1
ATOM 8317 O O . GLU B 1 424 ? 5.945 42.75 4.465 1 98.06 424 GLU B O 1
ATOM 8322 N N . ILE B 1 425 ? 5.676 40.656 5.105 1 98.19 425 ILE B N 1
ATOM 8323 C CA . ILE B 1 425 ? 5.254 41 6.465 1 98.19 425 ILE B CA 1
ATOM 8324 C C . ILE B 1 425 ? 6.051 40.156 7.465 1 98.19 425 ILE B C 1
ATOM 8326 O O . ILE B 1 425 ? 5.527 39.188 8.031 1 98.19 425 ILE B O 1
ATOM 8330 N N . PRO B 1 426 ? 7.191 40.469 7.82 1 96.69 426 PRO B N 1
ATOM 8331 C CA . PRO B 1 426 ? 8.109 39.656 8.617 1 96.69 426 PRO B CA 1
ATOM 8332 C C . PRO B 1 426 ? 7.539 39.281 9.984 1 96.69 426 PRO B C 1
ATOM 8334 O O . PRO B 1 426 ? 7.848 38.219 10.516 1 96.69 426 PRO B O 1
ATOM 8337 N N . SER B 1 427 ? 6.715 40.125 10.547 1 97.12 427 SER B N 1
ATOM 8338 C CA . SER B 1 427 ? 6.176 39.875 11.883 1 97.12 427 SER B CA 1
ATOM 8339 C C . SER B 1 427 ? 4.93 39 11.812 1 97.12 427 SER B C 1
ATOM 8341 O O . SER B 1 427 ? 4.383 38.594 12.852 1 97.12 427 SER B O 1
ATOM 8343 N N . LEU B 1 428 ? 4.508 38.656 10.625 1 98.56 428 LEU B N 1
ATOM 8344 C CA . LEU B 1 428 ? 3.275 37.906 10.461 1 98.56 428 LEU B CA 1
ATOM 8345 C C . LEU B 1 428 ? 3.424 36.5 11.039 1 98.56 428 LEU B C 1
ATOM 8347 O O . LEU B 1 428 ? 4.379 35.781 10.719 1 98.56 428 LEU B O 1
ATOM 8351 N N . VAL B 1 429 ? 2.58 36.125 11.961 1 98.69 429 VAL B N 1
ATOM 8352 C CA . VAL B 1 429 ? 2.479 34.75 12.438 1 98.69 429 VAL B CA 1
ATOM 8353 C C . VAL B 1 429 ? 1.651 33.906 11.453 1 98.69 429 VAL B C 1
ATOM 8355 O O . VAL B 1 429 ? 0.494 34.25 11.18 1 98.69 429 VAL B O 1
ATOM 8358 N N . ILE B 1 430 ? 2.238 32.906 10.852 1 98.75 430 ILE B N 1
ATOM 8359 C CA . ILE B 1 430 ? 1.561 32.094 9.867 1 98.75 430 ILE B CA 1
ATOM 8360 C C . ILE B 1 430 ? 1.228 30.719 10.477 1 98.75 430 ILE B C 1
ATOM 8362 O O . ILE B 1 430 ? 2.109 30.031 11 1 98.75 430 ILE B O 1
ATOM 8366 N N . GLU B 1 431 ? -0.014 30.375 10.477 1 98.69 431 GLU B N 1
ATOM 8367 C CA . GLU B 1 431 ? -0.512 29.062 10.898 1 98.69 431 GLU B CA 1
ATOM 8368 C C . GLU B 1 431 ? -0.848 28.188 9.688 1 98.69 431 GLU B C 1
ATOM 8370 O O . GLU B 1 431 ? -1.64 28.594 8.836 1 98.69 431 GLU B O 1
ATOM 8375 N N . ASN B 1 432 ? -0.156 27.078 9.617 1 98.38 432 ASN B N 1
ATOM 8376 C CA . ASN B 1 432 ? -0.461 26.047 8.633 1 98.38 432 ASN B CA 1
ATOM 8377 C C . ASN B 1 432 ? -1.658 25.203 9.055 1 98.38 432 ASN B C 1
ATOM 8379 O O . ASN B 1 432 ? -1.768 24.812 10.219 1 98.38 432 ASN B O 1
ATOM 8383 N N . CYS B 1 433 ? -2.561 25.031 8.172 1 98.38 433 CYS B N 1
ATOM 8384 C CA . CYS B 1 433 ? -3.693 24.141 8.406 1 98.38 433 CYS B CA 1
ATOM 8385 C C . CYS B 1 433 ? -4.129 23.453 7.117 1 98.38 433 CYS B C 1
ATOM 8387 O O . CYS B 1 433 ? -4.125 24.078 6.051 1 98.38 433 CYS B O 1
ATOM 8389 N N . SER B 1 434 ? -4.43 22.203 7.168 1 98.19 434 SER B N 1
ATOM 8390 C CA . SER B 1 434 ? -5.035 21.453 6.078 1 98.19 434 SER B CA 1
ATOM 8391 C C . SER B 1 434 ? -6.027 20.422 6.605 1 98.19 434 SER B C 1
ATOM 8393 O O . SER B 1 434 ? -5.684 19.25 6.777 1 98.19 434 SER B O 1
ATOM 8395 N N . SER B 1 435 ? -7.305 20.953 6.789 1 96.62 435 SER B N 1
ATOM 8396 C CA . SER B 1 435 ? -8.281 20.109 7.469 1 96.62 435 SER B CA 1
ATOM 8397 C C . SER B 1 435 ? -7.668 19.438 8.695 1 96.62 435 SER B C 1
ATOM 8399 O O . SER B 1 435 ? -7.812 18.234 8.891 1 96.62 435 SER B O 1
ATOM 8401 N N . GLY B 1 436 ? -7.016 20.188 9.398 1 94.75 436 GLY B N 1
ATOM 8402 C CA . GLY B 1 436 ? -6.184 19.641 10.469 1 94.75 436 GLY B CA 1
ATOM 8403 C C . GLY B 1 436 ? -4.758 19.359 10.023 1 94.75 436 GLY B C 1
ATOM 8404 O O . GLY B 1 436 ? -4.059 20.266 9.562 1 94.75 436 GLY B O 1
ATOM 8405 N N . GLY B 1 437 ? -4.395 18.188 9.992 1 97.38 437 GLY B N 1
ATOM 8406 C CA . GLY B 1 437 ? -2.977 17.859 9.969 1 97.38 437 GLY B CA 1
ATOM 8407 C C . GLY B 1 437 ? -2.496 17.375 8.617 1 97.38 437 GLY B C 1
ATOM 8408 O O . GLY B 1 437 ? -1.384 16.859 8.5 1 97.38 437 GLY B O 1
ATOM 8409 N N . HIS B 1 438 ? -3.203 17.625 7.473 1 98.56 438 HIS B N 1
ATOM 8410 C CA . HIS B 1 438 ? -2.869 16.969 6.211 1 98.56 438 HIS B CA 1
ATOM 8411 C C . HIS B 1 438 ? -1.668 17.641 5.551 1 98.56 438 HIS B C 1
ATOM 8413 O O . HIS B 1 438 ? -1.176 17.156 4.523 1 98.56 438 HIS B O 1
ATOM 8419 N N . ARG B 1 439 ? -1.076 18.75 6.148 1 98.62 439 ARG B N 1
ATOM 8420 C CA . ARG B 1 439 ? 0.141 19.375 5.637 1 98.62 439 ARG B CA 1
ATOM 8421 C C . ARG B 1 439 ? 1.198 19.484 6.727 1 98.62 439 ARG B C 1
ATOM 8423 O O . ARG B 1 439 ? 2.023 20.406 6.707 1 98.62 439 ARG B O 1
ATOM 8430 N N . LEU B 1 440 ? 1.203 18.547 7.641 1 98.69 440 LEU B N 1
ATOM 8431 C CA . LEU B 1 440 ? 2.154 18.578 8.75 1 98.69 440 LEU B CA 1
ATOM 8432 C C . LEU B 1 440 ? 3.49 17.969 8.328 1 98.69 440 LEU B C 1
ATOM 8434 O O . LEU B 1 440 ? 4.254 17.5 9.172 1 98.69 440 LEU B O 1
ATOM 8438 N N . GLU B 1 441 ? 3.854 18 7.113 1 98.19 441 GLU B N 1
ATOM 8439 C CA . GLU B 1 441 ? 5.145 17.562 6.594 1 98.19 441 GLU B CA 1
ATOM 8440 C C . GLU B 1 441 ? 6.199 18.656 6.75 1 98.19 441 GLU B C 1
ATOM 8442 O O . GLU B 1 441 ? 5.883 19.844 6.699 1 98.19 441 GLU B O 1
ATOM 8447 N N . PRO B 1 442 ? 7.457 18.312 6.91 1 98.38 442 PRO B N 1
ATOM 8448 C CA . PRO B 1 442 ? 8.477 19.25 7.402 1 98.38 442 PRO B CA 1
ATOM 8449 C C . PRO B 1 442 ? 8.711 20.422 6.453 1 98.38 442 PRO B C 1
ATOM 8451 O O . PRO B 1 442 ? 8.992 21.531 6.902 1 98.38 442 PRO B O 1
ATOM 8454 N N . SER B 1 443 ? 8.68 20.219 5.16 1 98.56 443 SER B N 1
ATOM 8455 C CA . SER B 1 443 ? 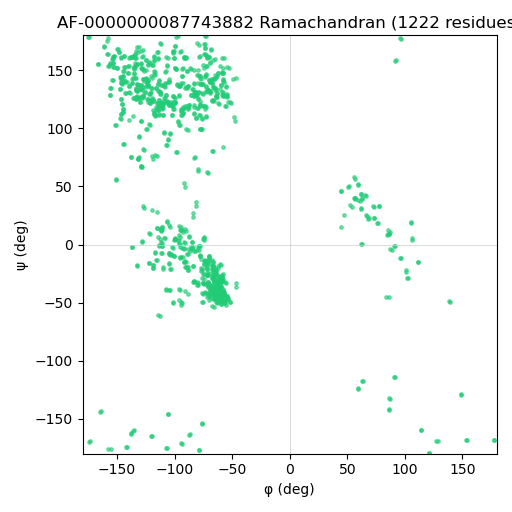8.969 21.328 4.262 1 98.56 443 SER B CA 1
ATOM 8456 C C . SER B 1 443 ? 7.879 22.391 4.332 1 98.56 443 SER B C 1
ATOM 8458 O O . SER B 1 443 ? 8.148 23.578 4.113 1 98.56 443 SER B O 1
ATOM 8460 N N . MET B 1 444 ? 6.664 22.031 4.637 1 98.62 444 MET B N 1
ATOM 8461 C CA . MET B 1 444 ? 5.598 23 4.91 1 98.62 444 MET B CA 1
ATOM 8462 C C . MET B 1 444 ? 5.762 23.609 6.293 1 98.62 444 MET B C 1
ATOM 8464 O O . MET B 1 444 ? 5.629 24.828 6.457 1 98.62 444 MET B O 1
ATOM 8468 N N . MET B 1 445 ? 6.105 22.766 7.238 1 98.5 445 MET B N 1
ATOM 8469 C CA . MET B 1 445 ? 6.195 23.203 8.633 1 98.5 445 MET B CA 1
ATOM 8470 C C . MET B 1 445 ? 7.336 24.203 8.812 1 98.5 445 MET B C 1
ATOM 8472 O O . MET B 1 445 ? 7.262 25.078 9.664 1 98.5 445 MET B O 1
ATOM 8476 N N . GLU B 1 446 ? 8.312 24.109 8.016 1 98.19 446 GLU B N 1
ATOM 8477 C CA . GLU B 1 446 ? 9.453 25.016 8.117 1 98.19 446 GLU B CA 1
ATOM 8478 C C . GLU B 1 446 ? 9.07 26.422 7.691 1 98.19 446 GLU B C 1
ATOM 8480 O O . GLU B 1 446 ? 9.766 27.391 8.023 1 98.19 446 GLU B O 1
ATOM 8485 N N . LEU B 1 447 ? 7.949 26.594 6.992 1 98.38 447 LEU B N 1
ATOM 8486 C CA . LEU B 1 447 ? 7.547 27.891 6.449 1 98.38 447 LEU B CA 1
ATOM 8487 C C . LEU B 1 447 ? 6.648 28.625 7.43 1 98.38 447 LEU B C 1
ATOM 8489 O O . LEU B 1 447 ? 6.309 29.797 7.207 1 98.38 447 LEU B O 1
ATOM 8493 N N . VAL B 1 448 ? 6.301 28 8.594 1 98.19 448 VAL B N 1
ATOM 8494 C CA . VAL B 1 448 ? 5.215 28.562 9.391 1 98.19 448 VAL B CA 1
ATOM 8495 C C . VAL B 1 448 ? 5.59 28.547 10.867 1 98.19 448 VAL B C 1
ATOM 8497 O O . VAL B 1 448 ? 6.484 27.812 11.281 1 98.19 448 VAL B O 1
ATOM 8500 N N . SER B 1 449 ? 4.879 29.375 11.68 1 97.62 449 SER B N 1
ATOM 8501 C CA . SER B 1 449 ? 5.109 29.438 13.117 1 97.62 449 SER B CA 1
ATOM 8502 C C . SER B 1 449 ? 4.434 28.281 13.844 1 97.62 449 SER B C 1
ATOM 8504 O O . SER B 1 449 ? 4.953 27.797 14.852 1 97.62 449 SER B O 1
ATOM 8506 N N . GLN B 1 450 ? 3.359 27.938 13.352 1 97.88 450 GLN B N 1
ATOM 8507 C CA . GLN B 1 450 ? 2.564 26.906 14.016 1 97.88 450 GLN B CA 1
ATOM 8508 C C . GLN B 1 450 ? 1.548 26.297 13.055 1 97.88 450 GLN B C 1
ATOM 8510 O O . GLN B 1 450 ? 1.417 26.75 11.914 1 97.88 450 GLN B O 1
ATOM 8515 N N . ALA B 1 451 ? 0.908 25.219 13.508 1 98.19 451 ALA B N 1
ATOM 8516 C CA . ALA B 1 451 ? -0.077 24.516 12.688 1 98.19 451 ALA B CA 1
ATOM 8517 C C . ALA B 1 451 ? -1.2 23.938 13.539 1 98.19 451 ALA B C 1
ATOM 8519 O O . ALA B 1 451 ? -0.971 23.531 14.68 1 98.19 451 ALA B O 1
ATOM 8520 N N . SER B 1 452 ? -2.404 24 12.977 1 97.38 452 SER B N 1
ATOM 8521 C CA . SER B 1 452 ? -3.451 23.188 13.578 1 97.38 452 SER B CA 1
ATOM 8522 C C . SER B 1 452 ? -3.104 21.703 13.516 1 97.38 452 SER B C 1
ATOM 8524 O O . SER B 1 452 ? -2.938 21.156 12.43 1 97.38 452 SER B O 1
ATOM 8526 N N . PHE B 1 453 ? -3.023 21.062 14.602 1 96.19 453 PHE B N 1
ATOM 8527 C CA . PHE B 1 453 ? -2.504 19.703 14.664 1 96.19 453 PHE B CA 1
ATOM 8528 C C . PHE B 1 453 ? -3.525 18.703 14.133 1 96.19 453 PHE B C 1
ATOM 8530 O O . PHE B 1 453 ? -3.156 17.656 13.602 1 96.19 453 PHE B O 1
ATOM 8537 N N . SER B 1 454 ? -4.836 19.031 14.359 1 97.12 454 SER B N 1
ATOM 8538 C CA . SER B 1 454 ? -5.918 18.125 14.016 1 97.12 454 SER B CA 1
ATOM 8539 C C . SER B 1 454 ? -7.27 18.828 14.047 1 97.12 454 SER B C 1
ATOM 8541 O O . SER B 1 454 ? -7.43 19.844 14.742 1 97.12 454 SER B O 1
ATOM 8543 N N . ASP B 1 455 ? -8.219 18.312 13.32 1 96.5 455 ASP B N 1
ATOM 8544 C CA . ASP B 1 455 ? -9.594 18.781 13.406 1 96.5 455 ASP B CA 1
ATOM 8545 C C . ASP B 1 455 ? -10.383 18 14.453 1 96.5 455 ASP B C 1
ATOM 8547 O O . ASP B 1 455 ? -11.602 18.156 14.555 1 96.5 455 ASP B O 1
ATOM 8551 N N . ALA B 1 456 ? -9.727 17.234 15.266 1 94.25 456 ALA B N 1
ATOM 8552 C CA . ALA B 1 456 ? -10.391 16.5 16.344 1 94.25 456 ALA B CA 1
ATOM 8553 C C . ALA B 1 456 ? -10.633 17.391 17.547 1 94.25 456 ALA B C 1
ATOM 8555 O O . ALA B 1 456 ? -10.602 16.922 18.688 1 94.25 456 ALA B O 1
ATOM 8556 N N . HIS B 1 457 ? -10.93 18.578 17.406 1 89.06 457 HIS B N 1
ATOM 8557 C CA . HIS B 1 457 ? -10.836 19.578 18.484 1 89.06 457 HIS B CA 1
ATOM 8558 C C . HIS B 1 457 ? -11.891 19.344 19.547 1 89.06 457 HIS B C 1
ATOM 8560 O O . HIS B 1 457 ? -11.758 19.828 20.672 1 89.06 457 HIS B O 1
ATOM 8566 N N . GLU B 1 458 ? -12.875 18.516 19.297 1 89.88 458 GLU B N 1
ATOM 8567 C CA . GLU B 1 458 ? -13.852 18.234 20.344 1 89.88 458 GLU B CA 1
ATOM 8568 C C . GLU B 1 458 ? -13.914 16.734 20.656 1 89.88 458 GLU B C 1
ATOM 8570 O O . GLU B 1 458 ? -14.836 16.266 21.328 1 89.88 458 GLU B O 1
ATOM 8575 N N . CYS B 1 459 ? -12.969 16.016 20.109 1 94.44 459 CYS B N 1
ATOM 8576 C CA . CYS B 1 459 ? -12.945 14.562 20.297 1 94.44 459 CYS B CA 1
ATOM 8577 C C . CYS B 1 459 ? -12.219 14.195 21.594 1 94.44 459 CYS B C 1
ATOM 8579 O O . CYS B 1 459 ? -11.281 14.891 22 1 94.44 459 CYS B O 1
ATOM 8581 N N . LYS B 1 460 ? -12.602 13.086 22.188 1 95.75 460 LYS B N 1
ATOM 8582 C CA . LYS B 1 460 ? -11.93 12.562 23.375 1 95.75 460 LYS B CA 1
ATOM 8583 C C . LYS B 1 460 ? -10.508 12.117 23.047 1 95.75 460 LYS B C 1
ATOM 8585 O O . LYS B 1 460 ? -9.672 11.992 23.953 1 95.75 460 LYS B O 1
ATOM 8590 N N . SER B 1 461 ? -10.195 11.961 21.781 1 96.94 461 SER B N 1
ATOM 8591 C CA . SER B 1 461 ? -8.914 11.391 21.359 1 96.94 461 SER B CA 1
ATOM 8592 C C . SER B 1 461 ? -7.848 12.469 21.234 1 96.94 461 SER B C 1
ATOM 8594 O O . SER B 1 461 ? -6.711 12.18 20.859 1 96.94 461 SER B O 1
ATOM 8596 N N . ILE B 1 462 ? -8.078 13.672 21.609 1 97.25 462 ILE B N 1
ATOM 8597 C CA . ILE B 1 462 ? -7.184 14.812 21.438 1 97.25 462 ILE B CA 1
ATOM 8598 C C . ILE B 1 462 ? -5.832 14.508 22.078 1 97.25 462 ILE B C 1
ATOM 8600 O O . ILE B 1 462 ? -4.785 14.656 21.438 1 97.25 462 ILE B O 1
ATOM 8604 N N . PRO B 1 463 ? -5.84 14.023 23.391 1 97.5 463 PRO B N 1
ATOM 8605 C CA . PRO B 1 463 ? -4.516 13.828 23.984 1 97.5 463 PRO B CA 1
ATOM 8606 C C . PRO B 1 463 ? -3.701 12.742 23.297 1 97.5 463 PRO B C 1
ATOM 8608 O O . PRO B 1 463 ? -2.477 12.844 23.203 1 97.5 463 PRO B O 1
ATOM 8611 N N . VAL B 1 464 ? -4.359 11.719 22.75 1 97.56 464 VAL B N 1
ATOM 8612 C CA . VAL B 1 464 ? -3.672 10.617 22.078 1 97.56 464 VAL B CA 1
ATOM 8613 C C . VAL B 1 464 ? -3.066 11.109 20.766 1 97.56 464 VAL B C 1
ATOM 8615 O O . VAL B 1 464 ? -1.904 10.828 20.469 1 97.56 464 VAL B O 1
ATOM 8618 N N . ILE B 1 465 ? -3.836 11.883 20 1 97.94 465 ILE B N 1
ATOM 8619 C CA . ILE B 1 465 ? -3.377 12.445 18.734 1 97.94 465 ILE B CA 1
ATOM 8620 C C . ILE B 1 465 ? -2.221 13.406 18.984 1 97.94 465 ILE B C 1
ATOM 8622 O O . ILE B 1 465 ? -1.189 13.336 18.312 1 97.94 465 ILE B O 1
ATOM 8626 N N . ALA B 1 466 ? -2.408 14.258 19.969 1 98.38 466 ALA B N 1
ATOM 8627 C CA . ALA B 1 466 ? -1.39 15.25 20.297 1 98.38 466 ALA B CA 1
ATOM 8628 C C . ALA B 1 466 ? -0.072 14.578 20.672 1 98.38 466 ALA B C 1
ATOM 8630 O O . ALA B 1 466 ? 0.999 15.023 20.25 1 98.38 466 ALA B O 1
ATOM 8631 N N . ALA B 1 467 ? -0.155 13.516 21.5 1 98.38 467 ALA B N 1
ATOM 8632 C CA . ALA B 1 467 ? 1.042 12.797 21.906 1 98.38 467 ALA B CA 1
ATOM 8633 C C . ALA B 1 467 ? 1.736 12.141 20.719 1 98.38 467 ALA B C 1
ATOM 8635 O O . ALA B 1 467 ? 2.965 12.18 20.609 1 98.38 467 ALA B O 1
ATOM 8636 N N . ASN B 1 468 ? 0.98 11.57 19.844 1 97.94 468 ASN B N 1
ATOM 8637 C CA . ASN B 1 468 ? 1.536 10.914 18.672 1 97.94 468 ASN B CA 1
ATOM 8638 C C . ASN B 1 468 ? 2.32 11.898 17.797 1 97.94 468 ASN B C 1
ATOM 8640 O O . ASN B 1 468 ? 3.328 11.531 17.188 1 97.94 468 ASN B O 1
ATOM 8644 N N . LEU B 1 469 ? 1.863 13.094 17.734 1 98.56 469 LEU B N 1
ATOM 8645 C CA . LEU B 1 469 ? 2.453 14.078 16.844 1 98.56 469 LEU B CA 1
ATOM 8646 C C . LEU B 1 469 ? 3.816 14.539 17.344 1 98.56 469 LEU B C 1
ATOM 8648 O O . LEU B 1 469 ? 4.598 15.125 16.609 1 98.56 469 LEU B O 1
ATOM 8652 N N . HIS B 1 470 ? 4.156 14.227 18.641 1 98.69 470 HIS B N 1
ATOM 8653 C CA . HIS B 1 470 ? 5.488 14.539 19.141 1 98.69 470 HIS B CA 1
ATOM 8654 C C . HIS B 1 470 ? 6.566 13.812 18.344 1 98.69 470 HIS B C 1
ATOM 8656 O O . HIS B 1 470 ? 7.73 14.227 18.344 1 98.69 470 HIS B O 1
ATOM 8662 N N . ARG B 1 471 ? 6.176 12.797 17.594 1 98.56 471 ARG B N 1
ATOM 8663 C CA . ARG B 1 471 ? 7.137 11.992 16.844 1 98.56 471 ARG B CA 1
ATOM 8664 C C . ARG B 1 471 ? 7.473 12.648 15.508 1 98.56 471 ARG B C 1
ATOM 8666 O O . ARG B 1 471 ? 8.492 12.328 14.891 1 98.56 471 ARG B O 1
ATOM 8673 N N . VAL B 1 472 ? 6.586 13.617 15.039 1 98.56 472 VAL B N 1
ATOM 8674 C CA . VAL B 1 472 ? 6.727 13.938 13.625 1 98.56 472 VAL B CA 1
ATOM 8675 C C . VAL B 1 472 ? 6.746 15.453 13.438 1 98.56 472 VAL B C 1
ATOM 8677 O O . VAL B 1 472 ? 7.188 15.953 12.398 1 98.56 472 VAL B O 1
ATOM 8680 N N . ILE B 1 473 ? 6.309 16.219 14.375 1 98.31 473 ILE B N 1
ATOM 8681 C CA . ILE B 1 473 ? 6.418 17.672 14.289 1 98.31 473 ILE B CA 1
ATOM 8682 C C . ILE B 1 473 ? 6.859 18.234 15.641 1 98.31 473 ILE B C 1
ATOM 8684 O O . ILE B 1 473 ? 6.719 17.578 16.672 1 98.31 473 ILE B O 1
ATOM 8688 N N . ARG B 1 474 ? 7.352 19.438 15.641 1 98.25 474 ARG B N 1
ATOM 8689 C CA . ARG B 1 474 ? 7.754 20.094 16.875 1 98.25 474 ARG B CA 1
ATOM 8690 C C . ARG B 1 474 ? 6.543 20.438 17.734 1 98.25 474 ARG B C 1
ATOM 8692 O O . ARG B 1 474 ? 5.598 21.078 17.266 1 98.25 474 ARG B O 1
ATOM 8699 N N . PRO B 1 475 ? 6.617 20.094 19.031 1 98.25 475 PRO B N 1
ATOM 8700 C CA . PRO B 1 475 ? 5.5 20.469 19.906 1 98.25 475 PRO B CA 1
ATOM 8701 C C . PRO B 1 475 ? 5.254 21.969 19.938 1 98.25 475 PRO B C 1
ATOM 8703 O O . PRO B 1 475 ? 4.109 22.406 20.078 1 98.25 475 PRO B O 1
ATOM 8706 N N . GLU B 1 476 ? 6.293 22.797 19.734 1 97.81 476 GLU B N 1
ATOM 8707 C CA . GLU B 1 476 ? 6.164 24.25 19.734 1 97.81 476 GLU B CA 1
ATOM 8708 C C . GLU B 1 476 ? 5.324 24.734 18.562 1 97.81 476 GLU B C 1
ATOM 8710 O O . GLU B 1 476 ? 4.855 25.875 18.547 1 97.81 476 GLU B O 1
ATOM 8715 N N . GLN B 1 477 ? 5.176 23.875 17.562 1 98.25 477 GLN B N 1
ATOM 8716 C CA . GLN B 1 477 ? 4.383 24.266 16.391 1 98.25 477 GLN B CA 1
ATOM 8717 C C . GLN B 1 477 ? 3 23.609 16.438 1 98.25 477 GLN B C 1
ATOM 8719 O O . GLN B 1 477 ? 2.137 23.938 15.609 1 98.25 477 GLN B O 1
ATOM 8724 N N . SER B 1 478 ? 2.771 22.719 17.359 1 98.31 478 SER B N 1
ATOM 8725 C CA . SER B 1 478 ? 1.559 21.906 17.375 1 98.31 478 SER B CA 1
ATOM 8726 C C . SER B 1 478 ? 0.455 22.594 18.188 1 98.31 478 SER B C 1
ATOM 8728 O O . SER B 1 478 ? 0.406 22.469 19.406 1 98.31 478 SER B O 1
ATOM 8730 N N . GLN B 1 479 ? -0.447 23.234 17.516 1 97.88 479 GLN B N 1
ATOM 8731 C CA . GLN B 1 479 ? -1.562 23.922 18.156 1 97.88 479 GLN B CA 1
ATOM 8732 C C . GLN B 1 479 ? -2.627 22.922 18.609 1 97.88 479 GLN B C 1
ATOM 8734 O O . GLN B 1 479 ? -3.342 22.344 17.797 1 97.88 479 GLN B O 1
ATOM 8739 N N . ILE B 1 480 ? -2.744 22.734 19.953 1 98.19 480 ILE B N 1
ATOM 8740 C CA . ILE B 1 480 ? -3.744 21.828 20.516 1 98.19 480 ILE B CA 1
ATOM 8741 C C . ILE B 1 480 ? -4.992 22.625 20.891 1 98.19 480 ILE B C 1
ATOM 8743 O O . ILE B 1 480 ? -4.949 23.484 21.781 1 98.19 480 ILE B O 1
ATOM 8747 N N . TRP B 1 481 ? -6.066 22.344 20.281 1 97.81 481 TRP B N 1
ATOM 8748 C CA . TRP B 1 481 ? -7.309 23.078 20.484 1 97.81 481 TRP B CA 1
ATOM 8749 C C . TRP B 1 481 ? -7.996 22.656 21.781 1 97.81 481 TRP B C 1
ATOM 8751 O O . TRP B 1 481 ? -8.289 21.484 21.984 1 97.81 481 TRP B O 1
ATOM 8761 N N . ALA B 1 482 ? -8.188 23.5 22.656 1 97.75 482 ALA B N 1
ATOM 8762 C CA . ALA B 1 482 ? -9.039 23.328 23.828 1 97.75 482 ALA B CA 1
ATOM 8763 C C . ALA B 1 482 ? -10.352 24.078 23.672 1 97.75 482 ALA B C 1
ATOM 8765 O O . ALA B 1 482 ? -10.438 25.281 23.984 1 97.75 482 ALA B O 1
ATOM 8766 N N . VAL B 1 483 ? -11.344 23.422 23.234 1 97.81 483 VAL B N 1
ATOM 8767 C CA . VAL B 1 483 ? -12.656 24.016 23.016 1 97.81 483 VAL B CA 1
ATOM 8768 C C . VAL B 1 483 ? -13.508 23.875 24.281 1 97.81 483 VAL B C 1
ATOM 8770 O O . VAL B 1 483 ? -13.766 22.766 24.734 1 97.81 483 VAL B O 1
ATOM 8773 N N . LEU B 1 484 ? -13.922 24.938 24.859 1 96.75 484 LEU B N 1
ATOM 8774 C CA . LEU B 1 484 ? -14.711 24.953 26.094 1 96.75 484 LEU B CA 1
ATOM 8775 C C . LEU B 1 484 ? -16.172 25.266 25.797 1 96.75 484 LEU B C 1
ATOM 8777 O O . LEU B 1 484 ? -16.469 26.094 24.922 1 96.75 484 LEU B O 1
ATOM 8781 N N . ARG B 1 485 ? -17.031 24.609 26.484 1 96 485 ARG B N 1
ATOM 8782 C CA . ARG B 1 485 ? -18.484 24.75 26.312 1 96 485 ARG B CA 1
ATOM 8783 C C . ARG B 1 485 ? -19.156 25.109 27.625 1 96 485 ARG B C 1
ATOM 8785 O O . ARG B 1 485 ? -18.719 24.672 28.703 1 96 485 ARG B O 1
ATOM 8792 N N . ALA B 1 486 ? -20.281 25.844 27.453 1 94.19 486 ALA B N 1
ATOM 8793 C CA . ALA B 1 486 ? -21.047 26.219 28.641 1 94.19 486 ALA B CA 1
ATOM 8794 C C . ALA B 1 486 ? -21.547 24.969 29.375 1 94.19 486 ALA B C 1
ATOM 8796 O O . ALA B 1 486 ? -21.641 24.969 30.609 1 94.19 486 ALA B O 1
ATOM 8797 N N . ALA B 1 487 ? -21.797 23.938 28.656 1 93.62 487 ALA B N 1
ATOM 8798 C CA . ALA B 1 487 ? -22.406 22.734 29.219 1 93.62 487 ALA B CA 1
ATOM 8799 C C . ALA B 1 487 ? -21.344 21.828 29.828 1 93.62 487 ALA B C 1
ATOM 8801 O O . ALA B 1 487 ? -21.656 20.844 30.516 1 93.62 487 ALA B O 1
ATOM 8802 N N . ASP B 1 488 ? -20.062 22.188 29.734 1 95.25 488 ASP B N 1
ATOM 8803 C CA . ASP B 1 488 ? -19 21.312 30.203 1 95.25 488 ASP B CA 1
ATOM 8804 C C . ASP B 1 488 ? -18.984 21.234 31.734 1 95.25 488 ASP B C 1
ATOM 8806 O O . ASP B 1 488 ? -19.172 22.25 32.406 1 95.25 488 ASP B O 1
ATOM 8810 N N . ASP B 1 489 ? -18.891 19.969 32.219 1 95.12 489 ASP B N 1
ATOM 8811 C CA . ASP B 1 489 ? -18.562 19.859 33.656 1 95.12 489 ASP B CA 1
ATOM 8812 C C . ASP B 1 489 ? -17.078 20.062 33.906 1 95.12 489 ASP B C 1
ATOM 8814 O O . ASP B 1 489 ? -16.297 20.203 32.938 1 95.12 489 ASP B O 1
ATOM 8818 N N . ILE B 1 490 ? -16.734 20.141 35.125 1 96.19 490 ILE B N 1
ATOM 8819 C CA . ILE B 1 490 ? -15.383 20.531 35.5 1 96.19 490 ILE B CA 1
ATOM 8820 C C . ILE B 1 490 ? -14.391 19.469 35.062 1 96.19 490 ILE B C 1
ATOM 8822 O O . ILE B 1 490 ? -13.227 19.766 34.781 1 96.19 490 ILE B O 1
ATOM 8826 N N . HIS B 1 491 ? -14.789 18.172 34.969 1 94.62 491 HIS B N 1
ATOM 8827 C CA . HIS B 1 491 ? -13.906 17.094 34.531 1 94.62 491 HIS B CA 1
ATOM 8828 C C . HIS B 1 491 ? -13.578 17.219 33.031 1 94.62 491 HIS B C 1
ATOM 8830 O O . HIS B 1 491 ? -12.422 17.031 32.656 1 94.62 491 HIS B O 1
ATOM 8836 N N . ARG B 1 492 ? -14.578 17.547 32.25 1 96.25 492 ARG B N 1
ATOM 8837 C CA . ARG B 1 492 ? -14.344 17.766 30.828 1 96.25 492 ARG B CA 1
ATOM 8838 C C . ARG B 1 492 ? -13.438 18.984 30.609 1 96.25 492 ARG B C 1
ATOM 8840 O O . ARG B 1 492 ? -12.555 18.953 29.734 1 96.25 492 ARG B O 1
ATOM 8847 N N . VAL B 1 493 ? -13.641 20.047 31.406 1 97.69 493 VAL B N 1
ATOM 8848 C CA . VAL B 1 493 ? -12.82 21.25 31.297 1 97.69 493 VAL B CA 1
ATOM 8849 C C . VAL B 1 493 ? -11.359 20.906 31.594 1 97.69 493 VAL B C 1
ATOM 8851 O O . VAL B 1 493 ? -10.469 21.25 30.812 1 97.69 493 VAL B O 1
ATOM 8854 N N . ASN B 1 494 ? -11.141 20.156 32.656 1 97.81 494 ASN B N 1
ATOM 8855 C CA . ASN B 1 494 ? -9.789 19.734 33.031 1 97.81 494 ASN B CA 1
ATOM 8856 C C . ASN B 1 494 ? -9.164 18.828 31.969 1 97.81 494 ASN B C 1
ATOM 8858 O O . ASN B 1 494 ? -7.984 18.969 31.656 1 97.81 494 ASN B O 1
ATOM 8862 N N . TYR B 1 495 ? -9.945 17.891 31.484 1 97.44 495 TYR B N 1
ATOM 8863 C CA . TYR B 1 495 ? -9.492 16.953 30.469 1 97.44 495 TYR B CA 1
ATOM 8864 C C . TYR B 1 495 ? -9.008 17.688 29.219 1 97.44 495 TYR B C 1
ATOM 8866 O O . TYR B 1 495 ? -7.906 17.438 28.734 1 97.44 495 TYR B O 1
ATOM 8874 N N . THR B 1 496 ? -9.789 18.609 28.766 1 97.81 496 THR B N 1
ATOM 8875 C CA . THR B 1 496 ? -9.539 19.359 27.562 1 97.81 496 THR B CA 1
ATOM 8876 C C . THR B 1 496 ? -8.328 20.281 27.734 1 97.81 496 THR B C 1
ATOM 8878 O O . THR B 1 496 ? -7.438 20.312 26.891 1 97.81 496 THR B O 1
ATOM 8881 N N . LEU B 1 497 ? -8.266 20.984 28.828 1 98.5 497 LEU B N 1
ATOM 8882 C CA . LEU B 1 497 ? -7.191 21.938 29.062 1 98.5 497 LEU B CA 1
ATOM 8883 C C . LEU B 1 497 ? -5.871 21.219 29.312 1 98.5 497 LEU B C 1
ATOM 8885 O O . LEU B 1 497 ? -4.809 21.703 28.906 1 98.5 497 LEU B O 1
ATOM 8889 N N . SER B 1 498 ? -5.898 20.078 29.969 1 98.5 498 SER B N 1
ATOM 8890 C CA . SER B 1 498 ? -4.68 19.297 30.172 1 98.5 498 SER B CA 1
ATOM 8891 C C . SER B 1 498 ? -4.082 18.844 28.844 1 98.5 498 SER B C 1
ATOM 8893 O O . SER B 1 498 ? -2.859 18.766 28.703 1 98.5 498 SER B O 1
ATOM 8895 N N . SER B 1 499 ? -4.918 18.531 27.891 1 98.31 499 SER B N 1
ATOM 8896 C CA . SER B 1 499 ? -4.445 18.109 26.562 1 98.31 499 SER B CA 1
ATOM 8897 C C . SER B 1 499 ? -3.641 19.219 25.906 1 98.31 499 SER B C 1
ATOM 8899 O O . SER B 1 499 ? -2.715 18.953 25.125 1 98.31 499 SER B O 1
ATOM 8901 N N . ALA B 1 500 ? -3.963 20.438 26.188 1 98.19 500 ALA B N 1
ATOM 8902 C CA . ALA B 1 500 ? -3.332 21.578 25.547 1 98.19 500 ALA B CA 1
ATOM 8903 C C . ALA B 1 500 ? -1.865 21.703 25.953 1 98.19 500 ALA B C 1
ATOM 8905 O O . ALA B 1 500 ? -1.077 22.359 25.266 1 98.19 500 ALA B O 1
ATOM 8906 N N . PHE B 1 501 ? -1.479 21.031 27.094 1 98.81 501 PHE B N 1
ATOM 8907 C CA . PHE B 1 501 ? -0.103 21.109 27.562 1 98.81 501 PHE B CA 1
ATOM 8908 C C . PHE B 1 501 ? 0.808 20.203 26.734 1 98.81 501 PHE B C 1
ATOM 8910 O O . PHE B 1 501 ? 2.027 20.203 26.922 1 98.81 501 PHE B O 1
ATOM 8917 N N . LEU B 1 502 ? 0.242 19.484 25.766 1 98.75 502 LEU B N 1
ATOM 8918 C CA . LEU B 1 502 ? 1.034 18.625 24.891 1 98.75 502 LEU B CA 1
ATOM 8919 C C . LEU B 1 502 ? 1.574 19.391 23.703 1 98.75 502 LEU B C 1
ATOM 8921 O O . LEU B 1 502 ? 2.346 18.844 22.906 1 98.75 502 LEU B O 1
ATOM 8925 N N . GLY B 1 503 ? 1.214 20.641 23.516 1 98.56 503 GLY B N 1
ATOM 8926 C CA . GLY B 1 503 ? 1.692 21.531 22.469 1 98.56 503 GLY B CA 1
ATOM 8927 C C . GLY B 1 503 ? 1.395 23 22.75 1 98.56 503 GLY B C 1
ATOM 8928 O O . GLY B 1 503 ? 1.544 23.453 23.891 1 98.56 503 GLY B O 1
ATOM 8929 N N . ARG B 1 504 ? 1.069 23.75 21.641 1 97.81 504 ARG B N 1
ATOM 8930 C CA . ARG B 1 504 ? 0.662 25.141 21.766 1 97.81 504 ARG B CA 1
ATOM 8931 C C . ARG B 1 504 ? -0.815 25.25 22.141 1 97.81 504 ARG B C 1
ATOM 8933 O O . ARG B 1 504 ? -1.669 24.656 21.469 1 97.81 504 ARG B O 1
ATOM 8940 N N . MET B 1 505 ? -1.075 26.016 23.188 1 98.19 505 MET B N 1
ATOM 8941 C CA . MET B 1 505 ? -2.451 26.141 23.656 1 98.19 505 MET B CA 1
ATOM 8942 C C . MET B 1 505 ? -3.266 27.031 22.719 1 98.19 505 MET B C 1
ATOM 8944 O O . MET B 1 505 ? -2.896 28.172 22.469 1 98.19 505 MET B O 1
ATOM 8948 N N . CYS B 1 506 ? -4.234 26.484 22.188 1 98.25 506 CYS B N 1
ATOM 8949 C CA . CYS B 1 506 ? -5.238 27.188 21.406 1 98.25 506 CYS B CA 1
ATOM 8950 C C . CYS B 1 506 ? -6.617 27.062 22.047 1 98.25 506 CYS B C 1
ATOM 8952 O O . CYS B 1 506 ? -7.164 25.969 22.141 1 98.25 506 CYS B O 1
ATOM 8954 N N . LEU B 1 507 ? -7.137 28.125 22.531 1 98.12 507 LEU B N 1
ATOM 8955 C CA . LEU B 1 507 ? -8.461 28.141 23.125 1 98.12 507 LEU B CA 1
ATOM 8956 C C . LEU B 1 507 ? -9.531 28.438 22.078 1 98.12 507 LEU B C 1
ATOM 8958 O O . LEU B 1 507 ? -9.258 29.109 21.094 1 98.12 507 LEU B O 1
ATOM 8962 N N . SER B 1 508 ? -10.695 27.906 22.266 1 97.88 508 SER B N 1
ATOM 8963 C CA . SER B 1 508 ? -11.875 28.188 21.453 1 97.88 508 SER B CA 1
ATOM 8964 C C . SER B 1 508 ? -13.156 27.859 22.203 1 97.88 508 SER B C 1
ATOM 8966 O O . SER B 1 508 ? -13.117 27.406 23.344 1 97.88 508 SER B O 1
ATOM 8968 N N . GLY B 1 509 ? -14.273 28.125 21.578 1 96.19 509 GLY B N 1
ATOM 8969 C CA . GLY B 1 509 ? -15.57 27.922 22.203 1 96.19 509 GLY B CA 1
ATOM 8970 C C . GLY B 1 509 ? -16.125 29.188 22.844 1 96.19 509 GLY B C 1
ATOM 8971 O O . GLY B 1 509 ? -15.453 30.219 22.906 1 96.19 509 GLY B O 1
ATOM 8972 N N . GLU B 1 510 ? -17.359 29.156 23.422 1 94.19 510 GLU B N 1
ATOM 8973 C CA . GLU B 1 510 ? -18.047 30.312 23.984 1 94.19 510 GLU B CA 1
ATOM 8974 C C . GLU B 1 510 ? -17.578 30.578 25.406 1 94.19 510 GLU B C 1
ATOM 8976 O O . GLU B 1 510 ? -18.359 30.469 26.359 1 94.19 510 GLU B O 1
ATOM 8981 N N . ILE B 1 511 ? -16.438 31.094 25.516 1 93.88 511 ILE B N 1
ATOM 8982 C CA . ILE B 1 511 ? -15.805 31.281 26.812 1 93.88 511 ILE B CA 1
ATOM 8983 C C . ILE B 1 511 ? -16.594 32.312 27.625 1 93.88 511 ILE B C 1
ATOM 8985 O O . ILE B 1 511 ? -16.5 32.344 28.859 1 93.88 511 ILE B O 1
ATOM 8989 N N . PHE B 1 512 ? -17.391 33.156 26.953 1 93.81 512 PHE B N 1
ATOM 8990 C CA . PHE B 1 512 ? -18.188 34.188 27.625 1 93.81 512 PHE B CA 1
ATOM 8991 C C . PHE B 1 512 ? -19.422 33.594 28.266 1 93.81 512 PHE B C 1
ATOM 8993 O O . PHE B 1 512 ? -20.125 34.25 29.047 1 93.81 512 PHE B O 1
ATOM 9000 N N . ASP B 1 513 ? -19.703 32.375 28 1 95.06 513 ASP B N 1
ATOM 9001 C CA . ASP B 1 513 ? -20.891 31.734 28.531 1 95.06 513 ASP B CA 1
ATOM 9002 C C . ASP B 1 513 ? -20.531 30.656 29.547 1 95.06 513 ASP B C 1
ATOM 9004 O O . ASP B 1 513 ? -21.406 30.062 30.188 1 95.06 513 ASP B O 1
ATOM 9008 N N . ILE B 1 514 ? -19.219 30.344 29.688 1 95.06 514 ILE B N 1
ATOM 9009 C CA . ILE B 1 514 ? -18.875 29.281 30.641 1 95.06 514 ILE B CA 1
ATOM 9010 C C . ILE B 1 514 ? -19 29.812 32.062 1 95.06 514 ILE B C 1
ATOM 9012 O O . ILE B 1 514 ? -18.906 31.016 32.312 1 95.06 514 ILE B O 1
ATOM 9016 N N . ASP B 1 515 ? -19.25 28.875 33 1 95.12 515 ASP B N 1
ATOM 9017 C CA . ASP B 1 515 ? -19.469 29.297 34.406 1 95.12 515 ASP B CA 1
ATOM 9018 C C . ASP B 1 515 ? -18.141 29.719 35.031 1 95.12 515 ASP B C 1
ATOM 9020 O O . ASP B 1 515 ? -17.078 29.531 34.469 1 95.12 515 ASP B O 1
ATOM 9024 N N . GLN B 1 516 ? -18.266 30.312 36.188 1 95.62 516 GLN B N 1
ATOM 9025 C CA . GLN B 1 516 ? -17.109 30.922 36.844 1 95.62 516 GLN B CA 1
ATOM 9026 C C . GLN B 1 516 ? -16.078 29.875 37.219 1 95.62 516 GLN B C 1
ATOM 9028 O O . GLN B 1 516 ? -14.867 30.109 37.125 1 95.62 516 GLN B O 1
ATOM 9033 N N . ARG B 1 517 ? -16.5 28.75 37.656 1 95.5 517 ARG B N 1
ATOM 9034 C CA . ARG B 1 517 ? -15.578 27.672 38.031 1 95.5 517 ARG B CA 1
ATOM 9035 C C . ARG B 1 517 ? -14.734 27.234 36.844 1 95.5 517 ARG B C 1
ATOM 9037 O O . ARG B 1 517 ? -13.531 27.031 36.969 1 95.5 517 ARG B O 1
ATOM 9044 N N . ALA B 1 518 ? -15.406 27.062 35.75 1 97.06 518 ALA B N 1
ATOM 9045 C CA . ALA B 1 518 ? -14.719 26.703 34.5 1 97.06 518 ALA B CA 1
ATOM 9046 C C . ALA B 1 518 ? -13.742 27.797 34.062 1 97.06 518 ALA B C 1
ATOM 9048 O O . ALA B 1 518 ? -12.633 27.5 33.625 1 97.06 518 ALA B O 1
ATOM 9049 N N . TRP B 1 519 ? -14.164 28.953 34.219 1 96.19 519 TRP B N 1
ATOM 9050 C CA . TRP B 1 519 ? -13.32 30.078 33.844 1 96.19 519 TRP B CA 1
ATOM 9051 C C . TRP B 1 519 ? -12.102 30.203 34.75 1 96.19 519 TRP B C 1
ATOM 9053 O O . TRP B 1 519 ? -10.992 30.469 34.281 1 96.19 519 TRP B O 1
ATOM 9063 N N . ASP B 1 520 ? -12.352 30.047 36.031 1 96.75 520 ASP B N 1
ATOM 9064 C CA . ASP B 1 520 ? -11.242 30.047 37 1 96.75 520 ASP B CA 1
ATOM 9065 C C . ASP B 1 520 ? -10.227 28.953 36.656 1 96.75 520 ASP B C 1
ATOM 9067 O O . ASP B 1 520 ? -9.016 29.172 36.719 1 96.75 520 ASP B O 1
ATOM 9071 N N . THR B 1 521 ? -10.773 27.844 36.344 1 97.81 521 THR B N 1
ATOM 9072 C CA . THR B 1 521 ? -9.922 26.734 35.938 1 97.81 521 THR B CA 1
ATOM 9073 C C . THR B 1 521 ? -9.133 27.062 34.688 1 97.81 521 THR B C 1
ATOM 9075 O O . THR B 1 521 ? -7.961 26.719 34.562 1 97.81 521 THR B O 1
ATOM 9078 N N . THR B 1 522 ? -9.742 27.688 33.75 1 97.81 522 THR B N 1
ATOM 9079 C CA . THR B 1 522 ? -9.086 28.125 32.5 1 97.81 522 THR B CA 1
ATOM 9080 C C . THR B 1 522 ? -7.934 29.078 32.812 1 97.81 522 THR B C 1
ATOM 9082 O O . THR B 1 522 ? -6.852 28.969 32.25 1 97.81 522 THR B O 1
ATOM 9085 N N . HIS B 1 523 ? -8.18 30 33.75 1 97.44 523 HIS B N 1
ATOM 9086 C CA . HIS B 1 523 ? -7.125 30.922 34.156 1 97.44 523 HIS B CA 1
ATOM 9087 C C . HIS B 1 523 ? -5.945 30.172 34.75 1 97.44 523 HIS B C 1
ATOM 9089 O O . HIS B 1 523 ? -4.789 30.484 34.469 1 97.44 523 HIS B O 1
ATOM 9095 N N . LYS B 1 524 ? -6.281 29.203 35.562 1 98 524 LYS B N 1
ATOM 9096 C CA . LYS B 1 524 ? -5.23 28.375 36.125 1 98 524 LYS B CA 1
ATOM 9097 C C . LYS B 1 524 ? -4.441 27.641 35.062 1 98 524 LYS B C 1
ATOM 9099 O O . LYS B 1 524 ? -3.227 27.469 35.188 1 98 524 LYS B O 1
ATOM 9104 N N . ALA B 1 525 ? -5.133 27.125 34.094 1 98.69 525 ALA B N 1
ATOM 9105 C CA . ALA B 1 525 ? -4.484 26.438 33 1 98.69 525 ALA B CA 1
ATOM 9106 C C . ALA B 1 525 ? -3.543 27.375 32.25 1 98.69 525 ALA B C 1
ATOM 9108 O O . ALA B 1 525 ? -2.447 26.969 31.844 1 98.69 525 ALA B O 1
ATOM 9109 N N . ILE B 1 526 ? -3.971 28.578 31.953 1 98.38 526 ILE B N 1
ATOM 9110 C CA . ILE B 1 526 ? -3.174 29.594 31.266 1 98.38 526 ILE B CA 1
ATOM 9111 C C . ILE B 1 526 ? -1.894 29.859 32.062 1 98.38 526 ILE B C 1
ATOM 9113 O O . ILE B 1 526 ? -0.804 29.922 31.484 1 98.38 526 ILE B O 1
ATOM 9117 N N . ASP B 1 527 ? -2.051 30.031 33.344 1 98.06 527 ASP B N 1
ATOM 9118 C CA . ASP B 1 527 ? -0.897 30.266 34.188 1 98.06 527 ASP B CA 1
ATOM 9119 C C . ASP B 1 527 ? 0.046 29.062 34.188 1 98.06 527 ASP B C 1
ATOM 9121 O O . ASP B 1 527 ? 1.267 29.234 34.125 1 98.06 527 ASP B O 1
ATOM 9125 N N . PHE B 1 528 ? -0.512 27.906 34.344 1 98.69 528 PHE B N 1
ATOM 9126 C CA . PHE B 1 528 ? 0.288 26.688 34.312 1 98.69 528 PHE B CA 1
ATOM 9127 C C . PHE B 1 528 ? 1.043 26.547 33 1 98.69 528 PHE B C 1
ATOM 9129 O O . PHE B 1 528 ? 2.223 26.188 32.969 1 98.69 528 PHE B O 1
ATOM 9136 N N . TYR B 1 529 ? 0.381 26.812 31.875 1 98.69 529 TYR B N 1
ATOM 9137 C CA . TYR B 1 529 ? 1.012 26.797 30.562 1 98.69 529 TYR B CA 1
ATOM 9138 C C . TYR B 1 529 ? 2.223 27.719 30.516 1 98.69 529 TYR B C 1
ATOM 9140 O O . TYR B 1 529 ? 3.275 27.344 30 1 98.69 529 TYR B O 1
ATOM 9148 N N . ASP B 1 530 ? 2.068 28.875 31.016 1 97.88 530 ASP B N 1
ATOM 9149 C CA . ASP B 1 530 ? 3.152 29.859 31.062 1 97.88 530 ASP B CA 1
ATOM 9150 C C . ASP B 1 530 ? 4.344 29.328 31.859 1 97.88 530 ASP B C 1
ATOM 9152 O O . ASP B 1 530 ? 5.492 29.656 31.562 1 97.88 530 ASP B O 1
ATOM 9156 N N . GLU B 1 531 ? 4.062 28.5 32.844 1 98.06 531 GLU B N 1
ATOM 9157 C CA . GLU B 1 531 ? 5.109 27.938 33.688 1 98.06 531 GLU B CA 1
ATOM 9158 C C . GLU B 1 531 ? 5.879 26.844 32.938 1 98.06 531 GLU B C 1
ATOM 9160 O O . GLU B 1 531 ? 7.07 26.641 33.188 1 98.06 531 GLU B O 1
ATOM 9165 N N . VAL B 1 532 ? 5.211 26.172 32.031 1 98.62 532 VAL B N 1
ATOM 9166 C CA . VAL B 1 532 ? 5.82 24.938 31.578 1 98.62 532 VAL B CA 1
ATOM 9167 C C . VAL B 1 532 ? 6.141 25.047 30.078 1 98.62 532 VAL B C 1
ATOM 9169 O O . VAL B 1 532 ? 6.73 24.141 29.5 1 98.62 532 VAL B O 1
ATOM 9172 N N . LYS B 1 533 ? 5.758 26.094 29.344 1 98.38 533 LYS B N 1
ATOM 9173 C CA . LYS B 1 533 ? 5.859 26.188 27.891 1 98.38 533 LYS B CA 1
ATOM 9174 C C . LYS B 1 533 ? 7.309 26.047 27.422 1 98.38 533 LYS B C 1
ATOM 9176 O O . LYS B 1 533 ? 7.57 25.594 26.312 1 98.38 533 LYS B O 1
ATOM 9181 N N . HIS B 1 534 ? 8.367 26.422 28.281 1 98.38 534 HIS B N 1
ATOM 9182 C CA . HIS B 1 534 ? 9.758 26.219 27.891 1 98.38 534 HIS B CA 1
ATOM 9183 C C . HIS B 1 534 ? 10.086 24.734 27.766 1 98.38 534 HIS B C 1
ATOM 9185 O O . HIS B 1 534 ? 10.938 24.344 26.969 1 98.38 534 HIS B O 1
ATOM 9191 N N . ILE B 1 535 ? 9.422 23.844 28.562 1 98.75 535 ILE B N 1
ATOM 9192 C CA . ILE B 1 535 ? 9.602 22.406 28.469 1 98.75 535 ILE B CA 1
ATOM 9193 C C . ILE B 1 535 ? 8.914 21.875 27.203 1 98.75 535 ILE B C 1
ATOM 9195 O O . ILE B 1 535 ? 9.453 21.016 26.516 1 98.75 535 ILE B O 1
ATOM 9199 N N . ILE B 1 536 ? 7.699 22.422 26.906 1 98.75 536 ILE B N 1
ATOM 9200 C CA . ILE B 1 536 ? 6.992 22.062 25.688 1 98.75 536 ILE B CA 1
ATOM 9201 C C . ILE B 1 536 ? 7.852 22.406 24.469 1 98.75 536 ILE B C 1
ATOM 9203 O O . ILE B 1 536 ? 8.016 21.594 23.562 1 98.75 536 ILE B O 1
ATOM 9207 N N . LYS B 1 537 ? 8.445 23.547 24.453 1 98.06 537 LYS B N 1
ATOM 9208 C CA . LYS B 1 537 ? 9.195 24.109 23.344 1 98.06 537 LYS B CA 1
ATOM 9209 C C . LYS B 1 537 ? 10.508 23.344 23.125 1 98.06 537 LYS B C 1
ATOM 9211 O O . LYS B 1 537 ? 10.812 22.906 22.016 1 98.06 537 LYS B O 1
ATOM 9216 N N . ASN B 1 538 ? 11.266 23.094 24.172 1 97.81 538 ASN B N 1
ATOM 9217 C CA . ASN B 1 538 ? 12.672 22.719 24.016 1 97.81 538 ASN B CA 1
ATOM 9218 C C . ASN B 1 538 ? 12.922 21.297 24.5 1 97.81 538 ASN B C 1
ATOM 9220 O O . ASN B 1 538 ? 13.969 20.719 24.219 1 97.81 538 ASN B O 1
ATOM 9224 N N . GLY B 1 539 ? 11.969 20.734 25.203 1 98.5 539 GLY B N 1
ATOM 9225 C CA . GLY B 1 539 ? 12.203 19.469 25.875 1 98.5 539 GLY B CA 1
ATOM 9226 C C . GLY B 1 539 ? 12.25 18.281 24.922 1 98.5 539 GLY B C 1
ATOM 9227 O O . GLY B 1 539 ? 12.188 18.469 23.703 1 98.5 539 GLY B O 1
ATOM 9228 N N . VAL B 1 540 ? 12.469 17.125 25.516 1 98.31 540 VAL B N 1
ATOM 9229 C CA . VAL B 1 540 ? 12.461 15.828 24.828 1 98.31 540 VAL B CA 1
ATOM 9230 C C . VAL B 1 540 ? 11.367 14.945 25.406 1 98.31 540 VAL B C 1
ATOM 9232 O O . VAL B 1 540 ? 11.289 14.758 26.625 1 98.31 540 VAL B O 1
ATOM 9235 N N . THR B 1 541 ? 10.477 14.484 24.531 1 98.75 541 THR B N 1
ATOM 9236 C CA . THR B 1 541 ? 9.492 13.516 24.984 1 98.75 541 THR B CA 1
ATOM 9237 C C . THR B 1 541 ? 10.133 12.148 25.203 1 98.75 541 THR B C 1
ATOM 9239 O O . THR B 1 541 ? 10.648 11.539 24.266 1 98.75 541 THR B O 1
ATOM 9242 N N . THR B 1 542 ? 10.086 11.641 26.422 1 97.88 542 THR B N 1
ATOM 9243 C CA . THR B 1 542 ? 10.797 10.414 26.75 1 97.88 542 THR B CA 1
ATOM 9244 C C . THR B 1 542 ? 9.812 9.273 26.984 1 97.88 542 THR B C 1
ATOM 9246 O O . THR B 1 542 ? 10.195 8.102 26.969 1 97.88 542 THR B O 1
ATOM 9249 N N . VAL B 1 543 ? 8.562 9.586 27.281 1 97.62 543 VAL B N 1
ATOM 9250 C CA . VAL B 1 543 ? 7.539 8.578 27.5 1 97.62 543 VAL B CA 1
ATOM 9251 C C . VAL B 1 543 ? 6.273 8.938 26.734 1 97.62 543 VAL B C 1
ATOM 9253 O O . VAL B 1 543 ? 5.801 10.078 26.797 1 97.62 543 VAL B O 1
ATOM 9256 N N . ILE B 1 544 ? 5.762 8.125 25.969 1 97.81 544 ILE B N 1
ATOM 9257 C CA . ILE B 1 544 ? 4.379 8.055 25.516 1 97.81 544 ILE B CA 1
ATOM 9258 C C . ILE B 1 544 ? 3.805 6.676 25.828 1 97.81 544 ILE B C 1
ATOM 9260 O O . ILE B 1 544 ? 4.102 5.699 25.125 1 97.81 544 ILE B O 1
ATOM 9264 N N . ASP B 1 545 ? 3.082 6.617 26.875 1 96 545 ASP B N 1
ATOM 9265 C CA . ASP B 1 545 ? 2.525 5.352 27.344 1 96 545 ASP B CA 1
ATOM 9266 C C . ASP B 1 545 ? 1.015 5.301 27.125 1 96 545 ASP B C 1
ATOM 9268 O O . ASP B 1 545 ? 0.252 5.879 27.906 1 96 545 ASP B O 1
ATOM 9272 N N . CYS B 1 546 ? 0.555 4.766 26.141 1 93.94 546 CYS B N 1
ATOM 9273 C CA . CYS B 1 546 ? -0.842 4.551 25.781 1 93.94 546 CYS B CA 1
ATOM 9274 C C . CYS B 1 546 ? -1.014 3.242 25.016 1 93.94 546 CYS B C 1
ATOM 9276 O O . CYS B 1 546 ? -0.42 3.053 23.953 1 93.94 546 CYS B O 1
ATOM 9278 N N . LYS B 1 547 ? -1.883 2.328 25.453 1 87.06 547 LYS B N 1
ATOM 9279 C CA . LYS B 1 547 ? -2.025 1.025 24.812 1 87.06 547 LYS B CA 1
ATOM 9280 C C . LYS B 1 547 ? -3.297 0.964 23.969 1 87.06 547 LYS B C 1
ATOM 9282 O O . LYS B 1 547 ? -3.488 0.026 23.188 1 87.06 547 LYS B O 1
ATOM 9287 N N . CYS B 1 548 ? -4.121 2.045 24.125 1 88.38 548 CYS B N 1
ATOM 9288 C CA . CYS B 1 548 ? -5.371 2.025 23.375 1 88.38 548 CYS B CA 1
ATOM 9289 C C . CYS B 1 548 ? -5.156 2.516 21.953 1 88.38 548 CYS B C 1
ATOM 9291 O O . CYS B 1 548 ? -4.625 3.605 21.734 1 88.38 548 CYS B O 1
ATOM 9293 N N . ASN B 1 549 ? -5.625 1.683 21 1 89 549 ASN B N 1
ATOM 9294 C CA . ASN B 1 549 ? -5.441 2.027 19.594 1 89 549 ASN B CA 1
ATOM 9295 C C . ASN B 1 549 ? -6.77 2.367 18.922 1 89 549 ASN B C 1
ATOM 9297 O O . ASN B 1 549 ? -6.801 2.707 17.734 1 89 549 ASN B O 1
ATOM 9301 N N . ASP B 1 550 ? -7.895 2.295 19.609 1 93.81 550 ASP B N 1
ATOM 9302 C CA . ASP B 1 550 ? -9.203 2.693 19.109 1 93.81 550 ASP B CA 1
ATOM 9303 C C . ASP B 1 550 ? -9.562 4.105 19.562 1 93.81 550 ASP B C 1
ATOM 9305 O O . ASP B 1 550 ? -9.961 4.316 20.703 1 93.81 550 ASP B O 1
ATOM 9309 N N . TYR B 1 551 ? -9.508 5.082 18.641 1 94.88 551 TYR B N 1
ATOM 9310 C CA . TYR B 1 551 ? -9.68 6.492 18.969 1 94.88 551 TYR B CA 1
ATOM 9311 C C . TYR B 1 551 ? -11.133 6.801 19.312 1 94.88 551 TYR B C 1
ATOM 9313 O O . TYR B 1 551 ? -11.43 7.836 19.922 1 94.88 551 TYR B O 1
ATOM 9321 N N . ASN B 1 552 ? -12.031 5.953 18.859 1 94.44 552 ASN B N 1
ATOM 9322 C CA . ASN B 1 552 ? -13.445 6.184 19.141 1 94.44 552 ASN B CA 1
ATOM 9323 C C . ASN B 1 552 ? -13.883 5.492 20.438 1 94.44 552 ASN B C 1
ATOM 9325 O O . ASN B 1 552 ? -14.938 5.809 20.984 1 94.44 552 ASN B O 1
ATOM 9329 N N . ASN B 1 553 ? -13.102 4.535 20.859 1 93.81 553 ASN B N 1
ATOM 9330 C CA . ASN B 1 553 ? -13.344 3.803 22.094 1 93.81 553 ASN B CA 1
ATOM 9331 C C . ASN B 1 553 ? -12.086 3.711 22.953 1 93.81 553 ASN B C 1
ATOM 9333 O O . ASN B 1 553 ? -11.578 2.615 23.203 1 93.81 553 ASN B O 1
ATOM 9337 N N . LEU B 1 554 ? -11.758 4.809 23.547 1 95.31 554 LEU B N 1
ATOM 9338 C CA . LEU B 1 554 ? -10.539 4.879 24.328 1 95.31 554 LEU B CA 1
ATOM 9339 C C . LEU B 1 554 ? -10.719 4.168 25.672 1 95.31 554 LEU B C 1
ATOM 9341 O O . LEU B 1 554 ? -11.695 4.402 26.375 1 95.31 554 LEU B O 1
ATOM 9345 N N . THR B 1 555 ? -9.781 3.301 25.984 1 93.94 555 THR B N 1
ATOM 9346 C CA . THR B 1 555 ? -9.75 2.609 27.266 1 93.94 555 THR B CA 1
ATOM 9347 C C . THR B 1 555 ? -8.383 2.752 27.938 1 93.94 555 THR B C 1
ATOM 9349 O O . THR B 1 555 ? -7.391 3.045 27.266 1 93.94 555 THR B O 1
ATOM 9352 N N . GLY B 1 556 ? -8.352 2.719 29.234 1 93.75 556 GLY B N 1
ATOM 9353 C CA . GLY B 1 556 ? -7.094 2.809 29.953 1 93.75 556 GLY B CA 1
ATOM 9354 C C . GLY B 1 556 ? -6.66 4.238 30.219 1 93.75 556 GLY B C 1
ATOM 9355 O O . GLY B 1 556 ? -7.434 5.039 30.75 1 93.75 556 GLY B O 1
ATOM 9356 N N . TYR B 1 557 ? -5.34 4.535 29.922 1 95 557 TYR B N 1
ATOM 9357 C CA . TYR B 1 557 ? -4.801 5.863 30.203 1 95 557 TYR B CA 1
ATOM 9358 C C . TYR B 1 557 ? -3.703 6.223 29.203 1 95 557 TYR B C 1
ATOM 9360 O O . TYR B 1 557 ? -3.266 5.379 28.422 1 95 557 TYR B O 1
ATOM 9368 N N . GLN B 1 558 ? -3.332 7.379 29.188 1 96.12 558 GLN B N 1
ATOM 9369 C CA . GLN B 1 558 ? -2.154 7.891 28.484 1 96.12 558 GLN B CA 1
ATOM 9370 C C . GLN B 1 558 ? -1.299 8.75 29.422 1 96.12 558 GLN B C 1
ATOM 9372 O O . GLN B 1 558 ? -1.825 9.547 30.203 1 96.12 558 GLN B O 1
ATOM 9377 N N . ALA B 1 559 ? -0.047 8.5 29.391 1 97.19 559 ALA B N 1
ATOM 9378 C CA . ALA B 1 559 ? 0.918 9.336 30.094 1 97.19 559 ALA B CA 1
ATOM 9379 C C . ALA B 1 559 ? 2.035 9.789 29.172 1 97.19 559 ALA B C 1
ATOM 9381 O O . ALA B 1 559 ? 2.613 8.984 28.438 1 97.19 559 ALA B O 1
ATOM 9382 N N . VAL B 1 560 ? 2.281 11.039 29.125 1 98.38 560 VAL B N 1
ATOM 9383 C CA . VAL B 1 560 ? 3.346 11.625 28.312 1 98.38 560 VAL B CA 1
ATOM 9384 C C . VAL B 1 560 ? 4.312 12.398 29.219 1 98.38 560 VAL B C 1
ATOM 9386 O O . VAL B 1 560 ? 3.898 13.297 29.953 1 98.38 560 VAL B O 1
ATOM 9389 N N . LEU B 1 561 ? 5.555 12.031 29.203 1 98.56 561 LEU B N 1
ATOM 9390 C CA . LEU B 1 561 ? 6.598 12.711 29.953 1 98.56 561 LEU B CA 1
ATOM 9391 C C . LEU B 1 561 ? 7.562 13.438 29.016 1 98.56 561 LEU B C 1
ATOM 9393 O O . LEU B 1 561 ? 8.133 12.828 28.125 1 98.56 561 LEU B O 1
ATOM 9397 N N . ARG B 1 562 ? 7.652 14.695 29.125 1 98.75 562 ARG B N 1
ATOM 9398 C CA . ARG B 1 562 ? 8.617 15.523 28.422 1 98.75 562 ARG B CA 1
ATOM 9399 C C . ARG B 1 562 ? 9.609 16.156 29.375 1 98.75 562 ARG B C 1
ATOM 9401 O O . ARG B 1 562 ? 9.219 16.75 30.375 1 98.75 562 ARG B O 1
ATOM 9408 N N . GLU B 1 563 ? 10.891 16.062 29.047 1 98.62 563 GLU B N 1
ATOM 9409 C CA . GLU B 1 563 ? 11.953 16.5 29.953 1 98.62 563 GLU B CA 1
ATOM 9410 C C . GLU B 1 563 ? 12.805 17.594 29.328 1 98.62 563 GLU B C 1
ATOM 9412 O O . GLU B 1 563 ? 13.047 17.578 28.125 1 98.62 563 GLU B O 1
ATOM 9417 N N . TYR B 1 564 ? 13.273 18.531 30.078 1 98.56 564 TYR B N 1
ATOM 9418 C CA . TYR B 1 564 ? 14.172 19.609 29.688 1 98.56 564 TYR B CA 1
ATOM 9419 C C . TYR B 1 564 ? 15.102 19.984 30.844 1 98.56 564 TYR B C 1
ATOM 9421 O O . TYR B 1 564 ? 14.688 20.672 31.781 1 98.56 564 TYR B O 1
ATOM 9429 N N . GLY B 1 565 ? 16.391 19.656 30.734 1 97.81 565 GLY B N 1
ATOM 9430 C CA . GLY B 1 565 ? 17.297 19.828 31.875 1 97.81 565 GLY B CA 1
ATOM 9431 C C . GLY B 1 565 ? 16.875 19.047 33.094 1 97.81 565 GLY B C 1
ATOM 9432 O O . GLY B 1 565 ? 16.688 17.828 33.031 1 97.81 565 GLY B O 1
ATOM 9433 N N . ASP B 1 566 ? 16.703 19.719 34.188 1 98.19 566 ASP B N 1
ATOM 9434 C CA . ASP B 1 566 ? 16.281 19.062 35.438 1 98.19 566 ASP B CA 1
ATOM 9435 C C . ASP B 1 566 ? 14.781 19.172 35.625 1 98.19 566 ASP B C 1
ATOM 9437 O O . ASP B 1 566 ? 14.258 18.75 36.656 1 98.19 566 ASP B O 1
ATOM 9441 N N . GLU B 1 567 ? 14.102 19.734 34.656 1 98.69 567 GLU B N 1
ATOM 9442 C CA . GLU B 1 567 ? 12.656 19.906 34.781 1 98.69 567 GLU B CA 1
ATOM 9443 C C . GLU B 1 567 ? 11.93 18.922 33.844 1 98.69 567 GLU B C 1
ATOM 9445 O O . GLU B 1 567 ? 12.531 18.344 32.938 1 98.69 567 GLU B O 1
ATOM 9450 N N . ALA B 1 568 ? 10.672 18.719 34.156 1 98.75 568 ALA B N 1
ATOM 9451 C CA . ALA B 1 568 ? 9.852 17.844 33.344 1 98.75 568 ALA B CA 1
ATOM 9452 C C . ALA B 1 568 ? 8.375 18.219 33.406 1 98.75 568 ALA B C 1
ATOM 9454 O O . ALA B 1 568 ? 7.957 18.906 34.344 1 98.75 568 ALA B O 1
ATOM 9455 N N . LEU B 1 569 ? 7.691 17.922 32.406 1 98.88 569 LEU B N 1
ATOM 9456 C CA . LEU B 1 569 ? 6.242 18.031 32.344 1 98.88 569 LEU B CA 1
ATOM 9457 C C . LEU B 1 569 ? 5.602 16.672 32.094 1 98.88 569 LEU B C 1
ATOM 9459 O O . LEU B 1 569 ? 5.922 15.984 31.109 1 98.88 569 LEU B O 1
ATOM 9463 N N . LEU B 1 570 ? 4.824 16.172 33.031 1 98.56 570 LEU B N 1
ATOM 9464 C CA . LEU B 1 570 ? 4.039 14.953 32.906 1 98.56 570 LEU B CA 1
ATOM 9465 C C . LEU B 1 570 ? 2.568 15.273 32.656 1 98.56 570 LEU B C 1
ATOM 9467 O O . LEU B 1 570 ? 1.958 16.016 33.438 1 98.56 570 LEU B O 1
ATOM 9471 N N . VAL B 1 571 ? 2.004 14.859 31.578 1 98.5 571 VAL B N 1
ATOM 9472 C CA . VAL B 1 571 ? 0.585 15.008 31.266 1 98.5 571 VAL B CA 1
ATOM 9473 C C . VAL B 1 571 ? -0.084 13.641 31.234 1 98.5 571 VAL B C 1
ATOM 9475 O O . VAL B 1 571 ? 0.344 12.75 30.484 1 98.5 571 VAL B O 1
ATOM 9478 N N . VAL B 1 572 ? -1.139 13.445 32.031 1 97.12 572 VAL B N 1
ATOM 9479 C CA . VAL B 1 572 ? -1.79 12.148 32.156 1 97.12 572 VAL B CA 1
ATOM 9480 C C . VAL B 1 572 ? -3.285 12.281 31.875 1 97.12 572 VAL B C 1
ATOM 9482 O O . VAL B 1 572 ? -3.916 13.258 32.312 1 97.12 572 VAL B O 1
ATOM 9485 N N . HIS B 1 573 ? -3.816 11.414 31.141 1 96.88 573 HIS B N 1
ATOM 9486 C CA . HIS B 1 573 ? -5.246 11.289 30.891 1 96.88 573 HIS B CA 1
ATOM 9487 C C . HIS B 1 573 ? -5.738 9.875 31.188 1 96.88 573 HIS B C 1
ATOM 9489 O O . HIS B 1 573 ? -5.035 8.898 30.922 1 96.88 573 HIS B O 1
ATOM 9495 N N . THR B 1 574 ? -6.941 9.789 31.75 1 95.69 574 THR B N 1
ATOM 9496 C CA . THR B 1 574 ? -7.598 8.5 31.906 1 95.69 574 THR B CA 1
ATOM 9497 C C . THR B 1 574 ? -8.766 8.367 30.938 1 95.69 574 THR B C 1
ATOM 9499 O O . THR B 1 574 ? -9.359 9.367 30.531 1 95.69 574 THR B O 1
ATOM 9502 N N . PHE B 1 575 ? -9.039 7.227 30.516 1 95.25 575 PHE B N 1
ATOM 9503 C CA . PHE B 1 575 ? -10.125 6.941 29.594 1 95.25 575 PHE B CA 1
ATOM 9504 C C . PHE B 1 575 ? -11.125 5.969 30.203 1 95.25 575 PHE B C 1
ATOM 9506 O O . PHE B 1 575 ? -11.25 5.891 31.422 1 95.25 575 PHE B O 1
ATOM 9513 N N . GLU B 1 576 ? -12.047 5.344 29.281 1 91.06 576 GLU B N 1
ATOM 9514 C CA . GLU B 1 576 ? -13.016 4.395 29.812 1 91.06 576 GLU B CA 1
ATOM 9515 C C . GLU B 1 576 ? -12.328 3.205 30.469 1 91.06 576 GLU B C 1
ATOM 9517 O O . GLU B 1 576 ? -11.273 2.762 30.016 1 91.06 576 GLU B O 1
ATOM 9522 N N . ASN B 1 577 ? -13.086 2.543 31.5 1 73.56 577 ASN B N 1
ATOM 9523 C CA . ASN B 1 577 ? -12.617 1.377 32.25 1 73.56 577 ASN B CA 1
ATOM 9524 C C . ASN B 1 577 ? -11.172 1.547 32.688 1 73.56 577 ASN B C 1
ATOM 9526 O O . ASN B 1 577 ? -10.43 0.569 32.812 1 73.56 577 ASN B O 1
ATOM 9530 N N . GLY B 1 578 ? -10.766 2.727 32.594 1 60.31 578 GLY B N 1
ATOM 9531 C CA . GLY B 1 578 ? -9.352 2.971 32.812 1 60.31 578 GLY B CA 1
ATOM 9532 C C . GLY B 1 578 ? -8.953 2.861 34.281 1 60.31 578 GLY B C 1
ATOM 9533 O O . GLY B 1 578 ? -9.711 3.26 35.156 1 60.31 578 GLY B O 1
ATOM 9534 N N . ALA B 1 579 ? -8.125 1.875 34.406 1 62.22 579 ALA B N 1
ATOM 9535 C CA . ALA B 1 579 ? -7.414 1.767 35.688 1 62.22 579 ALA B CA 1
ATOM 9536 C C . ALA B 1 579 ? -6.566 3.008 35.938 1 62.22 579 ALA B C 1
ATOM 9538 O O . ALA B 1 579 ? -6.062 3.633 35 1 62.22 579 ALA B O 1
ATOM 9539 N N . ASN B 1 580 ? -6.609 3.508 37 1 71.12 580 ASN B N 1
ATOM 9540 C CA . ASN B 1 580 ? -5.691 4.562 37.406 1 71.12 580 ASN B CA 1
ATOM 9541 C C . ASN B 1 580 ? -4.242 4.203 37.094 1 71.12 580 ASN B C 1
ATOM 9543 O O . ASN B 1 580 ? -3.777 3.115 37.438 1 71.12 580 ASN B O 1
ATOM 9547 N N . PRO B 1 581 ? -3.654 4.961 36.031 1 76.94 581 PRO B N 1
ATOM 9548 C CA . PRO B 1 581 ? -2.24 4.68 35.781 1 76.94 581 PRO B CA 1
ATOM 9549 C C . PRO B 1 581 ? -1.398 4.652 37.062 1 76.94 581 PRO B C 1
ATOM 9551 O O . PRO B 1 581 ? -1.743 5.312 38.031 1 76.94 581 PRO B O 1
ATOM 9554 N N . ASP B 1 582 ? -0.465 3.756 37.062 1 85.56 582 ASP B N 1
ATOM 9555 C CA . ASP B 1 582 ? 0.542 3.867 38.125 1 85.56 582 ASP B CA 1
ATOM 9556 C C . ASP B 1 582 ? 1.404 5.109 37.938 1 85.56 582 ASP B C 1
ATOM 9558 O O . ASP B 1 582 ? 2.531 5.02 37.438 1 85.56 582 ASP B O 1
ATOM 9562 N N . ILE B 1 583 ? 0.896 6.199 38.344 1 87.12 583 ILE B N 1
ATOM 9563 C CA . ILE B 1 583 ? 1.507 7.5 38.094 1 87.12 583 ILE B CA 1
ATOM 9564 C C . ILE B 1 583 ? 2.861 7.578 38.781 1 87.12 583 ILE B C 1
ATOM 9566 O O . ILE B 1 583 ? 3.73 8.359 38.406 1 87.12 583 ILE B O 1
ATOM 9570 N N . ASP B 1 584 ? 2.99 6.824 39.875 1 91.38 584 ASP B N 1
ATOM 9571 C CA . ASP B 1 584 ? 4.211 6.871 40.656 1 91.38 584 ASP B CA 1
ATOM 9572 C C . ASP B 1 584 ? 5.43 6.48 39.844 1 91.38 584 ASP B C 1
ATOM 9574 O O . ASP B 1 584 ? 6.531 6.984 40.062 1 91.38 584 ASP B O 1
ATOM 9578 N N . LYS B 1 585 ? 5.16 5.621 38.938 1 93.94 585 LYS B N 1
ATOM 9579 C CA . LYS B 1 585 ? 6.266 5.18 38.094 1 93.94 585 LYS B CA 1
ATOM 9580 C C . LYS B 1 585 ? 6.855 6.344 37.281 1 93.94 585 LYS B C 1
ATOM 9582 O O . LYS B 1 585 ? 8.055 6.367 37 1 93.94 585 LYS B O 1
ATOM 9587 N N . TYR B 1 586 ? 6.051 7.34 36.906 1 94.94 586 TYR B N 1
ATOM 9588 C CA . TYR B 1 586 ? 6.504 8.469 36.125 1 94.94 586 TYR B CA 1
ATOM 9589 C C . TYR B 1 586 ? 7.031 9.594 37 1 94.94 586 TYR B C 1
ATOM 9591 O O . TYR B 1 586 ? 7.809 10.438 36.562 1 94.94 586 TYR B O 1
ATOM 9599 N N . LEU B 1 587 ? 6.609 9.609 38.25 1 96.31 587 LEU B N 1
ATOM 9600 C CA . LEU B 1 587 ? 6.961 10.688 39.188 1 96.31 587 LEU B CA 1
ATOM 9601 C C . LEU B 1 587 ? 8.242 10.352 39.938 1 96.31 587 LEU B C 1
ATOM 9603 O O . LEU B 1 587 ? 8.844 11.234 40.562 1 96.31 587 LEU B O 1
ATOM 9607 N N . SER B 1 588 ? 8.586 9.078 39.844 1 95.75 588 SER B N 1
ATOM 9608 C CA . SER B 1 588 ? 9.766 8.648 40.594 1 95.75 588 SER B CA 1
ATOM 9609 C C . SER B 1 588 ? 10.977 9.508 40.25 1 95.75 588 SER B C 1
ATOM 9611 O O . SER B 1 588 ? 11.305 9.703 39.094 1 95.75 588 SER B O 1
ATOM 9613 N N . GLY B 1 589 ? 11.633 10.062 41.281 1 96.31 589 GLY B N 1
ATOM 9614 C CA . GLY B 1 589 ? 12.836 10.852 41.094 1 96.31 589 GLY B CA 1
ATOM 9615 C C . GLY B 1 589 ? 12.562 12.328 40.906 1 96.31 589 GLY B C 1
ATOM 9616 O O . GLY B 1 589 ? 13.492 13.117 40.719 1 96.31 589 GLY B O 1
ATOM 9617 N N . TYR B 1 590 ? 11.289 12.688 40.906 1 97.94 590 TYR B N 1
ATOM 9618 C CA . TYR B 1 590 ? 10.938 14.086 40.719 1 97.94 590 TYR B CA 1
ATOM 9619 C C . TYR B 1 590 ? 10.227 14.656 41.938 1 97.94 590 TYR B C 1
ATOM 9621 O O . TYR B 1 590 ? 9.555 13.93 42.656 1 97.94 590 TYR B O 1
ATOM 9629 N N . ASN B 1 591 ? 10.398 15.945 42.219 1 98.12 591 ASN B N 1
ATOM 9630 C CA . ASN B 1 591 ? 9.539 16.75 43.062 1 98.12 591 ASN B CA 1
ATOM 9631 C C . ASN B 1 591 ? 8.453 17.469 42.281 1 98.12 591 ASN B C 1
ATOM 9633 O O . ASN B 1 591 ? 8.719 17.969 41.188 1 98.12 591 ASN B O 1
ATOM 9637 N N . ILE B 1 592 ? 7.336 17.484 42.812 1 98.31 592 ILE B N 1
ATOM 9638 C CA . ILE B 1 592 ? 6.234 18.188 42.156 1 98.31 592 ILE B CA 1
ATOM 9639 C C . ILE B 1 592 ? 6.301 19.672 42.5 1 98.31 592 ILE B C 1
ATOM 9641 O O . ILE B 1 592 ? 6.23 20.047 43.656 1 98.31 592 ILE B O 1
ATOM 9645 N N . LEU B 1 593 ? 6.438 20.484 41.531 1 98.56 593 LEU B N 1
ATOM 9646 C CA . LEU B 1 593 ? 6.469 21.922 41.75 1 98.56 593 LEU B CA 1
ATOM 9647 C C . LEU B 1 593 ? 5.062 22.516 41.656 1 98.56 593 LEU B C 1
ATOM 9649 O O . LEU B 1 593 ? 4.738 23.453 42.406 1 98.56 593 LEU B O 1
ATOM 9653 N N . ASP B 1 594 ? 4.32 22.062 40.75 1 98.5 594 ASP B N 1
ATOM 9654 C CA . ASP B 1 594 ? 2.947 22.516 40.531 1 98.5 594 ASP B CA 1
ATOM 9655 C C . ASP B 1 594 ? 2.125 21.438 39.812 1 98.5 594 ASP B C 1
ATOM 9657 O O . ASP B 1 594 ? 2.682 20.484 39.25 1 98.5 594 ASP B O 1
ATOM 9661 N N . THR B 1 595 ? 0.868 21.484 39.969 1 98.38 595 THR B N 1
ATOM 9662 C CA . THR B 1 595 ? -0.032 20.594 39.25 1 98.38 595 THR B CA 1
ATOM 9663 C C . THR B 1 595 ? -1.214 21.359 38.688 1 98.38 595 THR B C 1
ATOM 9665 O O . THR B 1 595 ? -1.523 22.469 39.125 1 98.38 595 THR B O 1
ATOM 9668 N N . PHE B 1 596 ? -1.787 20.828 37.688 1 98.62 596 PHE B N 1
ATOM 9669 C CA . PHE B 1 596 ? -3.047 21.297 37.125 1 98.62 596 PHE B CA 1
ATOM 9670 C C . PHE B 1 596 ? -3.961 20.125 36.781 1 98.62 596 PHE B C 1
ATOM 9672 O O . PHE B 1 596 ? -3.5 19.078 36.344 1 98.62 596 PHE B O 1
ATOM 9679 N N . GLY B 1 597 ? -5.211 20.297 37 1 97.31 597 GLY B N 1
ATOM 9680 C CA . GLY B 1 597 ? -6.188 19.328 36.531 1 97.31 597 GLY B CA 1
ATOM 9681 C C . GLY B 1 597 ? -6.91 18.609 37.656 1 97.31 597 GLY B C 1
ATOM 9682 O O . GLY B 1 597 ? -7.055 19.156 38.75 1 97.31 597 GLY B O 1
ATOM 9683 N N . SER B 1 598 ? -7.465 17.469 37.281 1 92.38 598 SER B N 1
ATOM 9684 C CA . SER B 1 598 ? -8.32 16.719 38.219 1 92.38 598 SER B CA 1
ATOM 9685 C C . SER B 1 598 ? -7.555 15.562 38.844 1 92.38 598 SER B C 1
ATOM 9687 O O . SER B 1 598 ? -6.469 15.195 38.406 1 92.38 598 SER B O 1
ATOM 9689 N N . GLU B 1 599 ? -8.273 15.086 39.906 1 90.75 599 GLU B N 1
ATOM 9690 C CA . GLU B 1 599 ? -7.844 13.766 40.344 1 90.75 599 GLU B CA 1
ATOM 9691 C C . GLU B 1 599 ? -8.086 12.711 39.281 1 90.75 599 GLU B C 1
ATOM 9693 O O . GLU B 1 599 ? -9.016 12.836 38.469 1 90.75 599 GLU B O 1
ATOM 9698 N N . LEU B 1 600 ? -7.223 11.805 39.25 1 92.25 600 LEU B N 1
ATOM 9699 C CA . LEU B 1 600 ? -7.293 10.758 38.219 1 92.25 600 LEU B CA 1
ATOM 9700 C C . LEU B 1 600 ? -8.094 9.562 38.719 1 92.25 600 LEU B C 1
ATOM 9702 O O . LEU B 1 600 ? -7.641 8.422 38.625 1 92.25 600 LEU B O 1
ATOM 9706 N N . ASP B 1 601 ? -9.258 9.75 39.188 1 87.56 601 ASP B N 1
ATOM 9707 C CA . ASP B 1 601 ? -10.055 8.742 39.875 1 87.56 601 ASP B CA 1
ATOM 9708 C C . ASP B 1 601 ? -11.281 8.359 39.062 1 87.56 601 ASP B C 1
ATOM 9710 O O . ASP B 1 601 ? -12.242 7.789 39.594 1 87.56 601 ASP B O 1
ATOM 9714 N N . GLY B 1 602 ? -11.32 8.719 37.875 1 90 602 GLY B N 1
ATOM 9715 C CA . GLY B 1 602 ? -12.453 8.414 37.031 1 90 602 GLY B CA 1
ATOM 9716 C C . GLY B 1 602 ? -12.109 8.453 35.562 1 90 602 GLY B C 1
ATOM 9717 O O . GLY B 1 602 ? -10.945 8.594 35.188 1 90 602 GLY B O 1
ATOM 9718 N N . ALA B 1 603 ? -13.203 8.242 34.719 1 92.88 603 ALA B N 1
ATOM 9719 C CA . ALA B 1 603 ? -13.039 8.273 33.25 1 92.88 603 ALA B CA 1
ATOM 9720 C C . ALA B 1 603 ? -12.898 9.703 32.75 1 92.88 603 ALA B C 1
ATOM 9722 O O . ALA B 1 603 ? -13.57 10.609 33.25 1 92.88 603 ALA B O 1
ATOM 9723 N N . PHE B 1 604 ? -11.945 9.852 31.797 1 94.62 604 PHE B N 1
ATOM 9724 C CA . PHE B 1 604 ? -11.75 11.094 31.062 1 94.62 604 PHE B CA 1
ATOM 9725 C C . PHE B 1 604 ? -11.422 12.234 32.031 1 94.62 604 PHE B C 1
ATOM 9727 O O . PHE B 1 604 ? -12.078 13.273 32 1 94.62 604 PHE B O 1
ATOM 9734 N N . ARG B 1 605 ? -10.445 11.906 32.812 1 95.25 605 ARG B N 1
ATOM 9735 C CA . ARG B 1 605 ? -9.773 12.891 33.656 1 95.25 605 ARG B CA 1
ATOM 9736 C C . ARG B 1 605 ? -8.461 13.352 33.031 1 95.25 605 ARG B C 1
ATOM 9738 O O . ARG B 1 605 ? -7.863 12.625 32.219 1 95.25 605 ARG B O 1
ATOM 9745 N N . GLY B 1 606 ? -7.992 14.555 33.281 1 96.69 606 GLY B N 1
ATOM 9746 C CA . GLY B 1 606 ? -6.715 15.102 32.875 1 96.69 606 GLY B CA 1
ATOM 9747 C C . GLY B 1 606 ? -5.961 15.789 33.969 1 96.69 606 GLY B C 1
A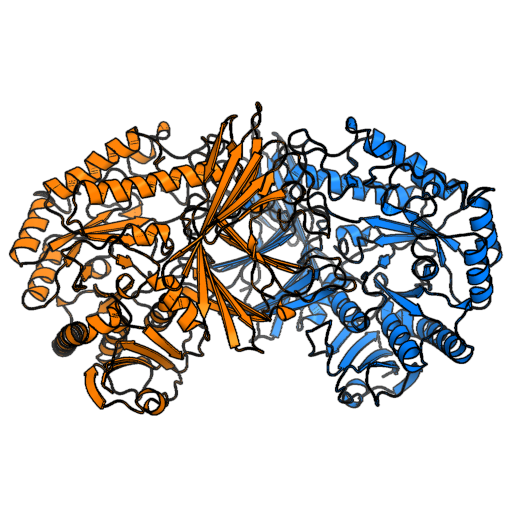TOM 9748 O O . GLY B 1 606 ? -6.551 16.516 34.781 1 96.69 606 GLY B O 1
ATOM 9749 N N . LYS B 1 607 ? -4.738 15.461 34.062 1 96.94 607 LYS B N 1
ATOM 9750 C CA . LYS B 1 607 ? -3.873 16.078 35.062 1 96.94 607 LYS B CA 1
ATOM 9751 C C . LYS B 1 607 ? -2.465 16.297 34.531 1 96.94 607 LYS B C 1
ATOM 9753 O O . LYS B 1 607 ? -1.961 15.477 33.75 1 96.94 607 LYS B O 1
ATOM 9758 N N . ALA B 1 608 ? -1.858 17.406 34.875 1 98.5 608 ALA B N 1
ATOM 9759 C CA . ALA B 1 608 ? -0.492 17.719 34.469 1 98.5 608 ALA B CA 1
ATOM 9760 C C . ALA B 1 608 ? 0.379 18.031 35.688 1 98.5 608 ALA B C 1
ATOM 9762 O O . ALA B 1 608 ? -0.105 18.578 36.688 1 98.5 608 ALA B O 1
ATOM 9763 N N . PHE B 1 609 ? 1.583 17.625 35.656 1 98.5 609 PHE B N 1
ATOM 9764 C CA . PHE B 1 609 ? 2.559 17.844 36.719 1 98.5 609 PHE B CA 1
ATOM 9765 C C . PHE B 1 609 ? 3.783 18.578 36.188 1 98.5 609 PHE B C 1
ATOM 9767 O O . PHE B 1 609 ? 4.391 18.156 35.219 1 98.5 609 PHE B O 1
ATOM 9774 N N . PHE B 1 610 ? 4.086 19.703 36.812 1 98.81 610 PHE B N 1
ATOM 9775 C CA . PHE B 1 610 ? 5.379 20.359 36.656 1 98.81 610 PHE B CA 1
ATOM 9776 C C . PHE B 1 610 ? 6.395 19.828 37.656 1 98.81 610 PHE B C 1
ATOM 9778 O O . PHE B 1 610 ? 6.188 19.922 38.875 1 98.81 610 PHE B O 1
ATOM 9785 N N . LEU B 1 611 ? 7.445 19.281 37.062 1 98.75 611 LEU B N 1
ATOM 9786 C CA . LEU B 1 611 ? 8.344 18.484 37.875 1 98.75 611 LEU B CA 1
ATOM 9787 C C . LEU B 1 611 ? 9.766 19.016 37.844 1 98.75 611 LEU B C 1
ATOM 9789 O O . LEU B 1 611 ? 10.133 19.703 36.875 1 98.75 611 LEU B O 1
ATOM 9793 N N . ARG B 1 612 ? 10.508 18.672 38.906 1 98.44 612 ARG B N 1
ATOM 9794 C CA . ARG B 1 612 ? 11.938 18.938 38.938 1 98.44 612 ARG B CA 1
ATOM 9795 C C . ARG B 1 612 ? 12.688 17.797 39.594 1 98.44 612 ARG B C 1
ATOM 9797 O O . ARG B 1 612 ? 12.234 17.25 40.625 1 98.44 612 ARG B O 1
ATOM 9804 N N . ARG B 1 613 ? 13.773 17.484 39.062 1 96.88 613 ARG B N 1
ATOM 9805 C CA . ARG B 1 613 ? 14.609 16.453 39.656 1 96.88 613 ARG B CA 1
ATOM 9806 C C . ARG B 1 613 ? 15.211 16.938 40.969 1 96.88 613 ARG B C 1
ATOM 9808 O O . ARG B 1 613 ? 15.562 18.109 41.094 1 96.88 613 ARG B O 1
#

InterPro domains:
  IPR002252 Glycoside hydrolase family 36 [PR00743] (269-284)
  IPR002252 Glycoside hydrolase family 36 [PR00743] (320-342)
  IPR002252 Glycoside hydrolase family 36 [PR00743] (376-391)
  IPR002252 Glycoside hydrolase family 36 [PR00743] (427-443)
  IPR002252 Glycoside hydrolase family 36 [cd14791] (239-531)
  IPR013785 Aldolase-type TIM barrel [G3DSA:3.20.20.70] (223-536)
  IPR017853 Glycoside hydrolase superfamily [SSF51445] (237-570)
  IPR038417 Alpha-galactosidase, N-terminal domain superfamily [G3DSA:2.70.98.60] (20-222)

Nearest PDB structures (foldseek):
  4fnr-assembly1_D  TM=7.910E-01  e=5.955E-42  Geobacillus stearothermophilus
  4fnu-assembly1_D  TM=7.897E-01  e=1.240E-41  Geobacillus stearothermophilus
  4fns-assembly1_C  TM=7.801E-01  e=1.790E-41  Geobacillus stearothermophilus
  4fnt-assembly1_C  TM=7.841E-01  e=2.334E-40  Geobacillus stearothermophilus
  3mi6-assembly1_D  TM=7.612E-01  e=1.240E-41  Levilactobacillus brevis ATCC 367

Organism: Butyrivibrio fibrisolvens (NCBI:txid831)

Sequence (1226 aa):
MEEVYAFQVKVRGDSFNGHYTNGISLANSESVRRCKQVYKDDEKTVYEADNYKVTAYHIPKGDVIQCYTVFENTSSKDITIDLLSSFCIDNIEADVLHRATSFWSAEGKLLTQKLTDLNMEPSWNKHGTRIEKFGQIGSMPVRKWFPYAVLENNATGEFIGVQIYCASSWQIEVFRTADPVSLCGGLADFDYGHWCKCIRSGESFTTPRAVVAKGKSLLEVSDKLVKAQNPRIADVDKDMPIIYNEYCTTWGNPTLDNVKKICEALKDTKVRYLVIDSGWYKQPDKFWWDTIGDWDESPELFPNGIKEMTDMIKSYGLIPGIWFEFEKAATLSQLYEQTEHLLKRFGDPINVDGQRFLDMRDDWCIDYLSRKVIDFLKKNGFGYIKIDYNDTIGVGCDGAESLGEGLRQSVLGTQKFFKKLSDEIPSLVIENCSSGGHRLEPSMMELVSQASFSDAHECKSIPVIAANLHRVIRPEQSQIWAVLRAADDIHRVNYTLSSAFLGRMCLSGEIFDIDQRAWDTTHKAIDFYDEVKHIIKNGVTTVIDCKCNDYNNLTGYQAVLREYGDEALLVVHTFENGANPDIDKYLSGYNILDTFGSELDGAFRGKAFFLRRMEEVYAFQVKVRGDSFNGHYTNGISLANSESVRRCKQVYKDDEKTVYEADNYKVTAYHIPKGDVIQCYTVFENTSSKDITIDLLSSFCIDNIEADVLHRATSFWSAEGKLLTQKLTDLNMEPSWNKHGTRIEKFGQIGSMPVRKWFPYAVLENNATGEFIGVQIYCASSWQIEVFRTADPVSLCGGLADFDYGHWCKCIRSGESFTTPRAVVAKGKSLLEVSDKLVKAQNPRIADVDKDMPIIYNEYCTTWGNPTLDNVKKICEALKDTKVRYLVIDSGWYKQPDKFWWDTIGDWDESPELFPNGIKEMTDMIKSYGLIPGIWFEFEKAATLSQLYEQTEHLLKRFGDPINVDGQRFLDMRDDWCIDYLSRKVIDFLKKNGFGYIKIDYNDTIGVGCDGAESLGEGLRQSVLGTQKFFKKLSDEIPSLVIENCSSGGHRLEPSMMELVSQASFSDAHECKSIPVIAANLHRVIRPEQSQIWAVLRAADDIHRVNYTLSSAFLGRMCLSGEIFDIDQRAWDTTHKAIDFYDEVKHIIKNGVTTVIDCKCNDYNNLTGYQAVLREYGDEALLVVHTFENGANPDIDKYLSGYNILDTFGSELDGAFRGKAFFLRR

pLDDT: mean 96.72, std 3.83, range [60.31, 98.94]